Protein AF-A0A954YP43-F1 (afdb_monomer_lite)

pLDDT: mean 81.47, std 12.79, range [23.91, 97.81]

Structure (mmCIF, N/CA/C/O backbone):
data_AF-A0A954YP43-F1
#
_entry.id   AF-A0A954YP43-F1
#
loop_
_atom_site.group_PDB
_atom_site.id
_atom_site.type_symbol
_atom_site.label_atom_id
_atom_site.label_alt_id
_atom_site.label_comp_id
_atom_site.label_asym_id
_atom_site.label_entity_id
_atom_site.label_seq_id
_atom_site.pdbx_PDB_ins_code
_atom_site.Cartn_x
_atom_site.Cartn_y
_atom_site.Cartn_z
_atom_site.occupancy
_atom_site.B_iso_or_equiv
_atom_site.auth_seq_id
_atom_site.auth_comp_id
_atom_site.auth_asym_id
_atom_site.auth_atom_id
_atom_site.pdbx_PDB_model_num
ATOM 1 N N . MET A 1 1 ? 39.092 12.222 15.700 1.00 41.44 1 MET A N 1
ATOM 2 C CA . MET A 1 1 ? 39.432 13.405 16.532 1.00 41.44 1 MET A CA 1
ATOM 3 C C . MET A 1 1 ? 39.189 14.690 15.735 1.00 41.44 1 MET A C 1
ATOM 5 O O . MET A 1 1 ? 40.080 15.123 15.019 1.00 41.44 1 MET A O 1
ATOM 9 N N . ARG A 1 2 ? 37.987 15.275 15.847 1.00 23.91 2 ARG A N 1
ATOM 10 C CA . ARG A 1 2 ? 37.656 16.710 15.700 1.00 23.91 2 ARG A CA 1
ATOM 11 C C . ARG A 1 2 ? 36.208 16.882 16.187 1.00 23.91 2 ARG A C 1
ATOM 13 O O . ARG A 1 2 ? 35.322 16.218 15.678 1.00 23.91 2 ARG A O 1
ATOM 20 N N . ILE A 1 3 ? 36.022 17.705 17.217 1.00 34.53 3 ILE A N 1
ATOM 21 C CA . ILE A 1 3 ? 34.760 17.951 17.932 1.00 34.53 3 ILE A CA 1
ATOM 22 C C . ILE A 1 3 ? 34.169 19.285 17.442 1.00 34.53 3 ILE A C 1
ATOM 24 O O . ILE A 1 3 ? 34.905 20.271 17.354 1.00 34.53 3 ILE A O 1
ATOM 28 N N . LYS A 1 4 ? 32.857 19.320 17.179 1.00 29.44 4 LYS A N 1
ATOM 29 C CA . LYS A 1 4 ? 31.979 20.510 17.112 1.00 29.44 4 LYS A CA 1
ATOM 30 C C . LYS A 1 4 ? 30.626 20.078 17.717 1.00 29.44 4 LYS A C 1
ATOM 32 O O . LYS A 1 4 ? 29.907 19.335 17.078 1.00 29.44 4 LYS A O 1
ATOM 37 N N . SER A 1 5 ? 30.417 20.176 19.033 1.00 40.84 5 SER A N 1
ATOM 38 C CA . SER A 1 5 ? 29.838 21.313 19.775 1.00 40.84 5 SER A CA 1
ATOM 39 C C . SER A 1 5 ? 28.451 21.732 19.259 1.00 40.84 5 SER A C 1
ATOM 41 O O . SER A 1 5 ? 28.378 22.431 18.253 1.00 40.84 5 SER A O 1
ATOM 43 N N . THR A 1 6 ? 27.363 21.334 19.942 1.00 30.03 6 THR A N 1
ATOM 44 C CA . THR A 1 6 ? 26.549 22.168 20.881 1.00 30.03 6 THR A CA 1
ATOM 45 C C . THR A 1 6 ? 25.195 21.494 21.240 1.00 30.03 6 THR A C 1
ATOM 47 O O . THR A 1 6 ? 24.554 21.926 22.185 1.00 30.03 6 THR A O 1
ATOM 50 N N . ALA A 1 7 ? 24.786 20.392 20.591 1.00 29.36 7 ALA A N 1
ATOM 51 C CA . ALA A 1 7 ? 23.516 19.694 20.893 1.00 29.36 7 ALA A CA 1
ATOM 52 C C . ALA A 1 7 ? 23.598 18.613 22.002 1.00 29.36 7 ALA A C 1
ATOM 54 O O . ALA A 1 7 ? 22.593 18.237 22.589 1.00 29.36 7 ALA A O 1
ATOM 55 N N . LEU A 1 8 ? 24.801 18.146 22.356 1.00 30.55 8 LEU A N 1
ATOM 56 C CA . LEU A 1 8 ? 25.003 17.001 23.263 1.00 30.55 8 LEU A CA 1
ATOM 57 C C . LEU A 1 8 ? 24.924 17.335 24.772 1.00 30.55 8 LEU A C 1
ATOM 59 O O . LEU A 1 8 ? 25.409 16.559 25.592 1.00 30.55 8 LEU A O 1
ATOM 63 N N . LEU A 1 9 ? 24.387 18.498 25.162 1.00 27.92 9 LEU A N 1
ATOM 64 C CA . LEU A 1 9 ? 24.267 18.867 26.583 1.00 27.92 9 LEU A CA 1
ATOM 65 C C . LEU A 1 9 ? 22.862 18.627 27.162 1.00 27.92 9 LEU A C 1
ATOM 67 O O . LEU A 1 9 ? 22.727 18.613 28.379 1.00 27.92 9 LEU A O 1
ATOM 71 N N . VAL A 1 10 ? 21.845 18.398 26.323 1.00 30.45 10 VAL A N 1
ATOM 72 C CA . VAL A 1 10 ? 20.467 18.139 26.787 1.00 30.45 10 VAL A CA 1
ATOM 73 C C . VAL A 1 10 ? 20.214 16.637 26.972 1.00 30.45 10 VAL A C 1
ATOM 75 O O . VAL A 1 10 ? 19.628 16.226 27.966 1.00 30.45 10 VAL A O 1
ATOM 78 N N . THR A 1 11 ? 20.777 15.781 26.117 1.00 31.22 11 THR A N 1
ATOM 79 C CA . THR A 1 11 ? 20.537 14.324 26.163 1.00 31.22 11 THR A CA 1
ATOM 80 C C . THR A 1 11 ? 21.335 13.578 27.243 1.00 31.22 11 THR A C 1
ATOM 82 O O . THR A 1 11 ? 21.069 12.411 27.504 1.00 31.22 11 THR A O 1
ATOM 85 N N . LEU A 1 12 ? 22.304 14.220 27.911 1.00 28.02 12 LEU A N 1
ATOM 86 C CA . LEU A 1 12 ? 23.121 13.565 28.949 1.00 28.02 12 LEU A CA 1
ATOM 87 C C . LEU A 1 12 ? 22.561 13.713 30.378 1.00 28.02 12 LEU A C 1
ATOM 89 O O . LEU A 1 12 ? 23.233 13.320 31.330 1.00 28.02 12 LEU A O 1
ATOM 93 N N . ILE A 1 13 ? 21.354 14.269 30.544 1.00 33.94 13 ILE A N 1
ATOM 94 C CA . ILE A 1 13 ? 20.706 14.426 31.861 1.00 33.94 13 ILE A CA 1
ATOM 95 C C . ILE A 1 13 ? 19.631 13.348 32.121 1.00 33.94 13 ILE A C 1
ATOM 97 O O . ILE A 1 13 ? 19.349 13.061 33.277 1.00 33.94 13 ILE A O 1
ATOM 101 N N . CYS A 1 14 ? 19.123 12.643 31.102 1.00 32.62 14 CYS A N 1
ATOM 102 C CA . CYS A 1 14 ? 18.057 11.634 31.276 1.00 32.62 14 CYS A CA 1
ATOM 103 C C . CYS A 1 14 ? 18.526 10.167 31.414 1.00 32.62 14 CYS A C 1
ATOM 105 O O . CYS A 1 14 ? 17.727 9.253 31.260 1.00 32.62 14 CYS A O 1
ATOM 107 N N . ALA A 1 15 ? 19.801 9.902 31.723 1.00 31.97 15 ALA A N 1
ATOM 108 C CA . ALA A 1 15 ? 20.311 8.526 31.884 1.00 31.97 15 ALA A CA 1
ATOM 109 C C . ALA A 1 15 ? 20.996 8.257 33.237 1.00 31.97 15 ALA A C 1
ATOM 111 O O . ALA A 1 15 ? 21.845 7.372 33.359 1.00 31.97 15 ALA A O 1
ATOM 112 N N . LEU A 1 16 ? 20.620 9.006 34.272 1.00 33.38 16 LEU A N 1
ATOM 113 C CA . LEU A 1 16 ? 20.831 8.618 35.663 1.00 33.38 16 LEU A CA 1
ATOM 114 C C . LEU A 1 16 ? 19.478 8.748 36.370 1.00 33.38 16 LEU A C 1
ATOM 116 O O . LEU A 1 16 ? 18.810 9.756 36.148 1.00 33.38 16 LEU A O 1
ATOM 120 N N . PRO A 1 17 ? 19.050 7.772 37.194 1.00 36.19 17 PRO A N 1
ATOM 121 C CA . PRO A 1 17 ? 17.876 7.978 38.032 1.00 36.19 17 PRO A CA 1
ATOM 122 C C . PRO A 1 17 ? 18.121 9.247 38.851 1.00 36.19 17 PRO A C 1
ATOM 124 O O . PRO A 1 17 ? 19.183 9.363 39.474 1.00 36.19 17 PRO A O 1
ATOM 127 N N . ALA A 1 18 ? 17.188 10.204 38.803 1.00 44.53 18 ALA A N 1
ATOM 128 C CA . ALA A 1 18 ? 17.203 11.334 39.721 1.00 44.53 18 ALA A CA 1
ATOM 129 C C . ALA A 1 18 ? 17.401 10.763 41.131 1.00 44.53 18 ALA A C 1
ATOM 131 O O . ALA A 1 18 ? 16.755 9.778 41.504 1.00 44.53 18 ALA A O 1
ATOM 132 N N . ALA A 1 19 ? 18.393 11.269 41.860 1.00 54.62 19 ALA A N 1
ATOM 133 C CA . ALA A 1 19 ? 18.606 10.803 43.216 1.00 54.62 19 ALA A CA 1
ATOM 134 C C . ALA A 1 19 ? 17.340 11.143 44.017 1.00 54.62 19 ALA A C 1
ATOM 136 O O . ALA A 1 19 ? 16.815 12.244 43.899 1.00 54.62 19 ALA A O 1
ATOM 137 N N . ALA A 1 20 ? 16.784 10.165 44.730 1.00 63.84 20 ALA A N 1
ATOM 138 C CA . ALA A 1 20 ? 15.566 10.385 45.498 1.00 63.84 20 ALA A CA 1
ATOM 139 C C . ALA A 1 20 ? 15.855 11.375 46.633 1.00 63.84 20 ALA A C 1
ATOM 141 O O . ALA A 1 20 ? 16.894 11.260 47.292 1.00 63.84 20 ALA A O 1
ATOM 142 N N . PHE A 1 21 ? 14.931 12.301 46.882 1.00 82.25 21 PHE A N 1
ATOM 143 C CA . PHE A 1 21 ? 14.970 13.220 48.010 1.00 82.25 21 PHE A CA 1
ATOM 144 C C . PHE A 1 21 ? 15.146 12.428 49.319 1.00 82.25 21 PHE A C 1
ATOM 146 O O . PHE A 1 21 ? 14.241 11.743 49.800 1.00 82.25 21 PHE A O 1
ATOM 153 N N . ASP A 1 22 ? 16.343 12.502 49.905 1.00 85.81 22 ASP A N 1
ATOM 154 C CA . ASP A 1 22 ? 16.701 11.849 51.166 1.00 85.81 22 ASP A CA 1
ATOM 155 C C . ASP A 1 22 ? 17.498 12.829 52.038 1.00 85.81 22 ASP A C 1
ATOM 157 O O . ASP A 1 22 ? 18.735 12.763 52.155 1.00 85.81 22 ASP A O 1
ATOM 161 N N . PRO A 1 23 ? 16.801 13.759 52.710 1.00 85.25 23 PRO A N 1
ATOM 162 C CA . PRO A 1 23 ? 17.458 14.793 53.493 1.00 85.25 23 PRO A CA 1
ATOM 163 C C . PRO A 1 23 ? 18.200 14.228 54.722 1.00 85.25 23 PRO A C 1
ATOM 165 O O . PRO A 1 23 ? 19.101 14.881 55.257 1.00 85.25 23 PRO A O 1
ATOM 168 N N . ILE A 1 24 ? 17.899 12.993 55.153 1.00 85.62 24 ILE A N 1
ATOM 169 C CA . ILE A 1 24 ? 18.624 12.303 56.236 1.00 85.62 24 ILE A CA 1
ATOM 170 C C . ILE A 1 24 ? 19.997 11.815 55.752 1.00 85.62 24 ILE A C 1
ATOM 172 O O . ILE A 1 24 ? 20.969 11.841 56.524 1.00 85.62 24 ILE A O 1
ATOM 176 N N . ALA A 1 25 ? 20.100 11.397 54.488 1.00 84.25 25 ALA A N 1
ATOM 177 C CA . ALA A 1 25 ? 21.370 11.097 53.825 1.00 84.25 25 ALA A CA 1
ATOM 178 C C . ALA A 1 25 ? 22.145 12.358 53.399 1.00 84.25 25 ALA A C 1
ATOM 180 O O . ALA A 1 25 ? 23.327 12.263 53.062 1.00 84.25 25 ALA A O 1
ATOM 181 N N . GLY A 1 26 ? 21.523 13.538 53.493 1.00 81.94 26 GLY A N 1
ATOM 182 C CA . GLY A 1 26 ? 22.076 14.797 52.996 1.00 81.94 26 GLY A CA 1
ATOM 183 C C . GLY A 1 26 ? 21.914 14.957 51.489 1.00 81.94 26 GLY A C 1
ATOM 184 O O . GLY A 1 26 ? 22.726 15.642 50.871 1.00 81.94 26 GLY A O 1
ATOM 185 N N . ASP A 1 27 ? 20.903 14.313 50.912 1.00 86.81 27 ASP A N 1
ATOM 186 C CA . ASP A 1 27 ? 20.485 14.538 49.540 1.00 86.81 27 ASP A CA 1
ATOM 187 C C . ASP A 1 27 ? 19.228 15.408 49.537 1.00 86.81 27 ASP A C 1
ATOM 189 O O . ASP A 1 27 ? 18.152 14.985 49.954 1.00 86.81 27 ASP A O 1
ATOM 193 N N . TYR A 1 28 ? 19.392 16.656 49.109 1.00 88.31 28 TYR A N 1
ATOM 194 C CA . TYR A 1 28 ? 18.289 17.596 48.940 1.00 88.31 28 TYR A CA 1
ATOM 195 C C . TYR A 1 28 ? 17.901 17.740 47.465 1.00 88.31 28 TYR A C 1
ATOM 197 O O . TYR A 1 28 ? 17.252 18.720 47.119 1.00 88.31 28 TYR A O 1
ATOM 205 N N . SER A 1 29 ? 18.298 16.838 46.564 1.00 85.50 29 SER A N 1
ATOM 206 C CA . SER A 1 29 ? 17.835 16.890 45.171 1.00 85.50 29 SER A CA 1
ATOM 207 C C . SER A 1 29 ? 16.305 16.794 45.079 1.00 85.50 29 SER A C 1
ATOM 209 O O . SER A 1 29 ? 15.629 16.363 46.012 1.00 85.50 29 SER A O 1
ATOM 211 N N . ARG A 1 30 ? 15.739 17.334 43.996 1.00 82.50 30 ARG A N 1
ATOM 212 C CA . ARG A 1 30 ? 14.294 17.270 43.750 1.00 82.50 30 ARG A CA 1
ATOM 213 C C . ARG A 1 30 ? 13.961 15.889 43.193 1.00 82.50 30 ARG A C 1
ATOM 215 O O . ARG A 1 30 ? 14.660 15.436 42.289 1.00 82.50 30 ARG A O 1
ATOM 222 N N . ASP A 1 31 ? 12.869 15.293 43.663 1.00 75.81 31 ASP A N 1
ATOM 223 C CA . ASP A 1 31 ? 12.349 14.039 43.098 1.00 75.81 31 ASP A CA 1
ATOM 224 C C . ASP A 1 31 ? 11.959 14.191 41.620 1.00 75.81 31 ASP A C 1
ATOM 226 O O . ASP A 1 31 ? 12.178 13.284 40.821 1.00 75.81 31 ASP A O 1
ATOM 230 N N . ASN A 1 32 ? 11.437 15.366 41.255 1.00 78.69 32 ASN A N 1
ATOM 231 C CA . ASN A 1 32 ? 11.098 15.743 39.890 1.00 78.69 32 ASN A CA 1
ATOM 232 C C . ASN A 1 32 ? 11.796 17.073 39.539 1.00 78.69 32 ASN A C 1
ATOM 234 O O . ASN A 1 32 ? 11.659 18.049 40.288 1.00 78.69 32 ASN A O 1
ATOM 238 N N . PRO A 1 33 ? 12.550 17.155 38.425 1.00 73.62 33 PRO A N 1
ATOM 239 C CA . PRO A 1 33 ? 13.198 18.395 37.997 1.00 73.62 33 PRO A CA 1
ATOM 240 C C . PRO A 1 33 ? 12.219 19.534 37.662 1.00 73.62 33 PRO A C 1
ATOM 242 O O . PRO A 1 33 ? 12.660 20.682 37.605 1.00 73.62 33 PRO A O 1
ATOM 245 N N . LEU A 1 34 ? 10.929 19.239 37.460 1.00 78.31 34 LEU A N 1
ATOM 246 C CA . LEU A 1 34 ? 9.866 20.222 37.228 1.00 78.31 34 LEU A CA 1
ATOM 247 C C . LEU A 1 34 ? 9.285 20.816 38.520 1.00 78.31 34 LEU A C 1
ATOM 249 O O . LEU A 1 34 ? 8.559 21.802 38.462 1.00 78.31 34 LEU A O 1
ATOM 253 N N . HIS A 1 35 ? 9.599 20.279 39.703 1.00 87.25 35 HIS A N 1
ATOM 254 C CA . HIS A 1 35 ? 9.134 20.909 40.938 1.00 87.25 35 HIS A CA 1
ATOM 255 C C . HIS A 1 35 ? 9.761 22.293 41.120 1.00 87.25 35 HIS A C 1
ATOM 257 O O . HIS A 1 35 ? 10.988 22.453 41.082 1.00 87.25 35 HIS A O 1
ATOM 263 N N . ILE A 1 36 ? 8.927 23.286 41.428 1.00 91.81 36 ILE A N 1
ATOM 264 C CA . ILE A 1 36 ? 9.408 24.619 41.788 1.00 91.81 36 ILE A CA 1
ATOM 265 C C . ILE A 1 36 ? 9.766 24.626 43.272 1.00 91.81 36 ILE A C 1
ATOM 267 O O . ILE A 1 36 ? 8.913 24.418 44.138 1.00 91.81 36 ILE A O 1
ATOM 271 N N . ARG A 1 37 ? 11.038 24.903 43.581 1.00 95.31 37 ARG A N 1
ATOM 272 C CA . ARG A 1 37 ? 11.520 24.961 44.967 1.00 95.31 37 ARG A CA 1
ATOM 273 C C . ARG A 1 37 ? 11.451 26.376 45.523 1.00 95.31 37 ARG A C 1
ATOM 275 O O . ARG A 1 37 ? 12.177 27.271 45.070 1.00 95.31 37 ARG A O 1
ATOM 282 N N . VAL A 1 38 ? 10.641 26.555 46.563 1.00 97.56 38 VAL A N 1
ATOM 283 C CA . VAL A 1 38 ? 10.418 27.834 47.246 1.00 97.56 38 VAL A CA 1
ATOM 284 C C . VAL A 1 38 ? 11.018 27.797 48.653 1.00 97.56 38 VAL A C 1
ATOM 286 O O . VAL A 1 38 ? 10.739 26.903 49.450 1.00 97.56 38 VAL A O 1
ATOM 289 N N . MET A 1 39 ? 11.836 28.797 48.976 1.00 97.06 39 MET A N 1
ATOM 290 C CA . MET A 1 39 ? 12.527 28.934 50.260 1.00 97.06 39 MET A CA 1
ATOM 291 C C . MET A 1 39 ? 12.111 30.230 50.961 1.00 97.06 39 MET A C 1
ATOM 293 O O . MET A 1 39 ? 12.169 31.301 50.357 1.00 97.06 39 MET A O 1
ATOM 297 N N . ALA A 1 40 ? 11.770 30.156 52.249 1.00 95.75 40 ALA A N 1
ATOM 298 C CA . ALA A 1 40 ? 11.740 31.327 53.127 1.00 95.75 40 ALA A CA 1
ATOM 299 C C . ALA A 1 40 ? 12.987 31.315 54.013 1.00 95.75 40 ALA A C 1
ATOM 301 O O . ALA A 1 40 ? 13.347 30.276 54.583 1.00 95.75 40 ALA A O 1
ATOM 302 N N . TYR A 1 41 ? 13.668 32.455 54.110 1.00 92.50 41 TYR A N 1
ATOM 303 C CA . TYR A 1 41 ? 14.903 32.555 54.863 1.00 92.50 41 TYR A CA 1
ATOM 304 C C . TYR A 1 41 ? 15.028 33.875 55.617 1.00 92.50 41 TYR A C 1
ATOM 306 O O . TYR A 1 41 ? 15.499 34.890 55.088 1.00 92.50 41 TYR A O 1
ATOM 314 N N . ASN A 1 42 ? 14.711 33.811 56.909 1.00 88.38 42 ASN A N 1
ATOM 315 C CA . ASN A 1 42 ? 14.929 34.922 57.811 1.00 88.38 42 ASN A CA 1
ATOM 316 C C . ASN A 1 42 ? 16.404 34.997 58.220 1.00 88.38 42 ASN A C 1
ATOM 318 O O . ASN A 1 42 ? 16.923 34.217 59.027 1.00 88.38 42 ASN A O 1
ATOM 322 N N . THR A 1 43 ? 17.106 35.941 57.611 1.00 86.50 43 THR A N 1
ATOM 323 C CA . THR A 1 43 ? 18.561 36.036 57.692 1.00 86.50 43 THR A CA 1
ATOM 324 C C . THR A 1 43 ? 19.021 37.048 58.728 1.00 86.50 43 THR A C 1
ATOM 326 O O . THR A 1 43 ? 18.340 38.011 59.064 1.00 86.50 43 THR A O 1
ATOM 329 N N . GLN A 1 44 ? 20.260 36.913 59.191 1.00 78.81 44 GLN A N 1
ATOM 330 C CA . GLN A 1 44 ? 20.849 37.901 60.084 1.00 78.81 44 GLN A CA 1
ATOM 331 C C . GLN A 1 44 ? 21.183 39.196 59.319 1.00 78.81 44 GLN A C 1
ATOM 333 O O . GLN A 1 44 ? 22.269 39.295 58.755 1.00 78.81 44 GLN A O 1
ATOM 338 N N . ARG A 1 45 ? 20.270 40.181 59.326 1.00 72.19 45 ARG A N 1
ATOM 339 C CA . ARG A 1 45 ? 20.311 41.619 58.918 1.00 72.19 45 ARG A CA 1
ATOM 340 C C . ARG A 1 45 ? 21.348 42.145 57.910 1.00 72.19 45 ARG A C 1
ATOM 342 O O . ARG A 1 45 ? 20.999 42.911 57.016 1.00 72.19 45 ARG A O 1
ATOM 349 N N . ASN A 1 46 ? 22.620 41.785 58.058 1.00 64.69 46 ASN A N 1
ATOM 350 C CA . ASN A 1 46 ? 23.761 42.217 57.247 1.00 64.69 46 ASN A CA 1
ATOM 351 C C . ASN A 1 46 ? 24.555 41.063 56.608 1.00 64.69 46 ASN A C 1
ATOM 353 O O . ASN A 1 46 ? 25.687 41.289 56.164 1.00 64.69 46 ASN A O 1
ATOM 357 N N . PHE A 1 47 ? 24.010 39.847 56.548 1.00 69.62 47 PHE A N 1
ATOM 358 C CA . PHE A 1 47 ? 24.749 38.651 56.125 1.00 69.62 47 PHE A CA 1
ATOM 359 C C . PHE A 1 47 ? 25.392 38.785 54.727 1.00 69.62 47 PHE A C 1
ATOM 361 O O . PHE A 1 47 ? 26.525 38.356 54.538 1.00 69.62 47 PHE A O 1
ATOM 368 N N . ILE A 1 48 ? 24.749 39.492 53.785 1.00 67.38 48 ILE A N 1
ATOM 369 C CA . ILE A 1 48 ? 25.265 39.737 52.415 1.00 67.38 48 ILE A CA 1
ATOM 370 C C . ILE A 1 48 ? 26.436 40.726 52.385 1.00 67.38 48 ILE A C 1
ATOM 372 O O . ILE A 1 48 ? 27.237 40.756 51.449 1.00 67.38 48 ILE A O 1
ATOM 376 N N . SER A 1 49 ? 26.543 41.571 53.408 1.00 63.56 49 SER A N 1
ATOM 377 C CA . SER A 1 49 ? 27.571 42.612 53.502 1.00 63.56 49 SER A CA 1
ATOM 378 C C . SER A 1 49 ? 28.757 42.218 54.391 1.00 63.56 49 SER A C 1
ATOM 380 O O . SER A 1 49 ? 29.739 42.961 54.458 1.00 63.56 49 SER A O 1
ATOM 382 N N . THR A 1 50 ? 28.697 41.049 55.044 1.00 66.62 50 THR A N 1
ATOM 383 C CA . THR A 1 50 ? 29.678 40.614 56.046 1.00 66.62 50 THR A CA 1
ATOM 384 C C . THR A 1 50 ? 30.470 39.396 55.544 1.00 66.62 50 THR A C 1
ATOM 386 O O . THR A 1 50 ? 29.940 38.291 55.498 1.00 66.62 50 THR A O 1
ATOM 389 N N . PRO A 1 51 ? 31.771 39.532 55.212 1.00 66.25 51 PRO A N 1
ATOM 390 C CA . PRO A 1 51 ? 32.552 38.433 54.631 1.00 66.25 51 PRO A CA 1
ATOM 391 C C . PRO A 1 51 ? 32.658 37.167 55.495 1.00 66.25 51 PRO A C 1
ATOM 393 O O . PRO A 1 51 ? 32.899 36.091 54.968 1.00 66.25 51 PRO A O 1
ATOM 396 N N . SER A 1 52 ? 32.506 37.271 56.821 1.00 65.00 52 SER A N 1
ATOM 397 C CA . SER A 1 52 ? 32.605 36.120 57.731 1.00 65.00 52 SER A CA 1
ATOM 398 C C . SER A 1 52 ? 31.386 35.196 57.709 1.00 65.00 52 SER A C 1
ATOM 400 O O . SER A 1 52 ? 31.451 34.111 58.277 1.00 65.00 52 SER A O 1
ATOM 402 N N . THR A 1 53 ? 30.283 35.639 57.108 1.00 72.38 53 THR A N 1
ATOM 403 C CA . THR A 1 53 ? 29.009 34.912 57.032 1.00 72.38 53 THR A CA 1
ATOM 404 C C . THR A 1 53 ? 28.717 34.435 55.603 1.00 72.38 53 THR A C 1
ATOM 406 O O . THR A 1 53 ? 27.946 33.503 55.406 1.00 72.38 53 THR A O 1
ATOM 409 N N . ASP A 1 54 ? 29.398 35.021 54.614 1.00 76.06 54 ASP A N 1
ATOM 410 C CA . ASP A 1 54 ? 29.246 34.773 53.171 1.00 76.06 54 ASP A CA 1
ATOM 411 C C . ASP A 1 54 ? 29.461 33.292 52.799 1.00 76.06 54 ASP A C 1
ATOM 413 O O . ASP A 1 54 ? 28.686 32.712 52.046 1.00 76.06 54 ASP A O 1
ATOM 417 N N . ASP A 1 55 ? 30.459 32.634 53.398 1.00 83.94 55 ASP A N 1
ATOM 418 C CA . ASP A 1 55 ? 30.768 31.233 53.090 1.00 83.94 55 ASP A CA 1
ATOM 419 C C . ASP A 1 55 ? 29.645 30.270 53.511 1.00 83.94 55 ASP A C 1
ATOM 421 O O . ASP A 1 55 ? 29.350 29.320 52.790 1.00 83.94 55 ASP A O 1
ATOM 425 N N . ALA A 1 56 ? 29.026 30.494 54.675 1.00 86.69 56 ALA A N 1
ATOM 426 C CA . ALA A 1 56 ? 27.909 29.672 55.146 1.00 86.69 56 ALA A CA 1
ATOM 427 C C . ALA A 1 56 ? 26.655 29.910 54.297 1.00 86.69 56 ALA A C 1
ATOM 429 O O . ALA A 1 56 ? 25.960 28.963 53.942 1.00 86.69 56 ALA A O 1
ATOM 430 N N . PHE A 1 57 ? 26.419 31.161 53.898 1.00 85.94 57 PHE A N 1
ATOM 431 C CA . PHE A 1 57 ? 25.297 31.524 53.040 1.00 85.94 57 PHE A CA 1
ATOM 432 C C . PHE A 1 57 ? 25.398 30.835 51.677 1.00 85.94 57 PHE A C 1
ATOM 434 O O . PHE A 1 57 ? 24.440 30.212 51.224 1.00 85.94 57 PHE A O 1
ATOM 441 N N . ASN A 1 58 ? 26.584 30.879 51.067 1.00 90.00 58 ASN A N 1
ATOM 442 C CA . ASN A 1 58 ? 26.826 30.248 49.775 1.00 90.00 58 ASN A CA 1
ATOM 443 C C . ASN A 1 58 ? 26.621 28.734 49.843 1.00 90.00 58 ASN A C 1
ATOM 445 O O . ASN A 1 58 ? 25.994 28.167 48.954 1.00 90.00 58 ASN A O 1
ATOM 449 N N . ARG A 1 59 ? 27.104 28.082 50.909 1.00 91.56 59 ARG A N 1
ATOM 450 C CA . ARG A 1 59 ? 26.888 26.642 51.096 1.00 91.56 59 ARG A CA 1
ATOM 451 C C . ARG A 1 59 ? 25.411 26.293 51.256 1.00 91.56 59 ARG A C 1
ATOM 453 O O . ARG A 1 59 ? 24.969 25.348 50.619 1.00 91.56 59 ARG A O 1
ATOM 460 N N . ILE A 1 60 ? 24.657 27.050 52.057 1.00 92.06 60 ILE A N 1
ATOM 461 C CA . ILE A 1 60 ? 23.215 26.821 52.255 1.00 92.06 60 ILE A CA 1
ATOM 462 C C . ILE A 1 60 ? 22.465 26.922 50.928 1.00 92.06 60 ILE A C 1
ATOM 464 O O . ILE A 1 60 ? 21.696 26.026 50.593 1.00 92.06 60 ILE A O 1
ATOM 468 N N . LEU A 1 61 ? 22.716 27.980 50.157 1.00 92.25 61 LEU A N 1
ATOM 469 C CA . LEU A 1 61 ? 22.057 28.164 48.869 1.00 92.25 61 LEU A CA 1
ATOM 470 C C . LEU A 1 61 ? 22.425 27.072 47.865 1.00 92.25 61 LEU A C 1
ATOM 472 O O . LEU A 1 61 ? 21.538 26.558 47.199 1.00 92.25 61 LEU A O 1
ATOM 476 N N . VAL A 1 62 ? 23.698 26.683 47.779 1.00 92.88 62 VAL A N 1
ATOM 477 C CA . VAL A 1 62 ? 24.131 25.592 46.891 1.00 92.88 62 VAL A CA 1
ATOM 478 C C . VAL A 1 62 ? 23.540 24.246 47.314 1.00 92.88 62 VAL A C 1
ATOM 480 O O . VAL A 1 62 ? 23.183 23.454 46.451 1.00 92.88 62 VAL A O 1
ATOM 483 N N . ALA A 1 63 ? 23.411 23.989 48.617 1.00 92.38 63 ALA A N 1
ATOM 484 C CA . ALA A 1 63 ? 22.844 22.741 49.122 1.00 92.38 63 ALA A CA 1
ATOM 485 C C . ALA A 1 63 ? 21.325 22.640 48.904 1.00 92.38 63 ALA A C 1
ATOM 487 O O . ALA A 1 63 ? 20.833 21.553 48.629 1.00 92.38 63 ALA A O 1
ATOM 488 N N . ILE A 1 64 ? 20.586 23.748 49.042 1.00 93.75 64 ILE A N 1
ATOM 489 C CA . ILE A 1 64 ? 19.126 23.774 48.842 1.00 93.75 64 ILE A CA 1
ATOM 490 C C . ILE A 1 64 ? 18.763 23.930 47.360 1.00 93.75 64 ILE A C 1
ATOM 492 O O . ILE A 1 64 ? 17.748 23.396 46.927 1.00 93.75 64 ILE A O 1
ATOM 496 N N . ASP A 1 65 ? 19.564 24.671 46.594 1.00 93.44 65 ASP A N 1
ATOM 497 C CA . ASP A 1 65 ? 19.318 25.016 45.190 1.00 93.44 65 ASP A CA 1
ATOM 498 C C . ASP A 1 65 ? 17.901 25.578 44.911 1.00 93.44 65 ASP A C 1
ATOM 500 O O . ASP A 1 65 ? 17.189 25.053 44.062 1.00 93.44 65 ASP A O 1
ATOM 504 N N . PRO A 1 66 ? 17.430 26.628 45.612 1.00 95.56 66 PRO A N 1
ATOM 505 C CA . PRO A 1 66 ? 16.070 27.140 45.432 1.00 95.56 66 PRO A CA 1
ATOM 506 C C . PRO A 1 66 ? 15.889 27.909 44.112 1.00 95.56 66 PRO A C 1
ATOM 508 O O . PRO A 1 66 ? 16.811 28.589 43.646 1.00 95.56 66 PRO A O 1
ATOM 511 N N . ASP A 1 67 ? 14.669 27.886 43.568 1.00 95.19 67 ASP A N 1
ATOM 512 C CA . ASP A 1 67 ? 14.279 28.696 42.402 1.00 95.19 67 ASP A CA 1
ATOM 513 C C . ASP A 1 67 ? 13.691 30.043 42.811 1.00 95.19 67 ASP A C 1
ATOM 515 O O . ASP A 1 67 ? 13.885 31.059 42.135 1.00 95.19 67 ASP A O 1
ATOM 519 N N . VAL A 1 68 ? 13.008 30.049 43.955 1.00 97.12 68 VAL A N 1
ATOM 520 C CA . VAL A 1 68 ? 12.354 31.216 44.537 1.00 97.12 68 VAL A CA 1
ATOM 521 C C . VAL A 1 68 ? 12.781 31.343 45.990 1.00 97.12 68 VAL A C 1
ATOM 523 O O . VAL A 1 68 ? 12.724 30.380 46.752 1.00 97.12 68 VAL A O 1
ATOM 526 N N . ILE A 1 69 ? 13.203 32.540 46.390 1.00 96.75 69 ILE A N 1
ATOM 527 C CA . ILE A 1 69 ? 13.632 32.822 47.758 1.00 96.75 69 ILE A CA 1
ATOM 528 C C . ILE A 1 69 ? 12.920 34.068 48.263 1.00 96.75 69 ILE A C 1
ATOM 530 O O . ILE A 1 69 ? 13.010 35.132 47.647 1.00 96.75 69 ILE A O 1
ATOM 534 N N . VAL A 1 70 ? 12.277 33.967 49.420 1.00 95.94 70 VAL A N 1
ATOM 535 C CA . VAL A 1 70 ? 11.911 35.134 50.216 1.00 95.94 70 VAL A CA 1
ATOM 536 C C . VAL A 1 70 ? 12.925 35.282 51.334 1.00 95.94 70 VAL A C 1
ATOM 538 O O . VAL A 1 70 ? 13.076 34.399 52.167 1.00 95.94 70 VAL A O 1
ATOM 541 N N . PHE A 1 71 ? 13.648 36.398 51.322 1.00 92.69 71 PHE A N 1
ATOM 542 C CA . PHE A 1 71 ? 14.500 36.786 52.431 1.00 92.69 71 PHE A CA 1
ATOM 543 C C . PHE A 1 71 ? 13.781 37.763 53.336 1.00 92.69 71 PHE A C 1
ATOM 545 O O . PHE A 1 71 ? 13.216 38.764 52.878 1.00 92.69 71 PHE A O 1
ATOM 552 N N . GLU A 1 72 ? 13.930 37.546 54.629 1.00 89.62 72 GLU A N 1
ATOM 553 C CA . GLU A 1 72 ? 13.507 38.474 55.651 1.00 89.62 72 GLU A CA 1
ATOM 554 C C . GLU A 1 72 ? 14.700 39.058 56.410 1.00 89.62 72 GLU A C 1
ATOM 556 O O . GLU A 1 72 ? 15.859 38.656 56.272 1.00 89.62 72 GLU A O 1
ATOM 561 N N . GLU A 1 73 ? 14.388 40.097 57.171 1.00 85.25 73 GLU A N 1
ATOM 562 C CA . GLU A 1 73 ? 15.319 40.887 57.957 1.00 85.25 73 GLU A CA 1
ATOM 563 C C . GLU A 1 73 ? 16.372 41.733 57.196 1.00 85.25 73 GLU A C 1
ATOM 565 O O . GLU A 1 73 ? 17.267 42.319 57.804 1.00 85.25 73 GLU A O 1
ATOM 570 N N . ILE A 1 74 ? 16.215 41.960 55.887 1.00 85.19 74 ILE A N 1
ATOM 571 C CA . ILE A 1 74 ? 17.200 42.699 55.073 1.00 85.19 74 ILE A CA 1
ATOM 572 C C . ILE A 1 74 ? 17.246 44.200 55.404 1.00 85.19 74 ILE A C 1
ATOM 574 O O . ILE A 1 74 ? 16.245 44.917 55.312 1.00 85.19 74 ILE A O 1
ATOM 578 N N . GLU A 1 75 ? 18.430 44.725 55.732 1.00 80.62 75 GLU A N 1
ATOM 579 C CA . GLU A 1 75 ? 18.612 46.157 55.987 1.00 80.62 75 GLU A CA 1
ATOM 580 C C . GLU A 1 75 ? 18.452 47.026 54.723 1.00 80.62 75 GLU A C 1
ATOM 582 O O . GLU A 1 75 ? 18.877 46.693 53.617 1.00 80.62 75 GLU A O 1
ATOM 587 N N . THR A 1 76 ? 17.895 48.230 54.904 1.00 76.81 76 THR A N 1
ATOM 588 C CA . THR A 1 76 ? 17.676 49.215 53.820 1.00 76.81 76 THR A CA 1
ATOM 589 C C . THR A 1 76 ? 18.936 49.711 53.093 1.00 76.81 76 THR A C 1
ATOM 591 O O . THR A 1 76 ? 18.811 50.388 52.070 1.00 76.81 76 THR A O 1
ATOM 594 N N . ASN A 1 77 ? 20.128 49.440 53.626 1.00 79.25 77 ASN A N 1
ATOM 595 C CA . ASN A 1 77 ? 21.422 49.807 53.041 1.00 79.25 77 ASN A CA 1
ATOM 596 C C . ASN A 1 77 ? 21.903 48.808 51.968 1.00 79.25 77 ASN A C 1
ATOM 598 O O . ASN A 1 77 ? 22.809 49.149 51.202 1.00 79.25 77 ASN A O 1
ATOM 602 N N . VAL A 1 78 ? 21.311 47.612 51.885 1.00 82.88 78 VAL A N 1
ATOM 603 C CA . VAL A 1 78 ? 21.619 46.626 50.846 1.00 82.88 78 VAL A CA 1
ATOM 604 C C . VAL A 1 78 ? 20.950 47.066 49.546 1.00 82.88 78 VAL A C 1
ATOM 606 O O . VAL A 1 78 ? 19.748 47.304 49.503 1.00 82.88 78 VAL A O 1
ATOM 609 N N . ALA A 1 79 ? 21.729 47.203 48.471 1.00 86.38 79 ALA A N 1
ATOM 610 C CA . ALA A 1 79 ? 21.197 47.535 47.152 1.00 86.38 79 ALA A CA 1
ATOM 611 C C . ALA A 1 79 ? 20.707 46.275 46.421 1.00 86.38 79 ALA A C 1
ATOM 613 O O . ALA A 1 79 ? 21.352 45.229 46.475 1.00 86.38 79 ALA A O 1
ATOM 614 N N . GLN A 1 80 ? 19.615 46.400 45.662 1.00 88.88 80 GLN A N 1
ATOM 615 C CA . GLN A 1 80 ? 19.043 45.313 44.855 1.00 88.88 80 GLN A CA 1
ATOM 616 C C . GLN A 1 80 ? 20.056 44.730 43.860 1.00 88.88 80 GLN A C 1
ATOM 618 O O . GLN A 1 80 ? 20.164 43.517 43.725 1.00 88.88 80 GLN A O 1
ATOM 623 N N . SER A 1 81 ? 20.878 45.578 43.235 1.00 90.44 81 SER A N 1
ATOM 624 C CA . SER A 1 81 ? 21.951 45.134 42.338 1.00 90.44 81 SER A CA 1
ATOM 625 C C . SER A 1 81 ? 23.021 44.295 43.041 1.00 90.44 81 SER A C 1
ATOM 627 O O . SER A 1 81 ? 23.577 43.389 42.428 1.00 90.44 81 SER A O 1
ATOM 629 N N . THR A 1 82 ? 23.299 44.561 44.322 1.00 87.81 82 THR A N 1
ATOM 630 C CA . THR A 1 82 ? 24.234 43.759 45.122 1.00 87.81 82 THR A CA 1
ATOM 631 C C . THR A 1 82 ? 23.668 42.366 45.381 1.00 87.81 82 THR A C 1
ATOM 633 O O . THR A 1 82 ? 24.399 41.391 45.234 1.00 87.81 82 THR A O 1
ATOM 636 N N . MET A 1 83 ? 22.374 42.270 45.710 1.00 88.56 83 MET A N 1
ATOM 637 C CA . MET A 1 83 ? 21.672 40.992 45.894 1.00 88.56 83 MET A CA 1
ATOM 638 C C . MET A 1 83 ? 21.688 40.167 44.600 1.00 88.56 83 MET A C 1
ATOM 640 O O . MET A 1 83 ? 22.142 39.028 44.610 1.00 88.56 83 MET A O 1
ATOM 644 N N . ILE A 1 84 ? 21.291 40.769 43.473 1.00 92.75 84 ILE A N 1
ATOM 645 C CA . ILE A 1 84 ? 21.285 40.110 42.155 1.00 92.75 84 ILE A CA 1
ATOM 646 C C . ILE A 1 84 ? 22.686 39.602 41.790 1.00 92.75 84 ILE A C 1
ATOM 648 O O . ILE A 1 84 ? 22.855 38.446 41.415 1.00 92.75 84 ILE A O 1
ATOM 652 N N . ALA A 1 85 ? 23.712 40.449 41.930 1.00 90.06 85 ALA A N 1
ATOM 653 C CA . ALA A 1 85 ? 25.086 40.069 41.610 1.00 90.06 85 ALA A CA 1
ATOM 654 C C . ALA A 1 85 ? 25.598 38.914 42.483 1.00 90.06 85 ALA A C 1
ATOM 656 O O . ALA A 1 85 ? 26.383 38.096 42.011 1.00 90.06 85 ALA A O 1
ATOM 657 N N . ARG A 1 86 ? 25.167 38.849 43.747 1.00 87.75 86 ARG A N 1
ATOM 658 C CA . ARG A 1 86 ? 25.519 37.765 44.666 1.00 87.75 86 ARG A CA 1
ATOM 659 C C . ARG A 1 86 ? 24.797 36.471 44.321 1.00 87.75 86 ARG A C 1
ATOM 661 O O . ARG A 1 86 ? 25.471 35.465 44.147 1.00 87.75 86 ARG A O 1
ATOM 668 N N . LEU A 1 87 ? 23.479 36.505 44.140 1.00 91.75 87 LEU A N 1
ATOM 669 C CA . LEU A 1 87 ? 22.705 35.320 43.768 1.00 91.75 87 LEU A CA 1
ATOM 670 C C . LEU A 1 87 ? 23.193 34.724 42.443 1.00 91.75 87 LEU A C 1
ATOM 672 O O . LEU A 1 87 ? 23.480 33.537 42.393 1.00 91.75 87 LEU A O 1
ATOM 676 N N . ASN A 1 88 ? 23.434 35.548 41.416 1.00 92.81 88 ASN A N 1
ATOM 677 C CA . ASN A 1 88 ? 24.011 35.082 40.147 1.00 92.81 88 ASN A CA 1
ATOM 678 C C . ASN A 1 88 ? 25.415 34.469 40.299 1.00 92.81 88 ASN A C 1
ATOM 680 O O . ASN A 1 88 ? 25.800 33.627 39.495 1.00 92.81 88 ASN A O 1
ATOM 684 N N . ALA A 1 89 ? 26.208 34.918 41.278 1.00 89.50 89 ALA A N 1
ATOM 685 C CA . ALA A 1 89 ? 27.550 34.383 41.504 1.00 89.50 89 ALA A CA 1
ATOM 686 C C . ALA A 1 89 ? 27.534 33.030 42.231 1.00 89.50 89 ALA A C 1
ATOM 688 O O . ALA A 1 89 ? 28.454 32.238 42.043 1.00 89.50 89 ALA A O 1
ATOM 689 N N . VAL A 1 90 ? 26.525 32.790 43.070 1.00 89.50 90 VAL A N 1
ATOM 690 C CA . VAL A 1 90 ? 26.410 31.586 43.908 1.00 89.50 90 VAL A CA 1
ATOM 691 C C . VAL A 1 90 ? 25.567 30.513 43.219 1.00 89.50 90 VAL A C 1
ATOM 693 O O . VAL A 1 90 ? 25.938 29.346 43.227 1.00 89.50 90 VAL A O 1
ATOM 696 N N . LEU A 1 91 ? 24.461 30.922 42.600 1.00 90.94 91 LEU A N 1
ATOM 697 C CA . LEU A 1 91 ? 23.471 30.079 41.935 1.00 90.94 91 LEU A CA 1
ATOM 698 C C . LEU A 1 91 ? 23.069 30.719 40.595 1.00 90.94 91 LEU A C 1
ATOM 700 O O . LEU A 1 91 ? 22.018 31.351 40.518 1.00 90.94 91 LEU A O 1
ATOM 704 N N . PRO A 1 92 ? 23.888 30.652 39.537 1.00 88.44 92 PRO A N 1
ATOM 705 C CA . PRO A 1 92 ? 23.528 31.252 38.253 1.00 88.44 92 PRO A CA 1
ATOM 706 C C . PRO A 1 92 ? 22.267 30.585 37.668 1.00 88.44 92 PRO A C 1
ATOM 708 O O . PRO A 1 92 ? 22.227 29.356 37.601 1.00 88.44 92 PRO A O 1
ATOM 711 N N . PRO A 1 93 ? 21.247 31.350 37.229 1.00 85.06 93 PRO A N 1
ATOM 712 C CA . PRO A 1 93 ? 20.080 30.762 36.581 1.00 85.06 93 PRO A CA 1
ATOM 713 C C . PRO A 1 93 ? 20.458 30.185 35.201 1.00 85.06 93 PRO A C 1
ATOM 715 O O . PRO A 1 93 ? 21.395 30.691 34.572 1.00 85.06 93 PRO A O 1
ATOM 718 N N . PRO A 1 94 ? 19.724 29.175 34.690 1.00 74.56 94 PRO A N 1
ATOM 719 C CA . PRO A 1 94 ? 20.000 28.561 33.384 1.00 74.56 94 PRO A CA 1
ATOM 720 C C . PRO A 1 94 ? 20.002 29.565 32.223 1.00 74.56 94 PRO A C 1
ATOM 722 O O . PRO A 1 94 ? 20.772 29.432 31.272 1.00 74.56 94 PRO A O 1
ATOM 725 N N . SER A 1 95 ? 19.166 30.601 32.314 1.00 75.88 95 SER A N 1
ATOM 726 C CA . SER A 1 95 ? 19.165 31.736 31.396 1.00 75.88 95 SER A CA 1
ATOM 727 C C . SER A 1 95 ? 18.874 33.043 32.141 1.00 75.88 95 SER A C 1
ATOM 729 O O . SER A 1 95 ? 18.237 33.059 33.192 1.00 75.88 95 SER A O 1
ATOM 731 N N . GLY A 1 96 ? 19.368 34.164 31.611 1.00 85.12 96 GLY A N 1
ATOM 732 C CA . GLY A 1 96 ? 19.097 35.489 32.170 1.00 85.12 96 GLY A CA 1
ATOM 733 C C . GLY A 1 96 ? 19.848 35.799 33.471 1.00 85.12 96 GLY A C 1
ATOM 734 O O . GLY A 1 96 ? 21.057 35.607 33.579 1.00 85.12 96 GLY A O 1
ATOM 735 N N . SER A 1 97 ? 19.144 36.400 34.426 1.00 91.81 97 SER A N 1
ATOM 736 C CA . SER A 1 97 ? 19.666 36.858 35.718 1.00 91.81 97 SER A CA 1
ATOM 737 C C . SER A 1 97 ? 18.552 36.761 36.748 1.00 91.81 97 SER A C 1
ATOM 739 O O . SER A 1 97 ? 17.402 37.044 36.408 1.00 91.81 97 SER A O 1
ATOM 741 N N . TRP A 1 98 ? 18.905 36.489 38.007 1.00 95.88 98 TRP A N 1
ATOM 742 C CA . TRP A 1 98 ? 17.967 36.588 39.128 1.00 95.88 98 TRP A CA 1
ATOM 743 C C . TRP A 1 98 ? 17.192 37.906 39.090 1.00 95.88 98 TRP A C 1
ATOM 745 O O . TRP A 1 98 ? 17.784 38.985 38.945 1.00 95.88 98 TRP A O 1
ATOM 755 N N . GLN A 1 99 ? 15.877 37.804 39.249 1.00 95.69 99 GLN A N 1
ATOM 756 C CA . GLN A 1 99 ? 14.980 38.926 39.477 1.00 95.69 99 GLN A CA 1
ATOM 757 C C . GLN A 1 99 ? 14.798 39.113 40.974 1.00 95.69 99 GLN A C 1
ATOM 759 O O . GLN A 1 99 ? 14.715 38.146 41.724 1.00 95.69 99 GLN A O 1
ATOM 764 N N . VAL A 1 100 ? 14.766 40.363 41.426 1.00 94.38 100 VAL A N 1
ATOM 765 C CA . VAL A 1 100 ? 14.656 40.684 42.851 1.00 94.38 100 VAL A CA 1
ATOM 766 C C . VAL A 1 100 ? 13.665 41.822 43.034 1.00 94.38 100 VAL A C 1
ATOM 768 O O . VAL A 1 100 ? 13.816 42.855 42.394 1.00 94.38 100 VAL A O 1
ATOM 771 N N . GLN A 1 101 ? 12.708 41.673 43.943 1.00 93.50 101 GLN A N 1
ATOM 772 C CA . GLN A 1 101 ? 11.757 42.699 44.354 1.00 93.50 101 GLN A CA 1
ATOM 773 C C . GLN A 1 101 ? 11.935 42.998 45.845 1.00 93.50 101 GLN A C 1
ATOM 775 O O . GLN A 1 101 ? 11.811 42.120 46.698 1.00 93.50 101 GLN A O 1
ATOM 780 N N . PHE A 1 102 ? 12.216 44.260 46.171 1.00 90.69 102 PHE A N 1
ATOM 781 C CA . PHE A 1 102 ? 12.325 44.720 47.557 1.00 90.69 102 PHE A CA 1
ATOM 782 C C . PHE A 1 102 ? 10.977 45.217 48.084 1.00 90.69 102 PHE A C 1
ATOM 784 O O . PHE A 1 102 ? 10.264 45.934 47.380 1.00 90.69 102 PHE A O 1
ATOM 791 N N . GLY A 1 103 ? 10.682 44.911 49.348 1.00 84.56 103 GLY A N 1
ATOM 792 C CA . GLY A 1 103 ? 9.579 45.510 50.098 1.00 84.56 103 GLY A CA 1
ATOM 793 C C . GLY A 1 103 ? 9.825 46.978 50.494 1.00 84.56 103 GLY A C 1
ATOM 794 O O . GLY A 1 103 ? 10.741 47.649 50.003 1.00 84.56 103 GLY A O 1
ATOM 795 N N . LEU A 1 104 ? 8.989 47.489 51.405 1.00 77.25 104 LEU A N 1
ATOM 796 C CA . LEU A 1 104 ? 8.932 48.899 51.835 1.00 77.25 104 LEU A CA 1
ATOM 797 C C . LEU A 1 104 ? 10.287 49.543 52.188 1.00 77.25 104 LEU A C 1
ATOM 799 O O . LEU A 1 104 ? 11.185 48.936 52.757 1.00 77.25 104 LEU A O 1
ATOM 803 N N . THR A 1 105 ? 10.426 50.845 51.918 1.00 58.75 105 THR A N 1
ATOM 804 C CA . THR A 1 105 ? 11.705 51.577 51.984 1.00 58.75 105 THR A CA 1
ATOM 805 C C . THR A 1 105 ? 12.168 52.038 53.379 1.00 58.75 105 THR A C 1
ATOM 807 O O . THR A 1 105 ? 13.175 52.745 53.471 1.00 58.75 105 THR A O 1
ATOM 810 N N . GLY A 1 106 ? 11.518 51.619 54.473 1.00 59.44 106 GLY A N 1
ATOM 811 C CA . GLY A 1 106 ? 11.839 52.044 55.846 1.00 59.44 106 GLY A CA 1
ATOM 812 C C . GLY A 1 106 ? 12.171 50.889 56.798 1.00 59.44 106 GLY A C 1
ATOM 813 O O . GLY A 1 106 ? 11.324 50.049 57.055 1.00 59.44 106 GLY A O 1
ATOM 814 N N . GLY A 1 107 ? 13.373 50.886 57.385 1.00 67.69 107 GLY A N 1
ATOM 815 C CA . GLY A 1 107 ? 13.784 49.907 58.403 1.00 67.69 107 GLY A CA 1
ATOM 816 C C . GLY A 1 107 ? 14.366 48.596 57.857 1.00 67.69 107 GLY A C 1
ATOM 817 O O . GLY A 1 107 ? 15.417 48.594 57.219 1.00 67.69 107 GLY A O 1
ATOM 818 N N . ILE A 1 108 ? 13.716 47.490 58.197 1.00 72.56 108 ILE A N 1
ATOM 819 C CA . ILE A 1 108 ? 14.073 46.116 57.838 1.00 72.56 108 ILE A CA 1
ATOM 820 C C . ILE A 1 108 ? 13.052 45.638 56.798 1.00 72.56 108 ILE A C 1
ATOM 822 O O . ILE A 1 108 ? 11.872 45.937 56.963 1.00 72.56 108 ILE A O 1
ATOM 826 N N . ARG A 1 109 ? 13.478 44.949 55.735 1.00 83.38 109 ARG A N 1
ATOM 827 C CA . ARG A 1 109 ? 12.637 44.634 54.568 1.00 83.38 109 ARG A CA 1
ATOM 828 C C . ARG A 1 109 ? 12.561 43.140 54.288 1.00 83.38 109 ARG A C 1
ATOM 830 O O . ARG A 1 109 ? 13.507 42.406 54.561 1.00 83.38 109 ARG A O 1
ATOM 837 N N . THR A 1 110 ? 11.467 42.743 53.649 1.00 90.44 110 THR A N 1
ATOM 838 C CA . THR A 1 110 ? 11.370 41.475 52.925 1.00 90.44 110 THR A CA 1
ATOM 839 C C . THR A 1 110 ? 11.850 41.651 51.484 1.00 90.44 110 THR A C 1
ATOM 841 O O . THR A 1 110 ? 11.764 42.744 50.905 1.00 90.44 110 THR A O 1
ATOM 844 N N . VAL A 1 111 ? 12.392 40.587 50.903 1.00 92.50 111 VAL A N 1
ATOM 845 C CA . VAL A 1 111 ? 12.924 40.560 49.540 1.00 92.50 111 VAL A CA 1
ATOM 846 C C . VAL A 1 111 ? 12.468 39.280 48.863 1.00 92.50 111 VAL A C 1
ATOM 848 O O . VAL A 1 111 ? 12.739 38.208 49.375 1.00 92.50 111 VAL A O 1
ATOM 851 N N . LEU A 1 112 ? 11.829 39.398 47.701 1.00 96.31 112 LEU A N 1
ATOM 852 C CA . LEU A 1 112 ? 11.483 38.265 46.843 1.00 96.31 112 LEU A CA 1
ATOM 853 C C . LEU A 1 112 ? 12.534 38.165 45.745 1.00 96.31 112 LEU A C 1
ATOM 855 O O . LEU A 1 112 ? 12.751 39.139 45.027 1.00 96.31 112 LEU A O 1
ATOM 859 N N . ALA A 1 113 ? 13.184 37.019 45.621 1.00 96.06 113 ALA A N 1
ATOM 860 C CA . ALA A 1 113 ? 14.117 36.702 44.556 1.00 96.06 113 ALA A CA 1
ATOM 861 C C . ALA A 1 113 ? 13.602 35.495 43.764 1.00 96.06 113 ALA A C 1
ATOM 863 O O . ALA A 1 113 ? 13.176 34.515 44.364 1.00 96.06 113 ALA A O 1
ATOM 864 N N . SER A 1 114 ? 13.653 35.561 42.436 1.00 96.31 114 SER A N 1
ATOM 865 C CA . SER A 1 114 ? 13.234 34.472 41.547 1.00 96.31 114 SER A CA 1
ATOM 866 C C . SER A 1 114 ? 14.232 34.281 40.409 1.00 96.31 114 SER A C 1
ATOM 868 O O . SER A 1 114 ? 14.789 35.259 39.892 1.00 96.31 114 SER A O 1
ATOM 870 N N . ARG A 1 115 ? 14.460 33.025 40.014 1.00 94.38 115 ARG A N 1
ATOM 871 C CA . ARG A 1 115 ? 15.172 32.680 38.771 1.00 94.38 115 ARG A CA 1
ATOM 872 C C . ARG A 1 115 ? 14.353 33.008 37.524 1.00 94.38 115 ARG A C 1
ATOM 874 O O . ARG A 1 115 ? 14.938 33.235 36.468 1.00 94.38 115 ARG A O 1
ATOM 881 N N . PHE A 1 116 ? 13.033 33.075 37.663 1.00 93.56 116 PHE A N 1
ATOM 882 C CA . PHE A 1 116 ? 12.090 33.390 36.597 1.00 93.56 116 PHE A CA 1
ATOM 883 C C . PHE A 1 116 ? 11.716 34.884 36.596 1.00 93.56 116 PHE A C 1
ATOM 885 O O . PHE A 1 116 ? 11.939 35.586 37.595 1.00 93.56 116 PHE A O 1
ATOM 892 N N . PRO A 1 117 ? 11.164 35.411 35.486 1.00 94.50 117 PRO A N 1
ATOM 893 C CA . PRO A 1 117 ? 10.666 36.779 35.434 1.00 94.50 117 PRO A CA 1
ATOM 894 C C . PRO A 1 117 ? 9.604 37.062 36.513 1.00 94.50 117 PRO A C 1
ATOM 896 O O . PRO A 1 117 ? 8.831 36.193 36.906 1.00 94.50 117 PRO A O 1
ATOM 899 N N . LEU A 1 118 ? 9.590 38.300 37.020 1.00 94.38 118 LEU A N 1
ATOM 900 C CA . LEU A 1 118 ? 8.597 38.764 37.991 1.00 94.38 118 LEU A CA 1
ATOM 901 C C . LEU A 1 118 ? 7.637 39.755 37.327 1.00 94.38 118 LEU A C 1
ATOM 903 O O . LEU A 1 118 ? 8.069 40.775 36.781 1.00 94.38 118 LEU A O 1
ATOM 907 N N . ALA A 1 119 ? 6.343 39.488 37.456 1.00 92.06 119 ALA A N 1
ATOM 908 C CA . ALA A 1 119 ? 5.234 40.340 37.051 1.00 92.06 119 ALA A CA 1
ATOM 909 C C . ALA A 1 119 ? 4.403 40.781 38.272 1.00 92.06 119 ALA A C 1
ATOM 911 O O . ALA A 1 119 ? 4.589 40.299 39.389 1.00 92.06 119 ALA A O 1
ATOM 912 N N . ASP A 1 120 ? 3.510 41.754 38.070 1.00 89.88 120 ASP A N 1
ATOM 913 C CA . ASP A 1 120 ? 2.529 42.221 39.066 1.00 89.88 120 ASP A CA 1
ATOM 914 C C . ASP A 1 120 ? 3.097 42.534 40.464 1.00 89.88 120 ASP A C 1
ATOM 916 O O . ASP A 1 120 ? 2.442 42.352 41.493 1.00 89.88 120 ASP A O 1
ATOM 920 N N . THR A 1 121 ? 4.332 43.045 40.517 1.00 93.06 121 THR A N 1
ATOM 921 C CA . THR A 1 121 ? 5.034 43.224 41.787 1.00 93.06 121 THR A CA 1
ATOM 922 C C . THR A 1 121 ? 4.457 44.354 42.638 1.00 93.06 121 THR A C 1
ATOM 924 O O . THR A 1 121 ? 4.048 45.413 42.146 1.00 93.06 121 THR A O 1
ATOM 927 N N . ARG A 1 122 ? 4.451 44.156 43.962 1.00 90.88 122 ARG A N 1
ATOM 928 C CA . ARG A 1 122 ? 4.053 45.180 44.942 1.00 90.88 122 ARG A CA 1
ATOM 929 C C . ARG A 1 122 ? 4.966 45.162 46.162 1.00 90.88 122 ARG A C 1
ATOM 931 O O . ARG A 1 122 ? 5.580 44.158 46.508 1.00 90.88 122 ARG A O 1
ATOM 938 N N . THR A 1 123 ? 5.031 46.304 46.838 1.00 89.94 123 THR A N 1
ATOM 939 C CA . THR A 1 123 ? 5.783 46.464 48.092 1.00 89.94 123 THR A CA 1
ATOM 940 C C . THR A 1 123 ? 4.903 46.366 49.337 1.00 89.94 123 THR A C 1
ATOM 942 O O . THR A 1 123 ? 5.423 46.503 50.436 1.00 89.94 123 THR A O 1
ATOM 945 N N . ASP A 1 124 ? 3.580 46.267 49.172 1.00 89.50 124 ASP A N 1
ATOM 946 C CA . ASP A 1 124 ? 2.582 46.090 50.236 1.00 89.50 124 ASP A CA 1
ATOM 947 C C . ASP A 1 124 ? 1.209 45.748 49.623 1.00 89.50 124 ASP A C 1
ATOM 949 O O . ASP A 1 124 ? 1.003 45.897 48.413 1.00 89.50 124 ASP A O 1
ATOM 953 N N . THR A 1 125 ? 0.277 45.334 50.475 1.00 90.69 125 THR A N 1
ATOM 954 C CA . THR A 1 125 ? -1.156 45.167 50.191 1.00 90.69 125 THR A CA 1
ATOM 955 C C . THR A 1 125 ? -1.891 46.519 50.130 1.00 90.69 125 THR A C 1
ATOM 957 O O . THR A 1 125 ? -1.353 47.569 50.496 1.00 90.69 125 THR A O 1
ATOM 960 N N . ILE A 1 126 ? -3.139 46.522 49.646 1.00 89.25 126 ILE A N 1
ATOM 961 C CA . ILE A 1 126 ? -4.037 47.689 49.651 1.00 89.25 126 ILE A CA 1
ATOM 962 C C . ILE A 1 126 ? -5.375 47.299 50.312 1.00 89.25 126 ILE A C 1
ATOM 964 O O . ILE A 1 126 ? -6.135 46.527 49.726 1.00 89.25 126 ILE A O 1
ATOM 968 N N . PRO A 1 127 ? -5.715 47.867 51.488 1.00 88.44 127 PRO A N 1
ATOM 969 C CA . PRO A 1 127 ? -4.939 48.834 52.276 1.00 88.44 127 PRO A CA 1
ATOM 970 C C . PRO A 1 127 ? -3.668 48.207 52.870 1.00 88.44 127 PRO A C 1
ATOM 972 O O . PRO A 1 127 ? -3.652 47.011 53.114 1.00 88.44 127 PRO A O 1
ATOM 975 N N . ALA A 1 128 ? -2.638 49.019 53.133 1.00 87.38 128 ALA A N 1
ATOM 976 C CA . ALA A 1 128 ? -1.342 48.556 53.643 1.00 87.38 128 ALA A CA 1
ATOM 977 C C . ALA A 1 128 ? -1.471 47.663 54.890 1.00 87.38 128 ALA A C 1
ATOM 979 O O . ALA A 1 128 ? -2.216 48.001 55.819 1.00 87.38 128 ALA A O 1
ATOM 980 N N . ALA A 1 129 ? -0.697 46.573 54.936 1.00 83.56 129 ALA A N 1
ATOM 981 C CA . ALA A 1 129 ? -0.801 45.567 55.994 1.00 83.56 129 ALA A CA 1
ATOM 982 C C . ALA A 1 129 ? -0.250 46.057 57.339 1.00 83.56 129 ALA A C 1
ATOM 984 O O . ALA A 1 129 ? -0.576 45.506 58.384 1.00 83.56 129 ALA A O 1
ATOM 985 N N . GLY A 1 130 ? 0.579 47.106 57.342 1.00 77.38 130 GLY A N 1
ATOM 986 C CA . GLY A 1 130 ? 1.145 47.652 58.579 1.00 77.38 130 GLY A CA 1
ATOM 987 C C . GLY A 1 130 ? 2.169 46.726 59.251 1.00 77.38 130 GLY A C 1
ATOM 988 O O . GLY A 1 130 ? 2.490 46.922 60.427 1.00 77.38 130 GLY A O 1
ATOM 989 N N . THR A 1 131 ? 2.697 45.744 58.513 1.00 75.44 131 THR A N 1
ATOM 990 C CA . THR A 1 131 ? 3.762 44.824 58.941 1.00 75.44 131 THR A CA 1
ATOM 991 C C . THR A 1 131 ? 5.134 45.517 58.962 1.00 75.44 131 THR A C 1
ATOM 993 O O . THR A 1 131 ? 5.253 46.719 58.707 1.00 75.44 131 THR A O 1
ATOM 996 N N . ARG A 1 132 ? 6.207 44.780 59.290 1.00 74.62 132 ARG A N 1
ATOM 997 C CA . ARG A 1 132 ? 7.581 45.282 59.100 1.00 74.62 132 ARG A CA 1
ATOM 998 C C . ARG A 1 132 ? 7.997 45.228 57.629 1.00 74.62 132 ARG A C 1
ATOM 1000 O O . ARG A 1 132 ? 8.715 46.118 57.189 1.00 74.62 132 ARG A O 1
ATOM 1007 N N . GLY A 1 133 ? 7.507 44.245 56.876 1.00 79.94 133 GLY A N 1
ATOM 1008 C CA . GLY A 1 133 ? 7.666 44.185 55.428 1.00 79.94 133 GLY A CA 1
ATOM 1009 C C . GLY A 1 133 ? 6.659 43.248 54.766 1.00 79.94 133 GLY A C 1
ATOM 1010 O O . GLY A 1 133 ? 6.296 42.217 55.330 1.00 79.94 133 GLY A O 1
ATOM 1011 N N . VAL A 1 134 ? 6.220 43.631 53.569 1.00 88.50 134 VAL A N 1
ATOM 1012 C CA . VAL A 1 134 ? 5.539 42.773 52.597 1.00 88.50 134 VAL A CA 1
ATOM 1013 C C . VAL A 1 134 ? 6.257 42.949 51.260 1.00 88.50 134 VAL A C 1
ATOM 1015 O O . VAL A 1 134 ? 6.695 44.049 50.916 1.00 88.50 134 VAL A O 1
ATOM 1018 N N . THR A 1 135 ? 6.402 41.868 50.511 1.00 92.31 135 THR A N 1
ATOM 1019 C CA . THR A 1 135 ? 6.852 41.892 49.122 1.00 92.31 135 THR A CA 1
ATOM 1020 C C . THR A 1 135 ? 5.994 40.919 48.336 1.00 92.31 135 THR A C 1
ATOM 1022 O O . THR A 1 135 ? 5.620 39.868 48.849 1.00 92.31 135 THR A O 1
ATOM 1025 N N . ILE A 1 136 ? 5.626 41.293 47.123 1.00 94.06 136 ILE A N 1
ATOM 1026 C CA . ILE A 1 136 ? 4.659 40.564 46.311 1.00 94.06 136 ILE A CA 1
ATOM 1027 C C . ILE A 1 136 ? 5.194 40.494 44.887 1.00 94.06 136 ILE A C 1
ATOM 1029 O O . ILE A 1 136 ? 5.702 41.500 44.378 1.00 94.06 136 ILE A O 1
ATOM 1033 N N . GLY A 1 137 ? 5.012 39.350 44.235 1.00 95.00 137 GLY A N 1
ATOM 1034 C CA . GLY A 1 137 ? 5.215 39.201 42.799 1.00 95.00 137 GLY A CA 1
ATOM 1035 C C . GLY A 1 137 ? 4.552 37.941 42.262 1.00 95.00 137 GLY A C 1
ATOM 1036 O O . GLY A 1 137 ? 4.512 36.920 42.947 1.00 95.00 137 GLY A O 1
ATOM 1037 N N . ARG A 1 138 ? 4.061 38.027 41.025 1.00 95.50 138 ARG A N 1
ATOM 1038 C CA . ARG A 1 138 ? 3.714 36.858 40.222 1.00 95.50 138 ARG A CA 1
ATOM 1039 C C . ARG A 1 138 ? 4.965 36.385 39.491 1.00 95.50 138 ARG A C 1
ATOM 1041 O O . ARG A 1 138 ? 5.687 37.198 38.917 1.00 95.50 138 ARG A O 1
ATOM 1048 N N . ILE A 1 139 ? 5.249 35.101 39.578 1.00 95.19 139 ILE A N 1
ATOM 1049 C CA . ILE A 1 139 ? 6.365 34.433 38.931 1.00 95.19 139 ILE A CA 1
ATOM 1050 C C . ILE A 1 139 ? 5.852 33.946 37.587 1.00 95.19 139 ILE A C 1
ATOM 1052 O O . ILE A 1 139 ? 4.985 33.083 37.558 1.00 95.19 139 ILE A O 1
ATOM 1056 N N . ASP A 1 140 ? 6.367 34.559 36.525 1.00 91.31 140 ASP A N 1
ATOM 1057 C CA . ASP A 1 140 ? 6.023 34.272 35.131 1.00 91.31 140 ASP A CA 1
ATOM 1058 C C . ASP A 1 140 ? 6.773 33.007 34.705 1.00 91.31 140 ASP A C 1
ATOM 1060 O O . ASP A 1 140 ? 7.991 33.040 34.473 1.00 91.31 140 ASP A O 1
ATOM 1064 N N . LEU A 1 141 ? 6.079 31.874 34.748 1.00 88.19 141 LEU A N 1
ATOM 1065 C CA . LEU A 1 141 ? 6.652 30.570 34.448 1.00 88.19 141 LEU A CA 1
ATOM 1066 C C . LEU A 1 141 ? 6.584 30.292 32.938 1.00 88.19 141 LEU A C 1
ATOM 1068 O O . LEU A 1 141 ? 5.733 30.825 32.234 1.00 88.19 141 LEU A O 1
ATOM 1072 N N . PRO A 1 142 ? 7.495 29.475 32.380 1.00 80.06 142 PRO A N 1
ATOM 1073 C CA . PRO A 1 142 ? 7.406 29.111 30.972 1.00 80.06 142 PRO A CA 1
ATOM 1074 C C . PRO A 1 142 ? 6.108 28.343 30.680 1.00 80.06 142 PRO A C 1
ATOM 1076 O O . PRO A 1 142 ? 5.991 27.184 31.066 1.00 80.06 142 PRO A O 1
ATOM 1079 N N . ASN A 1 143 ? 5.186 28.956 29.933 1.00 72.00 143 ASN A N 1
ATOM 1080 C CA . ASN A 1 143 ? 3.894 28.355 29.554 1.00 72.00 143 ASN A CA 1
ATOM 1081 C C . ASN A 1 143 ? 4.005 27.028 28.783 1.00 72.00 143 ASN A C 1
ATOM 1083 O O . ASN A 1 143 ? 3.028 26.308 28.663 1.00 72.00 143 ASN A O 1
ATOM 1087 N N . ALA A 1 144 ? 5.179 26.722 28.220 1.00 59.75 144 ALA A N 1
ATOM 1088 C CA . ALA A 1 144 ? 5.449 25.436 27.576 1.00 59.75 144 ALA A CA 1
ATOM 1089 C C . ALA A 1 144 ? 5.687 24.292 28.581 1.00 59.75 144 ALA A C 1
ATOM 1091 O O . ALA A 1 144 ? 5.877 23.158 28.170 1.00 59.75 144 ALA A O 1
ATOM 1092 N N . ILE A 1 145 ? 5.790 24.609 29.875 1.00 60.34 145 ILE A N 1
ATOM 1093 C CA . ILE A 1 145 ? 6.139 23.663 30.941 1.00 60.34 145 ILE A CA 1
ATOM 1094 C C . ILE A 1 145 ? 5.119 23.736 32.082 1.00 60.34 145 ILE A C 1
ATOM 1096 O O . ILE A 1 145 ? 4.777 22.710 32.650 1.00 60.34 145 ILE A O 1
ATOM 1100 N N . TYR A 1 146 ? 4.635 24.933 32.428 1.00 71.81 146 TYR A N 1
ATOM 1101 C CA . TYR A 1 146 ? 3.696 25.135 33.533 1.00 71.81 146 TYR A CA 1
ATOM 1102 C C . TYR A 1 146 ? 2.399 25.761 33.025 1.00 71.81 146 TYR A C 1
ATOM 1104 O O . TYR A 1 146 ? 2.441 26.766 32.313 1.00 71.81 146 TYR A O 1
ATOM 1112 N N . ALA A 1 147 ? 1.261 25.181 33.415 1.00 67.44 147 ALA A N 1
ATOM 1113 C CA . ALA A 1 147 ? -0.069 25.675 33.053 1.00 67.44 147 ALA A CA 1
ATOM 1114 C C . ALA A 1 147 ? -0.404 27.020 33.722 1.00 67.44 147 ALA A C 1
ATOM 1116 O O . ALA A 1 147 ? -1.059 27.871 33.120 1.00 67.44 147 ALA A O 1
ATOM 1117 N N . ASP A 1 148 ? 0.100 27.231 34.941 1.00 78.81 148 ASP A N 1
ATOM 1118 C CA . ASP A 1 148 ? -0.155 28.421 35.743 1.00 78.81 148 ASP A CA 1
ATOM 1119 C C . ASP A 1 148 ? 1.130 29.080 36.253 1.00 78.81 148 ASP A C 1
ATOM 1121 O O . ASP A 1 148 ? 2.098 28.426 36.642 1.00 78.81 148 ASP A O 1
ATOM 1125 N N . ASP A 1 149 ? 1.092 30.410 36.332 1.00 90.44 149 ASP A N 1
ATOM 1126 C CA . ASP A 1 149 ? 2.066 31.218 37.065 1.00 90.44 149 ASP A CA 1
ATOM 1127 C C . ASP A 1 149 ? 1.899 31.043 38.584 1.00 90.44 149 ASP A C 1
ATOM 1129 O O . ASP A 1 149 ? 0.800 30.816 39.080 1.00 90.44 149 ASP A O 1
ATOM 1133 N N . ILE A 1 150 ? 2.953 31.287 39.370 1.00 93.50 150 ILE A N 1
ATOM 1134 C CA . ILE A 1 150 ? 2.847 31.264 40.842 1.00 93.50 150 ILE A CA 1
ATOM 1135 C C . ILE A 1 150 ? 2.768 32.681 41.396 1.00 93.50 150 ILE A C 1
ATOM 1137 O O . ILE A 1 150 ? 3.582 33.545 41.074 1.00 93.50 150 ILE A O 1
ATOM 1141 N N . TYR A 1 151 ? 1.855 32.931 42.325 1.00 96.06 151 TYR A N 1
ATOM 1142 C CA . TYR A 1 151 ? 1.760 34.196 43.036 1.00 96.06 151 TYR A CA 1
ATOM 1143 C C . TYR A 1 151 ? 2.362 34.111 44.447 1.00 96.06 151 TYR A C 1
ATOM 1145 O O . TYR A 1 151 ? 1.847 33.421 45.324 1.00 96.06 151 TYR A O 1
ATOM 1153 N N . ILE A 1 152 ? 3.446 34.855 44.693 1.00 97.19 152 ILE A N 1
ATOM 1154 C CA . ILE A 1 152 ? 4.192 34.816 45.957 1.00 97.19 152 ILE A CA 1
ATOM 1155 C C . ILE A 1 152 ? 4.023 36.111 46.757 1.00 97.19 152 ILE A C 1
ATOM 1157 O O . ILE A 1 152 ? 4.229 37.217 46.243 1.00 97.19 152 ILE A O 1
ATOM 1161 N N . MET A 1 153 ? 3.743 35.970 48.056 1.00 95.69 153 MET A N 1
ATOM 1162 C CA . MET A 1 153 ? 3.736 37.057 49.035 1.00 95.69 153 MET A CA 1
ATOM 1163 C C . MET A 1 153 ? 4.672 36.767 50.215 1.00 95.69 153 MET A C 1
ATOM 1165 O O . MET A 1 153 ? 4.338 36.013 51.124 1.00 95.69 153 MET A O 1
ATOM 1169 N N . GLY A 1 154 ? 5.821 37.439 50.244 1.00 95.00 154 GLY A N 1
ATOM 1170 C CA . GLY A 1 154 ? 6.768 37.393 51.355 1.00 95.00 154 GLY A CA 1
ATOM 1171 C C . GLY A 1 154 ? 6.408 38.370 52.474 1.00 95.00 154 GLY A C 1
ATOM 1172 O O . GLY A 1 154 ? 6.306 39.578 52.222 1.00 95.00 154 GLY A O 1
ATOM 1173 N N . VAL A 1 155 ? 6.261 37.890 53.709 1.00 92.88 155 VAL A N 1
ATOM 1174 C CA . VAL A 1 155 ? 5.799 38.680 54.859 1.00 92.88 155 VAL A CA 1
ATOM 1175 C C . VAL A 1 155 ? 6.783 38.649 56.026 1.00 92.88 155 VAL A C 1
ATOM 1177 O O . VAL A 1 155 ? 7.422 37.648 56.316 1.00 92.88 155 VAL A O 1
ATOM 1180 N N . HIS A 1 156 ? 6.877 39.774 56.732 1.00 90.56 156 HIS A N 1
ATOM 1181 C CA . HIS A 1 156 ? 7.534 39.855 58.031 1.00 90.56 156 HIS A CA 1
ATOM 1182 C C . HIS A 1 156 ? 6.660 40.687 58.971 1.00 90.56 156 HIS A C 1
ATOM 1184 O O . HIS A 1 156 ? 6.671 41.926 58.944 1.00 90.56 156 HIS A O 1
ATOM 1190 N N . LEU A 1 157 ? 5.884 40.022 59.823 1.00 89.25 157 LEU A N 1
ATOM 1191 C CA . LEU A 1 157 ? 5.000 40.688 60.784 1.00 89.25 157 LEU A CA 1
ATOM 1192 C C . LEU A 1 157 ? 5.803 41.323 61.938 1.00 89.25 157 LEU A C 1
ATOM 1194 O O . LEU A 1 157 ? 7.016 41.147 62.067 1.00 89.25 157 LEU A O 1
ATOM 1198 N N . LYS A 1 158 ? 5.168 42.161 62.767 1.00 82.56 158 LYS A N 1
ATOM 1199 C CA . LYS A 1 158 ? 5.870 42.822 63.884 1.00 82.56 158 LYS A CA 1
ATOM 1200 C C . LYS A 1 158 ? 6.260 41.795 64.956 1.00 82.56 158 LYS A C 1
ATOM 1202 O O . LYS A 1 158 ? 5.408 41.062 65.436 1.00 82.56 158 LYS A O 1
ATOM 1207 N N . ALA A 1 159 ? 7.529 41.776 65.375 1.00 73.94 159 ALA A N 1
ATOM 1208 C CA . ALA A 1 159 ? 8.013 40.972 66.509 1.00 73.94 159 ALA A CA 1
ATOM 1209 C C . ALA A 1 159 ? 7.661 41.617 67.873 1.00 73.94 159 ALA A C 1
ATOM 1211 O O . ALA A 1 159 ? 7.501 42.835 67.909 1.00 73.94 159 ALA A O 1
ATOM 1212 N N . PHE A 1 160 ? 7.611 40.817 68.959 1.00 67.62 160 PHE A N 1
ATOM 1213 C CA . PHE A 1 160 ? 7.344 41.127 70.396 1.00 67.62 160 PHE A CA 1
ATOM 1214 C C . PHE A 1 160 ? 5.925 40.832 70.938 1.00 67.62 160 PHE A C 1
ATOM 1216 O O . PHE A 1 160 ? 4.923 41.021 70.256 1.00 67.62 160 PHE A O 1
ATOM 1223 N N . SER A 1 161 ? 5.835 40.359 72.188 1.00 59.16 161 SER A N 1
ATOM 1224 C CA . SER A 1 161 ? 4.578 39.980 72.852 1.00 59.16 161 SER A CA 1
ATOM 1225 C C . SER A 1 161 ? 3.986 41.149 73.659 1.00 59.16 161 SER A C 1
ATOM 1227 O O . SER A 1 161 ? 4.442 41.434 74.771 1.00 59.16 161 SER A O 1
ATOM 1229 N N . GLY A 1 162 ? 2.961 41.805 73.119 1.00 64.81 162 GLY A N 1
ATOM 1230 C CA . GLY A 1 162 ? 2.195 42.870 73.768 1.00 64.81 162 GLY A CA 1
ATOM 1231 C C . GLY A 1 162 ? 0.838 43.045 73.079 1.00 64.81 162 GLY A C 1
ATOM 1232 O O . GLY A 1 162 ? 0.650 42.606 71.948 1.00 64.81 162 GLY A O 1
ATOM 1233 N N . SER A 1 163 ? -0.150 43.613 73.778 1.00 67.50 163 SER A N 1
ATOM 1234 C CA . SER A 1 163 ? -1.526 43.695 73.262 1.00 67.50 163 SER A CA 1
ATOM 1235 C C . SER A 1 163 ? -1.686 44.659 72.084 1.00 67.50 163 SER A C 1
ATOM 1237 O O . SER A 1 163 ? -2.622 44.505 71.307 1.00 67.50 163 SER A O 1
ATOM 1239 N N . GLU A 1 164 ? -0.812 45.665 71.972 1.00 72.81 164 GLU A N 1
ATOM 1240 C CA . GLU A 1 164 ? -0.791 46.577 70.819 1.00 72.81 164 GLU A CA 1
ATOM 1241 C C . GLU A 1 164 ? -0.184 45.869 69.597 1.00 72.81 164 GLU A C 1
ATOM 1243 O O . GLU A 1 164 ? -0.704 45.973 68.492 1.00 72.81 164 GLU A O 1
ATOM 1248 N N . GLU A 1 165 ? 0.847 45.052 69.807 1.00 79.69 165 GLU A N 1
ATOM 1249 C CA . GLU A 1 165 ? 1.527 44.294 68.760 1.00 79.69 165 GLU A CA 1
ATOM 1250 C C . GLU A 1 165 ? 0.704 43.099 68.255 1.00 79.69 165 GLU A C 1
ATOM 1252 O O . GLU A 1 165 ? 0.731 42.801 67.063 1.00 79.69 165 GLU A O 1
ATOM 1257 N N . ASP A 1 166 ? -0.069 42.435 69.120 1.00 83.44 166 ASP A N 1
ATOM 1258 C CA . ASP A 1 166 ? -1.034 41.412 68.690 1.00 83.44 166 ASP A CA 1
ATOM 1259 C C . ASP A 1 166 ? -2.154 42.024 67.834 1.00 83.44 166 ASP A C 1
ATOM 1261 O O . ASP A 1 166 ? -2.584 41.410 66.858 1.00 83.44 166 ASP A O 1
ATOM 1265 N N . ALA A 1 167 ? -2.584 43.252 68.147 1.00 85.94 167 ALA A N 1
ATOM 1266 C CA . ALA A 1 167 ? -3.534 43.990 67.315 1.00 85.94 167 ALA A CA 1
ATOM 1267 C C . ALA A 1 167 ? -2.922 44.390 65.961 1.00 85.94 167 ALA A C 1
ATOM 1269 O O . ALA A 1 167 ? -3.601 44.304 64.941 1.00 85.94 167 ALA A O 1
ATOM 1270 N N . ASP A 1 168 ? -1.637 44.759 65.926 1.00 87.50 168 ASP A N 1
ATOM 1271 C CA . ASP A 1 168 ? -0.919 45.036 64.676 1.00 87.50 168 ASP A CA 1
ATOM 1272 C C . ASP A 1 168 ? -0.778 43.778 63.796 1.00 87.50 168 ASP A C 1
ATOM 1274 O O . ASP A 1 168 ? -0.942 43.847 62.575 1.00 87.50 168 ASP A O 1
ATOM 1278 N N . ARG A 1 169 ? -0.495 42.612 64.397 1.00 90.00 169 ARG A N 1
ATOM 1279 C CA . ARG A 1 169 ? -0.472 41.328 63.672 1.00 90.00 169 ARG A CA 1
ATOM 1280 C C . ARG A 1 169 ? -1.844 40.968 63.129 1.00 90.00 169 ARG A C 1
ATOM 1282 O O . ARG A 1 169 ? -1.942 40.528 61.990 1.00 90.00 169 ARG A O 1
ATOM 1289 N N . GLN A 1 170 ? -2.891 41.186 63.922 1.00 92.12 170 GLN A N 1
ATOM 1290 C CA . GLN A 1 170 ? -4.258 40.962 63.473 1.00 92.12 170 GLN A CA 1
ATOM 1291 C C . GLN A 1 170 ? -4.614 41.871 62.296 1.00 92.12 170 GLN A C 1
ATOM 1293 O O . GLN A 1 170 ? -5.137 41.399 61.296 1.00 92.12 170 GLN A O 1
ATOM 1298 N N . GLN A 1 171 ? -4.270 43.158 62.375 1.00 91.50 171 GLN A N 1
ATOM 1299 C CA . GLN A 1 171 ? -4.462 44.089 61.264 1.00 91.50 171 GLN A CA 1
ATOM 1300 C C . GLN A 1 171 ? -3.740 43.615 59.994 1.00 91.50 171 GLN A C 1
ATOM 1302 O O . GLN A 1 171 ? -4.280 43.723 58.895 1.00 91.50 171 GLN A O 1
ATOM 1307 N N . SER A 1 172 ? -2.527 43.083 60.152 1.00 92.06 172 SER A N 1
ATOM 1308 C CA . SER A 1 172 ? -1.746 42.535 59.043 1.00 92.06 172 SER A CA 1
ATOM 1309 C C . SER A 1 172 ? -2.427 41.317 58.417 1.00 92.06 172 SER A C 1
ATOM 1311 O O . SER A 1 172 ? -2.524 41.237 57.196 1.00 92.06 172 SER A O 1
ATOM 1313 N N . ALA A 1 173 ? -2.932 40.396 59.244 1.00 94.06 173 ALA A N 1
ATOM 1314 C CA . ALA A 1 173 ? -3.673 39.221 58.798 1.00 94.06 173 ALA A CA 1
ATOM 1315 C C . ALA A 1 173 ? -4.966 39.600 58.055 1.00 94.06 173 ALA A C 1
ATOM 1317 O O . ALA A 1 173 ? -5.223 39.069 56.976 1.00 94.06 173 ALA A O 1
ATOM 1318 N N . ASP A 1 174 ? -5.730 40.568 58.574 1.00 94.69 174 ASP A N 1
ATOM 1319 C CA . ASP A 1 174 ? -6.937 41.089 57.919 1.00 94.69 174 ASP A CA 1
ATOM 1320 C C . ASP A 1 174 ? -6.608 41.683 56.534 1.00 94.69 174 ASP A C 1
ATOM 1322 O O . ASP A 1 174 ? -7.302 41.419 55.552 1.00 94.69 174 ASP A O 1
ATOM 1326 N N . ALA A 1 175 ? -5.525 42.464 56.437 1.00 93.44 175 ALA A N 1
ATOM 1327 C CA . ALA A 1 175 ? -5.098 43.096 55.190 1.00 93.44 175 ALA A CA 1
ATOM 1328 C C . ALA A 1 175 ? -4.632 42.084 54.134 1.00 93.44 175 ALA A C 1
ATOM 1330 O O . ALA A 1 175 ? -5.007 42.207 52.966 1.00 93.44 175 ALA A O 1
ATOM 1331 N N . ILE A 1 176 ? -3.849 41.079 54.544 1.00 94.31 176 ILE A N 1
ATOM 1332 C CA . ILE A 1 176 ? -3.382 39.992 53.671 1.00 94.31 176 ILE A CA 1
ATOM 1333 C C . ILE A 1 176 ? -4.573 39.169 53.173 1.00 94.31 176 ILE A C 1
ATOM 1335 O O . ILE A 1 176 ? -4.697 38.947 51.974 1.00 94.31 176 ILE A O 1
ATOM 1339 N N . THR A 1 177 ? -5.496 38.796 54.058 1.00 94.81 177 THR A N 1
ATOM 1340 C CA . THR A 1 177 ? -6.692 38.013 53.698 1.00 94.81 177 THR A CA 1
ATOM 1341 C C . THR A 1 177 ? -7.593 38.779 52.725 1.00 94.81 177 THR A C 1
ATOM 1343 O O . THR A 1 177 ? -8.015 38.244 51.700 1.00 94.81 177 THR A O 1
ATOM 1346 N N . ASN A 1 178 ? -7.821 40.074 52.978 1.00 93.19 178 ASN A N 1
ATOM 1347 C CA . ASN A 1 178 ? -8.509 40.961 52.036 1.00 93.19 178 ASN A CA 1
ATOM 1348 C C . ASN A 1 178 ? -7.798 41.019 50.679 1.00 93.19 178 ASN A C 1
ATOM 1350 O O . ASN A 1 178 ? -8.465 41.024 49.648 1.00 93.19 178 ASN A O 1
ATOM 1354 N N . TRP A 1 179 ? -6.464 41.067 50.673 1.00 93.62 179 TRP A N 1
ATOM 1355 C CA . TRP A 1 179 ? -5.673 41.119 49.448 1.00 93.62 179 TRP A CA 1
ATOM 1356 C C . TRP A 1 179 ? -5.758 39.829 48.628 1.00 93.62 179 TRP A C 1
ATOM 1358 O O . TRP A 1 179 ? -5.923 39.899 47.415 1.00 93.62 179 TRP A O 1
ATOM 1368 N N . LEU A 1 180 ? -5.678 38.661 49.269 1.00 93.81 180 LEU A N 1
ATOM 1369 C CA . LEU A 1 180 ? -5.849 37.372 48.589 1.00 93.81 180 LEU A CA 1
ATOM 1370 C C . LEU A 1 180 ? -7.236 37.271 47.952 1.00 93.81 180 LEU A C 1
ATOM 1372 O O . LEU A 1 180 ? -7.383 36.831 46.817 1.00 93.81 180 LEU A O 1
ATOM 1376 N N . ALA A 1 181 ? -8.263 37.759 48.641 1.00 92.06 181 ALA A N 1
ATOM 1377 C CA . ALA A 1 181 ? -9.598 37.772 48.075 1.00 92.06 181 ALA A CA 1
ATOM 1378 C C . ALA A 1 181 ? -9.780 38.803 46.947 1.00 92.06 181 ALA A C 1
ATOM 1380 O O . ALA A 1 181 ? -10.531 38.533 46.013 1.00 92.06 181 ALA A O 1
ATOM 1381 N N . ASP A 1 182 ? -9.096 39.951 47.009 1.00 91.06 182 ASP A N 1
ATOM 1382 C CA . ASP A 1 182 ? -9.006 40.905 45.892 1.00 91.06 182 ASP A CA 1
ATOM 1383 C C . ASP A 1 182 ? -8.379 40.223 44.662 1.00 91.06 182 ASP A C 1
ATOM 1385 O O . ASP A 1 182 ? -8.984 40.219 43.593 1.00 91.06 182 ASP A O 1
ATOM 1389 N N . ALA A 1 183 ? -7.255 39.516 44.849 1.00 91.81 183 ALA A N 1
ATOM 1390 C CA . ALA A 1 183 ? -6.572 38.752 43.801 1.00 91.81 183 ALA A CA 1
ATOM 1391 C C . ALA A 1 183 ? -7.468 37.698 43.135 1.00 91.81 183 ALA A C 1
ATOM 1393 O O . ALA A 1 183 ? -7.360 37.473 41.934 1.00 91.81 183 ALA A O 1
ATOM 1394 N N . ARG A 1 184 ? -8.423 37.130 43.872 1.00 91.81 184 ARG A N 1
ATOM 1395 C CA . ARG A 1 184 ? -9.442 36.209 43.346 1.00 91.81 184 ARG A CA 1
ATOM 1396 C C . ARG A 1 184 ? -10.639 36.896 42.677 1.00 91.81 184 ARG A C 1
ATOM 1398 O O . ARG A 1 184 ? -11.634 36.254 42.348 1.00 91.81 184 ARG A O 1
ATOM 1405 N N . GLY A 1 185 ? -10.603 38.218 42.530 1.00 88.88 185 GLY A N 1
ATOM 1406 C CA . GLY A 1 185 ? -11.691 39.017 41.971 1.00 88.88 185 GLY A CA 1
ATOM 1407 C C . GLY A 1 185 ? -12.898 39.184 42.899 1.00 88.88 185 GLY A C 1
ATOM 1408 O O . GLY A 1 185 ? -13.950 39.650 42.448 1.00 88.88 185 GLY A O 1
ATOM 1409 N N . VAL A 1 186 ? -12.787 38.835 44.188 1.00 89.06 186 VAL A N 1
ATOM 1410 C CA . VAL A 1 186 ? -13.875 39.026 45.155 1.00 89.06 186 VAL A CA 1
ATOM 1411 C C . VAL A 1 186 ? -13.962 40.514 45.509 1.00 89.06 186 VAL A C 1
ATOM 1413 O O . VAL A 1 186 ? -12.988 41.063 46.018 1.00 89.06 186 VAL A O 1
ATOM 1416 N N . PRO A 1 187 ? -15.111 41.191 45.314 1.00 87.31 187 PRO A N 1
ATOM 1417 C CA . PRO A 1 187 ? -15.209 42.633 45.530 1.00 87.31 187 PRO A CA 1
ATOM 1418 C C . PRO A 1 187 ? -14.817 43.064 46.953 1.00 87.31 187 PRO A C 1
ATOM 1420 O O . PRO A 1 187 ? -15.421 42.610 47.929 1.00 87.31 187 PRO A O 1
ATOM 1423 N N . ARG A 1 188 ? -13.858 43.997 47.073 1.00 87.94 188 ARG A N 1
ATOM 1424 C CA . ARG A 1 188 ? -13.379 44.535 48.362 1.00 87.94 188 ARG A CA 1
ATOM 1425 C C . ARG A 1 188 ? -13.665 46.027 48.557 1.00 87.94 188 ARG A C 1
ATOM 1427 O O . ARG A 1 188 ? -13.750 46.773 47.578 1.00 87.94 188 ARG A O 1
ATOM 1434 N N . PRO A 1 189 ? -13.763 46.515 49.813 1.00 84.88 189 PRO A N 1
ATOM 1435 C CA . PRO A 1 189 ? -13.923 47.946 50.101 1.00 84.88 189 PRO A CA 1
ATOM 1436 C C . PRO A 1 189 ? -12.789 48.825 49.557 1.00 84.88 189 PRO A C 1
ATOM 1438 O O . PRO A 1 189 ? -13.014 49.997 49.253 1.00 84.88 189 PRO A O 1
ATOM 1441 N N . SER A 1 190 ? -11.581 48.271 49.423 1.00 73.50 190 SER A N 1
ATOM 1442 C CA . SER A 1 190 ? -10.409 48.943 48.853 1.00 73.50 190 SER A CA 1
ATOM 1443 C C . SER A 1 190 ? -10.357 48.937 47.317 1.00 73.50 190 SER A C 1
ATOM 1445 O O . SER A 1 190 ? -9.437 49.534 46.755 1.00 73.50 190 SER A O 1
ATOM 1447 N N . GLY A 1 191 ? -11.345 48.342 46.635 1.00 72.69 191 GLY A N 1
ATOM 1448 C CA . GLY A 1 191 ? -11.406 48.203 45.173 1.00 72.69 191 GLY A CA 1
ATOM 1449 C C . GLY A 1 191 ? -10.711 46.943 44.643 1.00 72.69 191 GLY A C 1
ATOM 1450 O O . GLY A 1 191 ? -10.144 46.198 45.430 1.00 72.69 191 GLY A O 1
ATOM 1451 N N . ASN A 1 192 ? -10.765 46.738 43.317 1.00 78.00 192 ASN A N 1
ATOM 1452 C CA . ASN A 1 192 ? -10.143 45.601 42.625 1.00 78.00 192 ASN A CA 1
ATOM 1453 C C . ASN A 1 192 ? -8.693 45.938 42.232 1.00 78.00 192 ASN A C 1
ATOM 1455 O O . ASN A 1 192 ? -8.457 46.446 41.130 1.00 78.00 192 ASN A O 1
ATOM 1459 N N . ASN A 1 193 ? -7.734 45.782 43.144 1.00 82.81 193 ASN A N 1
ATOM 1460 C CA . ASN A 1 193 ? -6.363 46.276 42.951 1.00 82.81 193 ASN A CA 1
ATOM 1461 C C . ASN A 1 193 ? -5.452 45.286 42.225 1.00 82.81 193 ASN A C 1
ATOM 1463 O O . ASN A 1 193 ? -4.389 45.695 41.740 1.00 82.81 193 ASN A O 1
ATOM 1467 N N . ILE A 1 194 ? -5.848 44.019 42.178 1.00 86.25 194 ILE A N 1
ATOM 1468 C CA . ILE A 1 194 ? -5.188 42.927 41.471 1.00 86.25 194 ILE A CA 1
ATOM 1469 C C . ILE A 1 194 ? -6.244 41.860 41.180 1.00 86.25 194 ILE A C 1
ATOM 1471 O O . ILE A 1 194 ? -7.118 41.648 42.005 1.00 86.25 194 ILE A O 1
ATOM 1475 N N . VAL A 1 195 ? -6.196 41.224 40.013 1.00 84.19 195 VAL A N 1
ATOM 1476 C CA . VAL A 1 195 ? -7.040 40.066 39.689 1.00 84.19 195 VAL A CA 1
ATOM 1477 C C . VAL A 1 195 ? -6.153 39.070 38.961 1.00 84.19 195 VAL A C 1
ATOM 1479 O O . VAL A 1 195 ? -5.531 39.431 37.961 1.00 84.19 195 VAL A O 1
ATOM 1482 N N . LEU A 1 196 ? -6.062 37.861 39.495 1.00 90.06 196 LEU A N 1
ATOM 1483 C CA . LEU A 1 196 ? -5.307 36.747 38.940 1.00 90.06 196 LEU A CA 1
ATOM 1484 C C . LEU A 1 196 ? -6.248 35.816 38.159 1.00 90.06 196 LEU A C 1
ATOM 1486 O O . LEU A 1 196 ? -7.460 35.835 38.410 1.00 90.06 196 LEU A O 1
ATOM 1490 N N . PRO A 1 197 ? -5.718 35.025 37.211 1.00 88.88 197 PRO A N 1
ATOM 1491 C CA . PRO A 1 197 ? -6.443 33.889 36.649 1.00 88.88 197 PRO A CA 1
ATOM 1492 C C . PRO A 1 197 ? -7.015 32.983 37.749 1.00 88.88 197 PRO A C 1
ATOM 1494 O O . PRO A 1 197 ? -6.483 32.909 38.857 1.00 88.88 197 PRO A O 1
ATOM 1497 N N . ASN A 1 198 ? -8.147 32.337 37.466 1.00 85.62 198 ASN A N 1
ATOM 1498 C CA . ASN A 1 198 ? -8.763 31.433 38.432 1.00 85.62 198 ASN A CA 1
ATOM 1499 C C . ASN A 1 198 ? -7.855 30.221 38.654 1.00 85.62 198 ASN A C 1
ATOM 1501 O O . ASN A 1 198 ? -7.346 29.684 37.684 1.00 85.62 198 ASN A O 1
ATOM 1505 N N . GLY A 1 199 ? -7.674 29.800 39.905 1.00 85.19 199 GLY A N 1
ATOM 1506 C CA . GLY A 1 199 ? -6.818 28.656 40.229 1.00 85.19 199 GLY A CA 1
ATOM 1507 C C . GLY A 1 199 ? -5.324 28.976 40.328 1.00 85.19 199 GLY A C 1
ATOM 1508 O O . GLY A 1 199 ? -4.574 28.117 40.761 1.00 85.19 199 GLY A O 1
ATOM 1509 N N . THR A 1 200 ? -4.873 30.209 40.049 1.00 90.44 200 THR A N 1
ATOM 1510 C CA . THR A 1 200 ? -3.448 30.572 40.178 1.00 90.44 200 THR A CA 1
ATOM 1511 C C . THR A 1 200 ? -2.901 30.209 41.572 1.00 90.44 200 THR A C 1
ATOM 1513 O O . THR A 1 200 ? -3.393 30.766 42.562 1.00 90.44 200 THR A O 1
ATOM 1516 N N . PRO A 1 201 ? -1.877 29.339 41.692 1.00 92.75 201 PRO A N 1
ATOM 1517 C CA . PRO A 1 201 ? -1.241 29.002 42.967 1.00 92.75 201 PRO A CA 1
ATOM 1518 C C . PRO A 1 201 ? -0.795 30.251 43.736 1.00 92.75 201 PRO A C 1
ATOM 1520 O O . PRO A 1 201 ? -0.007 31.052 43.230 1.00 92.75 201 PRO A O 1
ATOM 1523 N N . MET A 1 202 ? -1.285 30.442 44.966 1.00 94.81 202 MET A N 1
ATOM 1524 C CA . MET A 1 202 ? -0.898 31.566 45.826 1.00 94.81 202 MET A CA 1
ATOM 1525 C C . MET A 1 202 ? -0.220 31.071 47.104 1.00 94.81 202 MET A C 1
ATOM 1527 O O . MET A 1 202 ? -0.796 30.286 47.854 1.00 94.81 202 MET A O 1
ATOM 1531 N N . ILE A 1 203 ? 0.974 31.594 47.400 1.00 97.12 203 ILE A N 1
ATOM 1532 C CA . ILE A 1 203 ? 1.754 31.237 48.594 1.00 97.12 203 ILE A CA 1
ATOM 1533 C C . ILE A 1 203 ? 2.127 32.502 49.371 1.00 97.12 203 ILE A C 1
ATOM 1535 O O . ILE A 1 203 ? 2.792 33.407 48.859 1.00 97.12 203 ILE A O 1
ATOM 1539 N N . VAL A 1 204 ? 1.740 32.544 50.643 1.00 96.81 204 VAL A N 1
ATOM 1540 C CA . VAL A 1 204 ? 2.154 33.545 51.628 1.00 96.81 204 VAL A CA 1
ATOM 1541 C C . VAL A 1 204 ? 3.177 32.916 52.567 1.00 96.81 204 VAL A C 1
ATOM 1543 O O . VAL A 1 204 ? 2.875 31.949 53.264 1.00 96.81 204 VAL A O 1
ATOM 1546 N N . LEU A 1 205 ? 4.386 33.466 52.613 1.00 96.62 205 LEU A N 1
ATOM 1547 C CA . LEU A 1 205 ? 5.504 32.878 53.353 1.00 96.62 205 LEU A CA 1
ATOM 1548 C C . LEU A 1 205 ? 6.379 33.912 54.056 1.00 96.62 205 LEU A C 1
ATOM 1550 O O . LEU A 1 205 ? 6.370 35.088 53.698 1.00 96.62 205 LEU A O 1
ATOM 1554 N N . GLY A 1 206 ? 7.147 33.456 55.040 1.00 93.12 206 GLY A N 1
ATOM 1555 C CA . GLY A 1 206 ? 8.137 34.260 55.761 1.00 93.12 206 GLY A CA 1
ATOM 1556 C C . GLY A 1 206 ? 7.925 34.259 57.267 1.00 93.12 206 GLY A C 1
ATOM 1557 O O . GLY A 1 206 ? 7.282 33.351 57.788 1.00 93.12 206 GLY A O 1
ATOM 1558 N N . ASP A 1 207 ? 8.445 35.271 57.969 1.00 90.94 207 ASP A N 1
ATOM 1559 C CA . ASP A 1 207 ? 8.383 35.377 59.433 1.00 90.94 207 ASP A CA 1
ATOM 1560 C C . ASP A 1 207 ? 7.069 36.023 59.908 1.00 90.94 207 ASP A C 1
ATOM 1562 O O . ASP A 1 207 ? 6.892 37.253 59.947 1.00 90.94 207 ASP A O 1
ATOM 1566 N N . PHE A 1 208 ? 6.137 35.182 60.352 1.00 90.81 208 PHE A N 1
ATOM 1567 C CA . PHE A 1 208 ? 4.845 35.637 60.848 1.00 90.81 208 PHE A CA 1
ATOM 1568 C C . PHE A 1 208 ? 4.884 36.167 62.283 1.00 90.81 208 PHE A C 1
ATOM 1570 O O . PHE A 1 208 ? 3.918 36.795 62.732 1.00 90.81 208 PHE A O 1
ATOM 1577 N N . ASN A 1 209 ? 5.979 35.952 63.019 1.00 86.50 209 ASN A N 1
ATOM 1578 C CA . ASN A 1 209 ? 6.157 36.445 64.382 1.00 86.50 209 ASN A CA 1
ATOM 1579 C C . ASN A 1 209 ? 4.955 36.152 65.311 1.00 86.50 209 ASN A C 1
ATOM 1581 O O . ASN A 1 209 ? 4.622 36.970 66.169 1.00 86.50 209 ASN A O 1
ATOM 1585 N N . LEU A 1 210 ? 4.270 35.013 65.156 1.00 86.62 210 LEU A N 1
ATOM 1586 C CA . LEU A 1 210 ? 3.054 34.654 65.908 1.00 86.62 210 LEU A CA 1
ATOM 1587 C C . LEU A 1 210 ? 3.378 34.189 67.344 1.00 86.62 210 LEU A C 1
ATOM 1589 O O . LEU A 1 210 ? 3.115 33.055 67.729 1.00 86.62 210 LEU A O 1
ATOM 1593 N N . VAL A 1 211 ? 3.970 35.086 68.141 1.00 77.56 211 VAL A N 1
ATOM 1594 C CA . VAL A 1 211 ? 4.491 34.840 69.505 1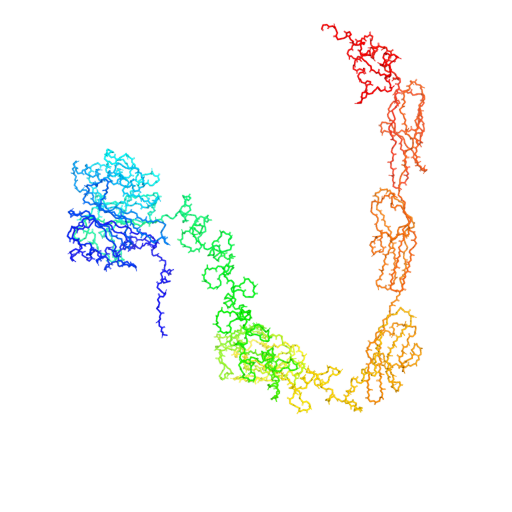.00 77.56 211 VAL A CA 1
ATOM 1595 C C . VAL A 1 211 ? 3.528 35.246 70.636 1.00 77.56 211 VAL A C 1
ATOM 1597 O O . VAL A 1 211 ? 3.891 35.195 71.814 1.00 77.56 211 VAL A O 1
ATOM 1600 N N . GLY A 1 212 ? 2.323 35.716 70.302 1.00 72.50 212 GLY A N 1
ATOM 1601 C CA . GLY A 1 212 ? 1.299 36.158 71.256 1.00 72.50 212 GLY A CA 1
ATOM 1602 C C . GLY A 1 212 ? 0.376 35.024 71.729 1.00 72.50 212 GLY A C 1
ATOM 1603 O O . GLY A 1 212 ? 0.298 33.979 71.090 1.00 72.50 212 GLY A O 1
ATOM 1604 N N . PRO A 1 213 ? -0.369 35.201 72.839 1.00 70.94 213 PRO A N 1
ATOM 1605 C CA . PRO A 1 213 ? -1.341 34.207 73.306 1.00 70.94 213 PRO A CA 1
ATOM 1606 C C . PRO A 1 213 ? -2.580 34.093 72.403 1.00 70.94 213 PRO A C 1
ATOM 1608 O O . PRO A 1 213 ? -3.376 33.173 72.587 1.00 70.94 213 PRO A O 1
ATOM 1611 N N . SER A 1 214 ? -2.790 35.046 71.488 1.00 81.56 214 SER A N 1
ATOM 1612 C CA . SER A 1 214 ? -3.924 35.040 70.567 1.00 81.56 214 SER A CA 1
ATOM 1613 C C . SER A 1 214 ? -3.612 34.196 69.326 1.00 81.56 214 SER A C 1
ATOM 1615 O O . SER A 1 214 ? -2.691 34.550 68.589 1.00 81.56 214 SER A O 1
ATOM 1617 N N . PRO A 1 215 ? -4.391 33.139 69.031 1.00 86.44 215 PRO A N 1
ATOM 1618 C CA . PRO A 1 215 ? -4.270 32.409 67.771 1.00 86.44 215 PRO A CA 1
ATOM 1619 C C . PRO A 1 215 ? -4.926 33.156 66.600 1.00 86.44 215 PRO A C 1
ATOM 1621 O O . PRO A 1 215 ? -4.778 32.736 65.457 1.00 86.44 215 PRO A O 1
ATOM 1624 N N . GLN A 1 216 ? -5.665 34.239 66.875 1.00 91.06 216 GLN A N 1
ATOM 1625 C CA . GLN A 1 216 ? -6.558 34.867 65.903 1.00 91.06 216 GLN A CA 1
ATOM 1626 C C . GLN A 1 216 ? -5.860 35.316 64.610 1.00 91.06 216 GLN A C 1
ATOM 1628 O O . GLN A 1 216 ? -6.393 34.992 63.555 1.00 91.06 216 GLN A O 1
ATOM 1633 N N . PRO A 1 217 ? -4.661 35.940 64.620 1.00 91.62 217 PRO A N 1
ATOM 1634 C CA . PRO A 1 217 ? -4.031 36.356 63.366 1.00 91.62 217 PRO A CA 1
ATOM 1635 C C . PRO A 1 217 ? -3.691 35.172 62.449 1.00 91.62 217 PRO A C 1
ATOM 1637 O O . PRO A 1 217 ? -3.791 35.287 61.233 1.00 91.62 217 PRO A O 1
ATOM 1640 N N . ALA A 1 218 ? -3.321 34.024 63.028 1.00 90.12 218 ALA A N 1
ATOM 1641 C CA . ALA A 1 218 ? -3.070 32.799 62.273 1.00 90.12 218 ALA A CA 1
ATOM 1642 C C . ALA A 1 218 ? -4.371 32.219 61.706 1.00 90.12 218 ALA A C 1
ATOM 1644 O O . ALA A 1 218 ? -4.412 31.817 60.549 1.00 90.12 218 ALA A O 1
ATOM 1645 N N . LEU A 1 219 ? -5.436 32.212 62.518 1.00 92.69 219 LEU A N 1
ATOM 1646 C CA . LEU A 1 219 ? -6.753 31.757 62.085 1.00 92.69 219 LEU A CA 1
ATOM 1647 C C . LEU A 1 219 ? -7.262 32.606 60.925 1.00 92.69 219 LEU A C 1
ATOM 1649 O O . LEU A 1 219 ? -7.620 32.028 59.915 1.00 92.69 219 LEU A O 1
ATOM 1653 N N . THR A 1 220 ? -7.198 33.936 61.009 1.00 95.69 220 THR A N 1
ATOM 1654 C CA . THR A 1 220 ? -7.623 34.835 59.925 1.00 95.69 220 THR A CA 1
ATOM 1655 C C . THR A 1 220 ? -6.945 34.510 58.592 1.00 95.69 220 THR A C 1
ATOM 1657 O O . THR A 1 220 ? -7.627 34.455 57.576 1.00 95.69 220 THR A O 1
ATOM 1660 N N . LEU A 1 221 ? -5.635 34.238 58.592 1.00 94.50 221 LEU A N 1
ATOM 1661 C CA . LEU A 1 221 ? -4.892 33.879 57.376 1.00 94.50 221 LEU A CA 1
ATOM 1662 C C . LEU A 1 221 ? -5.311 32.526 56.784 1.00 94.50 221 LEU A C 1
ATOM 1664 O O . LEU A 1 221 ? -5.284 32.364 55.572 1.00 94.50 221 LEU A O 1
ATOM 1668 N N . ILE A 1 222 ? -5.685 31.567 57.631 1.00 95.44 222 ILE A N 1
ATOM 1669 C CA . ILE A 1 222 ? -6.052 30.202 57.228 1.00 95.44 222 ILE A CA 1
ATOM 1670 C C . ILE A 1 222 ? -7.528 30.137 56.826 1.00 95.44 222 ILE A C 1
ATOM 1672 O O . ILE A 1 222 ? -7.888 29.704 55.738 1.00 95.44 222 ILE A O 1
ATOM 1676 N N . ASN A 1 223 ? -8.406 30.586 57.716 1.00 95.31 223 ASN A N 1
ATOM 1677 C CA . ASN A 1 223 ? -9.844 30.392 57.623 1.00 95.31 223 ASN A CA 1
ATOM 1678 C C . ASN A 1 223 ? -10.609 31.648 57.193 1.00 95.31 223 ASN A C 1
ATOM 1680 O O . ASN A 1 223 ? -11.840 31.607 57.132 1.00 95.31 223 ASN A O 1
ATOM 1684 N N . GLY A 1 224 ? -9.929 32.759 56.925 1.00 94.19 224 GLY A N 1
ATOM 1685 C CA . GLY A 1 224 ? -10.572 33.924 56.341 1.00 94.19 224 GLY A CA 1
ATOM 1686 C C . GLY A 1 224 ? -11.400 34.814 57.271 1.00 94.19 224 GLY A C 1
ATOM 1687 O O . GLY A 1 224 ? -12.130 35.668 56.772 1.00 94.19 224 GLY A O 1
ATOM 1688 N N . ASP A 1 225 ? -11.341 34.598 58.589 1.00 94.75 225 ASP A N 1
ATOM 1689 C CA . ASP A 1 225 ? -12.101 35.336 59.617 1.00 94.75 225 ASP A CA 1
ATOM 1690 C C . ASP A 1 225 ? -11.504 36.741 59.860 1.00 94.75 225 ASP A C 1
ATOM 1692 O O . ASP A 1 225 ? -10.604 36.924 60.694 1.00 94.75 225 ASP A O 1
ATOM 1696 N N . ILE A 1 226 ? -11.969 37.735 59.097 1.00 94.31 226 ILE A N 1
ATOM 1697 C CA . ILE A 1 226 ? -11.463 39.115 59.094 1.00 94.31 226 ILE A CA 1
ATOM 1698 C C . ILE A 1 226 ? -12.036 39.869 60.297 1.00 94.31 226 ILE A C 1
ATOM 1700 O O . ILE A 1 226 ? -13.234 40.113 60.409 1.00 94.31 226 ILE A O 1
ATOM 1704 N N . GLN A 1 227 ? -11.166 40.353 61.187 1.00 95.06 227 GLN A N 1
ATOM 1705 C CA . GLN A 1 227 ? -11.625 40.987 62.431 1.00 95.06 227 GLN A CA 1
ATOM 1706 C C . GLN A 1 227 ? -12.107 42.431 62.237 1.00 95.06 227 GLN A C 1
ATOM 1708 O O . GLN A 1 227 ? -13.034 42.887 62.913 1.00 95.06 227 GLN A O 1
ATOM 1713 N N . ASN A 1 228 ? -11.488 43.187 61.328 1.00 93.69 228 ASN A N 1
ATOM 1714 C CA . ASN A 1 228 ? -11.884 44.553 60.989 1.00 93.69 228 ASN A CA 1
ATOM 1715 C C . ASN A 1 228 ? -12.572 44.621 59.616 1.00 93.69 228 ASN A C 1
ATOM 1717 O O . ASN A 1 228 ? -12.059 45.217 58.661 1.00 93.69 228 ASN A O 1
ATOM 1721 N N . GLU A 1 229 ? -13.790 44.080 59.544 1.00 93.94 229 GLU A N 1
ATOM 1722 C CA . GLU A 1 229 ? -14.568 44.038 58.298 1.00 93.94 229 GLU A CA 1
ATOM 1723 C C . GLU A 1 229 ? -14.944 45.421 57.743 1.00 93.94 229 GLU A C 1
ATOM 1725 O O . GLU A 1 229 ? -15.189 45.591 56.548 1.00 93.94 229 GLU A O 1
ATOM 1730 N N . VAL A 1 230 ? -14.969 46.454 58.594 1.00 91.44 230 VAL A N 1
ATOM 1731 C CA . VAL A 1 230 ? -15.240 47.836 58.160 1.00 91.44 230 VAL A CA 1
ATOM 1732 C C . VAL A 1 230 ? -14.152 48.336 57.210 1.00 91.44 230 VAL A C 1
ATOM 1734 O O . VAL A 1 230 ? -14.439 49.105 56.294 1.00 91.44 230 VAL A O 1
ATOM 1737 N N . THR A 1 231 ? -12.906 47.924 57.446 1.00 90.62 231 THR A N 1
ATOM 1738 C CA . THR A 1 231 ? -11.745 48.376 56.670 1.00 90.62 231 THR A CA 1
ATOM 1739 C C . THR A 1 231 ? -11.383 47.384 55.566 1.00 90.62 231 THR A C 1
ATOM 1741 O O . THR A 1 231 ? -11.063 47.812 54.459 1.00 90.62 231 THR A O 1
ATOM 1744 N N . TYR A 1 232 ? -11.461 46.084 55.861 1.00 91.50 232 TYR A N 1
ATOM 1745 C CA . TYR A 1 232 ? -10.946 44.999 55.014 1.00 91.50 232 TYR A CA 1
ATOM 1746 C C . TYR A 1 232 ? -12.054 44.129 54.387 1.00 91.50 232 TYR A C 1
ATOM 1748 O O . TYR A 1 232 ? -11.788 43.179 53.657 1.00 91.50 232 TYR A O 1
ATOM 1756 N N . GLY A 1 233 ? -13.321 44.486 54.601 1.00 90.50 233 GLY A N 1
ATOM 1757 C CA . GLY A 1 233 ? -14.462 43.768 54.036 1.00 90.50 233 GLY A CA 1
ATOM 1758 C C . GLY A 1 233 ? -14.834 42.511 54.823 1.00 90.50 233 GLY A C 1
ATOM 1759 O O . GLY A 1 233 ? -14.164 42.177 55.792 1.00 90.50 233 GLY A O 1
ATOM 1760 N N . PRO A 1 234 ? -15.929 41.843 54.435 1.00 93.19 234 PRO A N 1
ATOM 1761 C CA . PRO A 1 234 ? -16.442 40.693 55.169 1.00 93.19 234 PRO A CA 1
ATOM 1762 C C . PRO A 1 234 ? -15.501 39.490 55.090 1.00 93.19 234 PRO A C 1
ATOM 1764 O O . PRO A 1 234 ? -14.706 39.393 54.141 1.00 93.19 234 PRO A O 1
ATOM 1767 N N . ASP A 1 235 ? -15.685 38.562 56.030 1.00 94.25 235 ASP A N 1
ATOM 1768 C CA . ASP A 1 235 ? -15.038 37.247 56.049 1.00 94.25 235 ASP A CA 1
ATOM 1769 C C . ASP A 1 235 ? -14.977 36.596 54.665 1.00 94.25 235 ASP A C 1
ATOM 1771 O O . ASP A 1 235 ? -15.948 36.580 53.895 1.00 94.25 235 ASP A O 1
ATOM 1775 N N . VAL A 1 236 ? -13.811 36.044 54.347 1.00 93.00 236 VAL A N 1
ATOM 1776 C CA . VAL A 1 236 ? -13.556 35.385 53.069 1.00 93.00 236 VAL A CA 1
ATOM 1777 C C . VAL A 1 236 ? -12.400 34.416 53.182 1.00 93.00 236 VAL A C 1
ATOM 1779 O O . VAL A 1 236 ? -11.335 34.760 53.680 1.00 93.00 236 VAL A O 1
ATOM 1782 N N . LYS A 1 237 ? -12.584 33.211 52.656 1.00 92.62 237 LYS A N 1
ATOM 1783 C CA . LYS A 1 237 ? -11.488 32.257 52.534 1.00 92.62 237 LYS A CA 1
ATOM 1784 C C . LYS A 1 237 ? -10.409 32.781 51.598 1.00 92.62 237 LYS A C 1
ATOM 1786 O O . LYS A 1 237 ? -10.721 33.416 50.597 1.00 92.62 237 LYS A O 1
ATOM 1791 N N . GLY A 1 238 ? -9.149 32.499 51.899 1.00 88.38 238 GLY A N 1
ATOM 1792 C CA . GLY A 1 238 ? -8.059 32.818 50.980 1.00 88.38 238 GLY A CA 1
ATOM 1793 C C . GLY A 1 238 ? -8.035 31.903 49.753 1.00 88.38 238 GLY A C 1
ATOM 1794 O O . GLY A 1 238 ? -7.586 32.348 48.702 1.00 88.38 238 GLY A O 1
ATOM 1795 N N . ASP A 1 239 ? -8.598 30.693 49.856 1.00 92.12 239 ASP A N 1
ATOM 1796 C CA . ASP A 1 239 ? -8.464 29.641 48.843 1.00 92.12 239 ASP A CA 1
ATOM 1797 C C . ASP A 1 239 ? -9.550 29.631 47.752 1.00 92.12 239 ASP A C 1
ATOM 1799 O O . ASP A 1 239 ? -10.704 29.992 48.014 1.00 92.12 239 ASP A O 1
ATOM 1803 N N . TRP A 1 240 ? -9.183 29.232 46.528 1.00 90.56 240 TRP A N 1
ATOM 1804 C CA . TRP A 1 240 ? -9.989 29.317 45.303 1.00 90.56 240 TRP A CA 1
ATOM 1805 C C . TRP A 1 240 ? -11.317 28.574 45.397 1.00 90.56 240 TRP A C 1
ATOM 1807 O O . TRP A 1 240 ? -12.354 29.157 45.059 1.00 90.56 240 TRP A O 1
ATOM 1817 N N . ASP A 1 241 ? -11.301 27.362 45.943 1.00 89.06 241 ASP A N 1
ATOM 1818 C CA . ASP A 1 241 ? -12.470 26.498 46.144 1.00 89.06 241 ASP A CA 1
ATOM 1819 C C . ASP A 1 241 ? -13.337 26.890 47.362 1.00 89.06 241 ASP A C 1
ATOM 1821 O O . ASP A 1 241 ? -14.362 26.265 47.651 1.00 89.06 241 ASP A O 1
ATOM 1825 N N . ASN A 1 242 ? -12.961 27.975 48.051 1.00 88.12 242 ASN A N 1
ATOM 1826 C CA . ASN A 1 242 ? -13.620 28.495 49.244 1.00 88.12 242 ASN A CA 1
ATOM 1827 C C . ASN A 1 242 ? -13.536 27.559 50.472 1.00 88.12 242 ASN A C 1
ATOM 1829 O O . ASN A 1 242 ? -14.435 27.572 51.326 1.00 88.12 242 ASN A O 1
ATOM 1833 N N . THR A 1 243 ? -12.446 26.799 50.591 1.00 93.38 243 THR A N 1
ATOM 1834 C CA . THR A 1 243 ? -12.031 26.085 51.810 1.00 93.38 243 THR A CA 1
ATOM 1835 C C . THR A 1 243 ? -10.964 26.860 52.606 1.00 93.38 243 THR A C 1
ATOM 1837 O O . THR A 1 243 ? -10.700 28.031 52.332 1.00 93.38 243 THR A O 1
ATOM 1840 N N . ASP A 1 244 ? -10.459 26.283 53.701 1.00 95.56 244 ASP A N 1
ATOM 1841 C CA . ASP A 1 244 ? -9.383 26.903 54.492 1.00 95.56 244 ASP A CA 1
ATOM 1842 C C . ASP A 1 244 ? -8.058 26.757 53.741 1.00 95.56 244 ASP A C 1
ATOM 1844 O O . ASP A 1 244 ? -7.802 25.690 53.214 1.00 95.56 244 ASP A O 1
ATOM 1848 N N . MET A 1 245 ? -7.197 27.777 53.761 1.00 95.44 245 MET A N 1
ATOM 1849 C CA . MET A 1 245 ? -5.857 27.669 53.178 1.00 95.44 245 MET A CA 1
ATOM 1850 C C . MET A 1 245 ? -4.999 26.644 53.930 1.00 95.44 245 MET A C 1
ATOM 1852 O O . MET A 1 245 ? -4.992 26.614 55.168 1.00 95.44 245 MET A O 1
ATOM 1856 N N . GLY A 1 246 ? -4.180 25.894 53.201 1.00 95.38 246 GLY A N 1
ATOM 1857 C CA . GLY A 1 246 ? -3.156 25.028 53.771 1.00 95.38 246 GLY A CA 1
ATOM 1858 C C . GLY A 1 246 ? -2.141 25.782 54.647 1.00 95.38 246 GLY A C 1
ATOM 1859 O O . GLY A 1 246 ? -1.587 26.804 54.248 1.00 95.38 246 GLY A O 1
ATOM 1860 N N . ASP A 1 247 ? -1.850 25.249 55.841 1.00 95.44 247 ASP A N 1
ATOM 1861 C CA . ASP A 1 247 ? -0.783 25.712 56.751 1.00 95.44 247 ASP A CA 1
ATOM 1862 C C . ASP A 1 247 ? 0.341 24.666 56.778 1.00 95.44 247 ASP A C 1
ATOM 1864 O O . ASP A 1 247 ? 0.312 23.730 57.583 1.00 95.44 247 ASP A O 1
ATOM 1868 N N . LEU A 1 248 ? 1.324 24.791 55.881 1.00 95.75 248 LEU A N 1
ATOM 1869 C CA . LEU A 1 248 ? 2.382 23.788 55.745 1.00 95.75 248 LEU A CA 1
ATOM 1870 C C . LEU A 1 248 ? 3.261 23.747 57.000 1.00 95.75 248 LEU A C 1
ATOM 1872 O O . LEU A 1 248 ? 3.665 24.783 57.545 1.00 95.75 248 LEU A O 1
ATOM 1876 N N . MET A 1 249 ? 3.621 22.534 57.418 1.00 93.88 249 MET A N 1
ATOM 1877 C CA . MET A 1 249 ? 4.450 22.261 58.595 1.00 93.88 249 MET A CA 1
ATOM 1878 C C . MET A 1 249 ? 5.767 21.587 58.180 1.00 93.88 249 MET A C 1
ATOM 1880 O O . MET A 1 249 ? 5.926 20.391 58.442 1.00 93.88 249 MET A O 1
ATOM 1884 N N . PRO A 1 250 ? 6.714 22.299 57.532 1.00 94.94 250 PRO A N 1
ATOM 1885 C CA . PRO A 1 250 ? 8.024 21.723 57.252 1.00 94.94 250 PRO A CA 1
ATOM 1886 C C . PRO A 1 250 ? 8.671 21.270 58.562 1.00 94.94 250 PRO A C 1
ATOM 1888 O O . PRO A 1 250 ? 8.565 21.967 59.575 1.00 94.94 250 PRO A O 1
ATOM 1891 N N . ALA A 1 251 ? 9.341 20.120 58.544 1.00 93.00 251 ALA A N 1
ATOM 1892 C CA . ALA A 1 251 ? 9.988 19.555 59.724 1.00 93.00 251 ALA A CA 1
ATOM 1893 C C . ALA A 1 251 ? 11.492 19.356 59.504 1.00 93.00 251 ALA A C 1
ATOM 1895 O O . ALA A 1 251 ? 11.943 19.093 58.389 1.00 93.00 251 ALA A O 1
ATOM 1896 N N . ASP A 1 252 ? 12.270 19.459 60.578 1.00 92.19 252 ASP A N 1
ATOM 1897 C CA . ASP A 1 252 ? 13.668 19.040 60.616 1.00 92.19 252 ASP A CA 1
ATOM 1898 C C . ASP A 1 252 ? 13.730 17.514 60.394 1.00 92.19 252 ASP A C 1
ATOM 1900 O O . ASP A 1 252 ? 13.193 16.758 61.211 1.00 92.19 252 ASP A O 1
ATOM 1904 N N . PRO A 1 253 ? 14.400 17.029 59.334 1.00 92.00 253 PRO A N 1
ATOM 1905 C CA . PRO A 1 253 ? 14.474 15.604 59.003 1.00 92.00 253 PRO A CA 1
ATOM 1906 C C . PRO A 1 253 ? 15.038 14.712 60.120 1.00 92.00 253 PRO A C 1
ATOM 1908 O O . PRO A 1 253 ? 14.763 13.513 60.162 1.00 92.00 253 PRO A O 1
ATOM 1911 N N . PHE A 1 254 ? 15.834 15.272 61.036 1.00 90.50 254 PHE A N 1
ATOM 1912 C CA . PHE A 1 254 ? 16.527 14.523 62.087 1.00 90.50 254 PHE A CA 1
ATOM 1913 C C . PHE A 1 254 ? 15.776 14.508 63.419 1.00 90.50 254 PHE A C 1
ATOM 1915 O O . PHE A 1 254 ? 15.980 13.598 64.227 1.00 90.50 254 PHE A O 1
ATOM 1922 N N . THR A 1 255 ? 14.936 15.512 63.674 1.00 89.38 255 THR A N 1
ATOM 1923 C CA . THR A 1 255 ? 14.224 15.670 64.956 1.00 89.38 255 THR A CA 1
ATOM 1924 C C . THR A 1 255 ? 12.703 15.648 64.815 1.00 89.38 255 THR A C 1
ATOM 1926 O O . THR A 1 255 ? 12.009 15.477 65.818 1.00 89.38 255 THR A O 1
ATOM 1929 N N . SER A 1 256 ? 12.197 15.779 63.585 1.00 90.12 256 SER A N 1
ATOM 1930 C CA . SER A 1 256 ? 10.789 16.010 63.243 1.00 90.12 256 SER A CA 1
ATOM 1931 C C . SER A 1 256 ? 10.202 17.289 63.856 1.00 90.12 256 SER A C 1
ATOM 1933 O O . SER A 1 256 ? 8.983 17.429 63.933 1.00 90.12 256 SER A O 1
ATOM 1935 N N . ASP A 1 257 ? 11.056 18.207 64.315 1.00 88.62 257 ASP A N 1
ATOM 1936 C CA . ASP A 1 257 ? 10.648 19.487 64.887 1.00 88.62 257 ASP A CA 1
ATOM 1937 C C . ASP A 1 257 ? 10.253 20.466 63.773 1.00 88.62 257 ASP A C 1
ATOM 1939 O O . ASP A 1 257 ? 10.948 20.576 62.766 1.00 88.62 257 ASP A O 1
ATOM 1943 N N . THR A 1 258 ? 9.135 21.167 63.943 1.00 90.50 258 THR A N 1
ATOM 1944 C CA . THR A 1 258 ? 8.603 22.147 62.977 1.00 90.50 258 THR A CA 1
ATOM 1945 C C . THR A 1 258 ? 8.862 23.589 63.408 1.00 90.50 258 THR A C 1
ATOM 1947 O O . THR A 1 258 ? 8.440 24.534 62.739 1.00 90.50 258 THR A O 1
ATOM 1950 N N . ASP A 1 259 ? 9.464 23.781 64.582 1.00 89.69 259 ASP A N 1
ATOM 1951 C CA . ASP A 1 259 ? 9.789 25.100 65.095 1.00 89.69 259 ASP A CA 1
ATOM 1952 C C . ASP A 1 259 ? 10.981 25.698 64.329 1.00 89.69 259 ASP A C 1
ATOM 1954 O O . ASP A 1 259 ? 11.926 25.008 63.948 1.00 89.69 259 ASP A O 1
ATOM 1958 N N . THR A 1 260 ? 10.962 27.015 64.123 1.00 89.62 260 THR A N 1
ATOM 1959 C CA . THR A 1 260 ? 11.890 27.695 63.208 1.00 89.62 260 THR A CA 1
ATOM 1960 C C . THR A 1 260 ? 12.748 28.756 63.878 1.00 89.62 260 THR A C 1
ATOM 1962 O O . THR A 1 260 ? 13.601 29.309 63.209 1.00 89.62 260 THR A O 1
ATOM 1965 N N . TRP A 1 261 ? 12.596 29.027 65.183 1.00 83.62 261 TRP A N 1
ATOM 1966 C CA . TRP A 1 261 ? 13.468 29.943 65.942 1.00 83.62 261 TRP A CA 1
ATOM 1967 C C . TRP A 1 261 ? 14.662 29.204 66.584 1.00 83.62 261 TRP A C 1
ATOM 1969 O O . TRP A 1 261 ? 14.503 28.607 67.661 1.00 83.62 261 TRP A O 1
ATOM 1979 N N . PRO A 1 262 ? 15.882 29.242 66.012 1.00 68.06 262 PRO A N 1
ATOM 1980 C CA . PRO A 1 262 ? 17.092 28.746 66.633 1.00 68.06 262 PRO A CA 1
ATOM 1981 C C . PRO A 1 262 ? 17.938 29.923 67.136 1.00 68.06 262 PRO A C 1
ATOM 1983 O O . PRO A 1 262 ? 18.014 30.986 66.538 1.00 68.06 262 PRO A O 1
ATOM 1986 N N . SER A 1 263 ? 18.714 29.730 68.194 1.00 61.12 263 SER A N 1
ATOM 1987 C CA . SER A 1 263 ? 19.860 30.628 68.400 1.00 61.12 263 SER A CA 1
ATOM 1988 C C . SER A 1 263 ? 21.046 29.962 69.084 1.00 61.12 263 SER A C 1
ATOM 1990 O O . SER A 1 263 ? 21.821 30.657 69.733 1.00 61.12 263 SER A O 1
ATOM 1992 N N . THR A 1 264 ? 21.134 28.623 68.996 1.00 63.03 264 THR A N 1
ATOM 1993 C CA . THR A 1 264 ? 22.177 27.675 69.498 1.00 63.03 264 THR A CA 1
ATOM 1994 C C . THR A 1 264 ? 21.578 26.338 69.965 1.00 63.03 264 THR A C 1
ATOM 1996 O O . THR A 1 264 ? 22.320 25.442 70.363 1.00 63.03 264 THR A O 1
ATOM 1999 N N . SER A 1 265 ? 20.251 26.193 69.950 1.00 66.50 265 SER A N 1
ATOM 2000 C CA . SER A 1 265 ? 19.567 24.959 70.344 1.00 66.50 265 SER A CA 1
ATOM 2001 C C . SER A 1 265 ? 19.459 23.986 69.173 1.00 66.50 265 SER A C 1
ATOM 2003 O O . SER A 1 265 ? 19.211 24.413 68.051 1.00 66.50 265 SER A O 1
ATOM 2005 N N . THR A 1 266 ? 19.606 22.688 69.448 1.00 69.12 266 THR A N 1
ATOM 2006 C CA . THR A 1 266 ? 19.306 21.615 68.487 1.00 69.12 266 THR A CA 1
ATOM 2007 C C . THR A 1 266 ? 17.802 21.399 68.308 1.00 69.12 266 THR A C 1
ATOM 2009 O O . THR A 1 266 ? 17.407 20.925 67.257 1.00 69.12 266 THR A O 1
ATOM 2012 N N . ASN A 1 267 ? 16.982 21.776 69.300 1.00 74.69 267 ASN A N 1
ATOM 2013 C CA . ASN A 1 267 ? 15.518 21.837 69.190 1.00 74.69 267 ASN A CA 1
ATOM 2014 C C . ASN A 1 267 ? 15.068 23.301 69.286 1.00 74.69 267 ASN A C 1
ATOM 2016 O O . ASN A 1 267 ? 15.261 23.913 70.351 1.00 74.69 267 ASN A O 1
ATOM 2020 N N . PRO A 1 268 ? 14.525 23.882 68.212 1.00 74.25 268 PRO A N 1
ATOM 2021 C CA . PRO A 1 268 ? 13.881 25.190 68.236 1.00 74.25 268 PRO A CA 1
ATOM 2022 C C . PRO A 1 268 ? 12.656 25.184 69.176 1.00 74.25 268 PRO A C 1
ATOM 2024 O O . PRO A 1 268 ? 12.303 24.159 69.750 1.00 74.25 268 PRO A O 1
ATOM 2027 N N . SER A 1 269 ? 12.090 26.357 69.473 1.00 76.38 269 SER A N 1
ATOM 2028 C CA . SER A 1 269 ? 11.058 26.471 70.534 1.00 76.38 269 SER A CA 1
ATOM 2029 C C . SER A 1 269 ? 9.782 27.204 70.130 1.00 76.38 269 SER A C 1
ATOM 2031 O O . SER A 1 269 ? 8.891 27.396 70.962 1.00 76.38 269 SER A O 1
ATOM 2033 N N . SER A 1 270 ? 9.724 27.695 68.890 1.00 83.44 270 SER A N 1
ATOM 2034 C CA . SER A 1 270 ? 8.534 28.307 68.301 1.00 83.44 270 SER A CA 1
ATOM 2035 C C . SER A 1 270 ? 8.596 28.269 66.773 1.00 83.44 270 SER A C 1
ATOM 2037 O O . SER A 1 270 ? 9.627 28.607 66.187 1.00 83.44 270 SER A O 1
ATOM 2039 N N . ARG A 1 271 ? 7.475 27.916 66.141 1.00 88.75 271 ARG A N 1
ATOM 2040 C CA . ARG A 1 271 ? 7.231 28.015 64.697 1.00 88.75 271 ARG A CA 1
ATOM 2041 C C . ARG A 1 271 ? 6.774 29.419 64.316 1.00 88.75 271 ARG A C 1
ATOM 2043 O O . ARG A 1 271 ? 5.606 29.782 64.505 1.00 88.75 271 ARG A O 1
ATOM 2050 N N . LEU A 1 272 ? 7.708 30.202 63.794 1.00 89.31 272 LEU A N 1
ATOM 2051 C CA . LEU A 1 272 ? 7.478 31.598 63.422 1.00 89.31 272 LEU A CA 1
ATOM 2052 C C . LEU A 1 272 ? 7.450 31.800 61.918 1.00 89.31 272 LEU A C 1
ATOM 2054 O O . LEU A 1 272 ? 6.690 32.644 61.450 1.00 89.31 272 LEU A O 1
ATOM 2058 N N . ASP A 1 273 ? 8.191 30.979 61.188 1.00 92.12 273 ASP A N 1
ATOM 2059 C CA . ASP A 1 273 ? 8.208 30.978 59.737 1.00 92.12 273 ASP A CA 1
ATOM 2060 C C . ASP A 1 273 ? 7.196 29.957 59.230 1.00 92.12 273 ASP A C 1
ATOM 2062 O O . ASP A 1 273 ? 7.068 28.854 59.776 1.00 92.12 273 ASP A O 1
ATOM 2066 N N . ARG A 1 274 ? 6.404 30.353 58.236 1.00 94.12 274 ARG A N 1
ATOM 2067 C CA . ARG A 1 274 ? 5.291 29.539 57.732 1.00 94.12 274 ARG A CA 1
ATOM 2068 C C . ARG A 1 274 ? 5.186 29.642 56.223 1.00 94.12 274 ARG A C 1
ATOM 2070 O O . ARG A 1 274 ? 5.609 30.642 55.653 1.00 94.12 274 ARG A O 1
ATOM 2077 N N . PHE A 1 275 ? 4.547 28.641 55.628 1.00 97.00 275 PHE A N 1
ATOM 2078 C CA . PHE A 1 275 ? 3.906 28.754 54.325 1.00 97.00 275 PHE A CA 1
ATOM 2079 C C . PHE A 1 275 ? 2.399 28.588 54.532 1.00 97.00 275 PHE A C 1
ATOM 2081 O O . PHE A 1 275 ? 1.960 27.572 55.074 1.00 97.00 275 PHE A O 1
ATOM 2088 N N . ILE A 1 276 ? 1.632 29.593 54.122 1.00 96.81 276 ILE A N 1
ATOM 2089 C CA . ILE A 1 276 ? 0.175 29.554 54.006 1.00 96.81 276 ILE A CA 1
ATOM 2090 C C . ILE A 1 276 ? -0.141 29.593 52.515 1.00 96.81 276 ILE A C 1
ATOM 2092 O O . ILE A 1 276 ? 0.304 30.522 51.842 1.00 96.81 276 ILE A O 1
ATOM 2096 N N . TYR A 1 277 ? -0.851 28.608 51.980 1.00 96.38 277 TYR A N 1
ATOM 2097 C CA . TYR A 1 277 ? -0.975 28.443 50.529 1.00 96.38 277 TYR A CA 1
ATOM 2098 C C . TYR A 1 277 ? -2.361 27.960 50.095 1.00 96.38 277 TYR A C 1
ATOM 2100 O O . TYR A 1 277 ? -3.145 27.502 50.922 1.00 96.38 277 TYR A O 1
ATOM 2108 N N . THR A 1 278 ? -2.677 28.121 48.810 1.00 94.12 278 THR A N 1
ATOM 2109 C CA . THR A 1 278 ? -3.911 27.609 48.194 1.00 94.12 278 THR A CA 1
ATOM 2110 C C . THR A 1 278 ? -3.750 26.130 47.868 1.00 94.12 278 THR A C 1
ATOM 2112 O O . THR A 1 278 ? -3.219 25.776 46.816 1.00 94.12 278 THR A O 1
ATOM 2115 N N . ASP A 1 279 ? -4.151 25.254 48.786 1.00 90.25 279 ASP A N 1
ATOM 2116 C CA . ASP A 1 279 ? -4.055 23.800 48.627 1.00 90.25 279 ASP A CA 1
ATOM 2117 C C . ASP A 1 279 ? -5.069 23.240 47.625 1.00 90.25 279 ASP A C 1
ATOM 2119 O O . ASP A 1 279 ? -4.845 22.156 47.096 1.00 90.25 279 ASP A O 1
ATOM 2123 N N . SER A 1 280 ? -6.105 24.004 47.258 1.00 86.94 280 SER A N 1
ATOM 2124 C CA . SER A 1 280 ? -6.944 23.678 46.096 1.00 86.94 280 SER A CA 1
ATOM 2125 C C . SER A 1 280 ? -6.222 23.772 44.746 1.00 86.94 280 SER A C 1
ATOM 2127 O O . SER A 1 280 ? -6.730 23.256 43.755 1.00 86.94 280 SER A O 1
ATOM 2129 N N . SER A 1 281 ? -5.055 24.423 44.689 1.00 86.31 281 SER A N 1
ATOM 2130 C CA . SER A 1 281 ? -4.313 24.636 43.442 1.00 86.31 281 SER A CA 1
ATOM 2131 C C . SER A 1 281 ? -2.805 24.400 43.554 1.00 86.31 281 SER A C 1
ATOM 2133 O O . SER A 1 281 ? -2.052 24.712 42.638 1.00 86.31 281 SER A O 1
ATOM 2135 N N . THR A 1 282 ? -2.336 23.881 44.688 1.00 87.69 282 THR A N 1
ATOM 2136 C CA . THR A 1 282 ? -0.914 23.626 44.934 1.00 87.69 282 THR A CA 1
ATOM 2137 C C . THR A 1 282 ? -0.761 22.271 45.602 1.00 87.69 282 THR A C 1
ATOM 2139 O O . THR A 1 282 ? -1.279 22.064 46.702 1.00 87.69 282 THR A O 1
ATOM 2142 N N . VAL A 1 283 ? 0.023 21.381 44.998 1.00 88.75 283 VAL A N 1
ATOM 2143 C CA . VAL A 1 283 ? 0.441 20.131 45.637 1.00 88.75 283 VAL A CA 1
ATOM 2144 C C . VAL A 1 283 ? 1.845 20.313 46.197 1.00 88.75 283 VAL A C 1
ATOM 2146 O O . VAL A 1 283 ? 2.741 20.845 45.547 1.00 88.75 283 VAL A O 1
ATOM 2149 N N . VAL A 1 284 ? 2.041 19.916 47.454 1.00 90.50 284 VAL A N 1
ATOM 2150 C CA . VAL A 1 284 ? 3.354 19.970 48.105 1.00 90.50 284 VAL A CA 1
ATOM 2151 C C . VAL A 1 284 ? 3.996 18.597 48.006 1.00 90.50 284 VAL A C 1
ATOM 2153 O O . VAL A 1 284 ? 3.615 17.686 48.741 1.00 90.50 284 VAL A O 1
ATOM 2156 N N . ALA A 1 285 ? 4.991 18.469 47.132 1.00 89.88 285 ALA A N 1
ATOM 2157 C CA . ALA A 1 285 ? 5.717 17.223 46.930 1.00 89.88 285 ALA A CA 1
ATOM 2158 C C . ALA A 1 285 ? 6.649 16.923 48.112 1.00 89.88 285 ALA A C 1
ATOM 2160 O O . ALA A 1 285 ? 6.611 15.840 48.692 1.00 89.88 285 ALA A O 1
ATOM 2161 N N . ASN A 1 286 ? 7.449 17.913 48.523 1.00 92.06 286 ASN A N 1
ATOM 2162 C CA . ASN A 1 286 ? 8.386 17.788 49.639 1.00 92.06 286 ASN A CA 1
ATOM 2163 C C . ASN A 1 286 ? 8.445 19.070 50.470 1.00 92.06 286 ASN A C 1
ATOM 2165 O O . ASN A 1 286 ? 8.198 20.171 49.983 1.00 92.06 286 ASN A O 1
ATOM 2169 N N . SER A 1 287 ? 8.806 18.951 51.749 1.00 94.69 287 SER A N 1
ATOM 2170 C CA . SER A 1 287 ? 9.100 20.114 52.591 1.00 94.69 287 SER A CA 1
ATOM 2171 C C . SER A 1 287 ? 10.037 19.763 53.739 1.00 94.69 287 SER A C 1
ATOM 2173 O O . SER A 1 287 ? 10.006 18.648 54.263 1.00 94.69 287 SER A O 1
ATOM 2175 N N . PHE A 1 288 ? 10.883 20.710 54.141 1.00 94.88 288 PHE A N 1
ATOM 2176 C CA . PHE A 1 288 ? 11.837 20.498 55.229 1.00 94.88 288 PHE A CA 1
ATOM 2177 C C . PHE A 1 288 ? 12.288 21.804 55.890 1.00 94.88 288 PHE A C 1
ATOM 2179 O O . PHE A 1 288 ? 12.249 22.884 55.296 1.00 94.88 288 PHE A O 1
ATOM 2186 N N . VAL A 1 289 ? 12.754 21.682 57.135 1.00 93.69 289 VAL A N 1
ATOM 2187 C CA . VAL A 1 289 ? 13.516 22.722 57.840 1.00 93.69 289 VAL A CA 1
ATOM 2188 C C . VAL A 1 289 ? 14.994 22.360 57.768 1.00 93.69 289 VAL A C 1
ATOM 2190 O O . VAL A 1 289 ? 15.388 21.270 58.191 1.00 93.69 289 VAL A O 1
ATOM 2193 N N . LEU A 1 290 ? 15.840 23.269 57.281 1.00 93.25 290 LEU A N 1
ATOM 2194 C CA . LEU A 1 290 ? 17.283 23.037 57.290 1.00 93.25 290 LEU A CA 1
ATOM 2195 C C . LEU A 1 290 ? 17.877 23.428 58.650 1.00 93.25 290 LEU A C 1
ATOM 2197 O O . LEU A 1 290 ? 18.020 24.609 58.961 1.00 93.25 290 LEU A O 1
ATOM 2201 N N . ASN A 1 291 ? 18.296 22.434 59.437 1.00 91.62 291 ASN A N 1
ATOM 2202 C CA . ASN A 1 291 ? 18.959 22.630 60.727 1.00 91.62 291 ASN A CA 1
ATOM 2203 C C . ASN A 1 291 ? 20.323 21.930 60.772 1.00 91.62 291 ASN A C 1
ATOM 2205 O O . ASN A 1 291 ? 20.439 20.751 61.099 1.00 91.62 291 ASN A O 1
ATOM 2209 N N . THR A 1 292 ? 21.408 22.653 60.492 1.00 91.81 292 THR A N 1
ATOM 2210 C CA . THR A 1 292 ? 22.739 22.027 60.416 1.00 91.81 292 THR A CA 1
ATOM 2211 C C . THR A 1 292 ? 23.268 21.545 61.767 1.00 91.81 292 THR A C 1
ATOM 2213 O O . THR A 1 292 ? 24.196 20.737 61.803 1.00 91.81 292 THR A O 1
ATOM 2216 N N . LEU A 1 293 ? 22.687 21.998 62.886 1.00 89.19 293 LEU A N 1
ATOM 2217 C CA . LEU A 1 293 ? 23.076 21.542 64.224 1.00 89.19 293 LEU A CA 1
ATOM 2218 C C . LEU A 1 293 ? 22.634 20.101 64.516 1.00 89.19 293 LEU A C 1
ATOM 2220 O O . LEU A 1 293 ? 23.234 19.460 65.383 1.00 89.19 293 LEU A O 1
ATOM 2224 N N . THR A 1 294 ? 21.598 19.603 63.837 1.00 90.50 294 THR A N 1
ATOM 2225 C CA . THR A 1 294 ? 21.042 18.252 64.039 1.00 90.50 294 THR A CA 1
ATOM 2226 C C . THR A 1 294 ? 21.550 17.246 63.009 1.00 90.50 294 THR A C 1
ATOM 2228 O O . THR A 1 294 ? 21.548 16.043 63.281 1.00 90.50 294 THR A O 1
ATOM 2231 N N . MET A 1 295 ? 22.068 17.725 61.874 1.00 92.25 295 MET A N 1
ATOM 2232 C CA . MET A 1 295 ? 22.628 16.890 60.813 1.00 92.25 295 MET A CA 1
ATOM 2233 C C . MET A 1 295 ? 23.784 16.005 61.302 1.00 92.25 295 MET A C 1
ATOM 2235 O O . MET A 1 295 ? 24.694 16.432 62.021 1.00 92.25 295 MET A O 1
ATOM 2239 N N . ASN A 1 296 ? 23.782 14.747 60.856 1.00 91.06 296 ASN A N 1
ATOM 2240 C CA . ASN A 1 296 ? 24.881 13.819 61.108 1.00 91.06 296 ASN A CA 1
ATOM 2241 C C . ASN A 1 296 ? 26.089 14.104 60.183 1.00 91.06 296 ASN A C 1
ATOM 2243 O O . ASN A 1 296 ? 26.000 14.838 59.200 1.00 91.06 296 ASN A O 1
ATOM 2247 N N . GLY A 1 297 ? 27.244 13.497 60.479 1.00 88.25 297 GLY A N 1
ATOM 2248 C CA . GLY A 1 297 ? 28.472 13.737 59.710 1.00 88.25 297 GLY A CA 1
ATOM 2249 C C . GLY A 1 297 ? 28.417 13.300 58.238 1.00 88.25 297 GLY A C 1
ATOM 2250 O O . GLY A 1 297 ? 29.158 13.858 57.434 1.00 88.25 297 GLY A O 1
ATOM 2251 N N . ALA A 1 298 ? 27.563 12.335 57.881 1.00 85.69 298 ALA A N 1
ATOM 2252 C CA . ALA A 1 298 ? 27.376 11.915 56.492 1.00 85.69 298 ALA A CA 1
ATOM 2253 C C . ALA A 1 298 ? 26.543 12.946 55.719 1.00 85.69 298 ALA A C 1
ATOM 2255 O O . ALA A 1 298 ? 26.974 13.381 54.658 1.00 85.69 298 ALA A O 1
ATOM 2256 N N . ALA A 1 299 ? 25.441 13.420 56.304 1.00 89.56 299 ALA A N 1
ATOM 2257 C CA . ALA A 1 299 ? 24.587 14.439 55.704 1.00 89.56 299 ALA A CA 1
ATOM 2258 C C . ALA A 1 299 ? 25.324 15.778 55.515 1.00 89.56 299 ALA A C 1
ATOM 2260 O O . ALA A 1 299 ? 25.210 16.424 54.474 1.00 89.56 299 ALA A O 1
ATOM 2261 N N . LEU A 1 300 ? 26.155 16.176 56.488 1.00 93.50 300 LEU A N 1
ATOM 2262 C CA . LEU A 1 300 ? 27.019 17.358 56.360 1.00 93.50 300 LEU A CA 1
ATOM 2263 C C . LEU A 1 300 ? 28.047 17.191 55.228 1.00 93.50 300 LEU A C 1
ATOM 2265 O O . LEU A 1 300 ? 28.29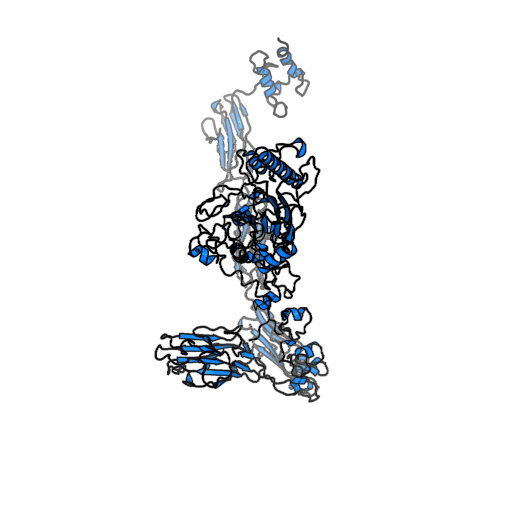4 18.121 54.468 1.00 93.50 300 LEU A O 1
ATOM 2269 N N . ALA A 1 301 ? 28.632 15.998 55.082 1.00 87.31 301 ALA A N 1
ATOM 2270 C CA . ALA A 1 301 ? 29.589 15.729 54.012 1.00 87.31 301 ALA A CA 1
ATOM 2271 C C . ALA A 1 301 ? 28.928 15.675 52.623 1.00 87.31 301 ALA A C 1
ATOM 2273 O O . ALA A 1 301 ? 29.521 16.181 51.673 1.00 87.31 301 ALA A O 1
ATOM 2274 N N . GLY A 1 302 ? 27.728 15.094 52.513 1.00 85.06 302 GLY A N 1
ATOM 2275 C CA . GLY A 1 302 ? 26.970 14.975 51.260 1.00 85.06 302 GLY A CA 1
ATOM 2276 C C . GLY A 1 302 ? 26.528 16.325 50.698 1.00 85.06 302 GLY A C 1
ATOM 2277 O O . GLY A 1 302 ? 26.687 16.587 49.513 1.00 85.06 302 GLY A O 1
ATOM 2278 N N . THR A 1 303 ? 26.087 17.221 51.578 1.00 88.94 303 THR A N 1
ATOM 2279 C CA . THR A 1 303 ? 25.644 18.582 51.221 1.00 88.94 303 THR A CA 1
ATOM 2280 C C . THR A 1 303 ? 26.779 19.597 51.124 1.00 88.94 303 THR A C 1
ATOM 2282 O O . THR A 1 303 ? 26.602 20.700 50.611 1.00 88.94 303 THR A O 1
ATOM 2285 N N . GLY A 1 304 ? 27.944 19.270 51.687 1.00 90.44 304 GLY A N 1
ATOM 2286 C CA . GLY A 1 304 ? 29.044 20.211 51.874 1.00 90.44 304 GLY A CA 1
ATOM 2287 C C . GLY A 1 304 ? 28.812 21.248 52.980 1.00 90.44 304 GLY A C 1
ATOM 2288 O O . GLY A 1 304 ? 29.662 22.123 53.139 1.00 90.44 304 GLY A O 1
ATOM 2289 N N . LEU A 1 305 ? 27.718 21.159 53.747 1.00 93.06 305 LEU A N 1
ATOM 2290 C CA . LEU A 1 305 ? 27.387 22.064 54.854 1.00 93.06 305 LEU A CA 1
ATOM 2291 C C . LEU A 1 305 ? 28.240 21.802 56.100 1.00 93.06 305 LEU A C 1
ATOM 2293 O O . LEU A 1 305 ? 28.703 20.689 56.359 1.00 93.06 305 LEU A O 1
ATOM 2297 N N . PHE A 1 306 ? 28.411 22.834 56.926 1.00 92.50 306 PHE A N 1
ATOM 2298 C CA . PHE A 1 306 ? 29.017 22.727 58.253 1.00 92.50 306 PHE A CA 1
ATOM 2299 C C . PHE A 1 306 ? 27.956 22.823 59.345 1.00 92.50 306 PHE A C 1
ATOM 2301 O O . PHE A 1 306 ? 26.938 23.492 59.197 1.00 92.50 306 PHE A O 1
ATOM 2308 N N . SER A 1 307 ? 28.215 22.177 60.485 1.00 89.06 307 SER A N 1
ATOM 2309 C CA . SER A 1 307 ? 27.220 22.034 61.556 1.00 89.06 307 SER A CA 1
ATOM 2310 C C . SER A 1 307 ? 26.716 23.359 62.133 1.00 89.06 307 SER A C 1
ATOM 2312 O O . SER A 1 307 ? 25.643 23.406 62.728 1.00 89.06 307 SER A O 1
ATOM 2314 N N . ASN A 1 308 ? 27.461 24.451 61.959 1.00 87.50 308 ASN A N 1
ATOM 2315 C CA . ASN A 1 308 ? 27.110 25.769 62.467 1.00 87.50 308 ASN A CA 1
ATOM 2316 C C . ASN A 1 308 ? 26.566 26.742 61.405 1.00 87.50 308 ASN A C 1
ATOM 2318 O O . ASN A 1 308 ? 26.440 27.920 61.739 1.00 87.50 308 ASN A O 1
ATOM 2322 N N . ASP A 1 309 ? 26.260 26.295 60.183 1.00 88.75 309 ASP A N 1
ATOM 2323 C CA . ASP A 1 309 ? 25.864 27.176 59.071 1.00 88.75 309 ASP A CA 1
ATOM 2324 C C . ASP A 1 309 ? 24.487 27.832 59.248 1.00 88.75 309 ASP A C 1
ATOM 2326 O O . ASP A 1 309 ? 24.317 28.983 58.846 1.00 88.75 309 ASP A O 1
ATOM 2330 N N . THR A 1 310 ? 23.531 27.167 59.907 1.00 87.88 310 THR A N 1
ATOM 2331 C CA . THR A 1 310 ? 22.184 27.716 60.181 1.00 87.88 310 THR A CA 1
ATOM 2332 C C . THR A 1 310 ? 22.055 28.335 61.578 1.00 87.88 310 THR A C 1
ATOM 2334 O O . THR A 1 310 ? 20.977 28.368 62.167 1.00 87.88 310 THR A O 1
ATOM 2337 N N . THR A 1 311 ? 23.158 28.818 62.163 1.00 80.81 311 THR A N 1
ATOM 2338 C CA . THR A 1 311 ? 23.152 29.443 63.503 1.00 80.81 311 THR A CA 1
ATOM 2339 C C . THR A 1 311 ? 23.090 30.972 63.443 1.00 80.81 311 THR A C 1
ATOM 2341 O O . THR A 1 311 ? 23.621 31.586 62.518 1.00 80.81 311 THR A O 1
ATOM 2344 N N . THR A 1 312 ? 22.601 31.613 64.509 1.00 67.75 312 THR A N 1
ATOM 2345 C CA . THR A 1 312 ? 22.586 33.088 64.668 1.00 67.75 312 THR A CA 1
ATOM 2346 C C . THR A 1 312 ? 23.955 33.752 64.762 1.00 67.75 312 THR A C 1
ATOM 2348 O O . THR A 1 312 ? 24.066 34.976 64.724 1.00 67.75 312 THR A O 1
ATOM 2351 N N . SER A 1 313 ? 25.025 32.965 64.890 1.00 65.38 313 SER A N 1
ATOM 2352 C CA . SER A 1 313 ? 26.406 33.447 64.775 1.00 65.38 313 SER A CA 1
ATOM 2353 C C . SER A 1 313 ? 26.963 33.402 63.350 1.00 65.38 313 SER A C 1
ATOM 2355 O O . SER A 1 313 ? 28.097 33.829 63.133 1.00 65.38 313 SER A O 1
ATOM 2357 N N . SER A 1 314 ? 26.199 32.840 62.412 1.00 62.09 314 SER A N 1
ATOM 2358 C CA . SER A 1 314 ? 26.607 32.585 61.033 1.00 62.09 314 SER A CA 1
ATOM 2359 C C . SER A 1 314 ? 25.730 33.362 60.058 1.00 62.09 314 SER A C 1
ATOM 2361 O O . SER A 1 314 ? 26.154 34.422 59.635 1.00 62.09 314 SER A O 1
ATOM 2363 N N . THR A 1 315 ? 24.538 32.893 59.687 1.00 68.00 315 THR A N 1
ATOM 2364 C CA . THR A 1 315 ? 23.753 33.537 58.612 1.00 68.00 315 THR A CA 1
ATOM 2365 C C . THR A 1 315 ? 22.259 33.675 58.879 1.00 68.00 315 THR A C 1
ATOM 2367 O O . THR A 1 315 ? 21.618 34.528 58.267 1.00 68.00 315 THR A O 1
ATOM 2370 N N . ALA A 1 316 ? 21.726 32.904 59.821 1.00 71.81 316 ALA A N 1
ATOM 2371 C CA . ALA A 1 316 ? 20.300 32.735 60.058 1.00 71.81 316 ALA A CA 1
ATOM 2372 C C . ALA A 1 316 ? 19.850 33.494 61.312 1.00 71.81 316 ALA A C 1
ATOM 2374 O O . ALA A 1 316 ? 20.459 33.299 62.362 1.00 71.81 316 ALA A O 1
ATOM 2375 N N . ASP A 1 317 ? 18.798 34.313 61.239 1.00 78.06 317 ASP A N 1
ATOM 2376 C CA . ASP A 1 317 ? 18.043 34.672 62.451 1.00 78.06 317 ASP A CA 1
ATOM 2377 C C . ASP A 1 317 ? 17.081 33.523 62.787 1.00 78.06 317 ASP A C 1
ATOM 2379 O O . ASP A 1 317 ? 17.075 33.038 63.919 1.00 78.06 317 ASP A O 1
ATOM 2383 N N . HIS A 1 318 ? 16.368 33.002 61.775 1.00 88.06 318 HIS A N 1
ATOM 2384 C CA . HIS A 1 318 ? 15.549 31.786 61.850 1.00 88.06 318 HIS A CA 1
ATOM 2385 C C . HIS A 1 318 ? 16.067 30.675 60.922 1.00 88.06 318 HIS A C 1
ATOM 2387 O O . HIS A 1 318 ? 16.795 30.942 59.963 1.00 88.06 318 HIS A O 1
ATOM 2393 N N . LEU A 1 319 ? 15.709 29.416 61.204 1.00 91.00 319 LEU A N 1
ATOM 2394 C CA . LEU A 1 319 ? 16.068 28.291 60.333 1.00 91.00 319 LEU A CA 1
ATOM 2395 C C . LEU A 1 319 ? 15.393 28.452 58.959 1.00 91.00 319 LEU A C 1
ATOM 2397 O O . LEU A 1 319 ? 14.205 28.770 58.920 1.00 91.00 319 LEU A O 1
ATOM 2401 N N . PRO A 1 320 ? 16.101 28.192 57.842 1.00 93.00 320 PRO A N 1
ATOM 2402 C CA . PRO A 1 320 ? 15.469 28.166 56.533 1.00 93.00 320 PRO A CA 1
ATOM 2403 C C . PRO A 1 320 ? 14.406 27.076 56.436 1.00 93.00 320 PRO A C 1
ATOM 2405 O O . PRO A 1 320 ? 14.648 25.932 56.838 1.00 93.00 320 PRO A O 1
ATOM 2408 N N . ILE A 1 321 ? 13.274 27.420 55.831 1.00 95.69 321 ILE A N 1
ATOM 2409 C CA . ILE A 1 321 ? 12.210 26.472 55.503 1.00 95.69 321 ILE A CA 1
ATOM 2410 C C . ILE A 1 321 ? 12.027 26.399 53.991 1.00 95.69 321 ILE A C 1
ATOM 2412 O O . ILE A 1 321 ? 12.135 27.410 53.292 1.00 95.69 321 ILE A O 1
ATOM 2416 N N . VAL A 1 322 ? 11.782 25.192 53.490 1.00 97.00 322 VAL A N 1
ATOM 2417 C CA . VAL A 1 322 ? 11.711 24.898 52.056 1.00 97.00 322 VAL A CA 1
ATOM 2418 C C . VAL A 1 322 ? 10.466 24.074 51.765 1.00 97.00 322 VAL A C 1
ATOM 2420 O O . VAL A 1 322 ? 10.119 23.179 52.542 1.00 97.00 322 VAL A O 1
ATOM 2423 N N . MET A 1 323 ? 9.825 24.373 50.639 1.00 95.81 323 MET A N 1
ATOM 2424 C CA . MET A 1 323 ? 8.800 23.536 50.028 1.00 95.81 323 MET A CA 1
ATOM 2425 C C . MET A 1 323 ? 9.103 23.333 48.543 1.00 95.81 323 MET A C 1
ATOM 2427 O O . MET A 1 323 ? 9.522 24.268 47.858 1.00 95.81 323 MET A O 1
ATOM 2431 N N . ASP A 1 324 ? 8.862 22.119 48.071 1.00 94.00 324 ASP A N 1
ATOM 2432 C CA . ASP A 1 324 ? 8.796 21.778 46.657 1.00 94.00 324 ASP A CA 1
ATOM 2433 C C . ASP A 1 324 ? 7.328 21.688 46.290 1.00 94.00 324 ASP A C 1
ATOM 2435 O O . ASP A 1 324 ? 6.578 20.940 46.928 1.00 94.00 324 ASP A O 1
ATOM 2439 N N . ILE A 1 325 ? 6.926 22.479 45.303 1.00 89.69 325 ILE A N 1
ATOM 2440 C CA . ILE A 1 325 ? 5.563 22.446 44.799 1.00 89.69 325 ILE A CA 1
ATOM 2441 C C . ILE A 1 325 ? 5.509 21.804 43.430 1.00 89.69 325 ILE A C 1
ATOM 2443 O O . ILE A 1 325 ? 6.357 22.031 42.563 1.00 89.69 325 ILE A O 1
ATOM 2447 N N . GLU A 1 326 ? 4.452 21.037 43.279 1.00 82.56 326 GLU A N 1
ATOM 2448 C CA . GLU A 1 326 ? 3.916 20.577 42.025 1.00 82.56 326 GLU A CA 1
ATOM 2449 C C . GLU A 1 326 ? 2.725 21.474 41.696 1.00 82.56 326 GLU A C 1
ATOM 2451 O O . GLU A 1 326 ? 1.813 21.676 42.510 1.00 82.56 326 GLU A O 1
ATOM 2456 N N . ILE A 1 327 ? 2.792 22.096 40.525 1.00 68.75 327 ILE A N 1
ATOM 2457 C CA . ILE A 1 327 ? 1.664 22.843 39.989 1.00 68.75 327 ILE A CA 1
ATOM 2458 C C . ILE A 1 327 ? 0.803 21.797 39.300 1.00 68.75 327 ILE A C 1
ATOM 2460 O O . ILE A 1 327 ? 1.223 21.244 38.289 1.00 68.75 327 ILE A O 1
ATOM 2464 N N . VAL A 1 328 ? -0.343 21.487 39.910 1.00 59.78 328 VAL A N 1
ATOM 2465 C CA . VAL A 1 328 ? -1.265 20.465 39.411 1.00 59.78 328 VAL A CA 1
ATOM 2466 C C . VAL A 1 328 ? -1.719 20.866 38.023 1.00 59.78 328 VAL A C 1
ATOM 2468 O O . VAL A 1 328 ? -2.281 21.944 37.834 1.00 59.78 328 VAL A O 1
ATOM 2471 N N . GLN A 1 329 ? -1.457 19.990 37.072 1.00 64.06 329 GLN A N 1
ATOM 2472 C CA . GLN A 1 329 ? -1.951 20.101 35.717 1.00 64.06 329 GLN A CA 1
ATOM 2473 C C . GLN A 1 329 ? -3.344 19.444 35.710 1.00 64.06 329 GLN A C 1
ATOM 2475 O O . GLN A 1 329 ? -3.500 18.318 36.173 1.00 64.06 329 GLN A O 1
ATOM 2480 N N . ASP A 1 330 ? -4.378 20.213 35.371 1.00 60.56 330 ASP A N 1
ATOM 2481 C CA . ASP A 1 330 ? -5.760 19.756 35.112 1.00 60.56 330 ASP A CA 1
ATOM 2482 C C . ASP A 1 330 ? -6.224 20.529 33.882 1.00 60.56 330 ASP A C 1
ATOM 2484 O O . ASP A 1 330 ? -6.968 21.515 33.935 1.00 60.56 330 ASP A O 1
ATOM 2488 N N . CYS A 1 331 ? -5.618 20.170 32.765 1.00 69.25 331 CYS A N 1
ATOM 2489 C CA . CYS A 1 331 ? -5.708 20.929 31.534 1.00 69.25 331 CYS A CA 1
ATOM 2490 C C . CYS A 1 331 ? -7.104 20.863 30.894 1.00 69.25 331 CYS A C 1
ATOM 2492 O O . CYS A 1 331 ? -7.492 21.769 30.152 1.00 69.25 331 CYS A O 1
ATOM 2494 N N . ASN A 1 332 ? -7.879 19.820 31.205 1.00 66.00 332 ASN A N 1
ATOM 2495 C CA . ASN A 1 332 ? -9.240 19.616 30.706 1.00 66.00 332 ASN A CA 1
ATOM 2496 C C . ASN A 1 332 ? -10.330 20.125 31.678 1.00 66.00 332 ASN A C 1
ATOM 2498 O O . ASN A 1 332 ? -11.524 19.991 31.386 1.00 66.00 332 ASN A O 1
ATOM 2502 N N . GLU A 1 333 ? -9.929 20.746 32.795 1.00 70.31 333 GLU A N 1
ATOM 2503 C CA . GLU A 1 333 ? -10.777 21.321 33.847 1.00 70.31 333 GLU A CA 1
ATOM 2504 C C . GLU A 1 333 ? -11.800 20.331 34.444 1.00 70.31 333 GLU A C 1
ATOM 2506 O O . GLU A 1 333 ? -12.881 20.728 34.912 1.00 70.31 333 GLU A O 1
ATOM 2511 N N . ASN A 1 334 ? -11.512 19.028 34.424 1.00 67.56 334 ASN A N 1
ATOM 2512 C CA . ASN A 1 334 ? -12.458 18.007 34.873 1.00 67.56 334 ASN A CA 1
ATOM 2513 C C . ASN A 1 334 ? -12.380 17.724 36.388 1.00 67.56 334 ASN A C 1
ATOM 2515 O O . ASN A 1 334 ? -13.188 16.947 36.915 1.00 67.56 334 ASN A O 1
ATOM 2519 N N . SER A 1 335 ? -11.497 18.436 37.102 1.00 61.00 335 SER A N 1
ATOM 2520 C CA . SER A 1 335 ? -11.227 18.302 38.539 1.00 61.00 335 SER A CA 1
ATOM 2521 C C . SER A 1 335 ? -10.536 16.989 38.932 1.00 61.00 335 SER A C 1
ATOM 2523 O O . SER A 1 335 ? -10.608 16.582 40.100 1.00 61.00 335 SER A O 1
ATOM 2525 N N . ILE A 1 336 ? -9.884 16.323 37.980 1.00 62.97 336 ILE A N 1
ATOM 2526 C CA . ILE A 1 336 ? -8.972 15.196 38.176 1.00 62.97 336 ILE A CA 1
ATOM 2527 C C . ILE A 1 336 ? -7.611 15.646 37.629 1.00 62.97 336 ILE A C 1
ATOM 2529 O O . ILE A 1 336 ? -7.552 16.079 36.489 1.00 62.97 336 ILE A O 1
ATOM 2533 N N . PRO A 1 337 ? -6.522 15.562 38.412 1.00 64.38 337 PRO A N 1
ATOM 2534 C CA . PRO A 1 337 ? -5.195 15.882 37.903 1.00 64.38 337 PRO A CA 1
ATOM 2535 C C . PRO A 1 337 ? -4.813 15.024 36.695 1.00 64.38 337 PRO A C 1
ATOM 2537 O O . PRO A 1 337 ? -4.972 13.803 36.735 1.00 64.38 337 PRO A O 1
ATOM 2540 N N . ASP A 1 338 ? -4.215 15.659 35.700 1.00 64.19 338 ASP A N 1
ATOM 2541 C CA . ASP A 1 338 ? -3.660 15.097 34.469 1.00 64.19 338 ASP A CA 1
ATOM 2542 C C . ASP A 1 338 ? -2.835 13.824 34.736 1.00 64.19 338 ASP A C 1
ATOM 2544 O O . ASP A 1 338 ? -3.098 12.754 34.183 1.00 64.19 338 ASP A O 1
ATOM 2548 N N . GLU A 1 339 ? -1.917 13.883 35.706 1.00 61.91 339 GLU A N 1
ATOM 2549 C CA . GLU A 1 339 ? -1.099 12.742 36.140 1.00 61.91 339 GLU A CA 1
ATOM 2550 C C . GLU A 1 339 ? -1.921 11.548 36.665 1.00 61.91 339 GLU A C 1
ATOM 2552 O O . GLU A 1 339 ? -1.548 10.385 36.480 1.00 61.91 339 GLU A O 1
ATOM 2557 N N . VAL A 1 340 ? -3.060 11.808 37.312 1.00 66.44 340 VAL A N 1
ATOM 2558 C CA . VAL A 1 340 ? -3.966 10.774 37.825 1.00 66.44 340 VAL A CA 1
ATOM 2559 C C . VAL A 1 340 ? -4.744 10.152 36.674 1.00 66.44 340 VAL A C 1
ATOM 2561 O O . VAL A 1 340 ? -4.988 8.943 36.698 1.00 66.44 340 VAL A O 1
ATOM 2564 N N . GLU A 1 341 ? -5.109 10.939 35.665 1.00 69.62 341 GLU A N 1
ATOM 2565 C CA . GLU A 1 341 ? -5.788 10.442 34.472 1.00 69.62 341 GLU A CA 1
ATOM 2566 C C . GLU A 1 341 ? -4.874 9.553 33.628 1.00 69.62 341 GLU A C 1
ATOM 2568 O O . GLU A 1 341 ? -5.277 8.452 33.234 1.00 69.62 341 GLU A O 1
ATOM 2573 N N . ILE A 1 342 ? -3.624 9.974 33.440 1.00 72.00 342 ILE A N 1
ATOM 2574 C CA . ILE A 1 342 ? -2.589 9.211 32.735 1.00 72.00 342 ILE A CA 1
ATOM 2575 C C . ILE A 1 342 ? -2.269 7.921 33.502 1.00 72.00 342 ILE A C 1
ATOM 2577 O O . ILE A 1 342 ? -2.304 6.823 32.942 1.00 72.00 342 ILE A O 1
ATOM 2581 N N . ALA A 1 343 ? -2.049 8.002 34.820 1.00 71.00 343 ALA A N 1
ATOM 2582 C CA . ALA A 1 343 ? -1.756 6.827 35.645 1.00 71.00 343 ALA A CA 1
ATOM 2583 C C . ALA A 1 343 ? -2.935 5.837 35.740 1.00 71.00 343 ALA A C 1
ATOM 2585 O O . ALA A 1 343 ? -2.725 4.629 35.903 1.00 71.00 343 ALA A O 1
ATOM 2586 N N . ALA A 1 344 ? -4.177 6.325 35.655 1.00 72.12 344 ALA A N 1
ATOM 2587 C CA . ALA A 1 344 ? -5.377 5.494 35.598 1.00 72.12 344 ALA A CA 1
ATOM 2588 C C . ALA A 1 344 ? -5.645 4.910 34.198 1.00 72.12 344 ALA A C 1
ATOM 2590 O O . ALA A 1 344 ? -6.507 4.032 34.071 1.00 72.12 344 ALA A O 1
ATOM 2591 N N . GLY A 1 345 ? -4.923 5.374 33.171 1.00 71.81 345 GLY A N 1
ATOM 2592 C CA . GLY A 1 345 ? -5.151 5.044 31.765 1.00 71.81 345 GLY A CA 1
ATOM 2593 C C . GLY A 1 345 ? -6.470 5.599 31.222 1.00 71.81 345 GLY A C 1
ATOM 2594 O O . GLY A 1 345 ? -7.029 5.029 30.286 1.00 71.81 345 GLY A O 1
ATOM 2595 N N . SER A 1 346 ? -7.019 6.641 31.857 1.00 74.19 346 SER A N 1
ATOM 2596 C CA . SER A 1 346 ? -8.212 7.355 31.387 1.00 74.19 346 SER A CA 1
ATOM 2597 C C . SER A 1 346 ? -7.886 8.537 30.476 1.00 74.19 346 SER A C 1
ATOM 2599 O O . SER A 1 346 ? -8.795 9.005 29.799 1.00 74.19 346 SER A O 1
ATOM 2601 N N . ALA A 1 347 ? -6.624 8.968 30.439 1.00 74.19 347 ALA A N 1
ATOM 2602 C CA . ALA A 1 347 ? -6.068 9.901 29.467 1.00 74.19 347 ALA A CA 1
ATOM 2603 C C . ALA A 1 347 ? -4.765 9.332 28.883 1.00 74.19 347 ALA A C 1
ATOM 2605 O O . ALA A 1 347 ? -4.073 8.555 29.548 1.00 74.19 347 ALA A O 1
ATOM 2606 N N . THR A 1 348 ? -4.461 9.698 27.641 1.00 79.88 348 THR A N 1
ATOM 2607 C CA . THR A 1 348 ? -3.226 9.320 26.943 1.00 79.88 348 THR A CA 1
ATOM 2608 C C . THR A 1 348 ? -2.195 10.440 27.117 1.00 79.88 348 THR A C 1
ATOM 2610 O O . THR A 1 348 ? -2.590 11.601 27.118 1.00 79.88 348 THR A O 1
ATOM 2613 N N . ASP A 1 349 ? -0.922 10.090 27.320 1.00 76.88 349 ASP A N 1
ATOM 2614 C CA . ASP A 1 349 ? 0.227 11.016 27.328 1.00 76.88 349 ASP A CA 1
ATOM 2615 C C . ASP A 1 349 ? 1.399 10.328 26.620 1.00 76.88 349 ASP A C 1
ATOM 2617 O O . ASP A 1 349 ? 2.128 9.517 27.205 1.00 76.88 349 ASP A O 1
ATOM 2621 N N . CYS A 1 350 ? 1.526 10.571 25.321 1.00 76.00 350 CYS A N 1
ATOM 2622 C CA . CYS A 1 350 ? 2.476 9.847 24.476 1.00 76.00 350 CYS A CA 1
ATOM 2623 C C . CYS A 1 350 ? 3.854 10.493 24.416 1.00 76.00 350 CYS A C 1
ATOM 2625 O O . CYS A 1 350 ? 4.844 9.809 24.145 1.00 76.00 350 CYS A O 1
ATOM 2627 N N . ASN A 1 351 ? 3.940 11.794 24.685 1.00 69.94 351 ASN A N 1
ATOM 2628 C CA . ASN A 1 351 ? 5.209 12.513 24.760 1.00 69.94 351 ASN A CA 1
ATOM 2629 C C . ASN A 1 351 ? 5.842 12.441 26.175 1.00 69.94 351 ASN A C 1
ATOM 2631 O O . ASN A 1 351 ? 6.984 12.876 26.364 1.00 69.94 351 ASN A O 1
ATOM 2635 N N . ALA A 1 352 ? 5.133 11.821 27.129 1.00 72.69 352 ALA A N 1
ATOM 2636 C CA . ALA A 1 352 ? 5.521 11.584 28.516 1.00 72.69 352 ALA A CA 1
ATOM 2637 C C . ALA A 1 352 ? 5.837 12.872 29.294 1.00 72.69 352 ALA A C 1
ATOM 2639 O O . ALA A 1 352 ? 6.714 12.880 30.170 1.00 72.69 352 ALA A O 1
ATOM 2640 N N . ASN A 1 353 ? 5.160 13.972 28.959 1.00 66.94 353 ASN A N 1
ATOM 2641 C CA . ASN A 1 353 ? 5.310 15.259 29.638 1.00 66.94 353 ASN A CA 1
ATOM 2642 C C . ASN A 1 353 ? 4.386 15.403 30.864 1.00 66.94 353 ASN A C 1
ATOM 2644 O O . ASN A 1 353 ? 4.494 16.413 31.561 1.00 66.94 353 ASN A O 1
ATOM 2648 N N . MET A 1 354 ? 3.569 14.382 31.160 1.00 64.44 354 MET A N 1
ATOM 2649 C CA . MET A 1 354 ? 2.557 14.322 32.223 1.00 64.44 354 MET A CA 1
ATOM 2650 C C . MET A 1 354 ? 1.324 15.212 31.988 1.00 64.44 354 MET A C 1
ATOM 2652 O O . MET A 1 354 ? 0.593 15.500 32.936 1.00 64.44 354 MET A O 1
ATOM 2656 N N . ILE A 1 355 ? 1.061 15.579 30.730 1.00 71.38 355 ILE A N 1
ATOM 2657 C CA . ILE A 1 355 ? -0.131 16.285 30.246 1.00 71.38 355 ILE A CA 1
ATOM 2658 C C . ILE A 1 355 ? -0.915 15.343 29.322 1.00 71.38 355 ILE A C 1
ATOM 2660 O O . ILE A 1 355 ? -0.329 14.760 28.416 1.00 71.38 355 ILE A O 1
ATOM 2664 N N . PRO A 1 356 ? -2.235 15.181 29.505 1.00 77.50 356 PRO A N 1
ATOM 2665 C CA . PRO A 1 356 ? -3.095 14.528 28.542 1.00 77.50 356 PRO A CA 1
ATOM 2666 C C . PRO A 1 356 ? -2.946 15.125 27.145 1.00 77.50 356 PRO A C 1
ATOM 2668 O O . PRO A 1 356 ? -3.134 16.327 26.958 1.00 77.50 356 PRO A O 1
ATOM 2671 N N . ASP A 1 357 ? -2.729 14.273 26.149 1.00 75.06 357 ASP A N 1
ATOM 2672 C CA . ASP A 1 357 ? -2.591 14.682 24.750 1.00 75.06 357 ASP A CA 1
ATOM 2673 C C . ASP A 1 357 ? -3.828 15.469 24.258 1.00 75.06 357 ASP A C 1
ATOM 2675 O O . ASP A 1 357 ? -3.693 16.441 23.521 1.00 75.06 357 ASP A O 1
ATOM 2679 N N . ASP A 1 358 ? -5.034 15.134 24.746 1.00 72.94 358 ASP A N 1
ATOM 2680 C CA . ASP A 1 358 ? -6.306 15.832 24.450 1.00 72.94 358 ASP A CA 1
ATOM 2681 C C . ASP A 1 358 ? -6.344 17.303 24.907 1.00 72.94 358 ASP A C 1
ATOM 2683 O O . ASP A 1 358 ? -7.202 18.090 24.488 1.00 72.94 358 ASP A O 1
ATOM 2687 N N . CYS A 1 359 ? -5.455 17.677 25.819 1.00 70.75 359 CYS A N 1
ATOM 2688 C CA . CYS A 1 359 ? -5.314 19.044 26.295 1.00 70.75 359 CYS A CA 1
ATOM 2689 C C . CYS A 1 359 ? -4.244 19.839 25.572 1.00 70.75 359 CYS A C 1
ATOM 2691 O O . CYS A 1 359 ? -4.150 21.064 25.719 1.00 70.75 359 CYS A O 1
ATOM 2693 N N . GLU A 1 360 ? -3.403 19.138 24.837 1.00 70.31 360 GLU A N 1
ATOM 2694 C CA . GLU A 1 360 ? -2.363 19.730 24.050 1.00 70.31 360 GLU A CA 1
ATOM 2695 C C . GLU A 1 360 ? -2.919 19.979 22.647 1.00 70.31 360 GLU A C 1
ATOM 2697 O O . GLU A 1 360 ? -3.702 19.213 22.090 1.00 70.31 360 GLU A O 1
ATOM 2702 N N . ALA A 1 361 ? -2.539 21.106 22.050 1.00 68.62 361 ALA A N 1
ATOM 2703 C CA . ALA A 1 361 ? -2.782 21.318 20.629 1.00 68.62 361 ALA A CA 1
ATOM 2704 C C . ALA A 1 361 ? -1.720 20.534 19.852 1.00 68.62 361 ALA A C 1
ATOM 2706 O O . ALA A 1 361 ? -0.815 21.134 19.269 1.00 68.62 361 ALA A O 1
ATOM 2707 N N . LEU A 1 362 ? -1.791 19.209 19.945 1.00 71.56 362 LEU A N 1
ATOM 2708 C CA . LEU A 1 362 ? -0.957 18.311 19.169 1.00 71.56 362 LEU A CA 1
ATOM 2709 C C . LEU A 1 362 ? -1.534 18.215 17.768 1.00 71.56 362 LEU A C 1
ATOM 2711 O O . LEU A 1 362 ? -2.745 18.343 17.556 1.00 71.56 362 LEU A O 1
ATOM 2715 N N . ASP A 1 363 ? -0.636 18.053 16.810 1.00 77.56 363 ASP A N 1
ATOM 2716 C CA . ASP A 1 363 ? -1.043 17.750 15.456 1.00 77.56 363 ASP A CA 1
ATOM 2717 C C . ASP A 1 363 ? -1.742 16.371 15.494 1.00 77.56 363 ASP A C 1
ATOM 2719 O O . ASP A 1 363 ? -1.244 15.425 16.102 1.00 77.56 363 ASP A O 1
ATOM 2723 N N . ASP A 1 364 ? -2.979 16.338 14.994 1.00 78.06 364 ASP A N 1
ATOM 2724 C CA . ASP A 1 364 ? -3.780 15.143 14.683 1.00 78.06 364 ASP A CA 1
ATOM 2725 C C . ASP A 1 364 ? -4.153 15.300 13.213 1.00 78.06 364 ASP A C 1
ATOM 2727 O O . ASP A 1 364 ? -5.179 15.869 12.811 1.00 78.06 364 ASP A O 1
ATOM 2731 N N . CYS A 1 365 ? -3.201 14.932 12.385 1.00 79.44 365 CYS A N 1
ATOM 2732 C CA . CYS A 1 365 ? -3.253 15.166 10.959 1.00 79.44 365 CYS A CA 1
ATOM 2733 C C . CYS A 1 365 ? -4.197 14.186 10.239 1.00 79.44 365 CYS A C 1
ATOM 2735 O O . CYS A 1 365 ? -4.852 14.569 9.258 1.00 79.44 365 CYS A O 1
ATOM 2737 N N . ASN A 1 366 ? -4.333 12.954 10.742 1.00 76.12 366 ASN A N 1
ATOM 2738 C CA . ASN A 1 366 ? -5.217 11.923 10.192 1.00 76.12 366 ASN A CA 1
ATOM 2739 C C . ASN A 1 366 ? -6.678 12.085 10.685 1.00 76.12 366 ASN A C 1
ATOM 2741 O O . ASN A 1 366 ? -7.601 11.485 10.121 1.00 76.12 366 ASN A O 1
ATOM 2745 N N . ASN A 1 367 ? -6.916 13.005 11.630 1.00 79.19 367 ASN A N 1
ATOM 2746 C CA . ASN A 1 367 ? -8.201 13.350 12.243 1.00 79.19 367 ASN A CA 1
ATOM 2747 C C . ASN A 1 367 ? -8.895 12.148 12.905 1.00 79.19 367 ASN A C 1
ATOM 2749 O O . ASN A 1 367 ? -10.135 12.052 12.880 1.00 79.19 367 ASN A O 1
ATOM 2753 N N . ASN A 1 368 ? -8.124 11.204 13.444 1.00 79.25 368 ASN A N 1
ATOM 2754 C CA . ASN A 1 368 ? -8.657 10.022 14.118 1.00 79.25 368 ASN A CA 1
ATOM 2755 C C . ASN A 1 368 ? -9.018 10.307 15.597 1.00 79.25 368 ASN A C 1
ATOM 2757 O O . ASN A 1 368 ? -9.698 9.485 16.225 1.00 79.25 368 ASN A O 1
ATOM 2761 N N . GLY A 1 369 ? -8.667 11.493 16.112 1.00 73.81 369 GLY A N 1
ATOM 2762 C CA . GLY A 1 369 ? -8.873 11.908 17.498 1.00 73.81 369 GLY A CA 1
ATOM 2763 C C . GLY A 1 369 ? -7.779 11.440 18.460 1.00 73.81 369 GLY A C 1
ATOM 2764 O O . GLY A 1 369 ? -8.026 11.424 19.663 1.00 73.81 369 GLY A O 1
ATOM 2765 N N . ILE A 1 370 ? -6.626 11.020 17.944 1.00 76.31 370 ILE A N 1
ATOM 2766 C CA . ILE A 1 370 ? -5.404 10.628 18.648 1.00 76.31 370 ILE A CA 1
ATOM 2767 C C . ILE A 1 370 ? -4.281 11.503 18.076 1.00 76.31 370 ILE A C 1
ATOM 2769 O O . ILE A 1 370 ? -4.240 11.771 16.883 1.00 76.31 370 ILE A O 1
ATOM 2773 N N . ALA A 1 371 ? -3.392 12.004 18.931 1.00 79.50 371 ALA A N 1
ATOM 2774 C CA . ALA A 1 371 ? -2.279 12.825 18.470 1.00 79.50 371 ALA A CA 1
ATOM 2775 C C . ALA A 1 371 ? -1.279 12.010 17.633 1.00 79.50 371 ALA A C 1
ATOM 2777 O O . ALA A 1 371 ? -1.001 10.851 17.928 1.00 79.50 371 ALA A O 1
ATOM 2778 N N . ASP A 1 372 ? -0.631 12.662 16.682 1.00 79.62 372 ASP A N 1
ATOM 2779 C CA . ASP A 1 372 ? 0.397 12.119 15.792 1.00 79.62 372 ASP A CA 1
ATOM 2780 C C . ASP A 1 372 ? 1.481 11.301 16.525 1.00 79.62 372 ASP A C 1
ATOM 2782 O O . ASP A 1 372 ? 1.763 10.140 16.220 1.00 79.62 372 ASP A O 1
ATOM 2786 N N . LEU A 1 373 ? 2.023 11.883 17.595 1.00 80.25 373 LEU A N 1
ATOM 2787 C CA . LEU A 1 373 ? 2.970 11.251 18.520 1.00 80.25 373 LEU A CA 1
ATOM 2788 C C . LEU A 1 373 ? 2.433 9.965 19.160 1.00 80.25 373 LEU A C 1
ATOM 2790 O O . LEU A 1 373 ? 3.186 9.017 19.393 1.00 80.25 373 LEU A O 1
ATOM 2794 N N . CYS A 1 374 ? 1.141 9.940 19.476 1.00 77.69 374 CYS A N 1
ATOM 2795 C CA . CYS A 1 374 ? 0.475 8.782 20.053 1.00 77.69 374 CYS A CA 1
ATOM 2796 C C . CYS A 1 374 ? 0.221 7.682 19.060 1.00 77.69 374 CYS A C 1
ATOM 2798 O O . CYS A 1 374 ? 0.315 6.507 19.426 1.00 77.69 374 CYS A O 1
ATOM 2800 N N . ASP A 1 375 ? -0.115 8.055 17.837 1.00 79.00 375 ASP A N 1
ATOM 2801 C CA . ASP A 1 375 ? -0.278 7.090 16.778 1.00 79.00 375 ASP A CA 1
ATOM 2802 C C . ASP A 1 375 ? 1.050 6.364 16.527 1.00 79.00 375 ASP A C 1
ATOM 2804 O O . ASP A 1 375 ? 1.072 5.133 16.480 1.00 79.00 375 ASP A O 1
ATOM 2808 N N . ILE A 1 376 ? 2.174 7.089 16.522 1.00 76.56 376 ILE A N 1
ATOM 2809 C CA . ILE A 1 376 ? 3.524 6.514 16.400 1.00 76.56 376 ILE A CA 1
ATOM 2810 C C . ILE A 1 376 ? 3.882 5.638 17.610 1.00 76.56 376 ILE A C 1
ATOM 2812 O O . ILE A 1 376 ? 4.302 4.488 17.461 1.00 76.56 376 ILE A O 1
ATOM 2816 N N . ALA A 1 377 ? 3.696 6.147 18.832 1.00 76.44 377 ALA A N 1
ATOM 2817 C CA . ALA A 1 377 ? 4.070 5.434 20.057 1.00 76.44 377 ALA A CA 1
ATOM 2818 C C . ALA A 1 377 ? 3.256 4.147 20.294 1.00 76.44 377 ALA A C 1
ATOM 2820 O O . ALA A 1 377 ? 3.767 3.197 20.892 1.00 76.44 377 ALA A O 1
ATOM 2821 N N . ASN A 1 378 ? 2.001 4.106 19.832 1.00 75.81 378 ASN A N 1
ATOM 2822 C CA . ASN A 1 378 ? 1.112 2.948 19.956 1.00 75.81 378 ASN A CA 1
ATOM 2823 C C . ASN A 1 378 ? 1.124 2.024 18.723 1.00 75.81 378 ASN A C 1
ATOM 2825 O O . ASN A 1 378 ? 0.260 1.147 18.633 1.00 75.81 378 ASN A O 1
ATOM 2829 N N . GLU A 1 379 ? 2.072 2.206 17.795 1.00 74.88 379 GLU A N 1
ATOM 2830 C CA . GLU A 1 379 ? 2.168 1.460 16.527 1.00 74.88 379 GLU A CA 1
ATOM 2831 C C . GLU A 1 379 ? 0.884 1.555 15.666 1.00 74.88 379 GLU A C 1
ATOM 2833 O O . GLU A 1 379 ? 0.575 0.644 14.893 1.00 74.88 379 GLU A O 1
ATOM 2838 N N . GLN A 1 380 ? 0.097 2.627 15.826 1.00 77.94 380 GLN A N 1
ATOM 2839 C CA . GLN A 1 380 ? -1.090 2.906 15.005 1.00 77.94 380 GLN A CA 1
ATOM 2840 C C . GLN A 1 380 ? -0.732 3.643 13.710 1.00 77.94 380 GLN A C 1
ATOM 2842 O O . GLN A 1 380 ? -1.368 3.368 12.692 1.00 77.94 380 GLN A O 1
ATOM 2847 N N . SER A 1 381 ? 0.326 4.458 13.730 1.00 75.06 381 SER A N 1
ATOM 2848 C CA . SER A 1 381 ? 0.929 5.078 12.544 1.00 75.06 381 SER A CA 1
ATOM 2849 C C . SER A 1 381 ? 2.453 4.931 12.562 1.00 75.06 381 SER A C 1
ATOM 2851 O O . SER A 1 381 ? 3.057 4.683 13.604 1.00 75.06 381 SER A O 1
ATOM 2853 N N . PHE A 1 382 ? 3.080 5.013 11.391 1.00 78.81 382 PHE A N 1
ATOM 2854 C CA . PHE A 1 382 ? 4.530 4.897 11.224 1.00 78.81 382 PHE A CA 1
ATOM 2855 C C . PHE A 1 382 ? 5.157 6.295 11.116 1.00 78.81 382 PHE A C 1
ATOM 2857 O O . PHE A 1 382 ? 4.529 7.197 10.576 1.00 78.81 382 PHE A O 1
ATOM 2864 N N . ASP A 1 383 ? 6.354 6.467 11.678 1.00 75.12 383 ASP A N 1
ATOM 2865 C CA . ASP A 1 383 ? 7.224 7.641 11.501 1.00 75.12 383 ASP A CA 1
ATOM 2866 C C . ASP A 1 383 ? 8.646 7.123 11.328 1.00 75.12 383 ASP A C 1
ATOM 2868 O O . ASP A 1 383 ? 9.347 6.752 12.275 1.00 75.12 383 ASP A O 1
ATOM 2872 N N . CYS A 1 384 ? 9.045 6.997 10.080 1.00 74.25 384 CYS A N 1
ATOM 2873 C CA . CYS A 1 384 ? 10.289 6.337 9.725 1.00 74.25 384 CYS A CA 1
ATOM 2874 C C . CYS A 1 384 ? 11.499 7.276 9.693 1.00 74.25 384 CYS A C 1
ATOM 2876 O O . CYS A 1 384 ? 12.637 6.843 9.904 1.00 74.25 384 CYS A O 1
ATOM 2878 N N . ASN A 1 385 ? 11.264 8.563 9.435 1.00 69.88 385 ASN A N 1
ATOM 2879 C CA . ASN A 1 385 ? 12.291 9.594 9.392 1.00 69.88 385 ASN A CA 1
ATOM 2880 C C . ASN A 1 385 ? 12.545 10.182 10.793 1.00 69.88 385 ASN A C 1
ATOM 2882 O O . ASN A 1 385 ? 13.482 10.966 10.980 1.00 69.88 385 ASN A O 1
ATOM 2886 N N . ASN A 1 386 ? 11.785 9.703 11.787 1.00 73.44 386 ASN A N 1
ATOM 2887 C CA . ASN A 1 386 ? 11.826 10.069 13.197 1.00 73.44 386 ASN A CA 1
ATOM 2888 C C . ASN A 1 386 ? 11.640 11.576 13.400 1.00 73.44 386 ASN A C 1
ATOM 2890 O O . ASN A 1 386 ? 12.275 12.174 14.283 1.00 73.44 386 ASN A O 1
ATOM 2894 N N . ASN A 1 387 ? 10.839 12.209 12.542 1.00 75.69 387 ASN A N 1
ATOM 2895 C CA . ASN A 1 387 ? 10.571 13.639 12.607 1.00 75.69 387 ASN A CA 1
ATOM 2896 C C . ASN A 1 387 ? 9.343 13.981 13.457 1.00 75.69 387 ASN A C 1
ATOM 2898 O O . ASN A 1 387 ? 9.097 15.171 13.674 1.00 75.69 387 ASN A O 1
ATOM 2902 N N . ILE A 1 388 ? 8.680 12.957 14.010 1.00 74.94 388 ILE A N 1
ATOM 2903 C CA . ILE A 1 388 ? 7.578 13.030 14.971 1.00 74.94 388 ILE A CA 1
ATOM 2904 C C . ILE A 1 388 ? 6.217 13.337 14.307 1.00 74.94 388 ILE A C 1
ATOM 2906 O O . ILE A 1 388 ? 5.213 13.523 14.992 1.00 74.94 388 ILE A O 1
ATOM 2910 N N . VAL A 1 389 ? 6.153 13.325 12.974 1.00 79.00 389 VAL A N 1
ATOM 2911 C CA . VAL A 1 389 ? 4.915 13.420 12.194 1.00 79.00 389 VAL A CA 1
ATOM 2912 C C . VAL A 1 389 ? 4.645 12.060 11.540 1.00 79.00 389 VAL A C 1
ATOM 2914 O O . VAL A 1 389 ? 5.530 11.543 10.865 1.00 79.00 389 VAL A O 1
ATOM 2917 N N . PRO A 1 390 ? 3.452 11.461 11.712 1.00 80.25 390 PRO A N 1
ATOM 2918 C CA . PRO A 1 390 ? 3.063 10.246 11.024 1.00 80.25 390 PRO A CA 1
ATOM 2919 C C . PRO A 1 390 ? 3.257 10.368 9.518 1.00 80.25 390 PRO A C 1
ATOM 2921 O O . PRO A 1 390 ? 2.832 11.351 8.907 1.00 80.25 390 PRO A O 1
ATOM 2924 N N . ASP A 1 391 ? 3.812 9.328 8.906 1.00 74.94 391 ASP A N 1
ATOM 2925 C CA . ASP A 1 391 ? 4.107 9.280 7.474 1.00 74.94 391 ASP A CA 1
ATOM 2926 C C . ASP A 1 391 ? 2.855 9.605 6.624 1.00 74.94 391 ASP A C 1
ATOM 2928 O O . ASP A 1 391 ? 2.936 10.296 5.609 1.00 74.94 391 ASP A O 1
ATOM 2932 N N . GLU A 1 392 ? 1.663 9.182 7.072 1.00 72.75 392 GLU A N 1
ATOM 2933 C CA . GLU A 1 392 ? 0.367 9.428 6.407 1.00 72.75 392 GLU A CA 1
ATOM 2934 C C . GLU A 1 392 ? -0.076 10.905 6.384 1.00 72.75 392 GLU A C 1
ATOM 2936 O O . GLU A 1 392 ? -1.046 11.275 5.712 1.00 72.75 392 GLU A O 1
ATOM 2941 N N . CYS A 1 393 ? 0.632 11.753 7.118 1.00 75.88 393 CYS A N 1
ATOM 2942 C CA . CYS A 1 393 ? 0.298 13.146 7.359 1.00 75.88 393 CYS A CA 1
ATOM 2943 C C . CYS A 1 393 ? 1.308 14.139 6.835 1.00 75.88 393 CYS A C 1
ATOM 2945 O O . CYS A 1 393 ? 1.058 15.351 6.787 1.00 75.88 393 CYS A O 1
ATOM 2947 N N . GLU A 1 394 ? 2.441 13.620 6.405 1.00 73.50 394 GLU A N 1
ATOM 2948 C CA . GLU A 1 394 ? 3.424 14.399 5.709 1.00 73.50 394 GLU A CA 1
ATOM 2949 C C . GLU A 1 394 ? 2.971 14.615 4.260 1.00 73.50 394 GLU A C 1
ATOM 2951 O O . GLU A 1 394 ? 2.327 13.754 3.651 1.00 73.50 394 GLU A O 1
ATOM 2956 N N . PRO A 1 395 ? 3.249 15.793 3.673 1.00 64.88 395 PRO A N 1
ATOM 2957 C CA . PRO A 1 395 ? 2.965 16.040 2.271 1.00 64.88 395 PRO A CA 1
ATOM 2958 C C . PRO A 1 395 ? 3.852 15.124 1.422 1.00 64.88 395 PRO A C 1
ATOM 2960 O O . PRO A 1 395 ? 4.995 15.458 1.130 1.00 64.88 395 PRO A O 1
ATOM 2963 N N . LEU A 1 396 ? 3.275 13.975 1.073 1.00 56.62 396 LEU A N 1
ATOM 2964 C CA . LEU A 1 396 ? 3.806 12.840 0.321 1.00 56.62 396 LEU A CA 1
ATOM 2965 C C . LEU A 1 396 ? 4.993 13.192 -0.592 1.00 56.62 396 LEU A C 1
ATOM 2967 O O . LEU A 1 396 ? 4.813 13.639 -1.728 1.00 56.62 396 LEU A O 1
ATOM 2971 N N . ALA A 1 397 ? 6.197 12.910 -0.101 1.00 66.00 397 ALA A N 1
ATOM 2972 C CA . ALA A 1 397 ? 7.167 12.155 -0.878 1.00 66.00 397 ALA A CA 1
ATOM 2973 C C . ALA A 1 397 ? 6.886 10.678 -0.541 1.00 66.00 397 ALA A C 1
ATOM 2975 O O . ALA A 1 397 ? 7.504 10.095 0.336 1.00 66.00 397 ALA A O 1
ATOM 2976 N N . ASP A 1 398 ? 5.782 10.161 -1.075 1.00 70.88 398 ASP A N 1
ATOM 2977 C CA . ASP A 1 398 ? 5.530 8.725 -1.248 1.00 70.88 398 ASP A CA 1
ATOM 2978 C C . ASP A 1 398 ? 5.278 8.607 -2.742 1.00 70.88 398 ASP A C 1
ATOM 2980 O O . ASP A 1 398 ? 4.148 8.686 -3.243 1.00 70.88 398 ASP A O 1
ATOM 2984 N N . CYS A 1 399 ? 6.372 8.639 -3.484 1.00 73.75 399 CYS A N 1
ATOM 2985 C CA . CYS A 1 399 ? 6.301 8.667 -4.927 1.00 73.75 399 CYS A CA 1
ATOM 2986 C C . CYS A 1 399 ? 5.770 7.327 -5.460 1.00 73.75 399 CYS A C 1
ATOM 2988 O O . CYS A 1 399 ? 5.044 7.286 -6.456 1.00 73.75 399 CYS A O 1
ATOM 2990 N N . ASN A 1 400 ? 6.106 6.228 -4.782 1.00 70.88 400 ASN A N 1
ATOM 2991 C CA . ASN A 1 400 ? 5.836 4.872 -5.233 1.00 70.88 400 ASN A CA 1
ATOM 2992 C C . ASN A 1 400 ? 4.417 4.406 -4.851 1.00 70.88 400 ASN A C 1
ATOM 2994 O O . ASN A 1 400 ? 3.963 3.354 -5.314 1.00 70.88 400 ASN A O 1
ATOM 2998 N N . ALA A 1 401 ? 3.698 5.235 -4.086 1.00 72.81 401 ALA A N 1
ATOM 2999 C CA . ALA A 1 401 ? 2.331 5.047 -3.627 1.00 72.81 401 ALA A CA 1
ATOM 3000 C C . ALA A 1 401 ? 2.130 3.716 -2.889 1.00 72.81 401 ALA A C 1
ATOM 3002 O O . ALA A 1 401 ? 1.034 3.135 -2.932 1.00 72.81 401 ALA A O 1
ATOM 3003 N N . ASN A 1 402 ? 3.184 3.206 -2.246 1.00 72.69 402 ASN A N 1
ATOM 3004 C CA . ASN A 1 402 ? 3.130 1.978 -1.461 1.00 72.69 402 ASN A CA 1
ATOM 3005 C C . ASN A 1 402 ? 2.523 2.224 -0.063 1.00 72.69 402 ASN A C 1
ATOM 3007 O O . ASN A 1 402 ? 2.245 1.259 0.656 1.00 72.69 402 ASN A O 1
ATOM 3011 N N . GLY A 1 403 ? 2.239 3.488 0.281 1.00 70.50 403 GLY A N 1
ATOM 3012 C CA . GLY A 1 403 ? 1.694 3.900 1.570 1.00 70.50 403 GLY A CA 1
ATOM 3013 C C . GLY A 1 403 ? 2.757 4.048 2.659 1.00 70.50 403 GLY A C 1
ATOM 3014 O O . GLY A 1 403 ? 2.396 4.104 3.833 1.00 70.50 403 GLY A O 1
ATOM 3015 N N . VAL A 1 404 ? 4.032 4.074 2.274 1.00 72.62 404 VAL A N 1
ATOM 3016 C CA . VAL A 1 404 ? 5.222 4.261 3.101 1.00 72.62 404 VAL A CA 1
ATOM 3017 C C . VAL A 1 404 ? 5.992 5.448 2.512 1.00 72.62 404 VAL A C 1
ATOM 3019 O O . VAL A 1 404 ? 6.100 5.589 1.300 1.00 72.62 404 VAL A O 1
ATOM 3022 N N . GLN A 1 405 ? 6.497 6.349 3.352 1.00 75.94 405 GLN A N 1
ATOM 3023 C CA . GLN A 1 405 ? 7.232 7.510 2.857 1.00 75.94 405 GLN A CA 1
ATOM 3024 C C . GLN A 1 405 ? 8.571 7.096 2.230 1.00 75.94 405 GLN A C 1
ATOM 3026 O O . GLN A 1 405 ? 9.268 6.204 2.707 1.00 75.94 405 GLN A O 1
ATOM 3031 N N . ASP A 1 406 ? 8.984 7.837 1.219 1.00 76.44 406 ASP A N 1
ATOM 3032 C CA . ASP A 1 406 ? 10.210 7.657 0.451 1.00 76.44 406 ASP A CA 1
ATOM 3033 C C . ASP A 1 406 ? 11.473 7.505 1.331 1.00 76.44 406 ASP A C 1
ATOM 3035 O O . ASP A 1 406 ? 12.261 6.567 1.199 1.00 76.44 406 ASP A O 1
ATOM 3039 N N . ILE A 1 407 ? 11.628 8.386 2.318 1.00 75.06 407 ILE A N 1
ATOM 3040 C CA . ILE A 1 407 ? 12.725 8.344 3.297 1.00 75.06 407 ILE A CA 1
ATOM 3041 C C . ILE A 1 407 ? 12.649 7.123 4.230 1.00 75.06 407 ILE A C 1
ATOM 3043 O O . ILE A 1 407 ? 13.686 6.617 4.670 1.00 75.06 407 ILE A O 1
ATOM 3047 N N . CYS A 1 408 ? 11.445 6.612 4.507 1.00 74.31 408 CYS A N 1
ATOM 3048 C CA . CYS A 1 408 ? 11.279 5.354 5.232 1.00 74.31 408 CYS A CA 1
ATOM 3049 C C . CYS A 1 408 ? 11.815 4.205 4.425 1.00 74.31 408 CYS A C 1
ATOM 3051 O O . CYS A 1 408 ? 12.441 3.302 4.979 1.00 74.31 408 CYS A O 1
ATOM 3053 N N . ASP A 1 409 ? 11.519 4.231 3.129 1.00 76.00 409 ASP A N 1
ATOM 3054 C CA . ASP A 1 409 ? 11.875 3.137 2.273 1.00 76.00 409 ASP A CA 1
ATOM 3055 C C . ASP A 1 409 ? 13.399 3.049 2.139 1.00 76.00 409 ASP A C 1
ATOM 3057 O O . ASP A 1 409 ? 13.962 1.959 2.222 1.00 76.00 409 ASP A O 1
ATOM 3061 N N . ILE A 1 410 ? 14.091 4.189 2.055 1.00 74.81 410 ILE A N 1
ATOM 3062 C CA . ILE A 1 410 ? 15.562 4.240 2.068 1.00 74.81 410 ILE A CA 1
ATOM 3063 C C . ILE A 1 410 ? 16.122 3.733 3.402 1.00 74.81 410 ILE A C 1
ATOM 3065 O O . ILE A 1 410 ? 17.016 2.885 3.432 1.00 74.81 410 ILE A O 1
ATOM 3069 N N . ALA A 1 411 ? 15.585 4.208 4.531 1.00 73.88 411 ALA A N 1
ATOM 3070 C CA . ALA A 1 411 ? 16.067 3.825 5.860 1.00 73.88 411 ALA A CA 1
ATOM 3071 C C . ALA A 1 411 ? 15.822 2.339 6.188 1.00 73.88 411 ALA A C 1
ATOM 3073 O O . ALA A 1 411 ? 16.636 1.710 6.871 1.00 73.88 411 ALA A O 1
ATOM 3074 N N . ALA A 1 412 ? 14.715 1.772 5.700 1.00 72.19 412 ALA A N 1
ATOM 3075 C CA . ALA A 1 412 ? 14.380 0.356 5.822 1.00 72.19 412 ALA A CA 1
ATOM 3076 C C . ALA A 1 412 ? 15.113 -0.525 4.792 1.00 72.19 412 ALA A C 1
ATOM 3078 O O . ALA A 1 412 ? 15.066 -1.754 4.902 1.00 72.19 412 ALA A O 1
ATOM 3079 N N . GLY A 1 413 ? 15.790 0.083 3.810 1.00 71.31 413 GLY A N 1
ATOM 3080 C CA . GLY A 1 413 ? 16.397 -0.608 2.673 1.00 71.31 413 GLY A CA 1
ATOM 3081 C C . GLY A 1 413 ? 15.367 -1.221 1.718 1.00 71.31 413 GLY A C 1
ATOM 3082 O O . GLY A 1 413 ? 15.697 -2.161 0.995 1.00 71.31 413 GLY A O 1
ATOM 3083 N N . THR A 1 414 ? 14.115 -0.750 1.756 1.00 76.12 414 THR A N 1
ATOM 3084 C CA . THR A 1 414 ? 13.029 -1.141 0.845 1.00 76.12 414 THR A CA 1
ATOM 3085 C C . THR A 1 414 ? 12.985 -0.296 -0.431 1.00 76.12 414 THR A C 1
ATOM 3087 O O . THR A 1 414 ? 12.422 -0.775 -1.413 1.00 76.12 414 THR A O 1
ATOM 3090 N N . SER A 1 415 ? 13.640 0.872 -0.459 1.00 79.25 415 SER A N 1
ATOM 3091 C CA . SER A 1 415 ? 13.954 1.639 -1.674 1.00 79.25 415 SER A CA 1
ATOM 3092 C C . SER A 1 415 ? 15.429 2.047 -1.703 1.00 79.25 415 SER A C 1
ATOM 3094 O O . SER A 1 415 ? 16.050 2.258 -0.663 1.00 79.25 415 SER A O 1
ATOM 3096 N N . SER A 1 416 ? 15.991 2.137 -2.905 1.00 83.56 416 SER A N 1
ATOM 3097 C CA . SER A 1 416 ? 17.383 2.531 -3.145 1.00 83.56 416 SER A CA 1
ATOM 3098 C C . SER A 1 416 ? 17.520 4.058 -3.224 1.00 83.56 416 SER A C 1
ATOM 3100 O O . SER A 1 416 ? 16.592 4.722 -3.676 1.00 83.56 416 SER A O 1
ATOM 3102 N N . ASP A 1 417 ? 18.653 4.589 -2.755 1.00 82.94 417 ASP A N 1
ATOM 3103 C CA . ASP A 1 417 ? 19.101 5.985 -2.923 1.00 82.94 417 ASP A CA 1
ATOM 3104 C C . ASP A 1 417 ? 20.609 5.965 -3.205 1.00 82.94 417 ASP A C 1
ATOM 3106 O O . ASP A 1 417 ? 21.464 5.971 -2.311 1.00 82.94 417 ASP A O 1
ATOM 3110 N N . CYS A 1 418 ? 20.940 5.819 -4.475 1.00 82.62 418 CYS A N 1
ATOM 3111 C CA . CYS A 1 418 ? 22.308 5.642 -4.957 1.00 82.62 418 CYS A CA 1
ATOM 3112 C C . CYS A 1 418 ? 23.116 6.950 -4.977 1.00 82.62 418 CYS A C 1
ATOM 3114 O O . CYS A 1 418 ? 24.332 6.942 -4.729 1.00 82.62 418 CYS A O 1
ATOM 3116 N N . ASN A 1 419 ? 22.466 8.090 -5.221 1.00 76.62 419 ASN A N 1
ATOM 3117 C CA . ASN A 1 419 ? 23.107 9.408 -5.240 1.00 76.62 419 ASN A CA 1
ATOM 3118 C C . ASN A 1 419 ? 23.194 10.052 -3.833 1.00 76.62 419 ASN A C 1
ATOM 3120 O O . ASN A 1 419 ? 23.926 11.034 -3.646 1.00 76.62 419 ASN A O 1
ATOM 3124 N N . HIS A 1 420 ? 22.551 9.430 -2.838 1.00 80.75 420 HIS A N 1
ATOM 3125 C CA . HIS A 1 420 ? 22.492 9.810 -1.426 1.00 80.75 420 HIS A CA 1
ATOM 3126 C C . HIS A 1 420 ? 21.886 11.201 -1.198 1.00 80.75 420 HIS A C 1
ATOM 3128 O O . HIS A 1 420 ? 22.434 12.000 -0.420 1.00 80.75 420 HIS A O 1
ATOM 3134 N N . ASN A 1 421 ? 20.820 11.535 -1.923 1.00 79.88 421 ASN A N 1
ATOM 3135 C CA . ASN A 1 421 ? 20.157 12.835 -1.825 1.00 79.88 421 ASN A CA 1
ATOM 3136 C C . ASN A 1 421 ? 18.858 12.818 -0.991 1.00 79.88 421 ASN A C 1
ATOM 3138 O O . ASN A 1 421 ? 18.196 13.859 -0.903 1.00 79.88 421 ASN A O 1
ATOM 3142 N N . ASP A 1 422 ? 18.558 11.691 -0.336 1.00 78.00 422 ASP A N 1
ATOM 3143 C CA . ASP A 1 422 ? 17.371 11.427 0.483 1.00 78.00 422 ASP A CA 1
ATOM 3144 C C . ASP A 1 422 ? 16.046 11.379 -0.321 1.00 78.00 422 ASP A C 1
ATOM 3146 O O . ASP A 1 422 ? 14.960 11.495 0.256 1.00 78.00 422 ASP A O 1
ATOM 3150 N N . VAL A 1 423 ? 16.119 11.202 -1.645 1.00 81.31 423 VAL A N 1
ATOM 3151 C CA . VAL A 1 423 ? 14.996 10.907 -2.547 1.00 81.31 423 VAL A CA 1
ATOM 3152 C C . VAL A 1 423 ? 15.239 9.520 -3.142 1.00 81.31 423 VAL A C 1
ATOM 3154 O O . VAL A 1 423 ? 16.298 9.289 -3.710 1.00 81.31 423 VAL A O 1
ATOM 3157 N N . PRO A 1 424 ? 14.296 8.574 -3.020 1.00 84.62 424 PRO A N 1
ATOM 3158 C CA . PRO A 1 424 ? 14.487 7.260 -3.585 1.00 84.62 424 PRO A CA 1
ATOM 3159 C C . PRO A 1 424 ? 14.629 7.356 -5.085 1.00 84.62 424 PRO A C 1
ATOM 3161 O O . PRO A 1 424 ? 13.900 8.108 -5.729 1.00 84.62 424 PRO A O 1
ATOM 3164 N N . ASP A 1 425 ? 15.475 6.498 -5.619 1.00 83.12 425 ASP A N 1
ATOM 3165 C CA . ASP A 1 425 ? 15.729 6.290 -7.034 1.00 83.12 425 ASP A CA 1
ATOM 3166 C C . ASP A 1 425 ? 14.424 6.354 -7.848 1.00 83.12 425 ASP A C 1
ATOM 3168 O O . ASP A 1 425 ? 14.238 7.224 -8.695 1.00 83.12 425 ASP A O 1
ATOM 3172 N N . LEU A 1 426 ? 13.431 5.546 -7.466 1.00 81.75 426 LEU A N 1
ATOM 3173 C CA . LEU A 1 426 ? 12.095 5.497 -8.074 1.00 81.75 426 LEU A CA 1
ATOM 3174 C C . LEU A 1 426 ? 11.348 6.849 -8.101 1.00 81.75 426 LEU A C 1
ATOM 3176 O O . LEU A 1 426 ? 10.542 7.116 -8.995 1.00 81.75 426 LEU A O 1
ATOM 3180 N N . CYS A 1 427 ? 11.590 7.706 -7.119 1.00 79.81 427 CYS A N 1
ATOM 3181 C CA . CYS A 1 427 ? 10.949 9.009 -6.966 1.00 79.81 427 CYS A CA 1
ATOM 3182 C C . CYS A 1 427 ? 11.595 10.078 -7.811 1.00 79.81 427 CYS A C 1
ATOM 3184 O O . CYS A 1 427 ? 10.906 10.961 -8.329 1.00 79.81 427 CYS A O 1
ATOM 3186 N N . GLU A 1 428 ? 12.900 9.974 -8.004 1.00 81.31 428 GLU A N 1
ATOM 3187 C CA . GLU A 1 428 ? 13.611 10.801 -8.959 1.00 81.31 428 GLU A CA 1
ATOM 3188 C C . GLU A 1 428 ? 13.059 10.570 -10.360 1.00 81.31 428 GLU A C 1
ATOM 3190 O O . GLU A 1 428 ? 12.751 11.539 -11.053 1.00 81.31 428 GLU A O 1
ATOM 3195 N N . LEU A 1 429 ? 12.777 9.316 -10.723 1.00 76.38 429 LEU A N 1
ATOM 3196 C CA . LEU A 1 429 ? 12.161 8.970 -12.011 1.00 76.38 429 LEU A CA 1
ATOM 3197 C C . LEU A 1 429 ? 10.783 9.605 -12.186 1.00 76.38 429 LEU A C 1
ATOM 3199 O O . LEU A 1 429 ? 10.447 10.136 -13.246 1.00 76.38 429 LEU A O 1
ATOM 3203 N N . ILE A 1 430 ? 9.981 9.628 -11.120 1.00 77.25 430 ILE A N 1
ATOM 3204 C CA . ILE A 1 430 ? 8.663 10.282 -11.119 1.00 77.25 430 ILE A CA 1
ATOM 3205 C C . ILE A 1 430 ? 8.792 11.806 -11.259 1.00 77.25 430 ILE A C 1
ATOM 3207 O O . ILE A 1 430 ? 7.933 12.452 -11.871 1.00 77.25 430 ILE A O 1
ATOM 3211 N N . LEU A 1 431 ? 9.863 12.388 -10.716 1.00 75.75 431 LEU A N 1
ATOM 3212 C CA . LEU A 1 431 ? 10.191 13.811 -10.827 1.00 75.75 431 LEU A CA 1
ATOM 3213 C C . LEU A 1 431 ? 10.924 14.169 -12.132 1.00 75.75 431 LEU A C 1
ATOM 3215 O O . LEU A 1 431 ? 11.143 15.358 -12.393 1.00 75.75 431 LEU A O 1
ATOM 3219 N N . GLY A 1 432 ? 11.203 13.177 -12.980 1.00 72.38 432 GLY A N 1
ATOM 3220 C CA . GLY A 1 432 ? 11.802 13.342 -14.299 1.00 72.38 432 GLY A CA 1
ATOM 3221 C C . GLY A 1 432 ? 13.325 13.306 -14.299 1.00 72.38 432 GLY A C 1
ATOM 3222 O O . GLY A 1 432 ? 13.920 13.970 -15.146 1.00 72.38 432 GLY A O 1
ATOM 3223 N N . ALA A 1 433 ? 13.941 12.598 -13.349 1.00 74.19 433 ALA A N 1
ATOM 3224 C CA . ALA A 1 433 ? 15.252 12.015 -13.587 1.00 74.19 433 ALA A CA 1
ATOM 3225 C C . ALA A 1 433 ? 15.140 11.004 -14.728 1.00 74.19 433 ALA A C 1
ATOM 3227 O O . ALA A 1 433 ? 14.095 10.372 -14.918 1.00 74.19 433 ALA A O 1
ATOM 3228 N N . ASP A 1 434 ? 16.200 10.935 -15.516 1.00 75.38 434 ASP A N 1
ATOM 3229 C CA . ASP A 1 434 ? 16.267 10.023 -16.637 1.00 75.38 434 ASP A CA 1
ATOM 3230 C C . ASP A 1 434 ? 16.447 8.588 -16.058 1.00 75.38 434 ASP A C 1
ATOM 3232 O O . ASP A 1 434 ? 17.249 8.374 -15.146 1.00 75.38 434 ASP A O 1
ATOM 3236 N N . ASP A 1 435 ? 15.591 7.656 -16.495 1.00 73.44 435 ASP A N 1
ATOM 3237 C CA . ASP A 1 435 ? 15.735 6.189 -16.375 1.00 73.44 435 ASP A CA 1
ATOM 3238 C C . ASP A 1 435 ? 15.338 5.641 -17.724 1.00 73.44 435 ASP A C 1
ATOM 3240 O O . ASP A 1 435 ? 14.158 5.454 -18.056 1.00 73.44 435 ASP A O 1
ATOM 3244 N N . CYS A 1 436 ? 16.336 5.498 -18.566 1.00 72.75 436 CYS A N 1
ATOM 3245 C CA . CYS A 1 436 ? 16.069 5.186 -19.944 1.00 72.75 436 CYS A CA 1
ATOM 3246 C C . CYS A 1 436 ? 15.863 3.684 -20.141 1.00 72.75 436 CYS A C 1
ATOM 3248 O O . CYS A 1 436 ? 15.096 3.294 -21.031 1.00 72.75 436 CYS A O 1
ATOM 3250 N N . ASN A 1 437 ? 16.475 2.837 -19.304 1.00 67.88 437 ASN A N 1
ATOM 3251 C CA . ASN A 1 437 ? 16.365 1.378 -19.392 1.00 67.88 437 ASN A CA 1
ATOM 3252 C C . ASN A 1 437 ? 15.121 0.823 -18.673 1.00 67.88 437 ASN A C 1
ATOM 3254 O O . ASN A 1 437 ? 14.798 -0.360 -18.815 1.00 67.88 437 ASN A O 1
ATOM 3258 N N . ASN A 1 438 ? 14.349 1.699 -18.023 1.00 71.62 438 ASN A N 1
ATOM 3259 C CA . ASN A 1 438 ? 13.149 1.413 -17.238 1.00 71.62 438 ASN A CA 1
ATOM 3260 C C . ASN A 1 438 ? 13.385 0.332 -16.180 1.00 71.62 438 ASN A C 1
ATOM 3262 O O . ASN A 1 438 ? 12.462 -0.428 -15.857 1.00 71.62 438 ASN A O 1
ATOM 3266 N N . ASN A 1 439 ? 14.615 0.208 -15.682 1.00 73.75 439 ASN A N 1
ATOM 3267 C CA . ASN A 1 439 ? 14.941 -0.758 -14.643 1.00 73.75 439 ASN A CA 1
ATOM 3268 C C . ASN A 1 439 ? 14.613 -0.225 -13.237 1.00 73.75 439 ASN A C 1
ATOM 3270 O O . ASN A 1 439 ? 14.838 -0.929 -12.248 1.00 73.75 439 ASN A O 1
ATOM 3274 N N . ASN A 1 440 ? 14.009 0.970 -13.171 1.00 74.19 440 ASN A N 1
ATOM 3275 C CA . ASN A 1 440 ? 13.601 1.672 -11.964 1.00 74.19 440 ASN A CA 1
ATOM 3276 C C . ASN A 1 440 ? 14.775 2.198 -11.121 1.00 74.19 440 ASN A C 1
ATOM 3278 O O . ASN A 1 440 ? 14.585 2.476 -9.933 1.00 74.19 440 ASN A O 1
ATOM 3282 N N . ILE A 1 441 ? 15.946 2.369 -11.740 1.00 77.62 441 ILE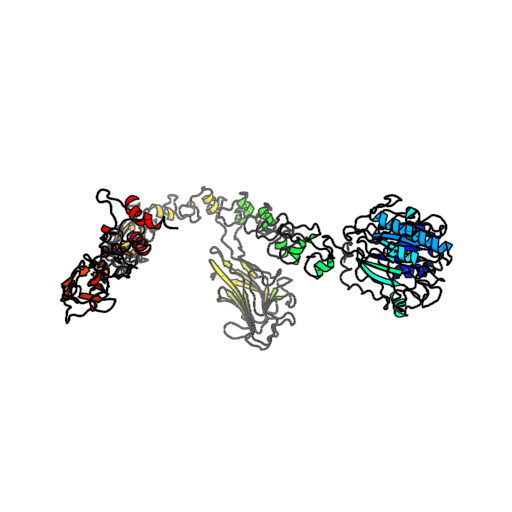 A N 1
ATOM 3283 C CA . ILE A 1 441 ? 17.144 3.004 -11.189 1.00 77.62 441 ILE A CA 1
ATOM 3284 C C . ILE A 1 441 ? 17.458 4.238 -12.063 1.00 77.62 441 ILE A C 1
ATOM 3286 O O . ILE A 1 441 ? 17.490 4.115 -13.281 1.00 77.62 441 ILE A O 1
ATOM 3290 N N . PRO A 1 442 ? 17.657 5.439 -11.488 1.00 79.69 442 PRO A N 1
ATOM 3291 C CA . PRO A 1 442 ? 18.102 6.614 -12.231 1.00 79.69 442 PRO A CA 1
ATOM 3292 C C . PRO A 1 442 ? 19.428 6.384 -12.937 1.00 79.69 442 PRO A C 1
ATOM 3294 O O . PRO A 1 442 ? 20.372 5.873 -12.336 1.00 79.69 442 PRO A O 1
ATOM 3297 N N . ASP A 1 443 ? 19.539 6.879 -14.166 1.00 73.00 443 ASP A N 1
ATOM 3298 C CA . ASP A 1 443 ? 20.721 6.671 -15.008 1.00 73.00 443 ASP A CA 1
ATOM 3299 C C . ASP A 1 443 ? 22.008 7.232 -14.366 1.00 73.00 443 ASP A C 1
ATOM 3301 O O . ASP A 1 443 ? 23.115 6.724 -14.542 1.00 73.00 443 ASP A O 1
ATOM 3305 N N . GLU A 1 444 ? 21.898 8.285 -13.545 1.00 73.75 444 GLU A N 1
ATOM 3306 C CA . GLU A 1 444 ? 23.047 8.843 -12.812 1.00 73.75 444 GLU A CA 1
ATOM 3307 C C . GLU A 1 444 ? 23.642 7.894 -11.760 1.00 73.75 444 GLU A C 1
ATOM 3309 O O . GLU A 1 444 ? 24.753 8.115 -11.262 1.00 73.75 444 GLU A O 1
ATOM 3314 N N . CYS A 1 445 ? 22.919 6.825 -11.457 1.00 74.00 445 CYS A N 1
ATOM 3315 C CA . CYS A 1 445 ? 23.326 5.749 -10.578 1.00 74.00 445 CYS A CA 1
ATOM 3316 C C . CYS A 1 445 ? 23.808 4.504 -11.310 1.00 74.00 445 CYS A C 1
ATOM 3318 O O . CYS A 1 445 ? 24.206 3.531 -10.666 1.00 74.00 445 CYS A O 1
ATOM 3320 N N . GLU A 1 446 ? 23.875 4.590 -12.636 1.00 72.75 446 GLU A N 1
ATOM 3321 C CA . GLU A 1 446 ? 24.343 3.550 -13.541 1.00 72.75 446 GLU A CA 1
ATOM 3322 C C . GLU A 1 446 ? 25.519 4.061 -14.399 1.00 72.75 446 GLU A C 1
ATOM 3324 O O . GLU A 1 446 ? 25.464 4.092 -15.628 1.00 72.75 446 GLU A O 1
ATOM 3329 N N . PRO A 1 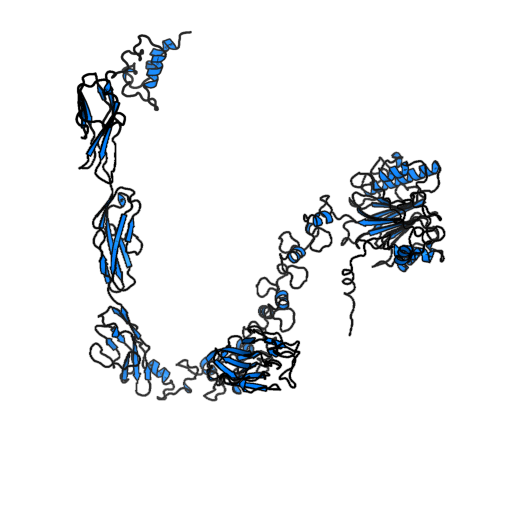447 ? 26.645 4.474 -13.779 1.00 59.19 447 PRO A N 1
ATOM 3330 C CA . PRO A 1 447 ? 27.749 5.138 -14.480 1.00 59.19 447 PRO A CA 1
ATOM 3331 C C . PRO A 1 447 ? 28.531 4.239 -15.457 1.00 59.19 447 PRO A C 1
ATOM 3333 O O . PRO A 1 447 ? 29.485 4.719 -16.074 1.00 59.19 447 PRO A O 1
ATOM 3336 N N . ASP A 1 448 ? 28.173 2.959 -15.574 1.00 59.75 448 ASP A N 1
ATOM 3337 C CA . ASP A 1 448 ? 28.902 1.949 -16.344 1.00 59.75 448 ASP A CA 1
ATOM 3338 C C . ASP A 1 448 ? 28.323 1.709 -17.760 1.00 59.75 448 ASP A C 1
ATOM 3340 O O . ASP A 1 448 ? 28.926 0.963 -18.532 1.00 59.75 448 ASP A O 1
ATOM 3344 N N . GLU A 1 449 ? 27.233 2.389 -18.148 1.00 67.38 449 GLU A N 1
ATOM 3345 C CA . GLU A 1 449 ? 26.521 2.193 -19.430 1.00 67.38 449 GLU A CA 1
ATOM 3346 C C . GLU A 1 449 ? 26.514 3.445 -20.350 1.00 67.38 449 GLU A C 1
ATOM 3348 O O . GLU A 1 449 ? 25.497 3.816 -20.927 1.00 67.38 449 GLU A O 1
ATOM 3353 N N . ASP A 1 450 ? 27.646 4.145 -20.480 1.00 71.50 450 ASP A N 1
ATOM 3354 C CA . ASP A 1 450 ? 27.844 5.237 -21.462 1.00 71.50 450 ASP A CA 1
ATOM 3355 C C . ASP A 1 450 ? 29.077 4.938 -22.332 1.00 71.50 450 ASP A C 1
ATOM 3357 O O . ASP A 1 450 ? 30.178 5.483 -22.152 1.00 71.50 450 ASP A O 1
ATOM 3361 N N . CYS A 1 451 ? 28.922 4.013 -23.278 1.00 74.00 451 CYS A N 1
ATOM 3362 C CA . CYS A 1 451 ? 30.004 3.550 -24.142 1.00 74.00 451 CYS A CA 1
ATOM 3363 C C . CYS A 1 451 ? 30.551 4.671 -25.037 1.00 74.00 451 CYS A C 1
ATOM 3365 O O . CYS A 1 451 ? 31.757 4.723 -25.328 1.00 74.00 451 CYS A O 1
ATOM 3367 N N . ASN A 1 452 ? 29.705 5.624 -25.434 1.00 71.06 452 ASN A N 1
ATOM 3368 C CA . ASN A 1 452 ? 30.108 6.743 -26.282 1.00 71.06 452 ASN A CA 1
ATOM 3369 C C . ASN A 1 452 ? 30.706 7.932 -25.485 1.00 71.06 452 ASN A C 1
ATOM 3371 O O . ASN A 1 452 ? 31.289 8.848 -26.083 1.00 71.06 452 ASN A O 1
ATOM 3375 N N . ASN A 1 453 ? 30.693 7.849 -24.148 1.00 69.31 453 ASN A N 1
ATOM 3376 C CA . ASN A 1 453 ? 31.241 8.798 -23.174 1.00 69.31 453 ASN A CA 1
ATOM 3377 C C . ASN A 1 453 ? 30.701 10.230 -23.335 1.00 69.31 453 ASN A C 1
ATOM 3379 O O . ASN A 1 453 ? 31.454 11.208 -23.162 1.00 69.31 453 ASN A O 1
ATOM 3383 N N . ASN A 1 454 ? 29.440 10.388 -23.733 1.00 74.88 454 ASN A N 1
ATOM 3384 C CA . ASN A 1 454 ? 28.851 11.710 -23.940 1.00 74.88 454 ASN A CA 1
ATOM 3385 C C . ASN A 1 454 ? 28.192 12.300 -22.678 1.00 74.88 454 ASN A C 1
ATOM 3387 O O . ASN A 1 454 ? 27.838 13.486 -22.686 1.00 74.88 454 ASN A O 1
ATOM 3391 N N . GLY A 1 455 ? 28.133 11.530 -21.589 1.00 67.94 455 GLY A N 1
ATOM 3392 C CA . GLY A 1 455 ? 27.515 11.895 -20.318 1.00 67.94 455 GLY A CA 1
ATOM 3393 C C . GLY A 1 455 ? 26.012 11.620 -20.249 1.00 67.94 455 GLY A C 1
ATOM 3394 O O . GLY A 1 455 ? 25.362 12.191 -19.377 1.00 67.94 455 GLY A O 1
ATOM 3395 N N . THR A 1 456 ? 25.486 10.810 -21.166 1.00 72.75 456 THR A N 1
ATOM 3396 C CA . THR A 1 456 ? 24.100 10.329 -21.258 1.00 72.75 456 THR A CA 1
ATOM 3397 C C . THR A 1 456 ? 24.188 8.816 -21.403 1.00 72.75 456 THR A C 1
ATOM 3399 O O . THR A 1 456 ? 25.018 8.348 -22.177 1.00 72.75 456 THR A O 1
ATOM 3402 N N . GLN A 1 457 ? 23.383 8.056 -20.660 1.00 75.19 457 GLN A N 1
ATOM 3403 C CA . GLN A 1 457 ? 23.423 6.598 -20.760 1.00 75.19 457 GLN A CA 1
ATOM 3404 C C . GLN A 1 457 ? 23.021 6.163 -22.170 1.00 75.19 457 GLN A C 1
ATOM 3406 O O . GLN A 1 457 ? 22.199 6.793 -22.838 1.00 75.19 457 GLN A O 1
ATOM 3411 N N . ASP A 1 458 ? 23.600 5.072 -22.623 1.00 74.12 458 ASP A N 1
ATOM 3412 C CA . ASP A 1 458 ? 23.433 4.514 -23.956 1.00 74.12 458 ASP A CA 1
ATOM 3413 C C . ASP A 1 458 ? 21.961 4.314 -24.331 1.00 74.12 458 ASP A C 1
ATOM 3415 O O . ASP A 1 458 ? 21.487 4.744 -25.386 1.00 74.12 458 ASP A O 1
ATOM 3419 N N . ILE A 1 459 ? 21.192 3.788 -23.389 1.00 72.75 459 ILE A N 1
ATOM 3420 C CA . ILE A 1 459 ? 19.754 3.611 -23.529 1.00 72.75 459 ILE A CA 1
ATOM 3421 C C . ILE A 1 459 ? 18.966 4.933 -23.586 1.00 72.75 459 ILE A C 1
ATOM 3423 O O . ILE A 1 459 ? 17.940 5.024 -24.269 1.00 72.75 459 ILE A O 1
ATOM 3427 N N . CYS A 1 460 ? 19.462 6.003 -22.960 1.00 73.38 460 CYS A N 1
ATOM 3428 C CA . CYS A 1 460 ? 18.883 7.344 -23.083 1.00 73.38 460 CYS A CA 1
ATOM 3429 C C . CYS A 1 460 ? 19.151 7.974 -24.416 1.00 73.38 460 CYS A C 1
ATOM 3431 O O . CYS A 1 460 ? 18.311 8.699 -24.953 1.00 73.38 460 CYS A O 1
ATOM 3433 N N . ASP A 1 461 ? 20.342 7.730 -24.923 1.00 73.62 461 ASP A N 1
ATOM 3434 C CA . ASP A 1 461 ? 20.733 8.206 -26.218 1.00 73.62 461 ASP A CA 1
ATOM 3435 C C . ASP A 1 461 ? 19.834 7.614 -27.308 1.00 73.62 461 ASP A C 1
ATOM 3437 O O . ASP A 1 461 ? 19.382 8.327 -28.208 1.00 73.62 461 ASP A O 1
ATOM 3441 N N . ILE A 1 462 ? 19.495 6.334 -27.169 1.00 73.50 462 ILE A N 1
ATOM 3442 C CA . ILE A 1 462 ? 18.546 5.627 -28.030 1.00 73.50 462 ILE A CA 1
ATOM 3443 C C . ILE A 1 462 ? 17.126 6.183 -27.858 1.00 73.50 462 ILE A C 1
ATOM 3445 O O . ILE A 1 462 ? 16.479 6.563 -28.838 1.00 73.50 462 ILE A O 1
ATOM 3449 N N . ALA A 1 463 ? 16.639 6.285 -26.616 1.00 74.50 463 ALA A N 1
ATOM 3450 C CA . ALA A 1 463 ? 15.279 6.739 -26.315 1.00 74.50 463 ALA A CA 1
ATOM 3451 C C . ALA A 1 463 ? 15.014 8.191 -26.756 1.00 74.50 463 ALA A C 1
ATOM 3453 O O . ALA A 1 463 ? 13.906 8.523 -27.188 1.00 74.50 463 ALA A O 1
ATOM 3454 N N . ASN A 1 464 ? 16.030 9.056 -26.679 1.00 77.56 464 ASN A N 1
ATOM 3455 C CA . ASN A 1 464 ? 15.951 10.460 -27.085 1.00 77.56 464 ASN A CA 1
ATOM 3456 C C . ASN A 1 464 ? 16.275 10.698 -28.570 1.00 77.56 464 ASN A C 1
ATOM 3458 O O . ASN A 1 464 ? 16.329 11.856 -29.001 1.00 77.56 464 ASN A O 1
ATOM 3462 N N . GLU A 1 465 ? 16.472 9.633 -29.355 1.00 73.75 465 GLU A N 1
ATOM 3463 C CA . GLU A 1 465 ? 16.883 9.684 -30.766 1.00 73.75 465 GLU A CA 1
ATOM 3464 C C . GLU A 1 465 ? 18.206 10.460 -30.987 1.00 73.75 465 GLU A C 1
ATOM 3466 O O . GLU A 1 465 ? 18.457 10.989 -32.079 1.00 73.75 465 GLU A O 1
ATOM 3471 N N . THR A 1 466 ? 19.049 10.594 -29.954 1.00 76.50 466 THR A N 1
ATOM 3472 C CA . THR A 1 466 ? 20.371 11.239 -30.043 1.00 76.50 466 THR A CA 1
ATOM 3473 C C . THR A 1 466 ? 21.452 10.271 -30.504 1.00 76.50 466 THR A C 1
ATOM 3475 O O . THR A 1 466 ? 22.378 10.707 -31.198 1.00 76.50 466 THR A O 1
ATOM 3478 N N . SER A 1 467 ? 21.261 8.979 -30.242 1.00 75.69 467 SER A N 1
ATOM 3479 C CA . SER A 1 467 ? 21.948 7.871 -30.898 1.00 75.69 467 SER A CA 1
ATOM 3480 C C . SER A 1 467 ? 20.941 6.906 -31.516 1.00 75.69 467 SER A C 1
ATOM 3482 O O . SER A 1 467 ? 19.750 6.923 -31.216 1.00 75.69 467 SER A O 1
ATOM 3484 N N . ILE A 1 468 ? 21.427 6.112 -32.458 1.00 74.31 468 ILE A N 1
ATOM 3485 C CA . ILE A 1 468 ? 20.643 5.117 -33.178 1.00 74.31 468 ILE A CA 1
ATOM 3486 C C . ILE A 1 468 ? 20.986 3.753 -32.565 1.00 74.31 468 ILE A C 1
ATOM 3488 O O . ILE A 1 468 ? 22.167 3.500 -32.363 1.00 74.31 468 ILE A O 1
ATOM 3492 N N . ASP A 1 469 ? 19.964 2.957 -32.250 1.00 72.38 469 ASP A N 1
ATOM 3493 C CA . ASP A 1 469 ? 20.029 1.522 -31.927 1.00 72.38 469 ASP A CA 1
ATOM 3494 C C . ASP A 1 469 ? 19.025 0.836 -32.838 1.00 72.38 469 ASP A C 1
ATOM 3496 O O . ASP A 1 469 ? 17.804 0.986 -32.694 1.00 72.38 469 ASP A O 1
ATOM 3500 N N . CYS A 1 470 ? 19.542 0.206 -33.873 1.00 73.50 470 CYS A N 1
ATOM 3501 C CA . CYS A 1 470 ? 18.697 -0.317 -34.921 1.00 73.50 470 CYS A CA 1
ATOM 3502 C C . CYS A 1 470 ? 18.275 -1.767 -34.733 1.00 73.50 470 CYS A C 1
ATOM 3504 O O . CYS A 1 470 ? 17.244 -2.154 -35.300 1.00 73.50 470 CYS A O 1
ATOM 3506 N N . ASP A 1 471 ? 19.020 -2.559 -33.968 1.00 64.06 471 ASP A N 1
ATOM 3507 C CA . ASP A 1 471 ? 18.657 -3.941 -33.645 1.00 64.06 471 ASP A CA 1
ATOM 3508 C C . ASP A 1 471 ? 17.870 -4.081 -32.346 1.00 64.06 471 ASP A C 1
ATOM 3510 O O . ASP A 1 471 ? 17.304 -5.146 -32.073 1.00 64.06 471 ASP A O 1
ATOM 3514 N N . GLY A 1 472 ? 17.740 -2.982 -31.607 1.00 70.31 472 GLY A N 1
ATOM 3515 C CA . GLY A 1 472 ? 16.997 -2.900 -30.364 1.00 70.31 472 GLY A CA 1
ATOM 3516 C C . GLY A 1 472 ? 17.691 -3.648 -29.235 1.00 70.31 472 GLY A C 1
ATOM 3517 O O . GLY A 1 472 ? 16.995 -4.145 -28.341 1.00 70.31 472 GLY A O 1
ATOM 3518 N N . ASN A 1 473 ? 19.015 -3.812 -29.297 1.00 64.75 473 ASN A N 1
ATOM 3519 C CA . ASN A 1 473 ? 19.764 -4.516 -28.265 1.00 64.75 473 ASN A CA 1
ATOM 3520 C C . ASN A 1 473 ? 20.090 -3.640 -27.042 1.00 64.75 473 ASN A C 1
ATOM 3522 O O . ASN A 1 473 ? 20.557 -4.173 -26.034 1.00 64.75 473 ASN A O 1
ATOM 3526 N N . GLY A 1 474 ? 19.761 -2.343 -27.092 1.00 72.06 474 GLY A N 1
ATOM 3527 C CA . GLY A 1 474 ? 19.935 -1.397 -25.992 1.00 72.06 474 GLY A CA 1
ATOM 3528 C C . GLY A 1 474 ? 21.302 -0.713 -25.954 1.00 72.06 474 GLY A C 1
ATOM 3529 O O . GLY A 1 474 ? 21.527 0.104 -25.062 1.00 72.06 474 GLY A O 1
ATOM 3530 N N . VAL A 1 475 ? 22.188 -0.995 -26.912 1.00 74.94 475 VAL A N 1
ATOM 3531 C CA . VAL A 1 475 ? 23.500 -0.360 -27.074 1.00 74.94 475 VAL A CA 1
ATOM 3532 C C . VAL A 1 475 ? 23.474 0.520 -28.330 1.00 74.94 475 VAL A C 1
ATOM 3534 O O . VAL A 1 475 ? 23.114 0.049 -29.401 1.00 74.94 475 VAL A O 1
ATOM 3537 N N . PRO A 1 476 ? 23.862 1.808 -28.261 1.00 77.06 476 PRO A N 1
ATOM 3538 C CA . PRO A 1 476 ? 23.963 2.660 -29.429 1.00 77.06 476 PRO A CA 1
ATOM 3539 C C . PRO A 1 476 ? 24.868 2.046 -30.488 1.00 77.06 476 PRO A C 1
ATOM 3541 O O . PRO A 1 476 ? 26.047 1.822 -30.212 1.00 77.06 476 PRO A O 1
ATOM 3544 N N . ASP A 1 477 ? 24.395 1.958 -31.731 1.00 71.50 477 ASP A N 1
ATOM 3545 C CA . ASP A 1 477 ? 25.140 1.474 -32.900 1.00 71.50 477 ASP A CA 1
ATOM 3546 C C . ASP A 1 477 ? 26.558 2.051 -32.973 1.00 71.50 477 ASP A C 1
ATOM 3548 O O . ASP A 1 477 ? 27.520 1.395 -33.367 1.00 71.50 477 ASP A O 1
ATOM 3552 N N . SER A 1 478 ? 26.716 3.320 -32.577 1.00 70.00 478 SER A N 1
ATOM 3553 C CA . SER A 1 478 ? 28.002 4.025 -32.559 1.00 70.00 478 SER A CA 1
ATOM 3554 C C . SER A 1 478 ? 29.079 3.362 -31.690 1.00 70.00 478 SER A C 1
ATOM 3556 O O . SER A 1 478 ? 30.269 3.579 -31.931 1.00 70.00 478 SER A O 1
ATOM 3558 N N . CYS A 1 479 ? 28.667 2.559 -30.716 1.00 69.06 479 CYS A N 1
ATOM 3559 C CA . CYS A 1 479 ? 29.514 1.780 -29.826 1.00 69.06 479 CYS A CA 1
ATOM 3560 C C . CYS A 1 479 ? 29.704 0.338 -30.274 1.00 69.06 479 CYS A C 1
ATOM 3562 O O . CYS A 1 479 ? 30.676 -0.309 -29.890 1.00 69.06 479 CYS A O 1
ATOM 3564 N N . GLU A 1 480 ? 28.829 -0.143 -31.142 1.00 68.12 480 GLU A N 1
ATOM 3565 C CA . GLU A 1 480 ? 28.867 -1.496 -31.686 1.00 68.12 480 GLU A CA 1
ATOM 3566 C C . GLU A 1 480 ? 29.819 -1.617 -32.877 1.00 68.12 480 GLU A C 1
ATOM 3568 O O . GLU A 1 480 ? 30.277 -2.707 -33.236 1.00 68.12 480 GLU A O 1
ATOM 3573 N N . LEU A 1 481 ? 30.206 -0.470 -33.445 1.00 61.72 481 LEU A N 1
ATOM 3574 C CA . LEU A 1 481 ? 31.161 -0.367 -34.547 1.00 61.72 481 LEU A CA 1
ATOM 3575 C C . LEU A 1 481 ? 32.550 -0.961 -34.231 1.00 61.72 481 LEU A C 1
ATOM 3577 O O . LEU A 1 481 ? 33.313 -1.194 -35.171 1.00 61.72 481 LEU A O 1
ATOM 3581 N N . ASP A 1 482 ? 32.878 -1.242 -32.961 1.00 51.78 482 ASP A N 1
ATOM 3582 C CA . ASP A 1 482 ? 34.189 -1.754 -32.528 1.00 51.78 482 ASP A CA 1
ATOM 3583 C C . ASP A 1 482 ? 34.145 -3.095 -31.742 1.00 51.78 482 ASP A C 1
ATOM 3585 O O . ASP A 1 482 ? 35.045 -3.388 -30.963 1.00 51.78 482 ASP A O 1
ATOM 3589 N N . GLY A 1 483 ? 33.201 -3.992 -32.051 1.00 57.06 483 GLY A N 1
ATOM 3590 C CA . GLY A 1 483 ? 33.432 -5.450 -32.037 1.00 57.06 483 GLY A CA 1
ATOM 3591 C C . GLY A 1 483 ? 33.420 -6.221 -30.699 1.00 57.06 483 GLY A C 1
ATOM 3592 O O . GLY A 1 483 ? 34.358 -6.153 -29.914 1.00 57.06 483 GLY A O 1
ATOM 3593 N N . ILE A 1 484 ? 32.460 -7.156 -30.622 1.00 52.06 484 ILE A N 1
ATOM 3594 C CA . ILE A 1 484 ? 32.167 -8.141 -29.555 1.00 52.06 484 ILE A CA 1
ATOM 3595 C C . ILE A 1 484 ? 31.714 -7.483 -28.250 1.00 52.06 484 ILE A C 1
ATOM 3597 O O . ILE A 1 484 ? 32.523 -6.914 -27.528 1.00 52.06 484 ILE A O 1
ATOM 3601 N N . ASP A 1 485 ? 30.430 -7.653 -27.941 1.00 57.16 485 ASP A N 1
ATOM 3602 C CA . ASP A 1 485 ? 29.853 -7.274 -26.657 1.00 57.16 485 ASP A CA 1
ATOM 3603 C C . ASP A 1 485 ? 30.044 -8.418 -25.644 1.00 57.16 485 ASP A C 1
ATOM 3605 O O . ASP A 1 485 ? 29.610 -9.551 -25.883 1.00 57.16 485 ASP A O 1
ATOM 3609 N N . ASP A 1 486 ? 30.761 -8.150 -24.550 1.00 62.81 486 ASP A N 1
ATOM 3610 C CA . ASP A 1 486 ? 31.004 -9.088 -23.450 1.00 62.81 486 ASP A CA 1
ATOM 3611 C C . ASP A 1 486 ? 29.870 -8.946 -22.414 1.00 62.81 486 ASP A C 1
ATOM 3613 O O . ASP A 1 486 ? 30.029 -8.309 -21.377 1.00 62.81 486 ASP A O 1
ATOM 3617 N N . VAL A 1 487 ? 28.715 -9.569 -22.671 1.00 73.62 487 VAL A N 1
ATOM 3618 C CA . VAL A 1 487 ? 27.550 -9.495 -21.766 1.00 73.62 487 VAL A CA 1
ATOM 3619 C C . VAL A 1 487 ? 27.858 -10.137 -20.403 1.00 73.62 487 VAL A C 1
ATOM 3621 O O . VAL A 1 487 ? 28.064 -11.353 -20.322 1.00 73.62 487 VAL A O 1
ATOM 3624 N N . VAL A 1 488 ? 27.832 -9.363 -19.313 1.00 82.06 488 VAL A N 1
ATOM 3625 C CA . VAL A 1 488 ? 27.942 -9.879 -17.933 1.00 82.06 488 VAL A CA 1
ATOM 3626 C C . VAL A 1 488 ? 26.563 -10.348 -17.448 1.00 82.06 488 VAL A C 1
ATOM 3628 O O . VAL A 1 488 ? 25.645 -9.566 -17.246 1.00 82.06 488 VAL A O 1
ATOM 3631 N N . VAL A 1 489 ? 26.400 -11.657 -17.262 1.00 85.62 489 VAL A N 1
ATOM 3632 C CA . VAL A 1 489 ? 25.126 -12.327 -16.928 1.00 85.62 489 VAL A CA 1
ATOM 3633 C C . VAL A 1 489 ? 24.895 -12.451 -15.416 1.00 85.62 489 VAL A C 1
ATOM 3635 O O . VAL A 1 489 ? 23.757 -12.564 -14.965 1.00 85.62 489 VAL A O 1
ATOM 3638 N N . LEU A 1 490 ? 25.963 -12.514 -14.621 1.00 89.94 490 LEU A N 1
ATOM 3639 C CA . LEU A 1 490 ? 25.908 -12.616 -13.158 1.00 89.94 490 LEU A CA 1
ATOM 3640 C C . LEU A 1 490 ? 27.227 -12.109 -12.579 1.00 89.94 490 LEU A C 1
ATOM 3642 O O . LEU A 1 490 ? 28.273 -12.577 -13.018 1.00 89.94 490 LEU A O 1
ATOM 3646 N N . ALA A 1 491 ? 27.181 -11.254 -11.556 1.00 91.06 491 ALA A N 1
ATOM 3647 C CA . ALA A 1 491 ? 28.359 -10.838 -10.801 1.00 91.06 491 ALA A CA 1
ATOM 3648 C C . ALA A 1 491 ? 28.078 -10.785 -9.287 1.00 91.06 491 ALA A C 1
ATOM 3650 O O . ALA A 1 491 ? 26.957 -10.489 -8.872 1.00 91.06 491 ALA A O 1
ATOM 3651 N N . SER A 1 492 ? 29.074 -11.114 -8.459 1.00 89.50 492 SER A N 1
ATOM 3652 C CA . SER A 1 492 ? 29.022 -10.949 -6.998 1.00 89.50 492 SER A CA 1
ATOM 3653 C C . SER A 1 492 ? 30.423 -10.945 -6.381 1.00 89.50 492 SER A C 1
ATOM 3655 O O . SER A 1 492 ? 31.165 -11.918 -6.530 1.00 89.50 492 SER A O 1
ATOM 3657 N N . ASP A 1 493 ? 30.731 -9.903 -5.609 1.00 87.31 493 ASP A N 1
ATOM 3658 C CA . ASP A 1 493 ? 31.972 -9.721 -4.836 1.00 87.31 493 ASP A CA 1
ATOM 3659 C C . ASP A 1 493 ? 31.772 -9.862 -3.309 1.00 87.31 493 ASP A C 1
ATOM 3661 O O . ASP A 1 493 ? 32.731 -9.921 -2.557 1.00 87.31 493 ASP A O 1
ATOM 3665 N N . PHE A 1 494 ? 30.523 -9.978 -2.839 1.00 88.12 494 PHE A N 1
ATOM 3666 C CA . PHE A 1 494 ? 30.150 -10.156 -1.425 1.00 88.12 494 PHE A CA 1
ATOM 3667 C C . PHE A 1 494 ? 30.495 -8.991 -0.477 1.00 88.12 494 PHE A C 1
ATOM 3669 O O . PHE A 1 494 ? 30.425 -9.172 0.742 1.00 88.12 494 PHE A O 1
ATOM 3676 N N . GLU A 1 495 ? 30.778 -7.791 -0.997 1.00 85.81 495 GLU A N 1
ATOM 3677 C CA . GLU A 1 495 ? 31.303 -6.684 -0.180 1.00 85.81 495 GLU A CA 1
ATOM 3678 C C . GLU A 1 495 ? 30.245 -5.843 0.554 1.00 85.81 495 GLU A C 1
ATOM 3680 O O . GLU A 1 495 ? 30.551 -5.099 1.489 1.00 85.81 495 GLU A O 1
ATOM 3685 N N . THR A 1 496 ? 28.977 -5.962 0.161 1.00 81.00 496 THR A N 1
ATOM 3686 C CA . THR A 1 496 ? 27.869 -5.180 0.735 1.00 81.00 496 THR A CA 1
ATOM 3687 C C . THR A 1 496 ? 27.119 -5.937 1.827 1.00 81.00 496 THR A C 1
ATOM 3689 O O . THR A 1 496 ? 26.839 -5.390 2.894 1.00 81.00 496 THR A O 1
ATOM 3692 N N . GLN A 1 497 ? 26.793 -7.206 1.575 1.00 81.50 497 GLN A N 1
ATOM 3693 C CA . GLN A 1 497 ? 26.073 -8.077 2.500 1.00 81.50 497 GLN A CA 1
ATOM 3694 C C . GLN A 1 497 ? 26.245 -9.552 2.128 1.00 81.50 497 GLN A C 1
ATOM 3696 O O . GLN A 1 497 ? 26.486 -9.896 0.969 1.00 81.50 497 GLN A O 1
ATOM 3701 N N . PHE A 1 498 ? 26.040 -10.439 3.107 1.00 85.94 498 PHE A N 1
ATOM 3702 C CA . PHE A 1 498 ? 26.011 -11.878 2.869 1.00 85.94 498 PHE A CA 1
ATOM 3703 C C . PHE A 1 498 ? 24.790 -12.557 3.518 1.00 85.94 498 PHE A C 1
ATOM 3705 O O . PHE A 1 498 ? 24.591 -12.407 4.727 1.00 85.94 498 PHE A O 1
ATOM 3712 N N . PRO A 1 499 ? 24.048 -13.400 2.772 1.00 87.81 499 PRO A N 1
ATOM 3713 C CA . PRO A 1 499 ? 24.130 -13.565 1.316 1.00 87.81 499 PRO A CA 1
ATOM 3714 C C . PRO A 1 499 ? 23.619 -12.301 0.579 1.00 87.81 499 PRO A C 1
ATOM 3716 O O . PRO A 1 499 ? 22.779 -11.594 1.137 1.00 87.81 499 PRO A O 1
ATOM 3719 N N . PRO A 1 500 ? 24.090 -12.002 -0.649 1.00 88.38 500 PRO A N 1
ATOM 3720 C CA . PRO A 1 500 ? 23.539 -10.920 -1.473 1.00 88.38 500 PRO A CA 1
ATOM 3721 C C . PRO A 1 500 ? 22.043 -11.110 -1.772 1.00 88.38 500 PRO A C 1
ATOM 3723 O O . PRO A 1 500 ? 21.521 -12.226 -1.683 1.00 88.38 500 PRO A O 1
ATOM 3726 N N . VAL A 1 501 ? 21.339 -10.042 -2.168 1.00 83.25 501 VAL A N 1
ATOM 3727 C CA . VAL A 1 501 ? 19.918 -10.139 -2.555 1.00 83.25 501 VAL A CA 1
ATOM 3728 C C . VAL A 1 501 ? 19.746 -11.194 -3.654 1.00 83.25 501 VAL A C 1
ATOM 3730 O O . VAL A 1 501 ? 20.498 -11.235 -4.623 1.00 83.25 501 VAL A O 1
ATOM 3733 N N . GLY A 1 502 ? 18.770 -12.088 -3.486 1.00 84.88 502 GLY A N 1
ATOM 3734 C CA . GLY A 1 502 ? 18.496 -13.177 -4.433 1.00 84.88 502 GLY A CA 1
ATOM 3735 C C . GLY A 1 502 ? 19.395 -14.410 -4.283 1.00 84.88 502 GLY A C 1
ATOM 3736 O O . GLY A 1 502 ? 19.086 -15.449 -4.868 1.00 84.88 502 GLY A O 1
ATOM 3737 N N . TRP A 1 503 ? 20.451 -14.345 -3.467 1.00 92.81 503 TRP A N 1
ATOM 3738 C CA . TRP A 1 503 ? 21.272 -15.502 -3.119 1.00 92.81 503 TRP A CA 1
ATOM 3739 C C . TRP A 1 503 ? 20.717 -16.227 -1.893 1.00 92.81 503 TRP A C 1
ATOM 3741 O O . TRP A 1 503 ? 20.051 -15.655 -1.030 1.00 92.81 503 TRP A O 1
ATOM 3751 N N . SER A 1 504 ? 21.025 -17.516 -1.783 1.00 93.69 504 SER A N 1
ATOM 3752 C CA . SER A 1 504 ? 20.715 -18.306 -0.590 1.00 93.69 504 SER A CA 1
ATOM 3753 C C . SER A 1 504 ? 21.929 -19.104 -0.144 1.00 93.69 504 SER A C 1
ATOM 3755 O O . SER A 1 504 ? 22.683 -19.611 -0.968 1.00 93.69 504 SER A O 1
ATOM 3757 N N . ALA A 1 505 ? 22.131 -19.224 1.164 1.00 93.19 505 ALA A N 1
ATOM 3758 C CA . ALA A 1 505 ? 23.252 -19.954 1.737 1.00 93.19 505 ALA A CA 1
ATOM 3759 C C . ALA A 1 505 ? 22.796 -20.754 2.963 1.00 93.19 505 ALA A C 1
ATOM 3761 O O . ALA A 1 505 ? 21.930 -20.311 3.718 1.00 93.19 505 ALA A O 1
ATOM 3762 N N . ASN A 1 506 ? 23.351 -21.951 3.157 1.00 90.38 506 ASN A N 1
ATOM 3763 C CA . ASN A 1 506 ? 23.072 -22.790 4.325 1.00 90.38 506 ASN A CA 1
ATOM 3764 C C . ASN A 1 506 ? 24.332 -23.517 4.834 1.00 90.38 506 ASN A C 1
ATOM 3766 O O . ASN A 1 506 ? 25.401 -23.450 4.231 1.00 90.38 506 ASN A O 1
ATOM 3770 N N . GLY A 1 507 ? 24.222 -24.212 5.967 1.00 86.38 507 GLY A N 1
ATOM 3771 C CA . GLY A 1 507 ? 25.382 -24.820 6.623 1.00 86.38 507 GLY A CA 1
ATOM 3772 C C . GLY A 1 507 ? 26.272 -23.755 7.269 1.00 86.38 507 GLY A C 1
ATOM 3773 O O . GLY A 1 507 ? 25.762 -22.874 7.955 1.00 86.38 507 GLY A O 1
ATOM 3774 N N . LEU A 1 508 ? 27.589 -23.841 7.061 1.00 87.12 508 LEU A N 1
ATOM 3775 C CA . LEU A 1 508 ? 28.578 -22.894 7.599 1.00 87.12 508 LEU A CA 1
ATOM 3776 C C . LEU A 1 508 ? 28.913 -21.740 6.639 1.00 87.12 508 LEU A C 1
ATOM 3778 O O . LEU A 1 508 ? 29.902 -21.048 6.856 1.00 87.12 508 LEU A O 1
ATOM 3782 N N . TRP A 1 509 ? 28.143 -21.555 5.562 1.00 92.50 509 TRP A N 1
ATOM 3783 C CA . TRP A 1 509 ? 28.330 -20.424 4.653 1.00 92.50 509 TRP A CA 1
ATOM 3784 C C . TRP A 1 509 ? 27.935 -19.104 5.333 1.00 92.50 509 TRP A C 1
ATOM 3786 O O . TRP A 1 509 ? 26.807 -18.954 5.802 1.00 92.50 509 TRP A O 1
ATOM 3796 N N . HIS A 1 510 ? 28.852 -18.143 5.340 1.00 91.56 510 HIS A N 1
ATOM 3797 C CA . HIS A 1 510 ? 28.666 -16.762 5.801 1.00 91.56 510 HIS A CA 1
ATOM 3798 C C . HIS A 1 510 ? 29.685 -15.838 5.117 1.00 91.56 510 HIS A C 1
ATOM 3800 O O . HIS A 1 510 ? 30.663 -16.323 4.546 1.00 91.56 510 HIS A O 1
ATOM 3806 N N . GLY A 1 511 ? 29.477 -14.524 5.179 1.00 90.19 511 GLY A N 1
ATOM 3807 C CA . GLY A 1 511 ? 30.485 -13.544 4.778 1.00 90.19 511 GLY A CA 1
ATOM 3808 C C . GLY A 1 511 ? 31.532 -13.404 5.880 1.00 90.19 511 GLY A C 1
ATOM 3809 O O . GLY A 1 511 ? 31.162 -13.248 7.043 1.00 90.19 511 GLY A O 1
ATOM 3810 N N . SER A 1 512 ? 32.818 -13.469 5.537 1.00 85.94 512 SER A N 1
ATOM 3811 C CA . SER A 1 512 ? 33.922 -13.410 6.506 1.00 85.94 512 SER A CA 1
ATOM 3812 C C . SER A 1 512 ? 34.956 -12.358 6.129 1.00 85.94 512 SER A C 1
ATOM 3814 O O . SER A 1 512 ? 35.240 -12.154 4.952 1.00 85.94 512 SER A O 1
ATOM 3816 N N . THR A 1 513 ? 35.546 -11.734 7.154 1.00 85.69 513 THR A N 1
ATOM 3817 C CA . THR A 1 513 ? 36.697 -10.810 7.048 1.00 85.69 513 THR A CA 1
ATOM 3818 C C . THR A 1 513 ? 37.919 -11.292 7.846 1.00 85.69 513 THR A C 1
ATOM 3820 O O . THR A 1 513 ? 39.014 -10.729 7.752 1.00 85.69 513 THR A O 1
ATOM 3823 N N . ASP A 1 514 ? 37.751 -12.351 8.647 1.00 77.62 514 ASP A N 1
ATOM 3824 C CA . ASP A 1 514 ? 38.626 -12.660 9.785 1.00 77.62 514 ASP A CA 1
ATOM 3825 C C . ASP A 1 514 ? 39.641 -13.774 9.503 1.00 77.62 514 ASP A C 1
ATOM 3827 O O . ASP A 1 514 ? 40.750 -13.769 10.053 1.00 77.62 514 ASP A O 1
ATOM 3831 N N . CYS A 1 515 ? 39.308 -14.709 8.608 1.00 77.31 515 CYS A N 1
ATOM 3832 C CA . CYS A 1 515 ? 40.135 -15.881 8.308 1.00 77.31 515 CYS A CA 1
ATOM 3833 C C . CYS A 1 515 ? 40.773 -15.894 6.893 1.00 77.31 515 CYS A C 1
ATOM 3835 O O . CYS A 1 515 ? 40.752 -16.941 6.233 1.00 77.31 515 CYS A O 1
ATOM 3837 N N . PRO A 1 516 ? 41.382 -14.794 6.391 1.00 68.81 516 PRO A N 1
ATOM 3838 C CA . PRO A 1 516 ? 41.916 -14.741 5.031 1.00 68.81 516 PRO A CA 1
ATOM 3839 C C . PRO A 1 516 ? 43.201 -15.557 4.853 1.00 68.81 516 PRO A C 1
ATOM 3841 O O . PRO A 1 516 ? 44.065 -15.637 5.736 1.00 68.81 516 PRO A O 1
ATOM 3844 N N . ARG A 1 517 ? 43.400 -16.084 3.641 1.00 68.06 517 ARG A N 1
ATOM 3845 C CA . ARG A 1 517 ? 44.709 -16.564 3.161 1.00 68.06 517 ARG A CA 1
ATOM 3846 C C . ARG A 1 517 ? 45.559 -15.422 2.600 1.00 68.06 517 ARG A C 1
ATOM 3848 O O . ARG A 1 517 ? 45.051 -14.401 2.157 1.00 68.06 517 ARG A O 1
ATOM 3855 N N . THR A 1 518 ? 46.885 -15.586 2.608 1.00 60.59 518 THR A N 1
ATOM 3856 C CA . THR A 1 518 ? 47.817 -14.574 2.077 1.00 60.59 518 THR A CA 1
ATOM 3857 C C . THR A 1 518 ? 47.657 -14.404 0.561 1.00 60.59 518 THR A C 1
ATOM 3859 O O . THR A 1 518 ? 47.754 -15.405 -0.150 1.00 60.59 518 THR A O 1
ATOM 3862 N N . ASN A 1 519 ? 47.533 -13.149 0.099 1.00 60.78 519 ASN A N 1
ATOM 3863 C CA . ASN A 1 519 ? 47.243 -12.716 -1.281 1.00 60.78 519 ASN A CA 1
ATOM 3864 C C . ASN A 1 519 ? 45.808 -13.069 -1.736 1.00 60.78 519 ASN A C 1
ATOM 3866 O O . ASN A 1 519 ? 45.645 -14.009 -2.512 1.00 60.78 519 ASN A O 1
ATOM 3870 N N . SER A 1 520 ? 44.798 -12.349 -1.225 1.00 58.53 520 SER A N 1
ATOM 3871 C CA . SER A 1 520 ? 43.402 -12.441 -1.691 1.00 58.53 520 SER A CA 1
ATOM 3872 C C . SER A 1 520 ? 43.202 -11.823 -3.075 1.00 58.53 520 SER A C 1
ATOM 3874 O O . SER A 1 520 ? 44.064 -11.078 -3.550 1.00 58.53 520 SER A O 1
ATOM 3876 N N . CYS A 1 521 ? 42.092 -12.192 -3.720 1.00 65.31 521 CYS A N 1
ATOM 3877 C CA . CYS A 1 521 ? 41.649 -11.602 -4.978 1.00 65.31 521 CYS A CA 1
ATOM 3878 C C . CYS A 1 521 ? 41.079 -10.184 -4.809 1.00 65.31 521 CYS A C 1
ATOM 3880 O O . CYS A 1 521 ? 41.341 -9.379 -5.695 1.00 65.31 521 CYS A O 1
ATOM 3882 N N . ASP A 1 522 ? 40.408 -9.859 -3.693 1.00 62.97 522 ASP A N 1
ATOM 3883 C CA . ASP A 1 522 ? 40.118 -8.478 -3.242 1.00 62.97 522 ASP A CA 1
ATOM 3884 C C . ASP A 1 522 ? 39.785 -8.417 -1.714 1.00 62.97 522 ASP A C 1
ATOM 3886 O O . ASP A 1 522 ? 40.109 -9.420 -1.054 1.00 62.97 522 ASP A O 1
ATOM 3890 N N . PRO A 1 523 ? 39.381 -7.287 -1.049 1.00 64.38 523 PRO A N 1
ATOM 3891 C CA . PRO A 1 523 ? 39.984 -6.932 0.228 1.00 64.38 523 PRO A CA 1
ATOM 3892 C C . PRO A 1 523 ? 39.003 -6.472 1.331 1.00 64.38 523 PRO A C 1
ATOM 3894 O O . PRO A 1 523 ? 39.419 -5.623 2.117 1.00 64.38 523 PRO A O 1
ATOM 3897 N N . VAL A 1 524 ? 37.762 -6.956 1.461 1.00 73.31 524 VAL A N 1
ATOM 3898 C CA . VAL A 1 524 ? 37.019 -6.754 2.727 1.00 73.31 524 VAL A CA 1
ATOM 3899 C C . VAL A 1 524 ? 36.308 -8.027 3.194 1.00 73.31 524 VAL A C 1
ATOM 3901 O O . VAL A 1 524 ? 36.652 -8.511 4.275 1.00 73.31 524 VAL A O 1
ATOM 3904 N N . THR A 1 525 ? 35.408 -8.598 2.398 1.00 84.56 525 THR A N 1
ATOM 3905 C CA . THR A 1 525 ? 34.470 -9.671 2.772 1.00 84.56 525 THR A CA 1
ATOM 3906 C C . THR A 1 525 ? 34.377 -10.724 1.664 1.00 84.56 525 THR A C 1
ATOM 3908 O O . THR A 1 525 ? 34.174 -10.385 0.514 1.00 84.56 525 THR A O 1
ATOM 3911 N N . TRP A 1 526 ? 34.471 -12.016 1.993 1.00 89.56 526 TRP A N 1
ATOM 3912 C CA . TRP A 1 526 ? 34.293 -13.118 1.026 1.00 89.56 526 TRP A CA 1
ATOM 3913 C C . TRP A 1 526 ? 33.298 -14.160 1.538 1.00 89.56 526 TRP A C 1
ATOM 3915 O O . TRP A 1 526 ? 33.088 -14.299 2.749 1.00 89.56 526 TRP A O 1
ATOM 3925 N N . ALA A 1 527 ? 32.736 -14.964 0.633 1.00 91.75 527 ALA A N 1
ATOM 3926 C CA . ALA A 1 527 ? 31.928 -16.115 1.014 1.00 91.75 527 ALA A CA 1
ATOM 3927 C C . ALA A 1 527 ? 32.819 -17.194 1.641 1.00 91.75 527 ALA A C 1
ATOM 3929 O O . ALA A 1 527 ? 33.770 -17.687 1.028 1.00 91.75 527 ALA A O 1
ATOM 3930 N N . TYR A 1 528 ? 32.513 -17.580 2.875 1.00 91.31 528 TYR A N 1
ATOM 3931 C CA . TYR A 1 528 ? 33.321 -18.495 3.664 1.00 91.31 528 TYR A CA 1
ATOM 3932 C C . TYR A 1 528 ? 32.484 -19.632 4.239 1.00 91.31 528 TYR A C 1
ATOM 3934 O O . TYR A 1 528 ? 31.514 -19.391 4.955 1.00 91.31 528 TYR A O 1
ATOM 3942 N N . PHE A 1 529 ? 32.896 -20.870 3.960 1.00 90.56 529 PHE A N 1
ATOM 3943 C CA . PHE A 1 529 ? 32.385 -22.073 4.607 1.00 90.56 529 PHE A CA 1
ATOM 3944 C C . PHE A 1 529 ? 33.334 -22.522 5.727 1.00 90.56 529 PHE A C 1
ATOM 3946 O O . PHE A 1 529 ? 34.308 -23.244 5.479 1.00 90.56 529 PHE A O 1
ATOM 3953 N N . GLY A 1 530 ? 33.054 -22.101 6.962 1.00 86.06 530 GLY A N 1
ATOM 3954 C CA . GLY A 1 530 ? 33.859 -22.420 8.146 1.00 86.06 530 GLY A CA 1
ATOM 3955 C C . GLY A 1 530 ? 33.433 -21.622 9.382 1.00 86.06 530 GLY A C 1
ATOM 3956 O O . GLY A 1 530 ? 32.412 -20.952 9.361 1.00 86.06 530 GLY A O 1
ATOM 3957 N N . ASP A 1 531 ? 34.195 -21.712 10.474 1.00 84.44 531 ASP A N 1
ATOM 3958 C CA . ASP A 1 531 ? 33.969 -20.946 11.710 1.00 84.44 531 ASP A CA 1
ATOM 3959 C C . ASP A 1 531 ? 35.072 -19.889 11.880 1.00 84.44 531 ASP A C 1
ATOM 3961 O O . ASP A 1 531 ? 36.261 -20.224 11.989 1.00 84.44 531 ASP A O 1
ATOM 3965 N N . ASP A 1 532 ? 34.677 -18.615 11.910 1.00 84.75 532 ASP A N 1
ATOM 3966 C CA . ASP A 1 532 ? 35.579 -17.466 12.058 1.00 84.75 532 ASP A CA 1
ATOM 3967 C C . ASP A 1 532 ? 36.318 -17.431 13.404 1.00 84.75 532 ASP A C 1
ATOM 3969 O O . ASP A 1 532 ? 37.453 -16.962 13.497 1.00 84.75 532 ASP A O 1
ATOM 3973 N N . SER A 1 533 ? 35.736 -17.990 14.468 1.00 83.31 533 SER A N 1
ATOM 3974 C CA . SER A 1 533 ? 36.337 -17.948 15.808 1.00 83.31 533 SER A CA 1
ATOM 3975 C C . SER A 1 533 ? 37.608 -18.795 15.924 1.00 83.31 533 SER A C 1
ATOM 3977 O O . SER A 1 533 ? 38.472 -18.537 16.770 1.00 83.31 533 SER A O 1
ATOM 3979 N N . VAL A 1 534 ? 37.724 -19.820 15.078 1.00 82.38 534 VAL A N 1
ATOM 3980 C CA . VAL A 1 534 ? 38.816 -20.802 15.096 1.00 82.38 534 VAL A CA 1
ATOM 3981 C C . VAL A 1 534 ? 39.526 -20.942 13.750 1.00 82.38 534 VAL A C 1
ATOM 3983 O O . VAL A 1 534 ? 40.518 -21.676 13.672 1.00 82.38 534 VAL A O 1
ATOM 3986 N N . CYS A 1 535 ? 39.054 -20.237 12.719 1.00 84.12 535 CYS A N 1
ATOM 3987 C CA . CYS A 1 535 ? 39.532 -20.304 11.341 1.00 84.12 535 CYS A CA 1
ATOM 3988 C C . CYS A 1 535 ? 39.710 -21.744 10.852 1.00 84.12 535 CYS A C 1
ATOM 3990 O O . CYS A 1 535 ? 40.785 -22.147 10.397 1.00 84.12 535 CYS A O 1
ATOM 3992 N N . ASN A 1 536 ? 38.662 -22.546 11.024 1.00 82.81 536 ASN A N 1
ATOM 3993 C CA . ASN A 1 536 ? 38.562 -23.878 10.448 1.00 82.81 536 ASN A CA 1
ATOM 3994 C C . ASN A 1 536 ? 37.099 -24.312 10.321 1.00 82.81 536 ASN A C 1
ATOM 3996 O O . ASN A 1 536 ? 36.214 -23.694 10.901 1.00 82.81 536 ASN A O 1
ATOM 4000 N N . PHE A 1 537 ? 36.851 -25.410 9.612 1.00 79.25 537 PHE A N 1
ATOM 4001 C CA . PHE A 1 537 ? 35.535 -26.060 9.560 1.00 79.25 537 PHE A CA 1
ATOM 4002 C C . PHE A 1 537 ? 35.398 -27.189 10.609 1.00 79.25 537 PHE A C 1
ATOM 4004 O O . PHE A 1 537 ? 34.608 -28.118 10.437 1.00 79.25 537 PHE A O 1
ATOM 4011 N N . ALA A 1 538 ? 36.177 -27.152 11.706 1.00 65.88 538 ALA A N 1
ATOM 4012 C CA . ALA A 1 538 ? 36.335 -28.258 12.659 1.00 65.88 538 ALA A CA 1
ATOM 4013 C C . ALA A 1 538 ? 35.172 -28.389 13.654 1.00 65.88 538 ALA A C 1
ATOM 4015 O O . ALA A 1 538 ? 35.361 -28.335 14.871 1.00 65.88 538 ALA A O 1
ATOM 4016 N N . THR A 1 539 ? 33.970 -28.654 13.154 1.00 62.53 539 THR A N 1
ATOM 4017 C CA . THR A 1 539 ? 32.781 -28.923 13.981 1.00 62.53 539 THR A CA 1
ATOM 4018 C C . THR A 1 539 ? 32.832 -30.289 14.680 1.00 62.53 539 THR A C 1
ATOM 4020 O O . THR A 1 539 ? 32.094 -30.538 15.634 1.00 62.53 539 THR A O 1
ATOM 4023 N N . GLY A 1 540 ? 33.711 -31.195 14.229 1.00 59.94 540 GLY A N 1
ATOM 4024 C CA . GLY A 1 540 ? 33.772 -32.586 14.694 1.00 59.94 540 GLY A CA 1
ATOM 4025 C C . GLY A 1 540 ? 32.596 -33.449 14.212 1.00 59.94 540 GLY A C 1
ATOM 4026 O O . GLY A 1 540 ? 32.424 -34.569 14.703 1.00 59.94 540 GLY A O 1
ATOM 4027 N N . LEU A 1 541 ? 31.796 -32.931 13.276 1.00 62.88 541 LEU A N 1
ATOM 4028 C CA . LEU A 1 541 ? 30.624 -33.553 12.665 1.00 62.88 541 LEU A CA 1
ATOM 4029 C C . LEU A 1 541 ? 30.729 -33.477 11.135 1.00 62.88 541 LEU A C 1
ATOM 4031 O O . LEU A 1 541 ? 31.548 -32.740 10.599 1.00 62.88 541 LEU A O 1
ATOM 4035 N N . THR A 1 542 ? 29.895 -34.256 10.446 1.00 70.94 542 THR A N 1
ATOM 4036 C CA . THR A 1 542 ? 29.699 -34.139 8.997 1.00 70.94 542 THR A CA 1
ATOM 4037 C C . THR A 1 542 ? 28.764 -32.963 8.712 1.00 70.94 542 THR A C 1
ATOM 4039 O O . THR A 1 542 ? 27.576 -33.057 9.031 1.00 70.94 542 THR A O 1
ATOM 4042 N N . GLU A 1 543 ? 29.285 -31.887 8.134 1.00 73.12 543 GLU A N 1
ATOM 4043 C CA . GLU A 1 543 ? 28.546 -30.696 7.712 1.00 73.12 543 GLU A CA 1
ATOM 4044 C C . GLU A 1 543 ? 28.425 -30.645 6.185 1.00 73.12 543 GLU A C 1
ATOM 4046 O O . GLU A 1 543 ? 29.380 -30.927 5.460 1.00 73.12 543 GLU A O 1
ATOM 4051 N N . VAL A 1 544 ? 27.242 -30.263 5.702 1.00 82.44 544 VAL A N 1
ATOM 4052 C CA . VAL A 1 544 ? 26.963 -30.030 4.281 1.00 82.44 544 VAL A CA 1
ATOM 4053 C C . VAL A 1 544 ? 26.342 -28.652 4.154 1.00 82.44 544 VAL A C 1
ATOM 4055 O O . VAL A 1 544 ? 25.413 -28.335 4.902 1.00 82.44 544 VAL A O 1
ATOM 4058 N N . GLY A 1 545 ? 26.810 -27.852 3.202 1.00 88.88 545 GLY A N 1
ATOM 4059 C CA . GLY A 1 545 ? 26.118 -26.623 2.857 1.00 88.88 545 GLY A CA 1
ATOM 4060 C C . GLY A 1 545 ? 26.281 -26.193 1.414 1.00 88.88 545 GLY A C 1
ATOM 4061 O O . GLY A 1 545 ? 27.226 -26.562 0.716 1.00 88.88 545 GLY A O 1
ATOM 4062 N N . VAL A 1 546 ? 25.304 -25.408 0.985 1.00 93.31 546 VAL A N 1
ATOM 4063 C CA . VAL A 1 546 ? 25.118 -24.945 -0.382 1.00 93.31 546 VAL A CA 1
ATOM 4064 C C . VAL A 1 546 ? 24.929 -23.439 -0.357 1.00 93.31 546 VAL A C 1
ATOM 4066 O O . VAL A 1 546 ? 24.109 -22.933 0.412 1.00 93.31 546 VAL A O 1
ATOM 4069 N N . MET A 1 547 ? 25.677 -22.748 -1.207 1.00 95.62 547 MET A N 1
ATOM 4070 C CA . MET A 1 547 ? 25.445 -21.358 -1.579 1.00 95.62 547 MET A CA 1
ATOM 4071 C C . MET A 1 547 ? 24.899 -21.343 -3.008 1.00 95.62 547 MET A C 1
ATOM 4073 O O . MET A 1 547 ? 25.493 -21.961 -3.883 1.00 95.62 547 MET A O 1
ATOM 4077 N N . SER A 1 548 ? 23.771 -20.681 -3.248 1.00 95.62 548 SER A N 1
ATOM 4078 C CA . SER A 1 548 ? 23.067 -20.676 -4.536 1.00 95.62 548 SER A CA 1
ATOM 4079 C C . SER A 1 548 ? 22.851 -19.247 -5.012 1.00 95.62 548 SER A C 1
ATOM 4081 O O . SER A 1 548 ? 22.352 -18.419 -4.245 1.00 95.62 548 SER A O 1
ATOM 4083 N N . ALA A 1 549 ? 23.194 -18.990 -6.272 1.00 94.50 549 ALA A N 1
ATOM 4084 C CA . ALA A 1 549 ? 22.879 -17.747 -6.968 1.00 94.50 549 ALA A CA 1
ATOM 4085 C C . ALA A 1 549 ? 21.392 -17.703 -7.381 1.00 94.50 549 ALA A C 1
ATOM 4087 O O . ALA A 1 549 ? 20.748 -18.760 -7.455 1.00 94.50 549 ALA A O 1
ATOM 4088 N N . PRO A 1 550 ? 20.838 -16.515 -7.695 1.00 92.62 550 PRO A N 1
ATOM 4089 C CA . PRO A 1 550 ? 19.544 -16.419 -8.365 1.00 92.62 550 PRO A CA 1
ATOM 4090 C C . PRO A 1 550 ? 19.554 -17.168 -9.708 1.00 92.62 550 PRO A C 1
ATOM 4092 O O . PRO A 1 550 ? 20.607 -17.402 -10.306 1.00 92.62 550 PRO A O 1
ATOM 4095 N N . GLN A 1 551 ? 18.371 -17.560 -10.196 1.00 90.75 551 GLN A N 1
ATOM 4096 C CA . GLN A 1 551 ? 18.270 -18.173 -11.523 1.00 90.75 551 GLN A CA 1
ATOM 4097 C C . GLN A 1 551 ? 18.650 -17.141 -12.590 1.00 90.75 551 GLN A C 1
ATOM 4099 O O . GLN A 1 551 ? 18.066 -16.060 -12.622 1.00 90.75 551 GLN A O 1
ATOM 4104 N N . VAL A 1 552 ? 19.572 -17.489 -13.489 1.00 88.62 552 VAL A N 1
ATOM 4105 C CA . VAL A 1 552 ? 20.015 -16.602 -14.579 1.00 88.62 552 VAL A CA 1
ATOM 4106 C C . VAL A 1 552 ? 19.853 -17.284 -15.932 1.00 88.62 552 VAL A C 1
ATOM 4108 O O . VAL A 1 552 ? 19.961 -18.505 -16.031 1.00 88.62 552 VAL A O 1
ATOM 4111 N N . THR A 1 553 ? 19.561 -16.523 -16.987 1.00 90.81 553 THR A N 1
ATOM 4112 C CA . THR A 1 553 ? 19.404 -17.064 -18.349 1.00 90.81 553 THR A CA 1
ATOM 4113 C C . THR A 1 553 ? 20.584 -16.645 -19.208 1.00 90.81 553 THR A C 1
ATOM 4115 O O . THR A 1 553 ? 20.834 -15.457 -19.366 1.00 90.81 553 THR A O 1
ATOM 4118 N N . ILE A 1 554 ? 21.295 -17.615 -19.789 1.00 86.12 554 ILE A N 1
ATOM 4119 C CA . ILE A 1 554 ? 22.380 -17.317 -20.731 1.00 86.12 554 ILE A CA 1
ATOM 4120 C C . ILE A 1 554 ? 21.757 -16.966 -22.094 1.00 86.12 554 ILE A C 1
ATOM 4122 O O . ILE A 1 554 ? 20.985 -17.787 -22.607 1.00 86.12 554 ILE A O 1
ATOM 4126 N N . PRO A 1 555 ? 22.090 -15.815 -22.714 1.00 81.69 555 PRO A N 1
ATOM 4127 C CA . PRO A 1 555 ? 21.512 -15.395 -23.991 1.00 81.69 555 PRO A CA 1
ATOM 4128 C C . PRO A 1 555 ? 21.648 -16.466 -25.075 1.00 81.69 555 PRO A C 1
ATOM 4130 O O . PRO A 1 555 ? 22.708 -17.065 -25.242 1.00 81.69 555 PRO A O 1
ATOM 4133 N N . SER A 1 556 ? 20.581 -16.715 -25.842 1.00 75.00 556 SER A N 1
ATOM 4134 C CA . SER A 1 556 ? 20.603 -17.732 -26.910 1.00 75.00 556 SER A CA 1
ATOM 4135 C C . SER A 1 556 ? 21.529 -17.374 -28.081 1.00 75.00 556 SER A C 1
ATOM 4137 O O . SER A 1 556 ? 21.988 -18.271 -28.788 1.00 75.00 556 SER A O 1
ATOM 4139 N N . GLY A 1 557 ? 21.831 -16.081 -28.245 1.00 67.44 557 GLY A N 1
ATOM 4140 C CA . GLY A 1 557 ? 22.764 -15.547 -29.234 1.00 67.44 557 GLY A CA 1
ATOM 4141 C C . GLY A 1 557 ? 24.231 -15.549 -28.796 1.00 67.44 557 GLY A C 1
ATOM 4142 O O . GLY A 1 557 ? 25.078 -15.177 -29.598 1.00 67.44 557 GLY A O 1
ATOM 4143 N N . ALA A 1 558 ? 24.563 -15.965 -27.568 1.00 74.69 558 ALA A N 1
ATOM 4144 C CA . ALA A 1 558 ? 25.936 -15.892 -27.075 1.00 74.69 558 ALA A CA 1
ATOM 4145 C C . ALA A 1 558 ? 26.896 -16.819 -27.857 1.00 74.69 558 ALA A C 1
ATOM 4147 O O . ALA A 1 558 ? 26.605 -17.993 -28.099 1.00 74.69 558 ALA A O 1
ATOM 4148 N N . ILE A 1 559 ? 28.076 -16.315 -28.234 1.00 79.19 559 ILE A N 1
ATOM 4149 C CA . ILE A 1 559 ? 29.159 -17.078 -28.877 1.00 79.19 559 ILE A CA 1
ATOM 4150 C C . ILE A 1 559 ? 29.943 -17.941 -27.882 1.00 79.19 559 ILE A C 1
ATOM 4152 O O . ILE A 1 559 ? 30.546 -18.951 -28.265 1.00 79.19 559 ILE A O 1
ATOM 4156 N N . SER A 1 560 ? 29.944 -17.564 -26.603 1.00 84.38 560 SER A N 1
ATOM 4157 C CA . SER A 1 560 ? 30.491 -18.362 -25.505 1.00 84.38 560 SER A CA 1
ATOM 4158 C C . SER A 1 560 ? 29.816 -17.991 -24.186 1.00 84.38 560 SER A C 1
ATOM 4160 O O . SER A 1 560 ? 29.113 -16.996 -24.125 1.00 84.38 560 SER A O 1
ATOM 4162 N N . ALA A 1 561 ? 30.004 -18.799 -23.148 1.00 89.44 561 ALA A N 1
ATOM 4163 C CA . ALA A 1 561 ? 29.597 -18.496 -21.785 1.00 89.44 561 ALA A CA 1
ATOM 4164 C C . ALA A 1 561 ? 30.672 -19.011 -20.824 1.00 89.44 561 ALA A C 1
ATOM 4166 O O . ALA A 1 561 ? 31.019 -20.200 -20.842 1.00 89.44 561 ALA A O 1
ATOM 4167 N N . THR A 1 562 ? 31.217 -18.118 -20.006 1.00 93.31 562 THR A N 1
ATOM 4168 C CA . THR A 1 562 ? 32.367 -18.376 -19.138 1.00 93.31 562 THR A CA 1
ATOM 4169 C C . THR A 1 562 ? 32.090 -17.848 -17.740 1.00 93.31 562 THR A C 1
ATOM 4171 O O . THR A 1 562 ? 31.911 -16.652 -17.565 1.00 93.31 562 THR A O 1
ATOM 4174 N N . LEU A 1 563 ? 32.083 -18.737 -16.749 1.00 95.31 563 LEU A N 1
ATOM 4175 C CA . LEU A 1 563 ? 32.028 -18.378 -15.333 1.00 95.31 563 LEU A CA 1
ATOM 4176 C C . LEU A 1 563 ? 33.456 -18.276 -14.786 1.00 95.31 563 LEU A C 1
ATOM 4178 O O . LEU A 1 563 ? 34.214 -19.244 -14.859 1.00 95.31 563 LEU A O 1
ATOM 4182 N N . THR A 1 564 ? 33.816 -17.140 -14.213 1.00 93.69 564 THR A N 1
ATOM 4183 C CA . THR A 1 564 ? 35.037 -16.904 -13.449 1.00 93.69 564 THR A CA 1
ATOM 4184 C C . THR A 1 564 ? 34.713 -16.655 -11.988 1.00 93.69 564 THR A C 1
ATOM 4186 O O . THR A 1 564 ? 33.730 -16.004 -11.668 1.00 93.69 564 THR A O 1
ATOM 4189 N N . TYR A 1 565 ? 35.511 -17.212 -11.082 1.00 93.44 565 TYR A N 1
ATOM 4190 C CA . TYR A 1 565 ? 35.409 -16.887 -9.661 1.00 93.44 565 TYR A CA 1
ATOM 4191 C C . TYR A 1 565 ? 36.720 -17.154 -8.937 1.00 93.44 565 TYR A C 1
ATOM 4193 O O . TYR A 1 565 ? 37.491 -18.039 -9.316 1.00 93.44 565 TYR A O 1
ATOM 4201 N N . CYS A 1 566 ? 36.980 -16.406 -7.876 1.00 89.81 566 CYS A N 1
ATOM 4202 C CA . CYS A 1 566 ? 38.093 -16.658 -6.983 1.00 89.81 566 CYS A CA 1
ATOM 4203 C C . CYS A 1 566 ? 37.755 -17.735 -5.959 1.00 89.81 566 CYS A C 1
ATOM 4205 O O . CYS A 1 566 ? 36.673 -17.765 -5.381 1.00 89.81 566 CYS A O 1
ATOM 4207 N N . SER A 1 567 ? 38.702 -18.639 -5.730 1.00 89.88 567 SER A N 1
ATOM 4208 C CA . SER A 1 567 ? 38.537 -19.787 -4.845 1.00 89.88 567 SER A CA 1
ATOM 4209 C C . SER A 1 567 ? 39.798 -20.033 -4.030 1.00 89.88 567 SER A C 1
ATOM 4211 O O . SER A 1 567 ? 40.912 -19.975 -4.553 1.00 89.88 567 SER A O 1
ATOM 4213 N N . ALA A 1 568 ? 39.629 -20.375 -2.756 1.00 86.56 568 ALA A N 1
ATOM 4214 C CA . ALA A 1 568 ? 40.684 -20.967 -1.945 1.00 86.56 568 ALA A CA 1
ATOM 4215 C C . ALA A 1 568 ? 40.126 -22.127 -1.111 1.00 86.56 568 ALA A C 1
ATOM 4217 O O . ALA A 1 568 ? 39.345 -21.934 -0.178 1.00 86.56 568 ALA A O 1
ATOM 4218 N N . TYR A 1 569 ? 40.554 -23.350 -1.431 1.00 85.88 569 TYR A N 1
ATOM 4219 C CA . TYR A 1 569 ? 40.083 -24.564 -0.760 1.00 85.88 569 TYR A CA 1
ATOM 4220 C C . TYR A 1 569 ? 41.121 -25.171 0.202 1.00 85.88 569 TYR A C 1
ATOM 4222 O O . TYR A 1 569 ? 42.323 -25.281 -0.077 1.00 85.88 569 TYR A O 1
ATOM 4230 N N . ASN A 1 570 ? 40.656 -25.613 1.371 1.00 80.25 570 ASN A N 1
ATOM 4231 C CA . ASN A 1 570 ? 41.454 -26.285 2.389 1.00 80.25 570 ASN A CA 1
ATOM 4232 C C . ASN A 1 570 ? 40.664 -27.308 3.204 1.00 80.25 570 ASN A C 1
ATOM 4234 O O . ASN A 1 570 ? 40.501 -27.141 4.411 1.00 80.25 570 ASN A O 1
ATOM 4238 N N . GLY A 1 571 ? 40.250 -28.386 2.556 1.00 74.12 571 GLY A N 1
ATOM 4239 C CA . GLY A 1 571 ? 39.859 -29.628 3.224 1.00 74.12 571 GLY A CA 1
ATOM 4240 C C . GLY A 1 571 ? 40.889 -30.735 3.008 1.00 74.12 571 GLY A C 1
ATOM 4241 O O . GLY A 1 571 ? 41.986 -30.499 2.497 1.00 74.12 571 GLY A O 1
ATOM 4242 N N . GLU A 1 572 ? 40.544 -31.964 3.369 1.00 69.12 572 GLU A N 1
ATOM 4243 C CA . GLU A 1 572 ? 41.401 -33.134 3.153 1.00 69.12 572 GLU A CA 1
ATOM 4244 C C . GLU A 1 572 ? 41.506 -33.567 1.676 1.00 69.12 572 GLU A C 1
ATOM 4246 O O . GLU A 1 572 ? 42.338 -34.417 1.347 1.00 69.12 572 GLU A O 1
ATOM 4251 N N . GLY A 1 573 ? 40.728 -32.937 0.784 1.00 59.53 573 GLY A N 1
ATOM 4252 C CA . GLY A 1 573 ? 40.736 -33.130 -0.666 1.00 59.53 573 GLY A CA 1
ATOM 4253 C C . GLY A 1 573 ? 40.092 -34.449 -1.088 1.00 59.53 573 GLY A C 1
ATOM 4254 O O . GLY A 1 573 ? 40.506 -35.525 -0.652 1.00 59.53 573 GLY A O 1
ATOM 4255 N N . GLY A 1 574 ? 39.092 -34.381 -1.968 1.00 58.66 574 GLY A N 1
ATOM 4256 C CA . GLY A 1 574 ? 38.419 -35.545 -2.535 1.00 58.66 574 GLY A CA 1
ATOM 4257 C C . GLY A 1 574 ? 37.658 -35.248 -3.814 1.00 58.66 574 GLY A C 1
ATOM 4258 O O . GLY A 1 574 ? 37.294 -34.111 -4.060 1.00 58.66 574 GLY A O 1
ATOM 4259 N N . ASN A 1 575 ? 37.449 -36.291 -4.622 1.00 55.34 575 ASN A N 1
ATOM 4260 C CA . ASN A 1 575 ? 36.716 -36.228 -5.888 1.00 55.34 575 ASN A CA 1
ATOM 4261 C C . ASN A 1 575 ? 35.396 -37.005 -5.817 1.00 55.34 575 ASN A C 1
ATOM 4263 O O . ASN A 1 575 ? 35.275 -37.946 -5.024 1.00 55.34 575 ASN A O 1
ATOM 4267 N N . ALA A 1 576 ? 34.484 -36.737 -6.757 1.00 49.72 576 ALA A N 1
ATOM 4268 C CA . ALA A 1 576 ? 33.195 -37.426 -6.925 1.00 49.72 576 ALA A CA 1
ATOM 4269 C C . ALA A 1 576 ? 33.262 -38.977 -6.980 1.00 49.72 576 ALA A C 1
ATOM 4271 O O . ALA A 1 576 ? 32.265 -39.670 -6.764 1.00 49.72 576 ALA A O 1
ATOM 4272 N N . ASN A 1 577 ? 34.443 -39.556 -7.237 1.00 52.50 577 ASN A N 1
ATOM 4273 C CA . ASN A 1 577 ? 34.677 -40.999 -7.379 1.00 52.50 577 ASN A CA 1
ATOM 4274 C C . ASN A 1 577 ? 35.126 -41.708 -6.083 1.00 52.50 577 ASN A C 1
ATOM 4276 O O . ASN A 1 577 ? 35.460 -42.898 -6.115 1.00 52.50 577 ASN A O 1
ATOM 4280 N N . GLY A 1 578 ? 35.101 -41.023 -4.936 1.00 50.28 578 GLY A N 1
ATOM 4281 C CA . GLY A 1 578 ? 35.242 -41.658 -3.621 1.00 50.28 578 GLY A CA 1
ATOM 4282 C C . GLY A 1 578 ? 36.680 -41.864 -3.139 1.00 50.28 578 GLY A C 1
ATOM 4283 O O . GLY A 1 578 ? 36.914 -42.720 -2.284 1.00 50.28 578 GLY A O 1
ATOM 4284 N N . SER A 1 579 ? 37.647 -41.096 -3.644 1.00 52.84 579 SER A N 1
ATOM 4285 C CA . SER A 1 579 ? 38.978 -41.008 -3.032 1.00 52.84 579 SER A CA 1
ATOM 4286 C C . SER A 1 579 ? 39.211 -39.615 -2.450 1.00 52.84 579 SER A C 1
ATOM 4288 O O . SER A 1 579 ? 39.899 -38.805 -3.064 1.00 52.84 579 SER A O 1
ATOM 4290 N N . GLY A 1 580 ? 38.612 -39.353 -1.286 1.00 55.06 580 GLY A N 1
ATOM 4291 C CA . GLY A 1 580 ? 38.908 -38.204 -0.428 1.00 55.06 580 GLY A CA 1
ATOM 4292 C C . GLY A 1 580 ? 37.756 -37.816 0.501 1.00 55.06 580 GLY A C 1
ATOM 4293 O O . GLY A 1 580 ? 36.630 -38.276 0.289 1.00 55.06 580 GLY A O 1
ATOM 4294 N N . PHE A 1 581 ? 38.073 -37.052 1.548 1.00 66.19 581 PHE A N 1
ATOM 4295 C CA . PHE A 1 581 ? 37.270 -36.953 2.775 1.00 66.19 581 PHE A CA 1
ATOM 4296 C C . PHE A 1 581 ? 36.406 -35.675 2.881 1.00 66.19 581 PHE A C 1
ATOM 4298 O O . PHE A 1 581 ? 35.362 -35.742 3.517 1.00 66.19 581 PHE A O 1
ATOM 4305 N N . ASP A 1 582 ? 36.725 -34.587 2.159 1.00 73.62 582 ASP A N 1
ATOM 4306 C CA . ASP A 1 582 ? 35.907 -33.354 2.078 1.00 73.62 582 ASP A CA 1
ATOM 4307 C C . ASP A 1 582 ? 35.762 -32.887 0.621 1.00 73.62 582 ASP A C 1
ATOM 4309 O O . ASP A 1 582 ? 36.763 -32.851 -0.100 1.00 73.62 582 ASP A O 1
ATOM 4313 N N . TRP A 1 583 ? 34.559 -32.535 0.161 1.00 79.19 583 TRP A N 1
ATOM 4314 C CA . TRP A 1 583 ? 34.276 -32.175 -1.240 1.00 79.19 583 TRP A CA 1
ATOM 4315 C C . TRP A 1 583 ? 33.812 -30.723 -1.366 1.00 79.19 583 TRP A C 1
ATOM 4317 O O . TRP A 1 583 ? 32.994 -30.273 -0.572 1.00 79.19 583 TRP A O 1
ATOM 4327 N N . ALA A 1 584 ? 34.315 -30.022 -2.383 1.00 87.31 584 ALA A N 1
ATOM 4328 C CA . ALA A 1 584 ? 33.931 -28.659 -2.739 1.00 87.31 584 ALA A CA 1
ATOM 4329 C C . ALA A 1 584 ? 33.744 -28.578 -4.258 1.00 87.31 584 ALA A C 1
ATOM 4331 O O . ALA A 1 584 ? 34.686 -28.872 -4.990 1.00 87.31 584 ALA A O 1
ATOM 4332 N N . TYR A 1 585 ? 32.553 -28.244 -4.746 1.00 90.12 585 TYR A N 1
ATOM 4333 C CA . TYR A 1 585 ? 32.245 -28.281 -6.180 1.00 90.12 585 TYR A CA 1
ATOM 4334 C C . TYR A 1 585 ? 31.138 -27.296 -6.556 1.00 90.12 585 TYR A C 1
ATOM 4336 O O . TYR A 1 585 ? 30.371 -26.854 -5.703 1.00 90.12 585 TYR A O 1
ATOM 4344 N N . VAL A 1 586 ? 31.064 -26.947 -7.839 1.00 94.00 586 VAL A N 1
ATOM 4345 C CA . VAL A 1 586 ? 30.040 -26.067 -8.414 1.00 94.00 586 VAL A CA 1
ATOM 4346 C C . VAL A 1 586 ? 29.142 -26.878 -9.334 1.00 94.00 586 VAL A C 1
ATOM 4348 O O . VAL A 1 586 ? 29.624 -27.692 -10.128 1.00 94.00 586 VAL A O 1
ATOM 4351 N N . THR A 1 587 ? 27.833 -26.649 -9.257 1.00 94.88 587 THR A N 1
ATOM 4352 C CA . THR A 1 587 ? 26.856 -27.266 -10.158 1.00 94.88 587 THR A CA 1
ATOM 4353 C C . THR A 1 587 ? 26.074 -26.234 -10.957 1.00 94.88 587 THR A C 1
ATOM 4355 O O . THR A 1 587 ? 25.836 -25.123 -10.493 1.00 94.88 587 THR A O 1
ATOM 4358 N N . VAL A 1 588 ? 25.661 -26.640 -12.158 1.00 95.69 588 VAL A N 1
ATOM 4359 C CA . VAL A 1 588 ? 24.660 -25.966 -12.985 1.00 95.69 588 VAL A CA 1
ATOM 4360 C C . VAL A 1 588 ? 23.487 -26.914 -13.179 1.00 95.69 588 VAL A C 1
ATOM 4362 O O . VAL A 1 588 ? 23.662 -28.013 -13.708 1.00 95.69 588 VAL A O 1
ATOM 4365 N N . ASN A 1 589 ? 22.287 -26.515 -12.750 1.00 93.38 589 ASN A N 1
ATOM 4366 C CA . ASN A 1 589 ? 21.072 -27.343 -12.838 1.00 93.38 589 ASN A CA 1
ATOM 4367 C C . ASN A 1 589 ? 21.265 -28.756 -12.238 1.00 93.38 589 ASN A C 1
ATOM 4369 O O . ASN A 1 589 ? 20.744 -29.750 -12.750 1.00 93.38 589 ASN A O 1
ATOM 4373 N N . GLY A 1 590 ? 22.054 -28.848 -11.160 1.00 86.38 590 GLY A N 1
ATOM 4374 C CA . GLY A 1 590 ? 22.391 -30.097 -10.471 1.00 86.38 590 GLY A CA 1
ATOM 4375 C C . GLY A 1 590 ? 23.463 -30.960 -11.152 1.00 86.38 590 GLY A C 1
ATOM 4376 O O . GLY A 1 590 ? 23.772 -32.041 -10.649 1.00 86.38 590 GLY A O 1
ATOM 4377 N N . ALA A 1 591 ? 24.039 -30.522 -12.277 1.00 91.38 591 ALA A N 1
ATOM 4378 C CA . ALA A 1 591 ? 25.194 -31.162 -12.904 1.00 91.38 591 ALA A CA 1
ATOM 4379 C C . ALA A 1 591 ? 26.492 -30.472 -12.464 1.00 91.38 591 ALA A C 1
ATOM 4381 O O . ALA A 1 591 ? 26.620 -29.261 -12.602 1.00 91.38 591 ALA A O 1
ATOM 4382 N N . GLU A 1 592 ? 27.463 -31.233 -11.958 1.00 91.38 592 GLU A N 1
ATOM 4383 C CA . GLU A 1 592 ? 28.789 -30.720 -11.587 1.00 91.38 592 GLU A CA 1
ATOM 4384 C C . GLU A 1 592 ? 29.507 -30.135 -12.813 1.00 91.38 592 GLU A C 1
ATOM 4386 O O . GLU A 1 592 ? 29.684 -30.820 -13.826 1.00 91.38 592 GLU A O 1
ATOM 4391 N N . VAL A 1 593 ? 29.887 -28.860 -12.724 1.00 91.88 593 VAL A N 1
ATOM 4392 C CA . VAL A 1 593 ? 30.613 -28.124 -13.773 1.00 91.88 593 VAL A CA 1
ATOM 4393 C C . VAL A 1 593 ? 32.038 -27.778 -13.360 1.00 91.88 593 VAL A C 1
ATOM 4395 O O . VAL A 1 593 ? 32.874 -27.544 -14.231 1.00 91.88 593 VAL A O 1
ATOM 4398 N N . ASP A 1 594 ? 32.327 -27.787 -12.058 1.00 91.69 594 ASP A N 1
ATOM 4399 C CA . ASP A 1 594 ? 33.656 -27.531 -11.522 1.00 91.69 594 ASP A CA 1
ATOM 4400 C C . ASP A 1 594 ? 33.872 -28.264 -10.188 1.00 91.69 594 ASP A C 1
ATOM 4402 O O . ASP A 1 594 ? 32.967 -28.311 -9.361 1.00 91.69 594 ASP A O 1
ATOM 4406 N N . ASP A 1 595 ? 35.064 -28.819 -9.964 1.00 87.88 595 ASP A N 1
ATOM 4407 C CA . ASP A 1 595 ? 35.434 -29.568 -8.750 1.00 87.88 595 ASP A CA 1
ATOM 4408 C C . ASP A 1 595 ? 36.653 -28.890 -8.103 1.00 87.88 595 ASP A C 1
ATOM 4410 O O . ASP A 1 595 ? 37.790 -29.034 -8.561 1.00 87.88 595 ASP A O 1
ATOM 4414 N N . ALA A 1 596 ? 36.409 -28.089 -7.064 1.00 82.44 596 ALA A N 1
ATOM 4415 C CA . ALA A 1 596 ? 37.440 -27.379 -6.301 1.00 82.44 596 ALA A CA 1
ATOM 4416 C C . ALA A 1 596 ? 38.165 -28.295 -5.305 1.00 82.44 596 ALA A C 1
ATOM 4418 O O . ALA A 1 596 ? 39.327 -28.064 -4.967 1.00 82.44 596 ALA A O 1
ATOM 4419 N N . GLY A 1 597 ? 37.504 -29.362 -4.851 1.00 73.56 597 GLY A N 1
ATOM 4420 C CA . GLY A 1 597 ? 38.048 -30.331 -3.903 1.00 73.56 597 GLY A CA 1
ATOM 4421 C C . GLY A 1 597 ? 39.051 -31.307 -4.526 1.00 73.56 597 GLY A C 1
ATOM 4422 O O . GLY A 1 597 ? 39.985 -31.747 -3.842 1.00 73.56 597 GLY A O 1
ATOM 4423 N N . ALA A 1 598 ? 38.904 -31.629 -5.816 1.00 70.88 598 ALA A N 1
ATOM 4424 C CA . ALA A 1 598 ? 39.793 -32.547 -6.535 1.00 70.88 598 ALA A CA 1
ATOM 4425 C C . ALA A 1 598 ? 41.219 -32.017 -6.741 1.00 70.88 598 ALA A C 1
ATOM 4427 O O . ALA A 1 598 ? 42.152 -32.822 -6.857 1.00 70.88 598 ALA A O 1
ATOM 4428 N N . ASP A 1 599 ? 41.412 -30.697 -6.734 1.00 69.25 599 ASP A N 1
ATOM 4429 C CA . ASP A 1 599 ? 42.730 -30.068 -6.886 1.00 69.25 599 ASP A CA 1
ATOM 4430 C C . ASP A 1 599 ? 43.604 -30.197 -5.623 1.00 69.25 599 ASP A C 1
ATOM 4432 O O . ASP A 1 599 ? 44.815 -29.943 -5.650 1.00 69.25 599 ASP A O 1
ATOM 4436 N N . GLY A 1 600 ? 43.020 -30.683 -4.521 1.00 66.56 600 GLY A N 1
ATOM 4437 C CA . GLY A 1 600 ? 43.675 -30.853 -3.229 1.00 66.56 600 GLY A CA 1
ATOM 4438 C C . GLY A 1 600 ? 43.809 -29.537 -2.460 1.00 66.56 600 GLY A C 1
ATOM 4439 O O . GLY A 1 600 ? 43.251 -28.514 -2.822 1.00 66.56 600 GLY A O 1
ATOM 4440 N N . VAL A 1 601 ? 44.546 -29.550 -1.347 1.00 70.00 601 VAL A N 1
ATOM 4441 C CA . VAL A 1 601 ? 44.740 -28.360 -0.499 1.00 70.00 601 VAL A CA 1
ATOM 4442 C C . VAL A 1 601 ? 45.404 -27.203 -1.271 1.00 70.00 601 VAL A C 1
ATOM 4444 O O . VAL A 1 601 ? 46.593 -27.274 -1.593 1.00 70.00 601 VAL A O 1
ATOM 4447 N N . GLN A 1 602 ? 44.681 -26.093 -1.456 1.00 69.69 602 GLN A N 1
ATOM 4448 C CA . GLN A 1 602 ? 45.123 -24.898 -2.188 1.00 69.69 602 GLN A CA 1
ATOM 4449 C C . GLN A 1 602 ? 45.486 -23.736 -1.255 1.00 69.69 602 GLN A C 1
ATOM 4451 O O . GLN A 1 602 ? 44.653 -22.895 -0.950 1.00 69.69 602 GLN A O 1
ATOM 4456 N N . ASN A 1 603 ? 46.739 -23.648 -0.792 1.00 68.31 603 ASN A N 1
ATOM 4457 C CA . ASN A 1 603 ? 47.190 -22.676 0.231 1.00 68.31 603 ASN A CA 1
ATOM 4458 C C . ASN A 1 603 ? 47.132 -21.175 -0.147 1.00 68.31 603 ASN A C 1
ATOM 4460 O O . ASN A 1 603 ? 47.546 -20.341 0.658 1.00 68.31 603 ASN A O 1
ATOM 4464 N N . THR A 1 604 ? 46.640 -20.829 -1.333 1.00 77.38 604 THR A N 1
ATOM 4465 C CA . THR A 1 604 ? 46.514 -19.466 -1.869 1.00 77.38 604 THR A CA 1
ATOM 4466 C C . THR A 1 604 ? 45.247 -19.369 -2.709 1.00 77.38 604 THR A C 1
ATOM 4468 O O . THR A 1 604 ? 44.811 -20.390 -3.233 1.00 77.38 604 THR A O 1
ATOM 4471 N N . TRP A 1 605 ? 44.710 -18.161 -2.869 1.00 84.25 605 TRP A N 1
ATOM 4472 C CA . TRP A 1 605 ? 43.616 -17.894 -3.799 1.00 84.25 605 TRP A CA 1
ATOM 4473 C C . TRP A 1 605 ? 44.022 -18.177 -5.246 1.00 84.25 605 TRP A C 1
ATOM 4475 O O . TRP A 1 605 ? 45.161 -17.910 -5.649 1.00 84.25 605 TRP A O 1
ATOM 4485 N N . GLU A 1 606 ? 43.081 -18.701 -6.020 1.00 85.88 606 GLU A N 1
ATOM 4486 C CA . GLU A 1 606 ? 43.182 -18.862 -7.464 1.00 85.88 606 GLU A CA 1
ATOM 4487 C C . GLU A 1 606 ? 41.916 -18.361 -8.154 1.00 85.88 606 GLU A C 1
ATOM 4489 O O . GLU A 1 606 ? 40.828 -18.428 -7.590 1.00 85.88 606 GLU A O 1
ATOM 4494 N N . VAL A 1 607 ? 42.067 -17.889 -9.390 1.00 88.69 607 VAL A N 1
ATOM 4495 C CA . VAL A 1 607 ? 40.935 -17.628 -10.280 1.00 88.69 607 VAL A CA 1
ATOM 4496 C C . VAL A 1 607 ? 40.604 -18.933 -10.990 1.00 88.69 607 VAL A C 1
ATOM 4498 O O . VAL A 1 607 ? 41.460 -19.504 -11.673 1.00 88.69 607 VAL A O 1
ATOM 4501 N N . ARG A 1 608 ? 39.371 -19.398 -10.831 1.00 89.81 608 ARG A N 1
ATOM 4502 C CA . ARG A 1 608 ? 38.818 -20.547 -11.544 1.00 89.81 608 ARG A CA 1
ATOM 4503 C C . ARG A 1 608 ? 38.009 -20.059 -12.734 1.00 89.81 608 ARG A C 1
ATOM 4505 O O . ARG A 1 608 ? 37.426 -18.981 -12.695 1.00 89.81 608 ARG A O 1
ATOM 4512 N N . THR A 1 609 ? 38.007 -20.845 -13.806 1.00 92.75 609 THR A N 1
ATOM 4513 C CA . THR A 1 609 ? 37.307 -20.532 -15.056 1.00 92.75 609 THR A CA 1
ATOM 4514 C C . THR A 1 609 ? 36.561 -21.772 -15.527 1.00 92.75 609 THR A C 1
ATOM 4516 O O . THR A 1 609 ? 37.175 -22.807 -15.791 1.00 92.75 609 THR A O 1
ATOM 4519 N N . VAL A 1 610 ? 35.245 -21.661 -15.667 1.00 93.69 610 VAL A N 1
ATOM 4520 C CA . VAL A 1 610 ? 34.324 -22.752 -15.981 1.00 93.69 610 VAL A CA 1
ATOM 4521 C C . VAL A 1 610 ? 33.619 -22.445 -17.298 1.00 93.69 610 VAL A C 1
ATOM 4523 O O . VAL A 1 610 ? 33.036 -21.379 -17.480 1.00 93.69 610 VAL A O 1
ATOM 4526 N N . ASN A 1 611 ? 33.673 -23.385 -18.244 1.00 93.00 611 ASN A N 1
ATOM 4527 C CA . ASN A 1 611 ? 32.994 -23.242 -19.530 1.00 93.00 611 ASN A CA 1
ATOM 4528 C C . ASN A 1 611 ? 31.527 -23.664 -19.406 1.00 93.00 611 ASN A C 1
ATOM 4530 O O . ASN A 1 611 ? 31.240 -24.832 -19.135 1.00 93.00 611 ASN A O 1
ATOM 4534 N N . LEU A 1 612 ? 30.612 -22.735 -19.669 1.00 94.94 612 LEU A N 1
ATOM 4535 C CA . LEU A 1 612 ? 29.169 -22.954 -19.602 1.00 94.94 612 LEU A CA 1
ATOM 4536 C C . LEU A 1 612 ? 28.497 -22.945 -20.983 1.00 94.94 612 LEU A C 1
ATOM 4538 O O . LEU A 1 612 ? 27.275 -22.873 -21.065 1.00 94.94 612 LEU A O 1
ATOM 4542 N N . ASN A 1 613 ? 29.253 -23.102 -22.079 1.00 90.31 613 ASN A N 1
ATOM 4543 C CA . ASN A 1 613 ? 28.713 -23.045 -23.448 1.00 90.31 613 ASN A CA 1
ATOM 4544 C C . ASN A 1 613 ? 27.555 -24.031 -23.693 1.00 90.31 613 ASN A C 1
ATOM 4546 O O . ASN A 1 613 ? 26.684 -23.780 -24.519 1.00 90.31 613 ASN A O 1
ATOM 4550 N N . ALA A 1 614 ? 27.537 -25.168 -22.991 1.00 90.69 614 ALA A N 1
ATOM 4551 C CA . ALA A 1 614 ? 26.469 -26.163 -23.103 1.00 90.69 614 ALA A CA 1
ATOM 4552 C C . ALA A 1 614 ? 25.100 -25.664 -22.600 1.00 90.69 614 ALA A C 1
ATOM 4554 O O . ALA A 1 614 ? 24.084 -26.304 -22.875 1.00 90.69 614 ALA A O 1
ATOM 4555 N N . TYR A 1 615 ? 25.083 -24.547 -21.872 1.00 91.25 615 TYR A N 1
ATOM 4556 C CA . TYR A 1 615 ? 23.903 -23.945 -21.264 1.00 91.25 615 TYR A CA 1
ATOM 4557 C C . TYR A 1 615 ? 23.474 -22.633 -21.945 1.00 91.25 615 TYR A C 1
ATOM 4559 O O . TYR A 1 615 ? 22.537 -21.993 -21.482 1.00 91.25 615 TYR A O 1
ATOM 4567 N N . ILE A 1 616 ? 24.111 -22.249 -23.060 1.00 87.62 616 ILE A N 1
ATOM 4568 C CA . ILE A 1 616 ? 23.690 -21.109 -23.894 1.00 87.62 616 ILE A CA 1
ATOM 4569 C C . ILE A 1 616 ? 22.223 -21.286 -24.317 1.00 87.62 616 ILE A C 1
ATOM 4571 O O . ILE A 1 616 ? 21.824 -22.366 -24.766 1.00 87.62 616 ILE A O 1
ATOM 4575 N N . GLY A 1 617 ? 21.416 -20.237 -24.138 1.00 79.88 617 GLY A N 1
ATOM 4576 C CA . GLY A 1 617 ? 19.972 -20.246 -24.389 1.00 79.88 617 GLY A CA 1
ATOM 4577 C C . GLY A 1 617 ? 19.127 -20.949 -23.322 1.00 79.88 617 GLY A C 1
ATOM 4578 O O . GLY A 1 617 ? 17.946 -21.197 -23.563 1.00 79.88 617 GLY A O 1
ATOM 4579 N N . GLN A 1 618 ? 19.702 -21.313 -22.171 1.00 90.81 618 GLN A N 1
ATOM 4580 C CA . GLN A 1 618 ? 18.991 -21.963 -21.067 1.00 90.81 618 GLN A CA 1
ATOM 4581 C C . GLN A 1 618 ? 19.003 -21.095 -19.805 1.00 90.81 618 GLN A C 1
ATOM 4583 O O . GLN A 1 618 ? 19.958 -20.366 -19.537 1.00 90.81 618 GLN A O 1
ATOM 4588 N N . THR A 1 619 ? 17.956 -21.240 -18.992 1.00 92.50 619 THR A N 1
ATOM 4589 C CA . THR A 1 619 ? 17.942 -20.771 -17.603 1.00 92.50 619 THR A CA 1
ATOM 4590 C C . THR A 1 619 ? 18.699 -21.763 -16.721 1.00 92.50 619 THR A C 1
ATOM 4592 O O . THR A 1 619 ? 18.457 -22.977 -16.772 1.00 92.50 619 THR A O 1
ATOM 4595 N N . ILE A 1 620 ? 19.633 -21.251 -15.927 1.00 92.94 620 ILE A N 1
ATOM 4596 C CA . ILE A 1 620 ? 20.544 -22.023 -15.090 1.00 92.94 620 ILE A CA 1
ATOM 4597 C C . ILE A 1 620 ? 20.423 -21.660 -13.610 1.00 92.94 620 ILE A C 1
ATOM 4599 O O . ILE A 1 620 ? 20.206 -20.506 -13.248 1.00 92.94 620 ILE A O 1
ATOM 4603 N N . ASN A 1 621 ? 20.634 -22.668 -12.766 1.00 93.19 621 ASN A N 1
ATOM 4604 C CA . ASN A 1 621 ? 20.814 -22.539 -11.323 1.00 93.19 621 ASN A CA 1
ATOM 4605 C C . ASN A 1 621 ? 22.269 -22.857 -10.992 1.00 93.19 621 ASN A C 1
ATOM 4607 O O . ASN A 1 621 ? 22.690 -24.000 -11.197 1.00 93.19 621 ASN A O 1
ATOM 4611 N N . LEU A 1 622 ? 23.011 -21.861 -10.508 1.00 96.38 622 LEU A N 1
ATOM 4612 C CA . LEU A 1 622 ? 24.407 -21.989 -10.088 1.00 96.38 622 LEU A CA 1
ATOM 4613 C C . LEU A 1 622 ? 24.493 -22.204 -8.577 1.00 96.38 622 LEU A C 1
ATOM 4615 O O . LEU A 1 622 ? 23.959 -21.408 -7.804 1.00 96.38 622 LEU A O 1
ATOM 4619 N N . GLU A 1 623 ? 25.181 -23.266 -8.159 1.00 95.50 623 GLU A N 1
ATOM 4620 C CA . GLU A 1 623 ? 25.304 -23.636 -6.746 1.00 95.50 623 GLU A CA 1
ATOM 4621 C C . GLU A 1 623 ? 26.731 -24.077 -6.389 1.00 95.50 623 GLU A C 1
ATOM 4623 O O . GLU A 1 623 ? 27.304 -24.925 -7.075 1.00 95.50 623 GLU A O 1
ATOM 4628 N N . TRP A 1 624 ? 27.266 -23.572 -5.275 1.00 95.44 624 TRP A N 1
ATOM 4629 C CA . TRP A 1 624 ? 28.539 -23.953 -4.659 1.00 95.44 624 TRP A CA 1
ATOM 4630 C C . TRP A 1 624 ? 28.271 -24.867 -3.466 1.00 95.44 624 TRP A C 1
ATOM 4632 O O . TRP A 1 624 ? 27.656 -24.467 -2.476 1.00 95.44 624 TRP A O 1
ATOM 4642 N N . HIS A 1 625 ? 28.748 -26.102 -3.551 1.00 91.56 625 HIS A N 1
ATOM 4643 C CA . HIS A 1 625 ? 28.506 -27.166 -2.583 1.00 91.56 625 HIS A CA 1
ATOM 4644 C C . HIS A 1 625 ? 29.771 -27.478 -1.791 1.00 91.56 625 HIS A C 1
ATOM 4646 O O . HIS A 1 625 ? 30.823 -27.708 -2.386 1.00 91.56 625 HIS A O 1
ATOM 4652 N N . PHE A 1 626 ? 29.654 -27.566 -0.465 1.00 88.56 626 PHE A N 1
ATOM 4653 C CA . PHE A 1 626 ? 30.688 -28.109 0.417 1.00 88.56 626 PHE A CA 1
ATOM 4654 C C . PHE A 1 626 ? 30.126 -29.258 1.266 1.00 88.56 626 PHE A C 1
ATOM 4656 O O . PHE A 1 626 ? 29.056 -29.129 1.858 1.00 88.56 626 PHE A O 1
ATOM 4663 N N . ASP A 1 627 ? 30.847 -30.378 1.340 1.00 82.38 627 ASP A N 1
ATOM 4664 C CA . ASP A 1 627 ? 30.449 -31.603 2.053 1.00 82.38 627 ASP A CA 1
ATOM 4665 C C . ASP A 1 627 ? 31.656 -32.206 2.796 1.00 82.38 627 ASP A C 1
ATOM 4667 O O . ASP A 1 627 ? 32.560 -32.761 2.163 1.00 82.38 627 ASP A O 1
ATOM 4671 N N . SER A 1 628 ? 31.684 -32.108 4.133 1.00 74.88 628 SER A N 1
ATOM 4672 C CA . SER A 1 628 ? 32.690 -32.782 4.970 1.00 74.88 628 SER A CA 1
ATOM 4673 C C . SER A 1 628 ? 32.214 -34.206 5.288 1.00 74.88 628 SER A C 1
ATOM 4675 O O . SER A 1 628 ? 31.347 -34.419 6.144 1.00 74.88 628 SER A O 1
ATOM 4677 N N . ARG A 1 629 ? 32.733 -35.204 4.571 1.00 71.62 629 ARG A N 1
ATOM 4678 C CA . ARG A 1 629 ? 32.166 -36.568 4.535 1.00 71.62 629 ARG A CA 1
ATOM 4679 C C . ARG A 1 629 ? 32.592 -37.446 5.692 1.00 71.62 629 ARG A C 1
ATOM 4681 O O . ARG A 1 629 ? 32.030 -38.531 5.881 1.00 71.62 629 ARG A O 1
ATOM 4688 N N . ASP A 1 630 ? 33.574 -37.006 6.463 1.00 67.19 630 ASP A N 1
ATOM 4689 C CA . ASP A 1 630 ? 33.914 -37.617 7.730 1.00 67.19 630 ASP A CA 1
ATOM 4690 C C . ASP A 1 630 ? 34.150 -36.569 8.833 1.00 67.19 630 ASP A C 1
ATOM 4692 O O . ASP A 1 630 ? 34.047 -35.364 8.625 1.00 67.19 630 ASP A O 1
ATOM 4696 N N . GLY A 1 631 ? 34.333 -37.051 10.065 1.00 62.78 631 GLY A N 1
ATOM 4697 C CA . GLY A 1 631 ? 34.637 -36.202 11.223 1.00 62.78 631 GLY A CA 1
ATOM 4698 C C . GLY A 1 631 ? 36.120 -36.209 11.601 1.00 62.78 631 GLY A C 1
ATOM 4699 O O . GLY A 1 631 ? 36.448 -35.947 12.762 1.00 62.78 631 GLY A O 1
ATOM 4700 N N . SER A 1 632 ? 37.011 -36.627 10.697 1.00 61.53 632 SER A N 1
ATOM 4701 C CA . SER A 1 632 ? 38.441 -36.784 10.963 1.00 61.53 632 SER A CA 1
ATOM 4702 C C . SER A 1 632 ? 39.216 -35.601 10.387 1.00 61.53 632 SER A C 1
ATOM 4704 O O . SER A 1 632 ? 39.215 -35.372 9.197 1.00 61.53 632 SER A O 1
ATOM 4706 N N . ALA A 1 633 ? 39.957 -34.886 11.240 1.00 60.28 633 ALA A N 1
ATOM 4707 C CA . ALA A 1 633 ? 40.926 -33.864 10.819 1.00 60.28 633 ALA A CA 1
ATOM 4708 C C . ALA A 1 633 ? 40.372 -32.678 9.983 1.00 60.28 633 ALA A C 1
ATOM 4710 O O . ALA A 1 633 ? 41.128 -31.999 9.288 1.00 60.28 633 ALA A O 1
ATOM 4711 N N . ASN A 1 634 ? 39.125 -32.278 10.270 1.00 70.69 634 ASN A N 1
ATOM 4712 C CA . ASN A 1 634 ? 38.433 -31.048 9.827 1.00 70.69 634 ASN A CA 1
ATOM 4713 C C . ASN A 1 634 ? 39.100 -29.716 10.271 1.00 70.69 634 ASN A C 1
ATOM 4715 O O . ASN A 1 634 ? 38.456 -28.684 10.386 1.00 70.69 634 ASN A O 1
ATOM 4719 N N . THR A 1 635 ? 40.399 -29.707 10.579 1.00 73.00 635 THR A N 1
ATOM 4720 C CA . THR A 1 635 ? 41.165 -28.538 11.056 1.00 73.00 635 THR A CA 1
ATOM 4721 C C . THR A 1 635 ? 41.644 -27.602 9.943 1.00 73.00 635 THR A C 1
ATOM 4723 O O . THR A 1 635 ? 42.413 -26.680 10.215 1.00 73.00 635 THR A O 1
ATOM 4726 N N . GLY A 1 636 ? 41.265 -27.868 8.692 1.00 78.75 636 GLY A N 1
ATOM 4727 C CA . GLY A 1 636 ? 41.572 -26.988 7.569 1.00 78.75 636 GLY A CA 1
ATOM 4728 C C . GLY A 1 636 ? 40.682 -25.746 7.559 1.00 78.75 636 GLY A C 1
ATOM 4729 O O . GLY A 1 636 ? 39.693 -25.684 8.279 1.00 78.75 636 GLY A O 1
ATOM 4730 N N . LEU A 1 637 ? 41.038 -24.757 6.743 1.00 82.94 637 LEU A N 1
ATOM 4731 C CA . LEU A 1 637 ? 40.294 -23.509 6.590 1.00 82.94 637 LEU A CA 1
ATOM 4732 C C . LEU A 1 637 ? 38.935 -23.699 5.904 1.00 82.94 637 LEU A C 1
ATOM 4734 O O . LEU A 1 637 ? 38.138 -22.799 5.998 1.00 82.94 637 LEU A O 1
ATOM 4738 N N . GLY A 1 638 ? 38.615 -24.822 5.261 1.00 86.00 638 GLY A N 1
ATOM 4739 C CA . GLY A 1 638 ? 37.321 -24.968 4.571 1.00 86.00 638 GLY A CA 1
ATOM 4740 C C . GLY A 1 638 ? 37.376 -24.364 3.170 1.00 86.00 638 GLY A C 1
ATOM 4741 O O . GLY A 1 638 ? 38.399 -24.525 2.500 1.00 86.00 638 GLY A O 1
ATOM 4742 N N . TRP A 1 639 ? 36.312 -23.709 2.701 1.00 89.25 639 TRP A N 1
ATOM 4743 C CA . TRP A 1 639 ? 36.265 -23.139 1.346 1.00 89.25 639 TRP A CA 1
ATOM 4744 C C . TRP A 1 639 ? 35.912 -21.655 1.354 1.00 89.25 639 TRP A C 1
ATOM 4746 O O . TRP A 1 639 ? 34.986 -21.233 2.040 1.00 89.25 639 TRP A O 1
ATOM 4756 N N . GLN A 1 640 ? 36.692 -20.879 0.607 1.00 89.38 640 GLN A N 1
ATOM 4757 C CA . GLN A 1 640 ? 36.529 -19.442 0.417 1.00 89.38 640 GLN A CA 1
ATOM 4758 C C . GLN A 1 640 ? 36.247 -19.178 -1.063 1.00 89.38 640 GLN A C 1
ATOM 4760 O O . GLN A 1 640 ? 36.940 -19.745 -1.914 1.00 89.38 640 GLN A O 1
ATOM 4765 N N . VAL A 1 641 ? 35.236 -18.359 -1.350 1.00 91.69 641 VAL A N 1
ATOM 4766 C CA . VAL A 1 641 ? 34.774 -18.007 -2.699 1.00 91.69 641 VAL A CA 1
ATOM 4767 C C . VAL A 1 641 ? 34.557 -16.497 -2.779 1.00 91.69 641 VAL A C 1
ATOM 4769 O O . VAL A 1 641 ? 34.028 -15.908 -1.841 1.00 91.69 641 VAL A O 1
ATOM 4772 N N . ASP A 1 642 ? 34.985 -15.883 -3.878 1.00 90.06 642 ASP A N 1
ATOM 4773 C CA . ASP A 1 642 ? 34.966 -14.430 -4.072 1.00 90.06 642 ASP A CA 1
ATOM 4774 C C . ASP A 1 642 ? 34.934 -14.068 -5.573 1.00 90.06 642 ASP A C 1
ATOM 4776 O O . ASP A 1 642 ? 35.201 -14.946 -6.399 1.00 90.06 642 ASP A O 1
ATOM 4780 N N . ASN A 1 643 ? 34.640 -12.817 -5.938 1.00 90.62 643 ASN A N 1
ATOM 4781 C CA . ASN A 1 643 ? 34.661 -12.276 -7.311 1.00 90.62 643 ASN A CA 1
ATOM 4782 C C . ASN A 1 643 ? 34.031 -13.201 -8.369 1.00 90.62 643 ASN A C 1
ATOM 4784 O O . ASN A 1 643 ? 34.688 -13.596 -9.336 1.00 90.62 643 ASN A O 1
ATOM 4788 N N . ILE A 1 644 ? 32.778 -13.602 -8.157 1.00 93.19 644 ILE A N 1
ATOM 4789 C CA . ILE A 1 644 ? 32.019 -14.429 -9.099 1.00 93.19 644 ILE A CA 1
ATOM 4790 C C . ILE A 1 644 ? 31.573 -13.556 -10.272 1.00 93.19 644 ILE A C 1
ATOM 4792 O O . ILE A 1 644 ? 30.987 -12.505 -10.052 1.00 93.19 644 ILE A O 1
ATOM 4796 N N . GLU A 1 645 ? 31.795 -14.016 -11.499 1.00 93.31 645 GLU A N 1
ATOM 4797 C CA . GLU A 1 645 ? 31.434 -13.325 -12.737 1.00 93.31 645 GLU A CA 1
ATOM 4798 C C . GLU A 1 645 ? 31.089 -14.346 -13.836 1.00 93.31 645 GLU A C 1
ATOM 4800 O O . GLU A 1 645 ? 31.844 -15.282 -14.078 1.00 93.31 645 GLU A O 1
ATOM 4805 N N . LEU A 1 646 ? 29.951 -14.207 -14.515 1.00 93.25 646 LEU A N 1
ATOM 4806 C CA . LEU A 1 646 ? 29.568 -15.011 -15.680 1.00 93.25 646 LEU A CA 1
ATOM 4807 C C . LEU A 1 646 ? 29.468 -14.104 -16.902 1.00 93.25 646 LEU A C 1
ATOM 4809 O O . LEU A 1 646 ? 28.554 -13.296 -16.972 1.00 93.25 646 LEU A O 1
ATOM 4813 N N . ILE A 1 647 ? 30.346 -14.292 -17.884 1.00 87.38 647 ILE A N 1
ATOM 4814 C CA . ILE A 1 647 ? 30.376 -13.511 -19.128 1.00 87.38 647 ILE A CA 1
ATOM 4815 C C . ILE A 1 647 ? 29.875 -14.375 -20.287 1.00 87.38 647 ILE A C 1
ATOM 4817 O O . ILE A 1 647 ? 30.334 -15.511 -20.457 1.00 87.38 647 ILE A O 1
ATOM 4821 N N . ALA A 1 648 ? 28.958 -13.858 -21.101 1.00 83.44 648 ALA A N 1
ATOM 4822 C CA . ALA A 1 648 ? 28.382 -14.539 -22.255 1.00 83.44 648 ALA A CA 1
ATOM 4823 C C . ALA A 1 648 ? 28.376 -13.648 -23.514 1.00 83.44 648 ALA A C 1
ATOM 4825 O O . ALA A 1 648 ? 27.336 -13.090 -23.855 1.00 83.44 648 ALA A O 1
ATOM 4826 N N . PRO A 1 649 ? 29.502 -13.543 -24.243 1.00 74.94 649 PRO A N 1
ATOM 4827 C CA . PRO A 1 649 ? 29.629 -12.585 -25.334 1.00 74.94 649 PRO A CA 1
ATOM 4828 C C . PRO A 1 649 ? 28.674 -12.895 -26.488 1.00 74.94 649 PRO A C 1
ATOM 4830 O O . PRO A 1 649 ? 28.465 -14.076 -26.778 1.00 74.94 649 PRO A O 1
ATOM 4833 N N . THR A 1 650 ? 28.163 -11.893 -27.199 1.00 64.06 650 THR A N 1
ATOM 4834 C CA . THR A 1 650 ? 27.302 -12.035 -28.395 1.00 64.06 650 THR A CA 1
ATOM 4835 C C . THR A 1 650 ? 28.037 -11.549 -29.663 1.00 64.06 650 THR A C 1
ATOM 4837 O O . THR A 1 650 ? 29.013 -10.798 -29.578 1.00 64.06 650 THR A O 1
ATOM 4840 N N . PRO A 1 651 ? 27.693 -12.039 -30.876 1.00 54.88 651 PRO A N 1
ATOM 4841 C CA . PRO A 1 651 ? 28.257 -11.495 -32.104 1.00 54.88 651 PRO A CA 1
ATOM 4842 C C . PRO A 1 651 ? 27.716 -10.082 -32.314 1.00 54.88 651 PRO A C 1
ATOM 4844 O O . PRO A 1 651 ? 26.504 -9.920 -32.356 1.00 54.88 651 PRO A O 1
ATOM 4847 N N . ALA A 1 652 ? 28.612 -9.112 -32.506 1.00 54.97 652 ALA A N 1
ATOM 4848 C CA . ALA A 1 652 ? 28.228 -7.767 -32.919 1.00 54.97 652 ALA A CA 1
ATOM 4849 C C . ALA A 1 652 ? 27.421 -7.796 -34.229 1.00 54.97 652 ALA A C 1
ATOM 4851 O O . ALA A 1 652 ? 27.677 -8.627 -35.118 1.00 54.97 652 ALA A O 1
ATOM 4852 N N . GLU A 1 653 ? 26.480 -6.866 -34.317 1.00 58.69 653 GLU A N 1
ATOM 4853 C CA . GLU A 1 653 ? 25.727 -6.479 -35.504 1.00 58.69 653 GLU A CA 1
ATOM 4854 C C . GLU A 1 653 ? 26.598 -6.381 -36.765 1.00 58.69 653 GLU A C 1
ATOM 4856 O O . GLU A 1 653 ? 27.784 -6.030 -36.727 1.00 58.69 653 GLU A O 1
ATOM 4861 N N . ARG A 1 654 ? 26.022 -6.738 -37.918 1.00 67.25 654 ARG A N 1
ATOM 4862 C CA . ARG A 1 654 ? 26.731 -6.765 -39.205 1.00 67.25 654 ARG A CA 1
ATOM 4863 C C . ARG A 1 654 ? 26.319 -5.556 -40.051 1.00 67.25 654 ARG A C 1
ATOM 4865 O O . ARG A 1 654 ? 25.152 -5.214 -40.104 1.00 67.25 654 ARG A O 1
ATOM 4872 N N . ASP A 1 655 ? 27.287 -4.948 -40.732 1.00 70.75 655 ASP A N 1
ATOM 4873 C CA . ASP A 1 655 ? 27.087 -4.064 -41.892 1.00 70.75 655 ASP A CA 1
ATOM 4874 C C . ASP A 1 655 ? 27.558 -4.861 -43.121 1.00 70.75 655 ASP A C 1
ATOM 4876 O O . ASP A 1 655 ? 28.747 -4.896 -43.463 1.00 70.75 655 ASP A O 1
ATOM 4880 N N . CYS A 1 656 ? 26.657 -5.649 -43.709 1.00 75.00 656 CYS A N 1
ATOM 4881 C CA . CYS A 1 656 ? 26.973 -6.616 -44.759 1.00 75.00 656 CYS A CA 1
ATOM 4882 C C . CYS A 1 656 ? 27.343 -5.957 -46.092 1.00 75.00 656 CYS A C 1
ATOM 4884 O O . CYS A 1 656 ? 28.056 -6.570 -46.900 1.00 75.00 656 CYS A O 1
ATOM 4886 N N . ASN A 1 657 ? 26.867 -4.734 -46.330 1.00 72.88 657 ASN A N 1
ATOM 4887 C CA . ASN A 1 657 ? 27.113 -3.978 -47.554 1.00 72.88 657 ASN A CA 1
ATOM 4888 C C . ASN A 1 657 ? 28.232 -2.918 -47.399 1.00 72.88 657 ASN A C 1
ATOM 4890 O O . ASN A 1 657 ? 28.600 -2.271 -48.389 1.00 72.88 657 ASN A O 1
ATOM 4894 N N . GLU A 1 658 ? 28.837 -2.829 -46.207 1.00 74.19 658 GLU A N 1
ATOM 4895 C CA . GLU A 1 658 ? 29.937 -1.938 -45.811 1.00 74.19 658 GLU A CA 1
ATOM 4896 C C . GLU A 1 658 ? 29.634 -0.451 -46.066 1.00 74.19 658 GLU A C 1
ATOM 4898 O O . GLU A 1 658 ? 30.529 0.333 -46.424 1.00 74.19 658 GLU A O 1
ATOM 4903 N N . ASN A 1 659 ? 28.368 -0.046 -45.968 1.00 75.25 659 ASN A N 1
ATOM 4904 C CA . ASN A 1 659 ? 27.969 1.320 -46.291 1.00 75.25 659 ASN A CA 1
ATOM 4905 C C . ASN A 1 659 ? 28.054 2.288 -45.098 1.00 75.25 659 ASN A C 1
ATOM 4907 O O . ASN A 1 659 ? 27.879 3.500 -45.286 1.00 75.25 659 ASN A O 1
ATOM 4911 N N . GLY A 1 660 ? 28.412 1.776 -43.918 1.00 70.00 660 GLY A N 1
ATOM 4912 C CA . GLY A 1 660 ? 28.554 2.525 -42.675 1.00 70.00 660 GLY A CA 1
ATOM 4913 C C . GLY A 1 660 ? 27.244 2.721 -41.912 1.00 70.00 660 GLY A C 1
ATOM 4914 O O . GLY A 1 660 ? 27.192 3.609 -41.064 1.00 70.00 660 GLY A O 1
ATOM 4915 N N . THR A 1 661 ? 26.210 1.948 -42.243 1.00 72.12 661 THR A N 1
ATOM 4916 C CA . THR A 1 661 ? 24.910 1.860 -41.563 1.00 72.12 661 THR A CA 1
ATOM 4917 C C . THR A 1 661 ? 24.699 0.386 -41.223 1.00 72.12 661 THR A C 1
ATOM 4919 O O . THR A 1 661 ? 24.918 -0.450 -42.095 1.00 72.12 661 THR A O 1
ATOM 4922 N N . LEU A 1 662 ? 24.334 0.051 -39.982 1.00 75.00 662 LEU A N 1
ATOM 4923 C CA . LEU A 1 662 ? 24.111 -1.349 -39.601 1.00 75.00 662 LEU A CA 1
ATOM 4924 C C . LEU A 1 662 ? 22.938 -1.944 -40.389 1.00 75.00 662 LEU A C 1
ATOM 4926 O O . LEU A 1 662 ? 21.989 -1.234 -40.721 1.00 75.00 662 LEU A O 1
ATOM 4930 N N . ASP A 1 663 ? 22.995 -3.241 -40.688 1.00 75.69 663 ASP A N 1
ATOM 4931 C CA . ASP A 1 663 ? 21.987 -3.958 -41.483 1.00 75.69 663 ASP A CA 1
ATOM 4932 C C . ASP A 1 663 ? 20.567 -3.778 -40.912 1.00 75.69 663 ASP A C 1
ATOM 4934 O O . ASP A 1 663 ? 19.599 -3.525 -41.641 1.00 75.69 663 ASP A O 1
ATOM 4938 N N . SER A 1 664 ? 20.465 -3.829 -39.585 1.00 74.12 664 SER A N 1
ATOM 4939 C CA . SER A 1 664 ? 19.260 -3.561 -38.801 1.00 74.12 664 SER A CA 1
ATOM 4940 C C . SER A 1 664 ? 18.677 -2.166 -39.094 1.00 74.12 664 SER A C 1
ATOM 4942 O O . SER A 1 664 ? 17.467 -2.018 -39.308 1.00 74.12 664 SER A O 1
ATOM 4944 N N . CYS A 1 665 ? 19.524 -1.139 -39.232 1.00 75.62 665 CYS A N 1
ATOM 4945 C CA . CYS A 1 665 ? 19.100 0.233 -39.526 1.00 75.62 665 CYS A CA 1
ATOM 4946 C C . CYS A 1 665 ? 18.541 0.391 -40.912 1.00 75.62 665 CYS A C 1
ATOM 4948 O O . CYS A 1 665 ? 17.653 1.219 -41.162 1.00 75.62 665 CYS A O 1
ATOM 4950 N N . GLU A 1 666 ? 19.097 -0.350 -41.854 1.00 80.06 666 GLU A N 1
ATOM 4951 C CA . GLU A 1 666 ? 18.654 -0.244 -43.222 1.00 80.06 666 GLU A CA 1
ATOM 4952 C C . GLU A 1 666 ? 17.240 -0.788 -43.378 1.00 80.06 666 GLU A C 1
ATOM 4954 O O . GLU A 1 666 ? 16.412 -0.192 -44.074 1.00 80.06 666 GLU A O 1
ATOM 4959 N N . ILE A 1 667 ? 16.953 -1.888 -42.683 1.00 78.31 667 ILE A N 1
ATOM 4960 C CA . ILE A 1 667 ? 15.622 -2.486 -42.612 1.00 78.31 667 ILE A CA 1
ATOM 4961 C C . ILE A 1 667 ? 14.669 -1.538 -41.874 1.00 78.31 667 ILE A C 1
ATOM 4963 O O . ILE A 1 667 ? 13.602 -1.208 -42.401 1.00 78.31 667 ILE A O 1
ATOM 4967 N N . ALA A 1 668 ? 15.063 -1.034 -40.698 1.00 77.62 668 ALA A N 1
ATOM 4968 C CA . ALA A 1 668 ? 14.232 -0.153 -39.872 1.00 77.62 668 ALA A CA 1
ATOM 4969 C C . ALA A 1 668 ? 13.885 1.174 -40.573 1.00 77.62 668 ALA A C 1
ATOM 4971 O O . ALA A 1 668 ? 12.740 1.636 -40.536 1.00 77.62 668 ALA A O 1
ATOM 4972 N N . SER A 1 669 ? 14.850 1.777 -41.271 1.00 77.44 669 SER A N 1
ATOM 4973 C CA . SER A 1 669 ? 14.646 3.008 -42.047 1.00 77.44 669 SER A CA 1
ATOM 4974 C C . SER A 1 669 ? 13.933 2.779 -43.388 1.00 77.44 669 SER A C 1
ATOM 4976 O O . SER A 1 669 ? 13.516 3.741 -44.048 1.00 77.44 669 SER A O 1
ATOM 4978 N N . GLY A 1 670 ? 13.774 1.516 -43.800 1.00 76.69 670 GLY A N 1
ATOM 4979 C CA . GLY A 1 670 ? 13.227 1.117 -45.093 1.00 76.69 670 GLY A CA 1
ATOM 4980 C C . GLY A 1 670 ? 14.142 1.448 -46.275 1.00 76.69 670 GLY A C 1
ATOM 4981 O O . GLY A 1 670 ? 13.661 1.542 -47.411 1.00 76.69 670 GLY A O 1
ATOM 4982 N N . SER A 1 671 ? 15.437 1.683 -46.032 1.00 79.12 671 SER A N 1
ATOM 4983 C CA . SER A 1 671 ? 16.434 1.799 -47.099 1.00 79.12 671 SER A CA 1
ATOM 4984 C C . SER A 1 671 ? 16.785 0.444 -47.714 1.00 79.12 671 SER A C 1
ATOM 4986 O O . SER A 1 671 ? 17.109 0.410 -48.902 1.00 79.12 671 SER A O 1
ATOM 4988 N N . SER A 1 672 ? 16.620 -0.639 -46.950 1.00 82.38 672 SER A N 1
ATOM 4989 C CA . SER A 1 672 ? 16.708 -2.032 -47.393 1.00 82.38 672 SER A CA 1
ATOM 4990 C C . SER A 1 672 ? 15.389 -2.766 -47.112 1.00 82.38 672 SER A C 1
ATOM 4992 O O . SER A 1 672 ? 14.643 -2.409 -46.202 1.00 82.38 672 SER A O 1
ATOM 4994 N N . ASN A 1 673 ? 15.058 -3.764 -47.936 1.00 83.69 673 ASN A N 1
ATOM 4995 C CA . ASN A 1 673 ? 13.904 -4.639 -47.698 1.00 83.69 673 ASN A CA 1
ATOM 4996 C C . ASN A 1 673 ? 14.355 -5.862 -46.891 1.00 83.69 673 ASN A C 1
ATOM 4998 O O . ASN A 1 673 ? 15.482 -6.308 -47.073 1.00 83.69 673 ASN A O 1
ATOM 5002 N N . ASP A 1 674 ? 13.466 -6.402 -46.063 1.00 82.62 674 ASP A N 1
ATOM 5003 C CA . ASP A 1 674 ? 13.598 -7.718 -45.428 1.00 82.62 674 ASP A CA 1
ATOM 5004 C C . ASP A 1 674 ? 12.252 -8.432 -45.576 1.00 82.62 674 ASP A C 1
ATOM 5006 O O . ASP A 1 674 ? 11.287 -8.185 -44.845 1.00 82.62 674 ASP A O 1
ATOM 5010 N N . CYS A 1 675 ? 12.126 -9.235 -46.623 1.00 82.06 675 CYS A N 1
ATOM 5011 C CA . CYS A 1 675 ? 10.848 -9.842 -46.979 1.00 82.06 675 CYS A CA 1
ATOM 5012 C C . CYS A 1 675 ? 10.556 -11.153 -46.232 1.00 82.06 675 CYS A C 1
ATOM 5014 O O . CYS A 1 675 ? 9.408 -11.614 -46.265 1.00 82.06 675 CYS A O 1
ATOM 5016 N N . ASN A 1 676 ? 11.547 -11.746 -45.557 1.00 77.12 676 ASN A N 1
ATOM 5017 C CA . ASN A 1 676 ? 11.389 -12.931 -44.709 1.00 77.12 676 ASN A CA 1
ATOM 5018 C C . ASN A 1 676 ? 11.497 -12.646 -43.208 1.00 77.12 676 ASN A C 1
ATOM 5020 O O . ASN A 1 676 ? 11.283 -13.573 -42.423 1.00 77.12 676 ASN A O 1
ATOM 5024 N N . LEU A 1 677 ? 11.714 -11.384 -42.835 1.00 82.00 677 LEU A N 1
ATOM 5025 C CA . LEU A 1 677 ? 11.756 -10.880 -41.465 1.00 82.00 677 LEU A CA 1
ATOM 5026 C C . LEU A 1 677 ? 12.828 -11.580 -40.618 1.00 82.00 677 LEU A C 1
ATOM 5028 O O . LEU A 1 677 ? 12.577 -11.890 -39.451 1.00 82.00 677 LEU A O 1
ATOM 5032 N N . ASP A 1 678 ? 13.978 -11.907 -41.215 1.00 76.00 678 ASP A N 1
ATOM 5033 C CA . ASP A 1 678 ? 15.093 -12.553 -40.509 1.00 76.00 678 ASP A CA 1
ATOM 5034 C C . ASP A 1 678 ? 16.155 -11.570 -39.997 1.00 76.00 678 ASP A C 1
ATOM 5036 O O . ASP A 1 678 ? 17.146 -12.012 -39.409 1.00 76.00 678 ASP A O 1
ATOM 5040 N N . GLY A 1 679 ? 15.931 -10.263 -40.173 1.00 76.50 679 GLY A N 1
ATOM 5041 C CA . GLY A 1 679 ? 16.838 -9.204 -39.736 1.00 76.50 679 GLY A CA 1
ATOM 5042 C C . GLY A 1 679 ? 18.051 -9.028 -40.648 1.00 76.50 679 GLY A C 1
ATOM 5043 O O . GLY A 1 679 ? 18.942 -8.249 -40.325 1.00 76.50 679 GLY A O 1
ATOM 5044 N N . ILE A 1 680 ? 18.107 -9.737 -41.780 1.00 79.25 680 ILE A N 1
ATOM 5045 C CA . ILE A 1 680 ? 19.169 -9.608 -42.774 1.00 79.25 680 ILE A CA 1
ATOM 5046 C C . ILE A 1 680 ? 18.585 -8.910 -44.008 1.00 79.25 680 ILE A C 1
ATOM 5048 O O . ILE A 1 680 ? 17.623 -9.409 -44.593 1.00 79.25 680 ILE A O 1
ATOM 5052 N N . PRO A 1 681 ? 19.175 -7.792 -44.471 1.00 82.69 681 PRO A N 1
ATOM 5053 C CA . PRO A 1 681 ? 18.753 -7.133 -45.693 1.00 82.69 681 PRO A CA 1
ATOM 5054 C C . PRO A 1 681 ? 18.668 -8.110 -46.869 1.00 82.69 681 PRO A C 1
ATOM 5056 O O . PRO A 1 681 ? 19.565 -8.927 -47.088 1.00 82.69 681 PRO A O 1
ATOM 5059 N N . ASP A 1 682 ? 17.622 -7.980 -47.682 1.00 80.94 682 ASP A N 1
ATOM 5060 C CA . ASP A 1 682 ? 17.352 -8.812 -48.858 1.00 80.94 682 ASP A CA 1
ATOM 5061 C C . ASP A 1 682 ? 18.569 -8.912 -49.796 1.00 80.94 682 ASP A C 1
ATOM 5063 O O . ASP A 1 682 ? 18.863 -9.960 -50.371 1.00 80.94 682 ASP A O 1
ATOM 5067 N N . GLU A 1 683 ? 19.322 -7.822 -49.940 1.00 79.38 683 GLU A N 1
ATOM 5068 C CA . GLU A 1 683 ? 20.533 -7.772 -50.765 1.00 79.38 683 GLU A CA 1
ATOM 5069 C C . GLU A 1 683 ? 21.719 -8.575 -50.207 1.00 79.38 683 GLU A C 1
ATOM 5071 O O . GLU A 1 683 ? 22.663 -8.885 -50.943 1.00 79.38 683 GLU A O 1
ATOM 5076 N N . CYS A 1 684 ? 21.645 -8.959 -48.937 1.00 78.88 684 CYS A N 1
ATOM 5077 C CA . CYS A 1 684 ? 22.614 -9.789 -48.231 1.00 78.88 684 CYS A CA 1
ATOM 5078 C C . CYS A 1 684 ? 22.168 -11.249 -48.093 1.00 78.88 684 CYS A C 1
ATOM 5080 O O . CYS A 1 684 ? 22.948 -12.103 -47.653 1.00 78.88 684 CYS A O 1
ATOM 5082 N N . SER A 1 685 ? 20.961 -11.558 -48.569 1.00 81.81 685 SER A N 1
ATOM 5083 C CA . SER A 1 685 ? 20.406 -12.902 -48.616 1.00 81.81 685 SER A CA 1
ATOM 5084 C C . SER A 1 685 ? 20.694 -13.616 -49.949 1.00 81.81 685 SER A C 1
ATOM 5086 O O . SER A 1 685 ? 20.880 -12.985 -50.994 1.00 81.81 685 SER A O 1
ATOM 5088 N N . PRO A 1 686 ? 20.768 -14.962 -49.960 1.00 80.38 686 PRO A N 1
ATOM 5089 C CA . PRO A 1 686 ? 20.921 -15.723 -51.195 1.00 80.38 686 PRO A CA 1
ATOM 5090 C C . PRO A 1 686 ? 19.747 -15.495 -52.159 1.00 80.38 686 PRO A C 1
ATOM 5092 O O . PRO A 1 686 ? 18.594 -15.768 -51.830 1.00 80.38 686 PRO A O 1
ATOM 5095 N N . ASP A 1 687 ? 20.075 -15.048 -53.369 1.00 82.19 687 ASP A N 1
ATOM 5096 C CA . ASP A 1 687 ? 19.155 -14.907 -54.499 1.00 82.19 687 ASP A CA 1
ATOM 5097 C C . ASP A 1 687 ? 19.723 -15.707 -55.684 1.00 82.19 687 ASP A C 1
ATOM 5099 O O . ASP A 1 687 ? 20.647 -15.288 -56.396 1.00 82.19 687 ASP A O 1
ATOM 5103 N N . CYS A 1 688 ? 19.217 -16.925 -55.868 1.00 81.75 688 CYS A N 1
ATOM 5104 C CA . CYS A 1 688 ? 19.689 -17.854 -56.886 1.00 81.75 688 CYS A CA 1
ATOM 5105 C C . CYS A 1 688 ? 19.222 -17.472 -58.299 1.00 81.75 688 CYS A C 1
ATOM 5107 O O . CYS A 1 688 ? 19.803 -17.948 -59.287 1.00 81.75 688 CYS A O 1
ATOM 5109 N N . ASN A 1 689 ? 18.200 -16.619 -58.416 1.00 81.25 689 ASN A N 1
ATOM 5110 C CA . ASN A 1 689 ? 17.600 -16.223 -59.688 1.00 81.25 689 ASN A CA 1
ATOM 5111 C C . ASN A 1 689 ? 17.964 -14.778 -60.118 1.00 81.25 689 ASN A C 1
ATOM 5113 O O . ASN A 1 689 ? 17.746 -14.416 -61.282 1.00 81.25 689 ASN A O 1
ATOM 5117 N N . ALA A 1 690 ? 18.637 -14.029 -59.239 1.00 78.75 690 ALA A N 1
ATOM 5118 C CA . ALA A 1 690 ? 19.149 -12.672 -59.407 1.00 78.75 690 ALA A CA 1
ATOM 5119 C C . ALA A 1 690 ? 18.065 -11.617 -59.714 1.00 78.75 690 ALA A C 1
ATOM 5121 O O . ALA A 1 690 ? 18.324 -10.668 -60.469 1.00 78.75 690 ALA A O 1
ATOM 5122 N N . ASN A 1 691 ? 16.845 -11.794 -59.200 1.00 79.50 691 ASN A N 1
ATOM 5123 C CA . ASN A 1 691 ? 15.736 -10.845 -59.347 1.00 79.50 691 ASN A CA 1
ATOM 5124 C C . ASN A 1 691 ? 15.714 -9.754 -58.260 1.00 79.50 691 ASN A C 1
ATOM 5126 O O . ASN A 1 691 ? 14.790 -8.940 -58.289 1.00 79.50 691 ASN A O 1
ATOM 5130 N N . THR A 1 692 ? 16.722 -9.725 -57.379 1.00 72.38 692 THR A N 1
ATOM 5131 C CA . THR A 1 692 ? 16.857 -8.837 -56.212 1.00 72.38 692 THR A CA 1
ATOM 5132 C C . THR A 1 692 ? 15.820 -9.078 -55.118 1.00 72.38 692 THR A C 1
ATOM 5134 O O . THR A 1 692 ? 15.562 -8.180 -54.322 1.00 72.38 692 THR A O 1
ATOM 5137 N N . ILE A 1 693 ? 15.197 -10.254 -55.115 1.00 79.25 693 ILE A N 1
ATOM 5138 C CA . ILE A 1 693 ? 14.311 -10.759 -54.073 1.00 79.25 693 ILE A CA 1
ATOM 5139 C C . ILE A 1 693 ? 14.954 -12.064 -53.571 1.00 79.25 693 ILE A C 1
ATOM 5141 O O . ILE A 1 693 ? 15.259 -12.942 -54.373 1.00 79.25 693 ILE A O 1
ATOM 5145 N N . PRO A 1 694 ? 15.192 -12.218 -52.264 1.00 82.06 694 PRO A N 1
ATOM 5146 C CA . PRO A 1 694 ? 15.732 -13.446 -51.697 1.00 82.06 694 PRO A CA 1
ATOM 5147 C C . PRO A 1 694 ? 14.913 -14.690 -52.036 1.00 82.06 694 PRO A C 1
ATOM 5149 O O . PRO A 1 694 ? 13.678 -14.657 -52.066 1.00 82.06 694 PRO A O 1
ATOM 5152 N N . ASP A 1 695 ? 15.595 -15.834 -52.154 1.00 81.69 695 ASP A N 1
ATOM 5153 C CA . ASP A 1 695 ? 14.977 -17.129 -52.481 1.00 81.69 695 ASP A CA 1
ATOM 5154 C C . ASP A 1 695 ? 13.831 -17.501 -51.522 1.00 81.69 695 ASP A C 1
ATOM 5156 O O . ASP A 1 695 ? 12.840 -18.128 -51.904 1.00 81.69 695 ASP A O 1
ATOM 5160 N N . VAL A 1 696 ? 13.963 -17.112 -50.255 1.00 80.00 696 VAL A N 1
ATOM 5161 C CA . VAL A 1 696 ? 12.974 -17.324 -49.190 1.00 80.00 696 VAL A CA 1
ATOM 5162 C C . VAL A 1 696 ? 11.688 -16.521 -49.411 1.00 80.00 696 VAL A C 1
ATOM 5164 O O . VAL A 1 696 ? 10.593 -17.003 -49.119 1.00 80.00 696 VAL A O 1
ATOM 5167 N N . CYS A 1 697 ? 11.782 -15.342 -50.009 1.00 81.31 697 CYS A N 1
ATOM 5168 C CA . CYS A 1 697 ? 10.631 -14.495 -50.301 1.00 81.31 697 CYS A CA 1
ATOM 5169 C C . CYS A 1 697 ? 9.971 -14.870 -51.619 1.00 81.31 697 CYS A C 1
ATOM 5171 O O . CYS A 1 697 ? 8.741 -14.884 -51.738 1.00 81.31 697 CYS A O 1
ATOM 5173 N N . ASP A 1 698 ? 10.780 -15.294 -52.583 1.00 82.25 698 ASP A N 1
ATOM 5174 C CA . ASP A 1 698 ? 10.269 -15.941 -53.778 1.00 82.25 698 ASP A CA 1
ATOM 5175 C C . ASP A 1 698 ? 9.547 -17.260 -53.448 1.00 82.25 698 ASP A C 1
ATOM 5177 O O . ASP A 1 698 ? 8.574 -17.616 -54.118 1.00 82.25 698 ASP A O 1
ATOM 5181 N N . ALA A 1 699 ? 9.930 -17.963 -52.374 1.00 81.00 699 ALA A N 1
ATOM 5182 C CA . ALA A 1 699 ? 9.208 -19.147 -51.902 1.00 81.00 699 ALA A CA 1
ATOM 5183 C C . ALA A 1 699 ? 7.776 -18.819 -51.443 1.00 81.00 699 ALA A C 1
ATOM 5185 O O . ALA A 1 699 ? 6.842 -19.563 -51.758 1.00 81.00 699 ALA A O 1
ATOM 5186 N N . ALA A 1 700 ? 7.575 -17.685 -50.767 1.00 75.94 700 ALA A N 1
ATOM 5187 C CA . ALA A 1 700 ? 6.244 -17.209 -50.387 1.00 75.94 700 ALA A CA 1
ATOM 5188 C C . ALA A 1 700 ? 5.405 -16.803 -51.614 1.00 75.94 700 ALA A C 1
ATOM 5190 O O . ALA A 1 700 ? 4.203 -17.072 -51.674 1.00 75.94 700 ALA A O 1
ATOM 5191 N N . ALA A 1 701 ? 6.036 -16.216 -52.637 1.00 79.75 701 ALA A N 1
ATOM 5192 C CA . ALA A 1 701 ? 5.376 -15.907 -53.904 1.00 79.75 701 ALA A CA 1
ATOM 5193 C C . ALA A 1 701 ? 5.029 -17.169 -54.716 1.00 79.75 701 ALA A C 1
ATOM 5195 O O . ALA A 1 701 ? 4.026 -17.182 -55.437 1.00 79.75 701 ALA A O 1
ATOM 5196 N N . LEU A 1 702 ? 5.820 -18.238 -54.586 1.00 87.69 702 LEU A N 1
ATOM 5197 C CA . LEU A 1 702 ? 5.604 -19.523 -55.251 1.00 87.69 702 LEU A CA 1
ATOM 5198 C C . LEU A 1 702 ? 4.388 -20.279 -54.683 1.00 87.69 702 LEU A C 1
ATOM 5200 O O . LEU A 1 702 ? 3.649 -20.913 -55.442 1.00 87.69 702 LEU A O 1
ATOM 5204 N N . LEU A 1 703 ? 4.152 -20.195 -53.370 1.00 90.19 703 LEU A N 1
ATOM 5205 C CA . LEU A 1 703 ? 3.096 -20.910 -52.647 1.00 90.19 703 LEU A CA 1
ATOM 5206 C C . LEU A 1 703 ? 2.188 -19.933 -51.880 1.00 90.19 703 LEU A C 1
ATOM 5208 O O . LEU A 1 703 ? 2.430 -19.599 -50.726 1.00 90.19 703 LEU A O 1
ATOM 5212 N N . THR A 1 704 ? 1.102 -19.503 -52.520 1.00 89.50 704 THR A N 1
ATOM 5213 C CA . THR A 1 704 ? 0.224 -18.421 -52.025 1.00 89.50 704 THR A CA 1
ATOM 5214 C C . THR A 1 704 ? -1.025 -18.903 -51.292 1.00 89.50 704 THR A C 1
ATOM 5216 O O . THR A 1 704 ? -1.686 -18.121 -50.613 1.00 89.50 704 THR A O 1
ATOM 5219 N N . GLY A 1 705 ? -1.380 -20.180 -51.433 1.00 90.50 705 GLY A N 1
ATOM 5220 C CA . GLY A 1 705 ? -2.512 -20.786 -50.735 1.00 90.50 705 GLY A CA 1
ATOM 5221 C C . GLY A 1 705 ? -2.027 -21.911 -49.840 1.00 90.50 705 GLY A C 1
ATOM 5222 O O . GLY A 1 705 ? -1.403 -22.845 -50.344 1.00 90.50 705 GLY A O 1
ATOM 5223 N N . GLN A 1 706 ? -2.329 -21.816 -48.549 1.00 93.81 706 GLN A N 1
ATOM 5224 C CA . GLN A 1 706 ? -2.002 -22.823 -47.542 1.00 93.81 706 GLN A CA 1
ATOM 5225 C C . GLN A 1 706 ? -3.150 -23.835 -47.388 1.00 93.81 706 GLN A C 1
ATOM 5227 O O . GLN A 1 706 ? -4.306 -23.479 -47.641 1.00 93.81 706 GLN A O 1
ATOM 5232 N N . PRO A 1 707 ? -2.867 -25.085 -46.983 1.00 95.62 707 PRO A N 1
ATOM 5233 C CA . PRO A 1 707 ? -3.916 -26.044 -46.678 1.00 95.62 707 PRO A CA 1
ATOM 5234 C C . PRO A 1 707 ? -4.587 -25.747 -45.341 1.00 95.62 707 PRO A C 1
ATOM 5236 O O . PRO A 1 707 ? -3.933 -25.351 -44.384 1.00 95.62 707 PRO A O 1
ATOM 5239 N N . GLU A 1 708 ? -5.892 -25.992 -45.275 1.00 94.44 708 GLU A N 1
ATOM 5240 C CA . GLU A 1 708 ? -6.690 -25.817 -44.061 1.00 94.44 708 GLU A CA 1
ATOM 5241 C C . GLU A 1 708 ? -6.859 -27.136 -43.296 1.00 94.44 708 GLU A C 1
ATOM 5243 O O . GLU A 1 708 ? -6.909 -28.226 -43.885 1.00 94.44 708 GLU A O 1
ATOM 5248 N N . ASP A 1 709 ? -7.012 -27.023 -41.978 1.00 93.94 709 ASP A N 1
ATOM 5249 C CA . ASP A 1 709 ? -7.356 -28.140 -41.104 1.00 93.94 709 ASP A CA 1
ATOM 5250 C C . ASP A 1 709 ? -8.683 -28.795 -41.519 1.00 93.94 709 ASP A C 1
ATOM 5252 O O . ASP A 1 709 ? -9.643 -28.150 -41.951 1.00 93.94 709 ASP A O 1
ATOM 5256 N N . ASN A 1 710 ? -8.749 -30.117 -41.396 1.00 89.94 710 ASN A N 1
ATOM 5257 C CA . ASN A 1 710 ? -9.929 -30.908 -41.716 1.00 89.94 710 ASN A CA 1
ATOM 5258 C C . ASN A 1 710 ? -10.365 -31.707 -40.483 1.00 89.94 710 ASN A C 1
ATOM 5260 O O . ASN A 1 710 ? -9.660 -32.615 -40.057 1.00 89.94 710 ASN A O 1
ATOM 5264 N N . GLU A 1 711 ? -11.581 -31.464 -39.994 1.00 86.75 711 GLU A N 1
ATOM 5265 C CA . GLU A 1 711 ? -12.256 -32.356 -39.044 1.00 86.75 711 GLU A CA 1
ATOM 5266 C C . GLU A 1 711 ? -13.299 -33.204 -39.789 1.00 86.75 711 GLU A C 1
ATOM 5268 O O . GLU A 1 711 ? -14.143 -32.671 -40.524 1.00 86.75 711 GLU A O 1
ATOM 5273 N N . ARG A 1 712 ? -13.234 -34.535 -39.680 1.00 87.56 712 ARG A N 1
ATOM 5274 C CA . ARG A 1 712 ? -14.141 -35.454 -40.397 1.00 87.56 712 ARG A CA 1
ATOM 5275 C C . ARG A 1 712 ? -14.640 -36.576 -39.497 1.00 87.56 712 ARG A C 1
ATOM 5277 O O . ARG A 1 712 ? -13.850 -37.210 -38.818 1.00 87.56 712 ARG A O 1
ATOM 5284 N N . CYS A 1 713 ? -15.934 -36.903 -39.554 1.00 84.19 713 CYS A N 1
ATOM 5285 C CA . CYS A 1 713 ? -16.423 -38.126 -38.912 1.00 84.19 713 CYS A CA 1
ATOM 5286 C C . CYS A 1 713 ? -15.860 -39.376 -39.623 1.00 84.19 713 CYS A C 1
ATOM 5288 O O . CYS A 1 713 ? -15.596 -39.350 -40.832 1.00 84.19 713 CYS A O 1
ATOM 5290 N N . LEU A 1 714 ? -15.718 -40.486 -38.892 1.00 84.81 714 LEU A N 1
ATOM 5291 C CA . LEU A 1 714 ? -15.177 -41.746 -39.421 1.00 84.81 714 LEU A CA 1
ATOM 5292 C C . LEU A 1 714 ? -15.890 -42.199 -40.713 1.00 84.81 714 LEU A C 1
ATOM 5294 O O . LEU A 1 714 ? -17.111 -42.365 -40.744 1.00 84.81 714 LEU A O 1
ATOM 5298 N N . GLY A 1 715 ? -15.112 -42.427 -41.777 1.00 83.06 715 GLY A N 1
ATOM 5299 C CA . GLY A 1 715 ? -15.603 -42.788 -43.112 1.00 83.06 715 GLY A CA 1
ATOM 5300 C C . GLY A 1 715 ? -15.927 -41.609 -44.041 1.00 83.06 715 GLY A C 1
ATOM 5301 O O . GLY A 1 715 ? -16.331 -41.854 -45.176 1.00 83.06 715 GLY A O 1
ATOM 5302 N N . GLY A 1 716 ? -15.754 -40.357 -43.600 1.00 86.44 716 GLY A N 1
ATOM 5303 C CA . GLY A 1 716 ? -15.829 -39.168 -44.460 1.00 86.44 716 GLY A CA 1
ATOM 5304 C C . GLY A 1 716 ? -14.604 -38.987 -45.370 1.00 86.44 716 GLY A C 1
ATOM 5305 O O . GLY A 1 716 ? -13.646 -39.750 -45.285 1.00 86.44 716 GLY A O 1
ATOM 5306 N N . ASP A 1 717 ? -14.614 -37.956 -46.222 1.00 91.88 717 ASP A N 1
ATOM 5307 C CA . ASP A 1 717 ? -13.493 -37.611 -47.113 1.00 91.88 717 ASP A CA 1
ATOM 5308 C C . ASP A 1 717 ? -12.833 -36.287 -46.677 1.00 91.88 717 ASP A C 1
ATOM 5310 O O . ASP A 1 717 ? -13.527 -35.301 -46.404 1.00 91.88 717 ASP A O 1
ATOM 5314 N N . ALA A 1 718 ? -11.499 -36.239 -46.646 1.00 93.00 718 ALA A N 1
ATOM 5315 C CA . ALA A 1 718 ? -10.703 -35.043 -46.350 1.00 93.00 718 ALA A CA 1
ATOM 5316 C C . ALA A 1 718 ? -10.022 -34.497 -47.611 1.00 93.00 718 ALA A C 1
ATOM 5318 O O . ALA A 1 718 ? -9.595 -35.269 -48.474 1.00 93.00 718 ALA A O 1
ATOM 5319 N N . ASN A 1 719 ? -9.920 -33.169 -47.715 1.00 94.88 719 ASN A N 1
ATOM 5320 C CA . ASN A 1 719 ? -9.263 -32.491 -48.833 1.00 94.88 719 ASN A CA 1
ATOM 5321 C C . ASN A 1 719 ? -8.338 -31.391 -48.311 1.00 94.88 719 ASN A C 1
ATOM 5323 O O . ASN A 1 719 ? -8.780 -30.536 -47.548 1.00 94.88 719 ASN A O 1
ATOM 5327 N N . PHE A 1 720 ? -7.092 -31.397 -48.772 1.00 96.50 720 PHE A N 1
ATOM 5328 C CA . PHE A 1 720 ? -6.096 -30.367 -48.498 1.00 96.50 720 PHE A CA 1
ATOM 5329 C C . PHE A 1 720 ? -5.677 -29.739 -49.816 1.00 96.50 720 PHE A C 1
ATOM 5331 O O . PHE A 1 720 ? -5.286 -30.454 -50.737 1.00 96.50 720 PHE A O 1
ATOM 5338 N N . SER A 1 721 ? -5.736 -28.417 -49.908 1.00 95.06 721 SER A N 1
ATOM 5339 C CA . SER A 1 721 ? -5.395 -27.701 -51.133 1.00 95.06 721 SER A CA 1
ATOM 5340 C C . SER A 1 721 ? -4.356 -26.625 -50.884 1.00 95.06 721 SER A C 1
ATOM 5342 O O . SER A 1 721 ? -4.425 -25.929 -49.880 1.00 95.06 721 SER A O 1
ATOM 5344 N N . VAL A 1 722 ? -3.453 -26.451 -51.839 1.00 95.56 722 VAL A N 1
ATOM 5345 C CA . VAL A 1 722 ? -2.518 -25.332 -51.916 1.00 95.56 722 VAL A CA 1
ATOM 5346 C C . VAL A 1 722 ? -2.730 -24.546 -53.205 1.00 95.56 722 VAL A C 1
ATOM 5348 O O . VAL A 1 722 ? -3.271 -25.076 -54.173 1.00 95.56 722 VAL A O 1
ATOM 5351 N N . THR A 1 723 ? -2.300 -23.284 -53.239 1.00 94.00 723 THR A N 1
ATOM 5352 C CA . THR A 1 723 ? -2.257 -22.491 -54.482 1.00 94.00 723 THR A CA 1
ATOM 5353 C C . THR A 1 723 ? -0.812 -22.218 -54.861 1.00 94.00 723 THR A C 1
ATOM 5355 O O . THR A 1 723 ? -0.104 -21.532 -54.127 1.00 94.00 723 THR A O 1
ATOM 5358 N N . VAL A 1 724 ? -0.386 -22.740 -56.010 1.00 92.56 724 VAL A N 1
ATOM 5359 C CA . VAL A 1 724 ? 0.960 -22.540 -56.559 1.00 92.56 724 VAL A CA 1
ATOM 5360 C C . VAL A 1 724 ? 0.876 -21.593 -57.751 1.00 92.56 724 VAL A C 1
ATOM 5362 O O . VAL A 1 724 ? 0.048 -21.782 -58.643 1.00 92.56 724 VAL A O 1
ATOM 5365 N N . THR A 1 725 ? 1.695 -20.545 -57.755 1.00 88.56 725 THR A N 1
ATOM 5366 C CA . THR A 1 725 ? 1.640 -19.483 -58.776 1.00 88.56 725 THR A CA 1
ATOM 5367 C C . THR A 1 725 ? 2.336 -19.874 -60.076 1.00 88.56 725 THR A C 1
ATOM 5369 O O . THR A 1 725 ? 1.898 -19.441 -61.144 1.00 88.56 725 THR A O 1
ATOM 5372 N N . GLU A 1 726 ? 3.347 -20.745 -60.005 1.00 86.06 726 GLU A N 1
ATOM 5373 C CA . GLU A 1 726 ? 4.123 -21.221 -61.153 1.00 86.06 726 GLU A CA 1
ATOM 5374 C C . GLU A 1 726 ? 3.709 -22.637 -61.596 1.00 86.06 726 GLU A C 1
ATOM 5376 O O . GLU A 1 726 ? 4.059 -23.627 -60.948 1.00 86.06 726 GLU A O 1
ATOM 5381 N N . PRO A 1 727 ? 3.028 -22.800 -62.750 1.00 82.00 727 PRO A N 1
ATOM 5382 C CA . PRO A 1 727 ? 2.527 -24.102 -63.206 1.00 82.00 727 PRO A CA 1
ATOM 5383 C C . PRO A 1 727 ? 3.613 -25.136 -63.542 1.00 82.00 727 PRO A C 1
ATOM 5385 O O . PRO A 1 727 ? 3.302 -26.310 -63.743 1.00 82.00 727 PRO A O 1
ATOM 5388 N N . SER A 1 728 ? 4.869 -24.705 -63.698 1.00 84.56 728 SER A N 1
ATOM 5389 C CA . SER A 1 728 ? 6.019 -25.588 -63.930 1.00 84.56 728 SER A CA 1
ATOM 5390 C C . SER A 1 728 ? 6.675 -26.102 -62.650 1.00 84.56 728 SER A C 1
ATOM 5392 O O . SER A 1 728 ? 7.557 -26.957 -62.747 1.00 84.56 728 SER A O 1
ATOM 5394 N N . ALA A 1 729 ? 6.266 -25.610 -61.478 1.00 88.75 729 ALA A N 1
ATOM 5395 C CA . ALA A 1 729 ? 6.781 -26.084 -60.207 1.00 88.75 729 ALA A CA 1
ATOM 5396 C C . ALA A 1 729 ? 6.341 -27.528 -59.926 1.00 88.75 729 ALA A C 1
ATOM 5398 O O . ALA A 1 729 ? 5.295 -28.008 -60.369 1.00 88.75 729 ALA A O 1
ATOM 5399 N N . THR A 1 730 ? 7.177 -28.253 -59.195 1.00 93.94 730 THR A N 1
ATOM 5400 C CA . THR A 1 730 ? 6.930 -29.638 -58.798 1.00 93.94 730 THR A CA 1
ATOM 5401 C C . THR A 1 730 ? 6.393 -29.688 -57.377 1.00 93.94 730 THR A C 1
ATOM 5403 O O . THR A 1 730 ? 6.913 -29.001 -56.506 1.00 93.94 730 THR A O 1
ATOM 5406 N N . ILE A 1 731 ? 5.357 -30.500 -57.154 1.00 95.38 731 ILE A N 1
ATOM 5407 C CA . ILE A 1 731 ? 4.605 -30.581 -55.896 1.00 95.38 731 ILE A CA 1
ATOM 5408 C C . ILE A 1 731 ? 4.728 -31.980 -55.294 1.00 95.38 731 ILE A C 1
ATOM 5410 O O . ILE A 1 731 ? 4.619 -32.977 -56.014 1.00 95.38 731 ILE A O 1
ATOM 5414 N N . GLN A 1 732 ? 4.888 -32.061 -53.972 1.00 97.06 732 GLN A N 1
ATOM 5415 C CA . GLN A 1 732 ? 4.896 -33.312 -53.218 1.00 97.06 732 GLN A CA 1
ATOM 5416 C C . GLN A 1 732 ? 4.256 -33.140 -51.832 1.00 97.06 732 GLN A C 1
ATOM 5418 O O . GLN A 1 732 ? 4.748 -32.381 -51.003 1.00 97.06 732 GLN A O 1
ATOM 5423 N N . TRP A 1 733 ? 3.206 -33.909 -51.544 1.00 97.81 733 TRP A N 1
ATOM 5424 C CA . TRP A 1 733 ? 2.571 -33.967 -50.224 1.00 97.81 733 TRP A CA 1
ATOM 5425 C C . TRP A 1 733 ? 3.270 -34.945 -49.282 1.00 97.81 733 TRP A C 1
ATOM 5427 O O . TRP A 1 733 ? 3.784 -35.982 -49.710 1.00 97.81 733 TRP A O 1
ATOM 5437 N N . PHE A 1 734 ? 3.230 -34.647 -47.989 1.00 97.19 734 PHE A N 1
ATOM 5438 C CA . PHE A 1 734 ? 3.808 -35.422 -46.899 1.00 97.19 734 PHE A CA 1
ATOM 5439 C C . PHE A 1 734 ? 2.785 -35.606 -45.778 1.00 97.19 734 PHE A C 1
ATOM 5441 O O . PHE A 1 734 ? 2.002 -34.701 -45.504 1.00 97.19 734 PHE A O 1
ATOM 5448 N N . LYS A 1 735 ? 2.845 -36.757 -45.099 1.00 95.19 735 LYS A N 1
ATOM 5449 C CA . LYS A 1 735 ? 2.236 -36.974 -43.781 1.00 95.19 735 LYS A CA 1
ATOM 5450 C C . LYS A 1 735 ? 3.356 -37.074 -42.750 1.00 95.19 735 LYS A C 1
ATOM 5452 O O . LYS A 1 735 ? 4.182 -37.995 -42.814 1.00 95.19 735 LYS A O 1
ATOM 5457 N N . GLY A 1 736 ? 3.423 -36.123 -41.821 1.00 90.88 736 GLY A N 1
ATOM 5458 C CA . GLY A 1 736 ? 4.619 -35.919 -41.003 1.00 90.88 736 GLY A CA 1
ATOM 5459 C C . GLY A 1 736 ? 5.855 -35.769 -41.901 1.00 90.88 736 GLY A C 1
ATOM 5460 O O . GLY A 1 736 ? 5.839 -35.004 -42.856 1.00 90.88 736 GLY A O 1
ATOM 5461 N N . ALA A 1 737 ? 6.921 -36.532 -41.649 1.00 87.88 737 ALA A N 1
ATOM 5462 C CA . ALA A 1 737 ? 8.132 -36.522 -42.484 1.00 87.88 737 ALA A CA 1
ATOM 5463 C C . ALA A 1 737 ? 8.083 -37.452 -43.717 1.00 87.88 737 ALA A C 1
ATOM 5465 O O . ALA A 1 737 ? 9.055 -37.521 -44.468 1.00 87.88 737 ALA A O 1
ATOM 5466 N N . THR A 1 738 ? 6.990 -38.193 -43.933 1.00 94.00 738 THR A N 1
ATOM 5467 C CA . THR A 1 738 ? 6.931 -39.238 -44.971 1.00 94.00 738 THR A CA 1
ATOM 5468 C C . THR A 1 738 ? 6.239 -38.725 -46.236 1.00 94.00 738 THR A C 1
ATOM 5470 O O . THR A 1 738 ? 5.092 -38.284 -46.134 1.00 94.00 738 THR A O 1
ATOM 5473 N N . PRO A 1 739 ? 6.866 -38.805 -47.428 1.00 95.75 739 PRO A N 1
ATOM 5474 C CA . PRO A 1 739 ? 6.223 -38.402 -48.675 1.00 95.75 739 PRO A CA 1
ATOM 5475 C C . PRO A 1 739 ? 5.068 -39.347 -49.017 1.00 95.75 739 PRO A C 1
ATOM 5477 O O . PRO A 1 739 ? 5.200 -40.573 -48.956 1.00 95.75 739 PRO A O 1
ATOM 5480 N N . LEU A 1 740 ? 3.932 -38.769 -49.392 1.00 95.44 740 LEU A N 1
ATOM 5481 C CA . LEU A 1 740 ? 2.744 -39.499 -49.809 1.00 95.44 740 LEU A CA 1
ATOM 5482 C C . LEU A 1 740 ? 2.842 -39.910 -51.278 1.00 95.44 740 LEU A C 1
ATOM 5484 O O . LEU A 1 740 ? 3.423 -39.223 -52.116 1.00 95.44 740 LEU A O 1
ATOM 5488 N N . ALA A 1 741 ? 2.224 -41.038 -51.608 1.00 94.81 741 ALA A N 1
ATOM 5489 C CA . ALA A 1 741 ? 2.120 -41.524 -52.974 1.00 94.81 741 ALA A CA 1
ATOM 5490 C C . ALA A 1 741 ? 0.654 -41.777 -53.322 1.00 94.81 741 ALA A C 1
ATOM 5492 O O . ALA A 1 741 ? -0.130 -42.213 -52.481 1.00 94.81 741 ALA A O 1
ATOM 5493 N N . ASN A 1 742 ? 0.296 -41.538 -54.583 1.00 93.56 742 ASN A N 1
ATOM 5494 C CA . ASN A 1 742 ? -1.041 -41.848 -55.082 1.00 93.56 742 ASN A CA 1
ATOM 5495 C C . ASN A 1 742 ? -1.306 -43.363 -55.020 1.00 93.56 742 ASN A C 1
ATOM 5497 O O . ASN A 1 742 ? -0.515 -44.155 -55.542 1.00 93.56 742 ASN A O 1
ATOM 5501 N N . GLY A 1 743 ? -2.439 -43.759 -54.434 1.00 86.50 743 GLY A N 1
ATOM 5502 C CA . GLY A 1 743 ? -2.857 -45.155 -54.303 1.00 86.50 743 GLY A CA 1
ATOM 5503 C C . GLY A 1 743 ? -3.737 -45.413 -53.074 1.00 86.50 743 GLY A C 1
ATOM 5504 O O . GLY A 1 743 ? -3.661 -44.707 -52.073 1.00 86.50 743 GLY A O 1
ATOM 5505 N N . GLY A 1 744 ? -4.574 -46.455 -53.133 1.00 89.31 744 GLY A N 1
ATOM 5506 C CA . GLY A 1 744 ? -5.517 -46.768 -52.052 1.00 89.31 744 GLY A CA 1
ATOM 5507 C C . GLY A 1 744 ? -6.554 -45.655 -51.868 1.00 89.31 744 GLY A C 1
ATOM 5508 O O . GLY A 1 744 ? -7.229 -45.298 -52.830 1.00 89.31 744 GLY A O 1
ATOM 5509 N N . SER A 1 745 ? -6.656 -45.129 -50.645 1.00 90.75 745 SER A N 1
ATOM 5510 C CA . SER A 1 745 ? -7.548 -44.022 -50.268 1.00 90.75 745 SER A CA 1
ATOM 5511 C C . SER A 1 745 ? -7.016 -42.628 -50.628 1.00 90.75 745 SER A C 1
ATOM 5513 O O . SER A 1 745 ? -7.767 -41.663 -50.506 1.00 90.75 745 SER A O 1
ATOM 5515 N N . ILE A 1 746 ? -5.752 -42.512 -51.059 1.00 95.62 746 ILE A N 1
ATOM 5516 C CA . ILE A 1 746 ? -5.052 -41.237 -51.280 1.00 95.62 746 ILE A CA 1
ATOM 5517 C C . ILE A 1 746 ? -4.928 -40.932 -52.779 1.00 95.62 746 ILE A C 1
ATOM 5519 O O . ILE A 1 746 ? -4.442 -41.758 -53.562 1.00 95.62 746 ILE A O 1
ATOM 5523 N N . SER A 1 747 ? -5.294 -39.712 -53.174 1.00 96.00 747 SER A N 1
ATOM 5524 C CA . SER A 1 747 ? -5.105 -39.177 -54.529 1.00 96.00 747 SER A CA 1
ATOM 5525 C C . SER A 1 747 ? -4.683 -37.709 -54.503 1.00 96.00 747 SER A C 1
ATOM 5527 O O . SER A 1 747 ? -5.097 -36.980 -53.614 1.00 96.00 747 SER A O 1
ATOM 5529 N N . GLY A 1 748 ? -3.894 -37.266 -55.485 1.00 94.94 748 GLY A N 1
ATOM 5530 C CA . GLY A 1 748 ? -3.424 -35.879 -55.573 1.00 94.94 748 GLY A CA 1
ATOM 5531 C C . GLY A 1 748 ? -2.105 -35.590 -54.845 1.00 94.94 748 GLY A C 1
ATOM 5532 O O . GLY A 1 748 ? -1.739 -34.436 -54.684 1.00 94.94 748 GLY A O 1
ATOM 5533 N N . ALA A 1 749 ? -1.334 -36.618 -54.469 1.00 96.25 749 ALA A N 1
ATOM 5534 C CA . ALA A 1 749 ? -0.092 -36.476 -53.696 1.00 96.25 749 ALA A CA 1
ATOM 5535 C C . ALA A 1 749 ? 1.026 -35.655 -54.377 1.00 96.25 749 ALA A C 1
ATOM 5537 O O . ALA A 1 749 ? 1.993 -35.288 -53.722 1.00 96.25 749 ALA A O 1
ATOM 5538 N N . THR A 1 750 ? 0.898 -35.355 -55.670 1.00 95.62 750 THR A N 1
ATOM 5539 C CA . THR A 1 750 ? 1.825 -34.505 -56.441 1.00 95.62 750 THR A CA 1
ATOM 5540 C C . THR A 1 750 ? 1.074 -33.414 -57.211 1.00 95.62 750 THR A C 1
ATOM 5542 O O . THR A 1 750 ? 1.396 -33.119 -58.361 1.00 95.62 750 THR A O 1
ATOM 5545 N N . SER A 1 751 ? -0.022 -32.919 -56.640 1.00 94.31 751 SER A N 1
ATOM 5546 C CA . SER A 1 751 ? -0.917 -31.925 -57.233 1.00 94.31 751 SER A CA 1
ATOM 5547 C C . SER A 1 751 ? -1.324 -30.910 -56.172 1.00 94.31 751 SER A C 1
ATOM 5549 O O . SER A 1 751 ? -1.231 -31.192 -54.982 1.00 94.31 751 SER A O 1
ATOM 5551 N N . ASP A 1 752 ? -1.873 -29.783 -56.609 1.00 93.88 752 ASP A N 1
ATOM 5552 C CA . ASP A 1 752 ? -2.374 -28.706 -55.749 1.00 93.88 752 ASP A CA 1
ATOM 5553 C C . ASP A 1 752 ? -3.446 -29.155 -54.743 1.00 93.88 752 ASP A C 1
ATOM 5555 O O . ASP A 1 752 ? -3.621 -28.511 -53.722 1.00 93.88 752 ASP A O 1
ATOM 5559 N N . ASN A 1 753 ? -4.166 -30.253 -55.001 1.00 95.06 753 ASN A N 1
ATOM 5560 C CA . ASN A 1 753 ? -5.203 -30.775 -54.112 1.00 95.06 753 ASN A CA 1
ATOM 5561 C C . ASN A 1 753 ? -4.949 -32.248 -53.772 1.00 95.06 753 ASN A C 1
ATOM 5563 O O . ASN A 1 753 ? -4.953 -33.098 -54.667 1.00 95.06 753 ASN A O 1
ATOM 5567 N N . LEU A 1 754 ? -4.781 -32.540 -52.485 1.00 97.25 754 LEU A N 1
ATOM 5568 C CA . LEU A 1 754 ? -4.694 -33.869 -51.895 1.00 97.25 754 LEU A CA 1
ATOM 5569 C C . LEU A 1 754 ? -6.064 -34.279 -51.349 1.00 97.25 754 LEU A C 1
ATOM 5571 O O . LEU A 1 754 ? -6.626 -33.609 -50.491 1.00 97.25 754 LEU A O 1
ATOM 5575 N N . THR A 1 755 ? -6.563 -35.432 -51.780 1.00 96.56 755 THR A N 1
ATOM 5576 C CA . THR A 1 755 ? -7.806 -36.031 -51.283 1.00 96.56 755 THR A CA 1
ATOM 5577 C C . THR A 1 755 ? -7.516 -37.360 -50.595 1.00 96.56 755 THR A C 1
ATOM 5579 O O . THR A 1 755 ? -6.834 -38.223 -51.159 1.00 96.56 755 THR A O 1
ATOM 5582 N N . ILE A 1 756 ? -8.090 -37.543 -49.405 1.00 96.75 756 ILE A N 1
ATOM 5583 C CA . ILE A 1 756 ? -8.080 -38.789 -48.634 1.00 96.75 756 ILE A CA 1
ATOM 5584 C C . ILE A 1 756 ? -9.531 -39.236 -48.460 1.00 96.75 756 ILE A C 1
ATOM 5586 O O . ILE A 1 756 ? -10.320 -38.553 -47.814 1.00 96.75 756 ILE A O 1
ATOM 5590 N N . THR A 1 757 ? -9.895 -40.365 -49.063 1.00 93.88 757 THR A N 1
ATOM 5591 C CA . THR A 1 757 ? -11.270 -40.891 -49.025 1.00 93.88 757 THR A CA 1
ATOM 5592 C C . THR A 1 757 ? -11.457 -41.962 -47.957 1.00 93.88 757 THR A C 1
ATOM 5594 O O . THR A 1 757 ? -10.539 -42.741 -47.698 1.00 93.88 757 THR A O 1
ATOM 5597 N N . ASN A 1 758 ? -12.660 -42.063 -47.387 1.00 89.25 758 ASN A N 1
ATOM 5598 C CA . ASN A 1 758 ? -12.980 -43.007 -46.303 1.00 89.25 758 ASN A CA 1
ATOM 5599 C C . ASN A 1 758 ? -11.986 -42.927 -45.129 1.00 89.25 758 ASN A C 1
ATOM 5601 O O . ASN A 1 758 ? -11.410 -43.938 -44.720 1.00 89.25 758 ASN A O 1
ATOM 5605 N N . VAL A 1 759 ? -11.784 -41.715 -44.622 1.00 90.50 759 VAL A N 1
ATOM 5606 C CA . VAL A 1 759 ? -10.855 -41.379 -43.544 1.00 90.50 759 VAL A CA 1
ATOM 5607 C C . VAL A 1 759 ? -11.098 -42.257 -42.310 1.00 90.50 759 VAL A C 1
ATOM 5609 O O . VAL A 1 759 ? -12.223 -42.358 -41.805 1.00 90.50 759 VAL A O 1
ATOM 5612 N N . GLY A 1 760 ? -10.034 -42.893 -41.821 1.00 88.06 760 GLY A N 1
ATOM 5613 C CA . GLY A 1 760 ? -10.004 -43.633 -40.560 1.00 88.06 760 GLY A CA 1
ATOM 5614 C C . GLY A 1 760 ? -9.028 -43.027 -39.551 1.00 88.06 760 GLY A C 1
ATOM 5615 O O . GLY A 1 760 ? -8.243 -42.147 -39.875 1.00 88.06 760 GLY A O 1
ATOM 5616 N N . ILE A 1 761 ? -9.019 -43.554 -38.323 1.00 82.44 761 ILE A N 1
ATOM 5617 C CA . ILE A 1 761 ? -8.168 -43.049 -37.223 1.00 82.44 761 ILE A CA 1
ATOM 5618 C C . ILE A 1 761 ? -6.671 -43.075 -37.596 1.00 82.44 761 ILE A C 1
ATOM 5620 O O . ILE A 1 761 ? -5.904 -42.208 -37.205 1.00 82.44 761 ILE A O 1
ATOM 5624 N N . SER A 1 762 ? -6.226 -44.035 -38.416 1.00 87.00 762 SER A N 1
ATOM 5625 C CA . SER A 1 762 ? -4.831 -44.087 -38.887 1.00 87.00 762 SER A CA 1
ATOM 5626 C C . SER A 1 762 ? -4.447 -42.951 -39.835 1.00 87.00 762 SER A C 1
ATOM 5628 O O . SER A 1 762 ? -3.257 -42.757 -40.094 1.00 87.00 762 SER A O 1
ATOM 5630 N N . ASP A 1 763 ? -5.430 -42.244 -40.389 1.00 91.81 763 ASP A N 1
ATOM 5631 C CA . ASP A 1 763 ? -5.228 -41.112 -41.284 1.00 91.81 763 ASP A CA 1
ATOM 5632 C C . ASP A 1 763 ? -5.052 -39.803 -40.505 1.00 91.81 763 ASP A C 1
ATOM 5634 O O . ASP A 1 763 ? -4.511 -38.860 -41.075 1.00 91.81 763 ASP A O 1
ATOM 5638 N N . GLU A 1 764 ? -5.330 -39.769 -39.199 1.00 91.31 764 GLU A N 1
ATOM 5639 C CA . GLU A 1 764 ? -5.033 -38.614 -38.343 1.00 91.31 764 GLU A CA 1
ATOM 5640 C C . GLU A 1 764 ? -3.557 -38.217 -38.410 1.00 91.31 764 GLU A C 1
ATOM 5642 O O . GLU A 1 764 ? -2.656 -39.063 -38.524 1.00 91.31 764 GLU A O 1
ATOM 5647 N N . GLY A 1 765 ? -3.308 -36.914 -38.359 1.00 91.56 765 GLY A N 1
ATOM 5648 C CA . GLY A 1 765 ? -1.964 -36.354 -38.330 1.00 91.56 765 GLY A CA 1
ATOM 5649 C C . GLY A 1 765 ? -1.814 -35.098 -39.174 1.00 91.56 765 GLY A C 1
ATOM 5650 O O . GLY A 1 765 ? -2.773 -34.576 -39.731 1.00 91.56 765 GLY A O 1
ATOM 5651 N N . SER A 1 766 ? -0.574 -34.626 -39.249 1.00 95.62 766 SER A N 1
ATOM 5652 C CA . SER A 1 766 ? -0.196 -33.408 -39.961 1.00 95.62 766 SER A CA 1
ATOM 5653 C C . SER A 1 766 ? 0.192 -33.702 -41.411 1.00 95.62 766 SER A C 1
ATOM 5655 O O . SER A 1 766 ? 0.990 -34.610 -41.684 1.00 95.62 766 SER A O 1
ATOM 5657 N N . TYR A 1 767 ? -0.358 -32.906 -42.321 1.00 97.00 767 TYR A N 1
ATOM 5658 C CA . TYR A 1 767 ? -0.152 -32.948 -43.758 1.00 97.00 767 TYR A CA 1
ATOM 5659 C C . TYR A 1 767 ? 0.465 -31.637 -44.228 1.00 97.00 767 TYR A C 1
ATOM 5661 O O . TYR A 1 767 ? -0.034 -30.563 -43.915 1.00 97.00 767 TYR A O 1
ATOM 5669 N N . ARG A 1 768 ? 1.542 -31.727 -45.007 1.00 97.12 768 ARG A N 1
ATOM 5670 C CA . ARG A 1 768 ? 2.186 -30.559 -45.624 1.00 97.12 768 ARG A CA 1
ATOM 5671 C C . ARG A 1 768 ? 2.575 -30.845 -47.060 1.00 97.12 768 ARG A C 1
ATOM 5673 O O . ARG A 1 768 ? 2.782 -31.997 -47.440 1.00 97.12 768 ARG A O 1
ATOM 5680 N N . CYS A 1 769 ? 2.723 -29.795 -47.838 1.00 95.88 769 CYS A N 1
ATOM 5681 C CA . CYS A 1 769 ? 3.118 -29.826 -49.230 1.00 95.88 769 CYS A CA 1
ATOM 5682 C C . CYS A 1 769 ? 4.497 -29.178 -49.387 1.00 95.88 769 CYS A C 1
ATOM 5684 O O . CYS A 1 769 ? 4.777 -28.168 -48.759 1.00 95.88 769 CYS A O 1
ATOM 5686 N N . VAL A 1 770 ? 5.359 -29.736 -50.231 1.00 95.38 770 VAL A N 1
ATOM 5687 C CA . VAL A 1 770 ? 6.611 -29.101 -50.662 1.00 95.38 770 VAL A CA 1
ATOM 5688 C C . VAL A 1 770 ? 6.512 -28.826 -52.153 1.00 95.38 770 VAL A C 1
ATOM 5690 O O . VAL A 1 770 ? 6.161 -29.718 -52.931 1.00 95.38 770 VAL A O 1
ATOM 5693 N N . VAL A 1 771 ? 6.820 -27.595 -52.537 1.00 94.94 771 VAL A N 1
ATOM 5694 C CA . VAL A 1 771 ? 6.781 -27.072 -53.896 1.00 94.94 771 VAL A CA 1
ATOM 5695 C C . VAL A 1 771 ? 8.173 -26.580 -54.263 1.00 94.94 771 VAL A C 1
ATOM 5697 O O . VAL A 1 771 ? 8.806 -25.877 -53.488 1.00 94.94 771 VAL A O 1
ATOM 5700 N N . THR A 1 772 ? 8.677 -26.940 -55.436 1.00 90.69 772 THR A N 1
ATOM 5701 C CA . THR A 1 772 ? 9.952 -26.400 -55.924 1.00 90.69 772 THR A CA 1
ATOM 5702 C C . THR A 1 772 ? 9.908 -26.133 -57.414 1.00 90.69 772 THR A C 1
ATOM 5704 O O . THR A 1 772 ? 9.413 -26.961 -58.182 1.00 90.69 772 THR A O 1
ATOM 5707 N N . ASP A 1 773 ? 10.446 -24.993 -57.830 1.00 87.12 773 ASP A N 1
ATOM 5708 C CA . ASP A 1 773 ? 10.599 -24.620 -59.238 1.00 87.12 773 ASP A CA 1
ATOM 5709 C C . ASP A 1 773 ? 11.997 -24.959 -59.806 1.00 87.12 773 ASP A C 1
ATOM 5711 O O . ASP A 1 773 ? 12.270 -24.740 -60.987 1.00 87.12 773 ASP A O 1
ATOM 5715 N N . GLY A 1 774 ? 12.864 -25.560 -58.982 1.00 83.31 774 GLY A N 1
ATOM 5716 C CA . GLY A 1 774 ? 14.240 -25.931 -59.308 1.00 83.31 774 GLY A CA 1
ATOM 5717 C C . GLY A 1 774 ? 15.309 -24.993 -58.742 1.00 83.31 774 GLY A C 1
ATOM 5718 O O . GLY A 1 774 ? 16.460 -25.422 -58.652 1.00 83.31 774 GLY A O 1
ATOM 5719 N N . CYS A 1 775 ? 14.941 -23.771 -58.350 1.00 82.94 775 CYS A N 1
ATOM 5720 C CA . CYS A 1 775 ? 15.802 -22.802 -57.660 1.00 82.94 775 CYS A CA 1
ATOM 5721 C C . CYS A 1 775 ? 15.265 -22.561 -56.241 1.00 82.94 775 CYS A C 1
ATOM 5723 O O . CYS A 1 775 ? 15.969 -22.774 -55.258 1.00 82.94 775 CYS A O 1
ATOM 5725 N N . ILE A 1 776 ? 13.970 -22.264 -56.157 1.00 87.12 776 ILE A N 1
ATOM 5726 C CA . ILE A 1 776 ? 13.214 -21.946 -54.953 1.00 87.12 776 ILE A CA 1
ATOM 5727 C C . ILE A 1 776 ? 12.519 -23.207 -54.427 1.00 87.12 776 ILE A C 1
ATOM 5729 O O . ILE A 1 776 ? 12.044 -24.065 -55.188 1.00 87.12 776 ILE A O 1
ATOM 5733 N N . VAL A 1 777 ? 12.450 -23.336 -53.102 1.00 89.19 777 VAL A N 1
ATOM 5734 C CA . VAL A 1 777 ? 11.721 -24.405 -52.409 1.00 89.19 777 VAL A CA 1
ATOM 5735 C C . VAL A 1 777 ? 10.765 -23.774 -51.403 1.00 89.19 777 VAL A C 1
ATOM 5737 O O . VAL A 1 777 ? 11.196 -23.205 -50.409 1.00 89.19 777 VAL A O 1
ATOM 5740 N N . ALA A 1 778 ? 9.465 -23.928 -51.634 1.00 91.44 778 ALA A N 1
ATOM 5741 C CA . ALA A 1 778 ? 8.408 -23.503 -50.728 1.00 91.44 778 ALA A CA 1
ATOM 5742 C C . ALA A 1 778 ? 7.803 -24.716 -50.015 1.00 91.44 778 ALA A C 1
ATOM 5744 O O . ALA A 1 778 ? 7.422 -25.698 -50.651 1.00 91.44 778 ALA A O 1
ATOM 5745 N N . THR A 1 779 ? 7.694 -24.663 -48.692 1.00 93.31 779 THR A N 1
ATOM 5746 C CA . THR A 1 779 ? 6.990 -25.686 -47.905 1.00 93.31 779 THR A CA 1
ATOM 5747 C C . THR A 1 779 ? 5.728 -25.065 -47.327 1.00 93.31 779 THR A C 1
ATOM 5749 O O . THR A 1 779 ? 5.781 -23.957 -46.810 1.00 93.31 779 THR A O 1
ATOM 5752 N N . SER A 1 780 ? 4.593 -25.751 -47.445 1.00 94.31 780 SER A N 1
ATOM 5753 C CA . SER A 1 780 ? 3.336 -25.294 -46.864 1.00 94.31 780 SER A CA 1
ATOM 5754 C C . SER A 1 780 ? 3.352 -25.434 -45.355 1.00 94.31 780 SER A C 1
ATOM 5756 O O . SER A 1 780 ? 4.017 -26.321 -44.805 1.00 94.31 780 SER A O 1
ATOM 5758 N N . GLU A 1 781 ? 2.480 -24.664 -44.721 1.00 93.50 781 GLU A N 1
ATOM 5759 C CA . GLU A 1 781 ? 2.062 -24.930 -43.357 1.00 93.50 781 GLU A CA 1
ATOM 5760 C C . GLU A 1 781 ? 1.493 -26.347 -43.222 1.00 93.50 781 GLU A C 1
ATOM 5762 O O . GLU A 1 781 ? 1.036 -26.984 -44.186 1.00 93.50 781 GLU A O 1
ATOM 5767 N N . ALA A 1 782 ? 1.566 -26.854 -41.997 1.00 93.44 782 ALA A N 1
ATOM 5768 C CA . ALA A 1 782 ? 1.026 -28.144 -41.620 1.00 93.44 782 ALA A CA 1
ATOM 5769 C C . ALA A 1 782 ? -0.483 -28.036 -41.361 1.00 93.44 782 ALA A C 1
ATOM 5771 O O . ALA A 1 782 ? -0.887 -27.460 -40.360 1.00 93.44 782 ALA A O 1
ATOM 5772 N N . ALA A 1 783 ? -1.299 -28.680 -42.194 1.00 94.81 783 ALA A N 1
ATOM 5773 C CA . ALA A 1 783 ? -2.724 -28.861 -41.935 1.00 94.81 783 ALA A CA 1
ATOM 5774 C C . ALA A 1 783 ? -2.985 -30.195 -41.230 1.00 94.81 783 ALA A C 1
ATOM 5776 O O . ALA A 1 783 ? -2.426 -31.237 -41.585 1.00 94.81 783 ALA A O 1
ATOM 5777 N N . THR A 1 784 ? -3.843 -30.186 -40.226 1.00 94.56 784 THR A N 1
ATOM 5778 C CA . THR A 1 784 ? -4.209 -31.358 -39.439 1.00 94.56 784 THR A CA 1
ATOM 5779 C C . THR A 1 784 ? -5.441 -32.054 -40.014 1.00 94.56 784 THR A C 1
ATOM 5781 O O . THR A 1 784 ? -6.377 -31.427 -40.510 1.00 94.56 784 THR A O 1
ATOM 5784 N N . LEU A 1 785 ? -5.430 -33.388 -39.975 1.00 92.56 785 LEU A N 1
ATOM 5785 C CA . LEU A 1 785 ? -6.632 -34.207 -40.109 1.00 92.56 785 LEU A CA 1
ATOM 5786 C C . LEU A 1 785 ? -7.012 -34.732 -38.730 1.00 92.56 785 LEU A C 1
ATOM 5788 O O . LEU A 1 785 ? -6.268 -35.542 -38.168 1.00 92.56 785 LEU A O 1
ATOM 5792 N N . GLU A 1 786 ? -8.172 -34.322 -38.235 1.00 87.75 786 GLU A N 1
ATOM 5793 C CA . GLU A 1 786 ? -8.797 -34.871 -37.034 1.00 87.75 786 GLU A CA 1
ATOM 5794 C C . GLU A 1 786 ? -10.008 -35.728 -37.418 1.00 87.75 786 GLU A C 1
ATOM 5796 O O . GLU A 1 786 ? -10.806 -35.354 -38.288 1.00 87.75 786 GLU A O 1
ATOM 5801 N N . VAL A 1 787 ? -10.145 -36.901 -36.791 1.00 83.94 787 VAL A N 1
ATOM 5802 C CA . VAL A 1 787 ? -11.219 -37.846 -37.107 1.00 83.94 787 VAL A CA 1
ATOM 5803 C C . VAL A 1 787 ? -12.190 -37.967 -35.936 1.00 83.94 787 VAL A C 1
ATOM 5805 O O . VAL A 1 787 ? -12.038 -38.806 -35.047 1.00 83.94 787 VAL A O 1
ATOM 5808 N N . ALA A 1 788 ? -13.248 -37.151 -35.963 1.00 64.69 788 ALA A N 1
ATOM 5809 C CA . ALA A 1 788 ? -14.319 -37.173 -34.973 1.00 64.69 788 ALA A CA 1
ATOM 5810 C C . ALA A 1 788 ? -15.029 -38.547 -34.950 1.00 64.69 788 ALA A C 1
ATOM 5812 O O . ALA A 1 788 ? -15.370 -39.119 -35.985 1.00 64.69 788 ALA A O 1
ATOM 5813 N N . GLY A 1 789 ? -15.230 -39.114 -33.755 1.00 70.25 789 GLY A N 1
ATOM 5814 C CA . GLY A 1 789 ? -15.644 -40.518 -33.570 1.00 70.25 789 GLY A CA 1
ATOM 5815 C C . GLY A 1 789 ? -17.075 -40.900 -34.021 1.00 70.25 789 GLY A C 1
ATOM 5816 O O . GLY A 1 789 ? -17.375 -40.963 -35.207 1.00 70.25 789 GLY A O 1
ATOM 5817 N N . THR A 1 790 ? -17.956 -41.306 -33.096 1.00 79.12 790 THR A N 1
ATOM 5818 C CA . THR A 1 790 ? -19.267 -41.930 -33.412 1.00 79.12 790 THR A CA 1
ATOM 5819 C C . THR A 1 790 ? -20.454 -41.019 -33.084 1.00 79.12 790 THR A C 1
ATOM 5821 O O . THR A 1 790 ? -20.413 -40.278 -32.104 1.00 79.12 790 THR A O 1
ATOM 5824 N N . ALA A 1 791 ? -21.526 -41.071 -33.883 1.00 81.75 791 ALA A N 1
ATOM 5825 C CA . ALA A 1 791 ? -22.751 -40.293 -33.656 1.00 81.75 791 ALA A CA 1
ATOM 5826 C C . ALA A 1 791 ? -23.459 -40.658 -32.334 1.00 81.75 791 ALA A C 1
ATOM 5828 O O . ALA A 1 791 ? -23.326 -41.783 -31.844 1.00 81.75 791 ALA A O 1
ATOM 5829 N N . ALA A 1 792 ? -24.227 -39.716 -31.777 1.00 88.25 792 ALA A N 1
ATOM 5830 C CA . ALA A 1 792 ? -25.032 -39.946 -30.579 1.00 88.25 792 ALA A CA 1
ATOM 5831 C C . ALA A 1 792 ? -26.133 -40.997 -30.826 1.00 88.25 792 ALA A C 1
ATOM 5833 O O . ALA A 1 792 ? -26.854 -40.923 -31.820 1.00 88.25 792 ALA A O 1
ATOM 5834 N N . THR A 1 793 ? -26.261 -41.966 -29.916 1.00 92.06 793 THR A N 1
ATOM 5835 C CA . THR A 1 793 ? -27.258 -43.048 -29.966 1.00 92.06 793 THR A CA 1
ATOM 5836 C C . THR A 1 793 ? -27.860 -43.331 -28.590 1.00 92.06 793 THR A C 1
ATOM 5838 O O . THR A 1 793 ? -27.133 -43.421 -27.600 1.00 92.06 793 THR A O 1
ATOM 5841 N N . ILE A 1 794 ? -29.179 -43.501 -28.505 1.00 94.94 794 ILE A N 1
ATOM 5842 C CA . ILE A 1 794 ? -29.907 -43.778 -27.258 1.00 94.94 794 ILE A CA 1
ATOM 5843 C C . ILE A 1 794 ? -29.869 -45.281 -26.958 1.00 94.94 794 ILE A C 1
ATOM 5845 O O . ILE A 1 794 ? -30.312 -46.118 -27.743 1.00 94.94 794 ILE A O 1
ATOM 5849 N N . THR A 1 795 ? -29.367 -45.634 -25.778 1.00 94.38 795 THR A N 1
ATOM 5850 C CA . THR A 1 795 ? -29.237 -47.014 -25.294 1.00 94.38 795 THR A CA 1
ATOM 5851 C C . THR A 1 795 ? -30.336 -47.415 -24.311 1.00 94.38 795 THR A C 1
ATOM 5853 O O . THR A 1 795 ? -30.721 -48.582 -24.303 1.00 94.38 795 THR A O 1
ATOM 5856 N N . ASN A 1 796 ? -30.888 -46.466 -23.540 1.00 93.12 796 ASN A N 1
ATOM 5857 C CA . ASN A 1 796 ? -32.015 -46.690 -22.626 1.00 93.12 796 ASN A CA 1
ATOM 5858 C C . ASN A 1 796 ? -33.107 -45.632 -22.837 1.00 93.12 796 ASN A C 1
ATOM 5860 O O . ASN A 1 796 ? -32.812 -44.440 -22.878 1.00 93.12 796 ASN A O 1
ATOM 5864 N N . GLN A 1 797 ? -34.357 -46.085 -22.936 1.00 94.44 797 GLN A N 1
ATOM 5865 C CA . GLN A 1 797 ? -35.550 -45.251 -23.133 1.00 94.44 797 GLN A CA 1
ATOM 5866 C C . GLN A 1 797 ? -36.217 -44.903 -21.785 1.00 94.44 797 GLN A C 1
ATOM 5868 O O . GLN A 1 797 ? -36.062 -45.685 -20.841 1.00 94.44 797 GLN A O 1
ATOM 5873 N N . PRO A 1 798 ? -36.977 -43.792 -21.691 1.00 91.56 798 PRO A N 1
ATOM 5874 C CA . PRO A 1 798 ? -37.680 -43.419 -20.462 1.00 91.56 798 PRO A CA 1
ATOM 5875 C C . PRO A 1 798 ? -38.881 -44.341 -20.180 1.00 91.56 798 PRO A C 1
ATOM 5877 O O . PRO A 1 798 ? -39.356 -45.056 -21.066 1.00 91.56 798 PRO A O 1
ATOM 5880 N N . GLU A 1 799 ? -39.374 -44.344 -18.935 1.00 88.56 799 GLU A N 1
ATOM 5881 C CA . GLU A 1 799 ? -40.573 -45.107 -18.558 1.00 88.56 799 GLU A CA 1
ATOM 5882 C C . GLU A 1 799 ? -41.806 -44.600 -19.322 1.00 88.56 799 GLU A C 1
ATOM 5884 O O . GLU A 1 799 ? -42.028 -43.398 -19.438 1.00 88.56 799 GLU A O 1
ATOM 5889 N N . VAL A 1 800 ? -42.607 -45.530 -19.851 1.00 87.19 800 VAL A N 1
ATOM 5890 C CA . VAL A 1 800 ? -43.674 -45.219 -20.818 1.00 87.19 800 VAL A CA 1
ATOM 5891 C C . VAL A 1 800 ? -44.898 -44.538 -20.206 1.00 87.19 800 VAL A C 1
ATOM 5893 O O . VAL A 1 800 ? -45.583 -43.811 -20.916 1.00 87.19 800 VAL A O 1
ATOM 5896 N N . PHE A 1 801 ? -45.197 -44.784 -18.926 1.00 86.94 801 PHE A N 1
ATOM 5897 C CA . PHE A 1 801 ? -46.366 -44.220 -18.251 1.00 86.94 801 PHE A CA 1
ATOM 5898 C C . PHE A 1 801 ? -46.166 -44.158 -16.734 1.00 86.94 801 PHE A C 1
ATOM 5900 O O . PHE A 1 801 ? -45.854 -45.175 -16.112 1.00 86.94 801 PHE A O 1
ATOM 5907 N N . ILE A 1 802 ? -46.409 -42.992 -16.133 1.00 86.25 802 ILE A N 1
ATOM 5908 C CA . ILE A 1 802 ? -46.338 -42.757 -14.687 1.00 86.25 802 ILE A CA 1
ATOM 5909 C C . ILE A 1 802 ? -47.633 -42.071 -14.220 1.00 86.25 802 ILE A C 1
ATOM 5911 O O . ILE A 1 802 ? -47.974 -40.995 -14.696 1.00 86.25 802 ILE A O 1
ATOM 5915 N N . GLU A 1 803 ? -48.330 -42.654 -13.236 1.00 81.81 803 GLU A N 1
ATOM 5916 C CA . GLU A 1 803 ? -49.492 -42.034 -12.571 1.00 81.81 803 GLU A CA 1
ATOM 5917 C C . GLU A 1 803 ? -49.157 -41.659 -11.118 1.00 81.81 803 GLU A C 1
ATOM 5919 O O . GLU A 1 803 ? -48.612 -42.482 -10.365 1.00 81.81 803 GLU A O 1
ATOM 5924 N N . ARG A 1 804 ? -49.459 -40.421 -10.703 1.00 77.19 804 ARG A N 1
ATOM 5925 C CA . ARG A 1 804 ? -49.177 -39.914 -9.345 1.00 77.19 804 ARG A CA 1
ATOM 5926 C C . ARG A 1 804 ? -50.272 -39.000 -8.796 1.00 77.19 804 ARG A C 1
ATOM 5928 O O . ARG A 1 804 ? -51.061 -38.414 -9.522 1.00 77.19 804 ARG A O 1
ATOM 5935 N N . CYS A 1 805 ? -50.302 -38.856 -7.474 1.00 71.75 805 CYS A N 1
ATOM 5936 C CA . CYS A 1 805 ? -51.123 -37.840 -6.821 1.00 71.75 805 CYS A CA 1
ATOM 5937 C C . CYS A 1 805 ? -50.485 -36.455 -6.983 1.00 71.75 805 CYS A C 1
ATOM 5939 O O . CYS A 1 805 ? -49.262 -36.346 -7.081 1.00 71.75 805 CYS A O 1
ATOM 5941 N N . ALA A 1 806 ? -51.306 -35.403 -6.933 1.00 79.00 806 ALA A N 1
ATOM 5942 C CA . ALA A 1 806 ? -50.789 -34.042 -6.860 1.00 79.00 806 ALA A CA 1
ATOM 5943 C C . ALA A 1 806 ? -49.892 -33.871 -5.614 1.00 79.00 806 ALA A C 1
ATOM 5945 O O . ALA A 1 806 ? -50.252 -34.332 -4.528 1.00 79.00 806 ALA A O 1
ATOM 5946 N N . GLY A 1 807 ? -48.733 -33.232 -5.782 1.00 75.69 807 GLY A N 1
ATOM 5947 C CA . GLY A 1 807 ? -47.708 -33.033 -4.755 1.00 75.69 807 GLY A CA 1
ATOM 5948 C C . GLY A 1 807 ? -46.643 -34.135 -4.660 1.00 75.69 807 GLY A C 1
ATOM 5949 O O . GLY A 1 807 ? -45.829 -34.089 -3.746 1.00 75.69 807 GLY A O 1
ATOM 5950 N N . ALA A 1 808 ? -46.629 -35.127 -5.557 1.00 83.12 808 ALA A N 1
ATOM 5951 C CA . ALA A 1 808 ? -45.583 -36.158 -5.595 1.00 83.12 808 ALA A CA 1
ATOM 5952 C C . ALA A 1 808 ? -44.392 -35.764 -6.491 1.00 83.12 808 ALA A C 1
ATOM 5954 O O . ALA A 1 808 ? -44.537 -34.938 -7.382 1.00 83.12 808 ALA A O 1
ATOM 5955 N N . ASP A 1 809 ? -43.239 -36.411 -6.322 1.00 89.19 809 ASP A N 1
ATOM 5956 C CA . ASP A 1 809 ? -42.089 -36.248 -7.223 1.00 89.19 809 ASP A CA 1
ATOM 5957 C C . ASP A 1 809 ? -42.058 -37.359 -8.295 1.00 89.19 809 ASP A C 1
ATOM 5959 O O . ASP A 1 809 ? -42.436 -38.510 -8.035 1.00 89.19 809 ASP A O 1
ATOM 5963 N N . VAL A 1 810 ? -41.604 -37.023 -9.506 1.00 91.06 810 VAL A N 1
ATOM 5964 C CA . VAL A 1 810 ? -41.518 -37.898 -10.692 1.00 91.06 810 VAL A CA 1
ATOM 5965 C C . VAL A 1 810 ? -40.172 -37.708 -11.393 1.00 91.06 810 VAL A C 1
ATOM 5967 O O . VAL A 1 810 ? -39.637 -36.604 -11.417 1.00 91.06 810 VAL A O 1
ATOM 5970 N N . SER A 1 811 ? -39.624 -38.763 -12.003 1.00 92.75 811 SER A N 1
ATOM 5971 C CA . SER A 1 811 ? -38.425 -38.657 -12.837 1.00 92.75 811 SER A CA 1
ATOM 5972 C C . SER A 1 811 ? -38.511 -39.468 -14.132 1.00 92.75 811 SER A C 1
ATOM 5974 O O . SER A 1 811 ? -39.067 -40.565 -14.157 1.00 92.75 811 SER A O 1
ATOM 5976 N N . PHE A 1 812 ? -37.925 -38.926 -15.203 1.00 94.38 812 PHE A N 1
ATOM 5977 C CA . PHE A 1 812 ? -37.698 -39.592 -16.489 1.00 94.38 812 PHE A CA 1
ATOM 5978 C C . PHE A 1 812 ? -36.194 -39.663 -16.754 1.00 94.38 812 PHE A C 1
ATOM 5980 O O . PHE A 1 812 ? -35.494 -38.671 -16.574 1.00 94.38 812 PHE A O 1
ATOM 5987 N N . SER A 1 813 ? -35.673 -40.807 -17.197 1.00 93.50 813 SER A N 1
ATOM 5988 C CA . SER A 1 813 ? -34.241 -40.976 -17.473 1.00 93.50 813 SER A CA 1
ATOM 5989 C C . SER A 1 813 ? -33.986 -41.699 -18.790 1.00 93.50 813 SER A C 1
ATOM 5991 O O . SER A 1 813 ? -34.761 -42.562 -19.199 1.00 93.50 813 SER A O 1
ATOM 5993 N N . ILE A 1 814 ? -32.887 -41.340 -19.452 1.00 94.81 814 ILE A N 1
ATOM 5994 C CA . ILE A 1 814 ? -32.387 -42.006 -20.655 1.00 94.81 814 ILE A CA 1
ATOM 5995 C C . ILE A 1 814 ? -30.900 -42.341 -20.522 1.00 94.81 814 ILE A C 1
ATOM 5997 O O . ILE A 1 814 ? -30.190 -41.789 -19.686 1.00 94.81 814 ILE A O 1
ATOM 6001 N N . GLY A 1 815 ? -30.418 -43.261 -21.353 1.00 93.50 815 GLY A N 1
ATOM 6002 C CA . GLY A 1 815 ? -28.991 -43.560 -21.506 1.00 93.50 815 GLY A CA 1
ATOM 6003 C C . GLY A 1 815 ? -28.576 -43.361 -22.955 1.00 93.50 815 GLY A C 1
ATOM 6004 O O . GLY A 1 815 ? -29.358 -43.690 -23.844 1.00 93.50 815 GLY A O 1
ATOM 6005 N N . ALA A 1 816 ? -27.370 -42.846 -23.202 1.00 92.94 816 ALA A N 1
ATOM 6006 C CA . ALA A 1 816 ? -26.857 -42.616 -24.550 1.00 92.94 816 ALA A CA 1
ATOM 6007 C C . ALA A 1 816 ? -25.348 -42.898 -24.670 1.00 92.94 816 ALA A C 1
ATOM 6009 O O . ALA A 1 816 ? -24.613 -42.806 -23.689 1.00 92.94 816 ALA A O 1
ATOM 6010 N N . ASN A 1 817 ? -24.909 -43.253 -25.880 1.00 89.06 817 ASN A N 1
ATOM 6011 C CA . ASN A 1 817 ? -23.517 -43.449 -26.293 1.00 89.06 817 ASN A CA 1
ATOM 6012 C C . ASN A 1 817 ? -23.187 -42.540 -27.485 1.00 89.06 817 ASN A C 1
ATOM 6014 O O . ASN A 1 817 ? -24.077 -42.139 -28.225 1.00 89.06 817 ASN A O 1
ATOM 6018 N N . GLY A 1 818 ? -21.904 -42.276 -27.712 1.00 85.12 818 GLY A N 1
ATOM 6019 C CA . GLY A 1 818 ? -21.398 -41.492 -28.839 1.00 85.12 818 GLY A CA 1
ATOM 6020 C C . GLY A 1 818 ? -20.111 -40.772 -28.451 1.00 85.12 818 GLY A C 1
ATOM 6021 O O . GLY A 1 818 ? -19.690 -40.825 -27.292 1.00 85.12 818 GLY A O 1
ATOM 6022 N N . SER A 1 819 ? -19.482 -40.102 -29.410 1.00 83.19 819 SER A N 1
ATOM 6023 C CA . SER A 1 819 ? -18.386 -39.176 -29.119 1.00 83.19 819 SER A CA 1
ATOM 6024 C C . SER A 1 819 ? -18.864 -38.023 -28.243 1.00 83.19 819 SER A C 1
ATOM 6026 O O . SER A 1 819 ? -19.965 -37.510 -28.439 1.00 83.19 819 SER A O 1
ATOM 6028 N N . GLN A 1 820 ? -18.034 -37.645 -27.275 1.00 82.31 820 GLN A N 1
ATOM 6029 C CA . GLN A 1 820 ? -18.298 -36.535 -26.362 1.00 82.31 820 GLN A CA 1
ATOM 6030 C C . GLN A 1 820 ? -17.989 -35.181 -27.030 1.00 82.31 820 GLN A C 1
ATOM 6032 O O . GLN A 1 820 ? -17.142 -35.153 -27.923 1.00 82.31 820 GLN A O 1
ATOM 6037 N N . PRO A 1 821 ? -18.617 -34.075 -26.584 1.00 84.38 821 PRO A N 1
ATOM 6038 C CA . PRO A 1 821 ? -19.691 -34.022 -25.587 1.00 84.38 821 PRO A CA 1
ATOM 6039 C C . PRO A 1 821 ? -21.046 -34.491 -26.152 1.00 84.38 821 PRO A C 1
ATOM 6041 O O . PRO A 1 821 ? -21.378 -34.234 -27.309 1.00 84.38 821 PRO A O 1
ATOM 6044 N N . LEU A 1 822 ? -21.827 -35.195 -25.324 1.00 89.31 822 LEU A N 1
ATOM 6045 C CA . LEU A 1 822 ? -23.240 -35.487 -25.594 1.00 89.31 822 LEU A CA 1
ATOM 6046 C C . LEU A 1 822 ? -24.123 -34.398 -24.973 1.00 89.31 822 LEU A C 1
ATOM 6048 O O . LEU A 1 822 ? -23.976 -34.110 -23.788 1.00 89.31 822 LEU A O 1
ATOM 6052 N N . HIS A 1 823 ? -25.068 -33.876 -25.754 1.00 93.94 823 HIS A N 1
ATOM 6053 C CA . HIS A 1 823 ? -26.062 -32.885 -25.327 1.00 93.94 823 HIS A CA 1
ATOM 6054 C C . HIS A 1 823 ? -27.470 -33.486 -25.287 1.00 93.94 823 HIS A C 1
ATOM 6056 O O . HIS A 1 823 ? -27.812 -34.276 -26.166 1.00 93.94 823 HIS A O 1
ATOM 6062 N N . TYR A 1 824 ? -28.282 -33.088 -24.309 1.00 95.81 824 TYR A N 1
ATOM 6063 C CA . TYR A 1 824 ? -29.602 -33.605 -23.949 1.00 95.81 824 TYR A CA 1
ATOM 6064 C C . TYR A 1 824 ? -30.631 -32.466 -23.869 1.00 95.81 824 TYR A C 1
ATOM 6066 O O . TYR A 1 824 ? -30.511 -31.552 -23.056 1.00 95.81 824 TYR A O 1
ATOM 6074 N N . GLU A 1 825 ? -31.706 -32.553 -24.653 1.00 95.94 825 GLU A N 1
ATOM 6075 C CA . GLU A 1 825 ? -32.810 -31.586 -24.629 1.00 95.94 825 GLU A CA 1
ATOM 6076 C C . GLU A 1 825 ? -34.135 -32.289 -24.315 1.00 95.94 825 GLU A C 1
ATOM 6078 O O . GLU A 1 825 ? -34.692 -33.002 -25.154 1.00 95.94 825 GLU A O 1
ATOM 6083 N N . TRP A 1 826 ? -34.664 -32.075 -23.107 1.00 95.94 826 TRP A N 1
ATOM 6084 C CA . TRP A 1 826 ? -35.988 -32.570 -22.725 1.00 95.94 826 TRP A CA 1
ATOM 6085 C C . TRP A 1 826 ? -37.107 -31.702 -23.296 1.00 95.94 826 TRP A C 1
ATOM 6087 O O . TRP A 1 826 ? -37.037 -30.470 -23.293 1.00 95.94 826 TRP A O 1
ATOM 6097 N N . ARG A 1 827 ? -38.177 -32.356 -23.743 1.00 95.06 827 ARG A N 1
ATOM 6098 C CA . ARG A 1 827 ? -39.361 -31.746 -24.341 1.00 95.06 827 ARG A CA 1
ATOM 6099 C C . ARG A 1 827 ? -40.629 -32.270 -23.689 1.00 95.06 827 ARG A C 1
ATOM 6101 O O . ARG A 1 827 ? -40.746 -33.478 -23.500 1.00 95.06 827 ARG A O 1
ATOM 6108 N N . LYS A 1 828 ? -41.581 -31.375 -23.432 1.00 95.38 828 LYS A N 1
ATOM 6109 C CA . LYS A 1 828 ? -42.948 -31.690 -23.003 1.00 95.38 828 LYS A CA 1
ATOM 6110 C C . LYS A 1 828 ? -43.908 -31.340 -24.130 1.00 95.38 828 LYS A C 1
ATOM 6112 O O . LYS A 1 828 ? -43.831 -30.243 -24.685 1.00 95.38 828 LYS A O 1
ATOM 6117 N N . ASP A 1 829 ? -44.761 -32.283 -24.507 1.00 93.25 829 ASP A N 1
ATOM 6118 C CA . ASP A 1 829 ? -45.746 -32.147 -25.587 1.00 93.25 829 ASP A CA 1
ATOM 6119 C C . ASP A 1 829 ? -45.111 -31.637 -26.900 1.00 93.25 829 ASP A C 1
ATOM 6121 O O . ASP A 1 829 ? -45.672 -30.840 -27.656 1.00 93.25 829 ASP A O 1
ATOM 6125 N N . GLY A 1 830 ? -43.876 -32.084 -27.159 1.00 88.06 830 GLY A N 1
ATOM 6126 C CA . GLY A 1 830 ? -43.086 -31.737 -28.341 1.00 88.06 830 GLY A CA 1
ATOM 6127 C C . GLY A 1 830 ? -42.366 -30.383 -28.299 1.00 88.06 830 GLY A C 1
ATOM 6128 O O . GLY A 1 830 ? -41.690 -30.055 -29.275 1.00 88.06 830 GLY A O 1
ATOM 6129 N N . GLN A 1 831 ? -42.465 -29.610 -27.213 1.00 90.75 831 GLN A N 1
ATOM 6130 C CA . GLN A 1 831 ? -41.768 -28.327 -27.040 1.00 90.75 831 GLN A CA 1
ATOM 6131 C C . GLN A 1 831 ? -40.619 -28.425 -26.029 1.00 90.75 831 GLN A C 1
ATOM 6133 O O . GLN A 1 831 ? -40.762 -29.157 -25.051 1.00 90.75 831 GLN A O 1
ATOM 6138 N N . PRO A 1 832 ? -39.506 -27.685 -26.212 1.00 90.00 832 PRO A N 1
ATOM 6139 C CA . PRO A 1 832 ? -38.417 -27.631 -25.235 1.00 90.00 832 PRO A CA 1
ATOM 6140 C C . PRO A 1 832 ? -38.927 -27.285 -23.833 1.00 90.00 832 PRO A C 1
ATOM 6142 O O . PRO A 1 832 ? -39.599 -26.274 -23.636 1.00 90.00 832 PRO A O 1
ATOM 6145 N N . PHE A 1 833 ? -38.605 -28.140 -22.865 1.00 84.75 833 PHE A N 1
ATOM 6146 C CA . PHE A 1 833 ? -39.090 -28.058 -21.485 1.00 84.75 833 PHE A CA 1
ATOM 6147 C C . PHE A 1 833 ? -38.158 -27.237 -20.571 1.00 84.75 833 PHE A C 1
ATOM 6149 O O . PHE A 1 833 ? -38.450 -27.052 -19.395 1.00 84.75 833 PHE A O 1
ATOM 6156 N N . GLY A 1 834 ? -37.039 -26.721 -21.101 1.00 76.81 834 GLY A N 1
ATOM 6157 C CA . GLY A 1 834 ? -36.106 -25.852 -20.366 1.00 76.81 834 GLY A CA 1
ATOM 6158 C C . GLY A 1 834 ? -35.340 -26.547 -19.233 1.00 76.81 834 GLY A C 1
ATOM 6159 O O . GLY A 1 834 ? -34.897 -25.885 -18.299 1.00 76.81 834 GLY A O 1
ATOM 6160 N N . ALA A 1 835 ? -35.213 -27.874 -19.293 1.00 83.38 835 ALA A N 1
ATOM 6161 C CA . ALA A 1 835 ? -34.496 -28.667 -18.299 1.00 83.38 835 ALA A CA 1
ATOM 6162 C C . ALA A 1 835 ? -32.965 -28.577 -18.470 1.00 83.38 835 ALA A C 1
ATOM 6164 O O . ALA A 1 835 ? -32.499 -28.247 -19.562 1.00 83.38 835 ALA A O 1
ATOM 6165 N N . PRO A 1 836 ? -32.178 -28.914 -17.429 1.00 84.31 836 PRO A N 1
ATOM 6166 C CA . PRO A 1 836 ? -30.728 -29.048 -17.545 1.00 84.31 836 PRO A CA 1
ATOM 6167 C C . PRO A 1 836 ? -30.313 -30.035 -18.646 1.00 84.31 836 PRO A C 1
ATOM 6169 O O . PRO A 1 836 ? -30.999 -31.037 -18.863 1.00 84.31 836 PRO A O 1
ATOM 6172 N N . ASP A 1 837 ? -29.164 -29.766 -19.277 1.00 92.56 837 ASP A N 1
ATOM 6173 C CA . ASP A 1 837 ? -28.488 -30.647 -20.242 1.00 92.56 837 ASP A CA 1
ATOM 6174 C C . ASP A 1 837 ? -27.977 -31.913 -19.527 1.00 92.56 837 ASP A C 1
ATOM 6176 O O . ASP A 1 837 ? -26.819 -32.024 -19.121 1.00 92.56 837 ASP A O 1
ATOM 6180 N N . ALA A 1 838 ? -28.908 -32.824 -19.237 1.00 93.69 838 ALA A N 1
ATOM 6181 C CA . ALA A 1 838 ? -28.682 -33.996 -18.412 1.00 93.69 838 ALA A CA 1
ATOM 6182 C C . ALA A 1 838 ? -29.552 -35.187 -18.852 1.00 93.69 838 ALA A C 1
ATOM 6184 O O . ALA A 1 838 ? -30.705 -35.020 -19.267 1.00 93.69 838 ALA A O 1
ATOM 6185 N N . PRO A 1 839 ? -29.067 -36.427 -18.654 1.00 93.75 839 PRO A N 1
ATOM 6186 C CA . PRO A 1 839 ? -29.784 -37.643 -19.040 1.00 93.75 839 PRO A CA 1
ATOM 6187 C C . PRO A 1 839 ? -31.016 -37.950 -18.170 1.00 93.75 839 PRO A C 1
ATOM 6189 O O . PRO A 1 839 ? -31.667 -38.972 -18.370 1.00 93.75 839 PRO A O 1
ATOM 6192 N N . THR A 1 840 ? -31.337 -37.135 -17.159 1.00 94.69 840 THR A N 1
ATOM 6193 C CA . THR A 1 840 ? -32.481 -37.348 -16.259 1.00 94.69 840 THR A CA 1
ATOM 6194 C C . THR A 1 840 ? -33.224 -36.044 -15.988 1.00 94.69 840 THR A C 1
ATOM 6196 O O . THR A 1 840 ? -32.622 -35.067 -15.548 1.00 94.69 840 THR A O 1
ATOM 6199 N N . LEU A 1 841 ? -34.540 -36.064 -16.201 1.00 94.00 841 LEU A N 1
ATOM 6200 C CA . LEU A 1 841 ? -35.481 -35.007 -15.854 1.00 94.00 841 LEU A CA 1
ATOM 6201 C C . LEU A 1 841 ? -36.184 -35.352 -14.538 1.00 94.00 841 LEU A C 1
ATOM 6203 O O . LEU A 1 841 ? -36.822 -36.397 -14.445 1.00 94.00 841 LEU A O 1
ATOM 6207 N N . ASN A 1 842 ? -36.112 -34.464 -13.546 1.00 93.44 842 ASN A N 1
ATOM 6208 C CA . ASN A 1 842 ? -36.837 -34.595 -12.280 1.00 93.44 842 ASN A CA 1
ATOM 6209 C C . ASN A 1 842 ? -37.919 -33.509 -12.184 1.00 93.44 842 ASN A C 1
ATOM 6211 O O . ASN A 1 842 ? -37.615 -32.325 -12.314 1.00 93.44 842 ASN A O 1
ATOM 6215 N N . LEU A 1 843 ? -39.161 -33.916 -11.930 1.00 92.69 843 LEU A N 1
ATOM 6216 C CA . LEU A 1 843 ? -40.316 -33.057 -11.676 1.00 92.69 843 LEU A CA 1
ATOM 6217 C C . LEU A 1 843 ? -40.695 -33.197 -10.203 1.00 92.69 843 LEU A C 1
ATOM 6219 O O . LEU A 1 843 ? -41.029 -34.293 -9.756 1.00 92.69 843 LEU A O 1
ATOM 6223 N N . LEU A 1 844 ? -40.624 -32.108 -9.444 1.00 91.44 844 LEU A N 1
ATOM 6224 C CA . LEU A 1 844 ? -40.935 -32.119 -8.015 1.00 91.44 844 LEU A CA 1
ATOM 6225 C C . LEU A 1 844 ? -42.329 -31.546 -7.765 1.00 91.44 844 LEU A C 1
ATOM 6227 O O . LEU A 1 844 ? -42.713 -30.577 -8.416 1.00 91.44 844 LEU A O 1
ATOM 6231 N N . ASN A 1 845 ? -43.047 -32.096 -6.787 1.00 85.25 845 ASN A N 1
ATOM 6232 C CA . ASN A 1 845 ? -44.382 -31.650 -6.374 1.00 85.25 845 ASN A CA 1
ATOM 6233 C C . ASN A 1 845 ? -45.376 -31.493 -7.542 1.00 85.25 845 ASN A C 1
ATOM 6235 O O . ASN A 1 845 ? -46.018 -30.452 -7.686 1.00 85.25 845 ASN A O 1
ATOM 6239 N N . VAL A 1 846 ? -45.510 -32.532 -8.367 1.00 88.19 846 VAL A N 1
ATOM 6240 C CA . VAL A 1 846 ? -46.288 -32.491 -9.610 1.00 88.19 846 VAL A CA 1
ATOM 6241 C C . VAL A 1 846 ? -47.744 -32.099 -9.379 1.00 88.19 846 VAL A C 1
ATOM 6243 O O . VAL A 1 846 ? -48.392 -32.521 -8.423 1.00 88.19 846 VAL A O 1
ATOM 6246 N N . SER A 1 847 ? -48.282 -31.312 -10.294 1.00 86.81 847 SER A N 1
ATOM 6247 C CA . SER A 1 847 ? -49.665 -30.861 -10.342 1.00 86.81 847 SER A CA 1
ATOM 6248 C C . SER A 1 847 ? -50.370 -31.426 -11.576 1.00 86.81 847 SER A C 1
ATOM 6250 O O . SER A 1 847 ? -49.765 -32.087 -12.419 1.00 86.81 847 SER A O 1
ATOM 6252 N N . THR A 1 848 ? -51.666 -31.155 -11.722 1.00 80.69 848 THR A N 1
ATOM 6253 C CA . THR A 1 848 ? -52.399 -31.534 -12.939 1.00 80.69 848 THR A CA 1
ATOM 6254 C C . THR A 1 848 ? -51.817 -30.896 -14.199 1.00 80.69 848 THR A C 1
ATOM 6256 O O . THR A 1 848 ? -51.911 -31.504 -15.263 1.00 80.69 848 THR A O 1
ATOM 6259 N N . ASP A 1 849 ? -51.176 -29.730 -14.079 1.00 88.00 849 ASP A N 1
ATOM 6260 C CA . ASP A 1 849 ? -50.573 -29.013 -15.205 1.00 88.00 849 ASP A CA 1
ATOM 6261 C C . ASP A 1 849 ? -49.314 -29.711 -15.725 1.00 88.00 849 ASP A C 1
ATOM 6263 O O . ASP A 1 849 ? -48.928 -29.490 -16.869 1.00 88.00 849 ASP A O 1
ATOM 6267 N N . ASP A 1 850 ? -48.700 -30.593 -14.932 1.00 90.69 850 ASP A N 1
ATOM 6268 C CA . ASP A 1 850 ? -47.517 -31.372 -15.313 1.00 90.69 850 ASP A CA 1
ATOM 6269 C C . ASP A 1 850 ? -47.857 -32.616 -16.144 1.00 90.69 850 ASP A C 1
ATOM 6271 O O . ASP A 1 850 ? -46.959 -33.224 -16.729 1.00 90.69 850 ASP A O 1
ATOM 6275 N N . THR A 1 851 ? -49.147 -32.952 -16.256 1.00 90.19 851 THR A N 1
ATOM 6276 C CA . THR A 1 851 ? -49.654 -34.017 -17.135 1.00 90.19 851 THR A CA 1
ATOM 6277 C C . THR A 1 851 ? -49.237 -33.748 -18.582 1.00 90.19 851 THR A C 1
ATOM 6279 O O . THR A 1 851 ? -49.397 -32.625 -19.066 1.00 90.19 851 THR A O 1
ATOM 6282 N N . GLY A 1 852 ? -48.710 -34.761 -19.271 1.00 91.62 852 GLY A N 1
ATOM 6283 C CA . GLY A 1 852 ? -48.277 -34.638 -20.665 1.00 91.62 852 GLY A CA 1
ATOM 6284 C C . GLY A 1 852 ? -47.227 -35.665 -21.087 1.00 91.62 852 GLY A C 1
ATOM 6285 O O . GLY A 1 852 ? -46.838 -36.540 -20.307 1.00 91.62 852 GLY A O 1
ATOM 6286 N N . ASP A 1 853 ? -46.769 -35.520 -22.329 1.00 95.69 853 ASP A N 1
ATOM 6287 C CA . ASP A 1 853 ? -45.822 -36.416 -22.997 1.00 95.69 853 ASP A CA 1
ATOM 6288 C C . ASP A 1 853 ? -44.392 -35.862 -22.928 1.00 95.69 853 ASP A C 1
ATOM 6290 O O . ASP A 1 853 ? -44.110 -34.780 -23.449 1.00 95.69 853 ASP A O 1
ATOM 6294 N N . TYR A 1 854 ? -43.456 -36.622 -22.359 1.00 96.06 854 TYR A N 1
ATOM 6295 C CA . TYR A 1 854 ? -42.053 -36.226 -22.217 1.00 96.06 854 TYR A CA 1
ATOM 6296 C C . TYR A 1 854 ? -41.140 -37.012 -23.172 1.00 96.06 854 TYR A C 1
ATOM 6298 O O . TYR A 1 854 ? -41.212 -38.237 -23.262 1.00 96.06 854 TYR A O 1
ATOM 6306 N N . THR A 1 855 ? -40.257 -36.309 -23.891 1.00 96.50 855 THR A N 1
ATOM 6307 C CA . THR A 1 855 ? -39.233 -36.880 -24.799 1.00 96.50 855 THR A CA 1
ATOM 6308 C C . THR A 1 855 ? -37.884 -36.185 -24.608 1.00 96.50 855 THR A C 1
ATOM 6310 O O . THR A 1 855 ? -37.843 -35.061 -24.118 1.00 96.50 855 THR A O 1
ATOM 6313 N N . CYS A 1 856 ? -36.777 -36.822 -24.994 1.00 95.94 856 CYS A N 1
ATOM 6314 C CA . CYS A 1 856 ? -35.428 -36.255 -24.916 1.00 95.94 856 CYS A CA 1
ATOM 6315 C C . CYS A 1 856 ? -34.679 -36.426 -26.246 1.00 95.94 856 CYS A C 1
ATOM 6317 O O . CYS A 1 856 ? -34.631 -37.531 -26.791 1.00 95.94 856 CYS A O 1
ATOM 6319 N N . LEU A 1 857 ? -34.108 -35.344 -26.778 1.00 95.69 857 LEU A N 1
ATOM 6320 C CA . LEU A 1 857 ? -33.223 -35.359 -27.948 1.00 95.69 857 LEU A CA 1
ATOM 6321 C C . LEU A 1 857 ? -31.764 -35.406 -27.482 1.00 95.69 857 LEU A C 1
ATOM 6323 O O . LEU A 1 857 ? -31.353 -34.523 -26.734 1.00 95.69 857 LEU A O 1
ATOM 6327 N N . VAL A 1 858 ? -30.990 -36.390 -27.950 1.00 96.00 858 VAL A N 1
ATOM 6328 C CA . VAL A 1 858 ? -29.549 -36.502 -27.670 1.00 96.00 858 VAL A CA 1
ATOM 6329 C C . VAL A 1 858 ? -28.735 -36.201 -28.923 1.00 96.00 858 VAL A C 1
ATOM 6331 O O . VAL A 1 858 ? -29.044 -36.744 -29.982 1.00 96.00 858 VAL A O 1
ATOM 6334 N N . SER A 1 859 ? -27.690 -35.377 -28.830 1.00 92.62 859 SER A N 1
ATOM 6335 C CA . SER A 1 859 ? -26.873 -34.969 -29.986 1.00 92.62 859 SER A CA 1
ATOM 6336 C C . SER A 1 859 ? -25.377 -34.831 -29.696 1.00 92.62 859 SER A C 1
ATOM 6338 O O . SER A 1 859 ? -24.993 -34.493 -28.580 1.00 92.62 859 SER A O 1
ATOM 6340 N N . ASN A 1 860 ? -24.550 -35.026 -30.728 1.00 88.25 860 ASN A N 1
ATOM 6341 C CA . ASN A 1 860 ? -23.141 -34.621 -30.799 1.00 88.25 860 ASN A CA 1
ATOM 6342 C C . ASN A 1 860 ? -22.779 -34.132 -32.218 1.00 88.25 860 ASN A C 1
ATOM 6344 O O . ASN A 1 860 ? -23.638 -34.087 -33.101 1.00 88.25 860 ASN A O 1
ATOM 6348 N N . ALA A 1 861 ? -21.503 -33.807 -32.456 1.00 83.38 861 ALA A N 1
ATOM 6349 C CA . ALA A 1 861 ? -21.013 -33.301 -33.744 1.00 83.38 861 ALA A CA 1
ATOM 6350 C C . ALA A 1 861 ? -21.302 -34.225 -34.948 1.00 83.38 861 ALA A C 1
ATOM 6352 O O . ALA A 1 861 ? -21.437 -33.747 -36.072 1.00 83.38 861 ALA A O 1
ATOM 6353 N N . CYS A 1 862 ? -21.447 -35.537 -34.725 1.00 82.56 862 CYS A N 1
ATOM 6354 C CA . CYS A 1 862 ? -21.676 -36.515 -35.791 1.00 82.56 862 CYS A CA 1
ATOM 6355 C C . CYS A 1 862 ? -23.154 -36.943 -35.945 1.00 82.56 862 CYS A C 1
ATOM 6357 O O . CYS A 1 862 ? -23.457 -37.706 -36.865 1.00 82.56 862 CYS A O 1
ATOM 6359 N N . GLY A 1 863 ? -24.089 -36.481 -35.100 1.00 86.06 863 GLY A N 1
ATOM 6360 C CA . GLY A 1 863 ? -25.526 -36.743 -35.280 1.00 86.06 863 GLY A CA 1
ATOM 6361 C C . GLY A 1 863 ? -26.387 -36.627 -34.018 1.00 86.06 863 GLY A C 1
ATOM 6362 O O . GLY A 1 863 ? -25.892 -36.335 -32.931 1.00 86.06 863 GLY A O 1
ATOM 6363 N N . SER A 1 864 ? -27.695 -36.870 -34.165 1.00 91.12 864 SER A N 1
ATOM 6364 C CA . SER A 1 864 ? -28.672 -36.832 -33.068 1.00 91.12 864 SER A CA 1
ATOM 6365 C C . SER A 1 864 ? -29.747 -37.923 -33.157 1.00 91.12 864 SER A C 1
ATOM 6367 O O . SER A 1 864 ? -30.065 -38.413 -34.243 1.00 91.12 864 SER A O 1
ATOM 6369 N N . GLU A 1 865 ? -30.326 -38.287 -32.010 1.00 95.56 865 GLU A N 1
ATOM 6370 C CA . GLU A 1 865 ? -31.411 -39.267 -31.876 1.00 95.56 865 GLU A CA 1
ATOM 6371 C C . GLU A 1 865 ? -32.452 -38.805 -30.835 1.00 95.56 865 GLU A C 1
ATOM 6373 O O . GLU A 1 865 ? -32.098 -38.257 -29.793 1.00 95.56 865 GLU A O 1
ATOM 6378 N N . LEU A 1 866 ? -33.748 -39.008 -31.115 1.00 95.75 866 LEU A N 1
ATOM 6379 C CA . LEU A 1 866 ? -34.873 -38.627 -30.243 1.00 95.75 866 LEU A CA 1
ATOM 6380 C C . LEU A 1 866 ? -35.442 -39.855 -29.515 1.00 95.75 866 LEU A C 1
ATOM 6382 O O . LEU A 1 866 ? -35.666 -40.893 -30.139 1.00 95.75 866 LEU A O 1
ATOM 6386 N N . SER A 1 867 ? -35.714 -39.731 -28.214 1.00 96.38 867 SER A N 1
ATOM 6387 C 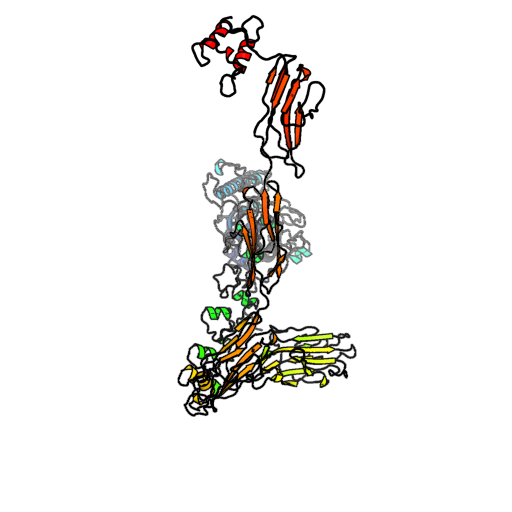CA . SER A 1 867 ? -36.265 -40.813 -27.388 1.00 96.38 867 SER A CA 1
ATOM 6388 C C . SER A 1 867 ? -37.720 -41.162 -27.727 1.00 96.38 867 SER A C 1
ATOM 6390 O O . SER A 1 867 ? -38.451 -40.396 -28.359 1.00 96.38 867 SER A O 1
ATOM 6392 N N . ALA A 1 868 ? -38.174 -42.311 -27.224 1.00 94.38 868 ALA A N 1
ATOM 6393 C CA . ALA A 1 868 ? -39.593 -42.631 -27.103 1.00 94.38 868 ALA A CA 1
ATOM 6394 C C . ALA A 1 868 ? -40.292 -41.716 -26.072 1.00 94.38 868 ALA A C 1
ATOM 6396 O O . ALA A 1 868 ? -39.628 -41.073 -25.255 1.00 94.38 868 ALA A O 1
ATOM 6397 N N . VAL A 1 869 ? -41.629 -41.673 -26.129 1.00 94.44 869 VAL A N 1
ATOM 6398 C CA . VAL A 1 869 ? -42.491 -40.868 -25.245 1.00 94.44 869 VAL A CA 1
ATOM 6399 C C . VAL A 1 869 ? -42.666 -41.545 -23.881 1.00 94.44 869 VAL A C 1
ATOM 6401 O O . VAL A 1 869 ? -42.981 -42.736 -23.833 1.00 94.44 869 VAL A O 1
ATOM 6404 N N . GLY A 1 870 ? -42.506 -40.778 -22.799 1.00 94.44 870 GLY A N 1
ATOM 6405 C CA . GLY A 1 870 ? -42.969 -41.124 -21.452 1.00 94.44 870 GLY A CA 1
ATOM 6406 C C . GLY A 1 870 ? -44.144 -40.240 -21.024 1.00 94.44 870 GLY A C 1
ATOM 6407 O O . GLY A 1 870 ? -44.007 -39.020 -20.983 1.00 94.44 870 GLY A O 1
ATOM 6408 N N . GLU A 1 871 ? -45.294 -40.841 -20.719 1.00 93.25 871 GLU A N 1
ATOM 6409 C CA . GLU A 1 871 ? -46.535 -40.136 -20.354 1.00 93.25 871 GLU A CA 1
ATOM 6410 C C . GLU A 1 871 ? -46.656 -39.966 -18.823 1.00 93.25 871 GLU A C 1
ATOM 6412 O O . GLU A 1 871 ? -46.466 -40.926 -18.071 1.00 93.25 871 GLU A O 1
ATOM 6417 N N . LEU A 1 872 ? -46.995 -38.762 -18.342 1.00 91.38 872 LEU A N 1
ATOM 6418 C CA . LEU A 1 872 ? -47.312 -38.481 -16.930 1.00 91.38 872 LEU A CA 1
ATOM 6419 C C . LEU A 1 872 ? -48.797 -38.131 -16.760 1.00 91.38 872 LEU A C 1
ATOM 6421 O O . LEU A 1 872 ? -49.284 -37.234 -17.442 1.00 91.38 872 LEU A O 1
ATOM 6425 N N . ALA A 1 873 ? -49.479 -38.760 -15.794 1.00 85.00 873 ALA A N 1
ATOM 6426 C CA . ALA A 1 873 ? -50.849 -38.440 -15.373 1.00 85.00 873 ALA A CA 1
ATOM 6427 C C . ALA A 1 873 ? -50.952 -38.123 -13.864 1.00 85.00 873 ALA A C 1
ATOM 6429 O O . ALA A 1 873 ? -50.392 -38.847 -13.034 1.00 85.00 873 ALA A O 1
ATOM 6430 N N . VAL A 1 874 ? -51.701 -37.069 -13.492 1.00 81.06 874 VAL A N 1
ATOM 6431 C CA . VAL A 1 874 ? -51.842 -36.608 -12.090 1.00 81.06 874 VAL A CA 1
ATOM 6432 C C . VAL A 1 874 ? -53.321 -36.419 -11.655 1.00 81.06 874 VAL A C 1
ATOM 6434 O O . VAL A 1 874 ? -54.011 -35.602 -12.261 1.00 81.06 874 VAL A O 1
ATOM 6437 N N . GLY A 1 875 ? -53.838 -37.111 -10.604 1.00 66.62 875 GLY A N 1
ATOM 6438 C CA . GLY A 1 875 ? -55.213 -36.875 -10.054 1.00 66.62 875 GLY A CA 1
ATOM 6439 C C . GLY A 1 875 ? -55.855 -37.894 -9.056 1.00 66.62 875 GLY A C 1
ATOM 6440 O O . GLY A 1 875 ? -55.336 -38.986 -8.860 1.00 66.62 875 GLY A O 1
ATOM 6441 N N . GLY A 1 876 ? -57.014 -37.536 -8.435 1.00 59.25 876 GLY A N 1
ATOM 6442 C CA . GLY A 1 876 ? -57.887 -38.361 -7.544 1.00 59.25 876 GLY A CA 1
ATOM 6443 C C . GLY A 1 876 ? -59.400 -37.971 -7.601 1.00 59.25 876 GLY A C 1
ATOM 6444 O O . GLY A 1 876 ? -59.718 -36.852 -7.989 1.00 59.25 876 GLY A O 1
ATOM 6445 N N . GLY A 1 877 ? -60.357 -38.873 -7.287 1.00 60.44 877 GLY A N 1
ATOM 6446 C CA . GLY A 1 877 ? -61.817 -38.700 -7.552 1.00 60.44 877 GLY A CA 1
ATOM 6447 C C . GLY A 1 877 ? -62.596 -37.724 -6.634 1.00 60.44 877 GLY A C 1
ATOM 6448 O O . GLY A 1 877 ? -62.262 -37.582 -5.460 1.00 60.44 877 GLY A O 1
ATOM 6449 N N . VAL A 1 878 ? -63.664 -37.073 -7.138 1.00 68.44 878 VAL A N 1
ATOM 6450 C CA . VAL A 1 878 ? -64.398 -35.963 -6.461 1.00 68.44 878 VAL A CA 1
ATOM 6451 C C . VAL A 1 878 ? -65.887 -36.293 -6.238 1.00 68.44 878 VAL A C 1
ATOM 6453 O O . VAL A 1 878 ? -66.533 -36.825 -7.136 1.00 68.44 878 VAL A O 1
ATOM 6456 N N . PHE A 1 879 ? -66.482 -35.953 -5.084 1.00 77.62 879 PHE A N 1
ATOM 6457 C CA . PHE A 1 879 ? -67.931 -36.120 -4.857 1.00 77.62 879 PHE A CA 1
ATOM 6458 C C . PHE A 1 879 ? -68.763 -35.171 -5.737 1.00 77.62 879 PHE A C 1
ATOM 6460 O O . PHE A 1 879 ? -68.507 -33.976 -5.813 1.00 77.62 879 PHE A O 1
ATOM 6467 N N . THR A 1 880 ? -69.778 -35.716 -6.406 1.00 81.56 880 THR A N 1
ATOM 6468 C CA . THR A 1 880 ? -70.753 -34.979 -7.236 1.00 81.56 880 THR A CA 1
ATOM 6469 C C . THR A 1 880 ? -72.125 -34.894 -6.590 1.00 81.56 880 THR A C 1
ATOM 6471 O O . THR A 1 880 ? -72.912 -34.011 -6.922 1.00 81.56 880 THR A O 1
ATOM 6474 N N . GLN A 1 881 ? -72.420 -35.809 -5.669 1.00 87.19 881 GLN A N 1
ATOM 6475 C CA . GLN A 1 881 ? -73.616 -35.762 -4.852 1.00 87.19 881 GLN A CA 1
ATOM 6476 C C . GLN A 1 881 ? -73.268 -36.135 -3.422 1.00 87.19 881 GLN A C 1
ATOM 6478 O O . GLN A 1 881 ? -72.555 -37.104 -3.160 1.00 87.19 881 GLN A O 1
ATOM 6483 N N . HIS A 1 882 ? -73.837 -35.350 -2.531 1.00 90.25 882 HIS A N 1
ATOM 6484 C CA . HIS A 1 882 ? -73.615 -35.330 -1.106 1.00 90.25 882 HIS A CA 1
ATOM 6485 C C . HIS A 1 882 ? -74.906 -35.773 -0.394 1.00 90.25 882 HIS A C 1
ATOM 6487 O O . HIS A 1 882 ? -75.987 -35.407 -0.877 1.00 90.25 882 HIS A O 1
ATOM 6493 N N . PRO A 1 883 ? -74.843 -36.561 0.698 1.00 90.56 883 PRO A N 1
ATOM 6494 C CA . PRO A 1 883 ? -76.028 -36.846 1.498 1.00 90.56 883 PRO A CA 1
ATOM 6495 C C . PRO A 1 883 ? -76.555 -35.556 2.143 1.00 90.56 883 PRO A C 1
ATOM 6497 O O . PRO A 1 883 ? -75.808 -34.603 2.365 1.00 90.56 883 PRO A O 1
ATOM 6500 N N . THR A 1 884 ? -77.858 -35.519 2.417 1.00 88.56 884 THR A N 1
ATOM 6501 C CA . THR A 1 884 ? -78.558 -34.341 2.948 1.00 88.56 884 THR A CA 1
ATOM 6502 C C . THR A 1 884 ? -79.317 -34.686 4.219 1.00 88.56 884 THR A C 1
ATOM 6504 O O . THR A 1 884 ? -79.800 -35.814 4.351 1.00 88.56 884 THR A O 1
ATOM 6507 N N . ASP A 1 885 ? -79.491 -33.697 5.090 1.00 88.31 885 ASP A N 1
ATOM 6508 C CA . ASP A 1 885 ? -80.222 -33.837 6.349 1.00 88.31 885 ASP A CA 1
ATOM 6509 C C . ASP A 1 885 ? -81.671 -34.302 6.138 1.00 88.31 885 ASP A C 1
ATOM 6511 O O . ASP A 1 885 ? -82.331 -33.925 5.163 1.00 88.31 885 ASP A O 1
ATOM 6515 N N . GLN A 1 886 ? -82.182 -35.128 7.054 1.00 87.44 886 GLN A N 1
ATOM 6516 C CA . GLN A 1 886 ? -83.570 -35.603 7.046 1.00 87.44 886 GLN A CA 1
ATOM 6517 C C . GLN A 1 886 ? -84.159 -35.613 8.463 1.00 87.44 886 GLN A C 1
ATOM 6519 O O . GLN A 1 886 ? -83.503 -36.041 9.408 1.00 87.44 886 GLN A O 1
ATOM 6524 N N . CYS A 1 887 ? -85.427 -35.205 8.595 1.00 83.38 887 CYS A N 1
ATOM 6525 C CA . CYS A 1 887 ? -86.222 -35.365 9.816 1.00 83.38 887 CYS A CA 1
ATOM 6526 C C . CYS A 1 887 ? -87.426 -36.259 9.528 1.00 83.38 887 CYS A C 1
ATOM 6528 O O . CYS A 1 887 ? -88.183 -35.990 8.592 1.00 83.38 887 CYS A O 1
ATOM 6530 N N . VAL A 1 888 ? -87.601 -37.333 10.299 1.00 83.88 888 VAL A N 1
ATOM 6531 C CA . VAL A 1 888 ? -88.687 -38.305 10.086 1.00 83.88 888 VAL A CA 1
ATOM 6532 C C . VAL A 1 888 ? -89.334 -38.739 11.398 1.00 83.88 888 VAL A C 1
ATOM 6534 O O . VAL A 1 888 ? -88.719 -38.670 12.453 1.00 83.88 888 VAL A O 1
ATOM 6537 N N . GLU A 1 889 ? -90.567 -39.236 11.351 1.00 81.62 889 GLU A N 1
ATOM 6538 C CA . GLU A 1 889 ? -91.197 -39.844 12.530 1.00 81.62 889 GLU A CA 1
ATOM 6539 C C . GLU A 1 889 ? -90.728 -41.294 12.749 1.00 81.62 889 GLU A C 1
ATOM 6541 O O . GLU A 1 889 ? -90.336 -41.999 11.806 1.00 81.62 889 GLU A O 1
ATOM 6546 N N . THR A 1 890 ? -90.793 -41.771 13.994 1.00 87.75 890 THR A N 1
ATOM 6547 C CA . THR A 1 890 ? -90.468 -43.158 14.346 1.00 87.75 890 THR A CA 1
ATOM 6548 C C . THR A 1 890 ? -91.291 -44.141 13.504 1.00 87.75 890 THR A C 1
ATOM 6550 O O . THR A 1 890 ? -92.514 -44.065 13.401 1.00 87.75 890 THR A O 1
ATOM 6553 N N . GLY A 1 891 ? -90.602 -45.118 12.915 1.00 84.56 891 GLY A N 1
ATOM 6554 C CA . GLY A 1 891 ? -91.159 -46.131 12.020 1.00 84.56 891 GLY A CA 1
ATOM 6555 C C . GLY A 1 891 ? -90.996 -45.818 10.529 1.00 84.56 891 GLY A C 1
ATOM 6556 O O . GLY A 1 891 ? -91.222 -46.703 9.698 1.00 84.56 891 GLY A O 1
ATOM 6557 N N . ALA A 1 892 ? -90.551 -44.610 10.169 1.00 89.12 892 ALA A N 1
ATOM 6558 C CA . ALA A 1 892 ? -90.268 -44.236 8.784 1.00 89.12 892 ALA A CA 1
ATOM 6559 C C . ALA A 1 892 ? -89.064 -44.995 8.189 1.00 89.12 892 ALA A C 1
ATOM 6561 O O . ALA A 1 892 ? -88.324 -45.699 8.877 1.00 89.12 892 ALA A O 1
ATOM 6562 N N . THR A 1 893 ? -88.868 -44.869 6.875 1.00 91.75 893 THR A N 1
ATOM 6563 C CA . THR A 1 893 ? -87.670 -45.357 6.174 1.00 91.75 893 THR A CA 1
ATOM 6564 C C . THR A 1 893 ? -86.915 -44.175 5.581 1.00 91.75 893 THR A C 1
ATOM 6566 O O . THR A 1 893 ? -87.517 -43.363 4.885 1.00 91.75 893 THR A O 1
ATOM 6569 N N . VAL A 1 894 ? -85.611 -44.114 5.839 1.00 93.06 894 VAL A N 1
ATOM 6570 C CA . VAL A 1 894 ? -84.681 -43.059 5.415 1.00 93.06 894 VAL A CA 1
ATOM 6571 C C . VAL A 1 894 ? -83.707 -43.610 4.384 1.00 93.06 894 VAL A C 1
ATOM 6573 O O . VAL A 1 894 ? -83.230 -44.739 4.518 1.00 93.06 894 VAL A O 1
ATOM 6576 N N . VAL A 1 895 ? -83.393 -42.805 3.369 1.00 93.81 895 VAL A N 1
ATOM 6577 C CA . VAL A 1 895 ? -82.386 -43.128 2.351 1.00 93.81 895 VAL A CA 1
ATOM 6578 C C . VAL A 1 895 ? -81.444 -41.938 2.172 1.00 93.81 895 VAL A C 1
ATOM 6580 O O . VAL A 1 895 ? -81.895 -40.840 1.850 1.00 93.81 895 VAL A O 1
ATOM 6583 N N . LEU A 1 896 ? -80.145 -42.171 2.365 1.00 93.81 896 LEU A N 1
ATOM 6584 C CA . LEU A 1 896 ? -79.062 -41.209 2.161 1.00 93.81 896 LEU A CA 1
ATOM 6585 C C . LEU A 1 896 ? -78.263 -41.599 0.912 1.00 93.81 896 LEU A C 1
ATOM 6587 O O . LEU A 1 896 ? -77.903 -42.765 0.739 1.00 93.81 896 LEU A O 1
ATOM 6591 N N . HIS A 1 897 ? -77.984 -40.629 0.041 1.00 93.19 897 HIS A N 1
ATOM 6592 C CA . HIS A 1 897 ? -77.351 -40.856 -1.261 1.00 93.19 897 HIS A CA 1
ATOM 6593 C C . HIS A 1 897 ? -76.075 -40.028 -1.426 1.00 93.19 897 HIS A C 1
ATOM 6595 O O . HIS A 1 897 ? -76.060 -38.845 -1.107 1.00 93.19 897 HIS A O 1
ATOM 6601 N N . ALA A 1 898 ? -75.035 -40.645 -1.986 1.00 90.06 898 ALA A N 1
ATOM 6602 C CA . ALA A 1 898 ? -73.775 -40.014 -2.349 1.00 90.06 898 ALA A CA 1
ATOM 6603 C C . ALA A 1 898 ? -73.246 -40.565 -3.688 1.00 90.06 898 ALA A C 1
ATOM 6605 O O . ALA A 1 898 ? -73.361 -41.759 -3.971 1.00 90.06 898 ALA A O 1
ATOM 6606 N N . SER A 1 899 ? -72.645 -39.702 -4.510 1.00 87.00 899 SER A N 1
ATOM 6607 C CA . SER A 1 899 ? -72.063 -40.053 -5.820 1.00 87.00 899 SER A CA 1
ATOM 6608 C C . SER A 1 899 ? -70.721 -39.343 -6.022 1.00 87.00 899 SER A C 1
ATOM 6610 O O . SER A 1 899 ? -70.556 -38.223 -5.548 1.00 87.00 899 SER A O 1
ATOM 6612 N N . ALA A 1 900 ? -69.774 -39.952 -6.747 1.00 77.88 900 ALA A N 1
ATOM 6613 C CA . ALA A 1 900 ? -68.444 -39.391 -7.041 1.00 77.88 900 ALA A CA 1
ATOM 6614 C C . ALA A 1 900 ? -68.055 -39.560 -8.526 1.00 77.88 900 ALA A C 1
ATOM 6616 O O . ALA A 1 900 ? -68.557 -40.467 -9.192 1.00 77.88 900 ALA A O 1
ATOM 6617 N N . THR A 1 901 ? -67.195 -38.682 -9.058 1.00 73.88 901 THR A N 1
ATOM 6618 C CA . THR A 1 901 ? -66.639 -38.764 -10.418 1.00 73.88 901 THR A CA 1
ATOM 6619 C C . THR A 1 901 ? -65.585 -39.863 -10.517 1.00 73.88 901 THR A C 1
ATOM 6621 O O . THR A 1 901 ? -64.683 -39.950 -9.689 1.00 73.88 901 THR A O 1
ATOM 6624 N N . GLY A 1 902 ? -65.677 -40.684 -11.566 1.00 65.19 902 GLY A N 1
ATOM 6625 C CA . GLY A 1 902 ? -64.770 -41.806 -11.831 1.00 65.19 902 GLY A CA 1
ATOM 6626 C C . GLY A 1 902 ? -65.448 -43.173 -11.680 1.00 65.19 902 GLY A C 1
ATOM 6627 O O . GLY A 1 902 ? -66.648 -43.271 -11.426 1.00 65.19 902 GLY A O 1
ATOM 6628 N N . SER A 1 903 ? -64.684 -44.250 -11.861 1.00 62.88 903 SER A N 1
ATOM 6629 C CA . SER A 1 903 ? -65.159 -45.636 -11.728 1.00 62.88 903 SER A CA 1
ATOM 6630 C C . SER A 1 903 ? -64.138 -46.488 -10.974 1.00 62.88 903 SER A C 1
ATOM 6632 O O . SER A 1 903 ? -62.951 -46.196 -11.036 1.00 62.88 903 SER A O 1
ATOM 6634 N N . GLY A 1 904 ? -64.578 -47.559 -10.303 1.00 66.44 904 GLY A N 1
ATOM 6635 C CA . GLY A 1 904 ? -63.678 -48.473 -9.579 1.00 66.44 904 GLY A CA 1
ATOM 6636 C C . GLY A 1 904 ? -63.455 -48.142 -8.098 1.00 66.44 904 GLY A C 1
ATOM 6637 O O . GLY A 1 904 ? -62.546 -48.698 -7.490 1.00 66.44 904 GLY A O 1
ATOM 6638 N N . PHE A 1 905 ? -64.283 -47.272 -7.509 1.00 73.31 905 PHE A N 1
ATOM 6639 C CA . PHE A 1 905 ? -64.226 -46.960 -6.079 1.00 73.31 905 PHE A CA 1
ATOM 6640 C C . PHE A 1 905 ? -64.873 -48.038 -5.206 1.00 73.31 905 PHE A C 1
ATOM 6642 O O . PHE A 1 905 ? -65.911 -48.611 -5.550 1.00 73.31 905 PHE A O 1
ATOM 6649 N N . PHE A 1 906 ? -64.305 -48.225 -4.021 1.00 83.00 906 PHE A N 1
ATOM 6650 C CA . PHE A 1 906 ? -64.953 -48.869 -2.887 1.00 83.00 906 PHE A CA 1
ATOM 6651 C C . PHE A 1 906 ? -65.649 -47.810 -2.024 1.00 83.00 906 PHE A C 1
ATOM 6653 O O . PHE A 1 906 ? -65.144 -46.697 -1.886 1.00 83.00 906 PHE A O 1
ATOM 6660 N N . TRP A 1 907 ? -66.799 -48.164 -1.443 1.00 86.94 907 TRP A N 1
ATOM 6661 C CA . TRP A 1 907 ? -67.626 -47.262 -0.636 1.00 86.94 907 TRP A CA 1
ATOM 6662 C C . TRP A 1 907 ? -67.662 -47.688 0.831 1.00 86.94 907 TRP A C 1
ATOM 6664 O O . TRP A 1 907 ? -67.735 -48.883 1.128 1.00 86.94 907 TRP A O 1
ATOM 6674 N N . ALA A 1 908 ? -67.677 -46.710 1.733 1.00 89.56 908 ALA A N 1
ATOM 6675 C CA . ALA A 1 908 ? -67.904 -46.909 3.163 1.00 89.56 908 ALA A CA 1
ATOM 6676 C C . ALA A 1 908 ? -68.726 -45.753 3.751 1.00 89.56 908 ALA A C 1
ATOM 6678 O O . ALA A 1 908 ? -68.631 -44.632 3.260 1.00 89.56 908 ALA A O 1
ATOM 6679 N N . TRP A 1 909 ? -69.501 -46.017 4.805 1.00 93.44 909 TRP A N 1
ATOM 6680 C CA . TRP A 1 909 ? -70.249 -44.994 5.546 1.00 93.44 909 TRP A CA 1
ATOM 6681 C C . TRP A 1 909 ? -69.854 -44.973 7.020 1.00 93.44 909 TRP A C 1
ATOM 6683 O O . TRP A 1 909 ? -69.572 -46.024 7.602 1.00 93.44 909 TRP A O 1
ATOM 6693 N N . THR A 1 910 ? -69.897 -43.798 7.638 1.00 93.75 910 THR A N 1
ATOM 6694 C CA . THR A 1 910 ? -69.784 -43.620 9.091 1.00 93.75 910 THR A CA 1
ATOM 6695 C C . THR A 1 910 ? -71.053 -42.987 9.659 1.00 93.75 910 THR A C 1
ATOM 6697 O O . THR A 1 910 ? -71.778 -42.309 8.936 1.00 93.75 910 THR A O 1
ATOM 6700 N N . LYS A 1 911 ? -71.331 -43.258 10.939 1.00 94.25 911 LYS A N 1
ATOM 6701 C CA . LYS A 1 911 ? -72.326 -42.588 11.777 1.00 94.25 911 LYS A CA 1
ATOM 6702 C C . LYS A 1 911 ? -71.612 -42.077 13.024 1.00 94.25 911 LYS A C 1
ATOM 6704 O O . LYS A 1 911 ? -71.030 -42.897 13.736 1.00 94.25 911 LYS A O 1
ATOM 6709 N N . ASP A 1 912 ? -71.633 -40.772 13.271 1.00 89.81 912 ASP A N 1
ATOM 6710 C CA . ASP A 1 912 ? -70.953 -40.124 14.402 1.00 89.81 912 ASP A CA 1
ATOM 6711 C C . ASP A 1 912 ? -69.475 -40.578 14.506 1.00 89.81 912 ASP A C 1
ATOM 6713 O O . ASP A 1 912 ? -68.969 -40.957 15.563 1.00 89.81 912 ASP A O 1
ATOM 6717 N N . GLY A 1 913 ? -68.801 -40.664 13.350 1.00 84.75 913 GLY A N 1
ATOM 6718 C CA . GLY A 1 913 ? -67.411 -41.121 13.218 1.00 84.75 913 GLY A CA 1
ATOM 6719 C C . GLY A 1 913 ? -67.181 -42.641 13.282 1.00 84.75 913 GLY A C 1
ATOM 6720 O O . GLY A 1 913 ? -66.065 -43.099 13.037 1.00 84.75 913 GLY A O 1
ATOM 6721 N N . LEU A 1 914 ? -68.205 -43.455 13.558 1.00 89.31 914 LEU A N 1
ATOM 6722 C CA . LEU A 1 914 ? -68.088 -44.915 13.641 1.00 89.31 914 LEU A CA 1
ATOM 6723 C C . LEU A 1 914 ? -68.557 -45.600 12.356 1.00 89.31 914 LEU A C 1
ATOM 6725 O O . LEU A 1 914 ? -69.603 -45.271 11.807 1.00 89.31 914 LEU A O 1
ATOM 6729 N N . GLY A 1 915 ? -67.802 -46.595 11.883 1.00 89.38 915 GLY A N 1
ATOM 6730 C CA . GLY A 1 915 ? -68.129 -47.332 10.659 1.00 89.38 915 GLY A CA 1
ATOM 6731 C C . GLY A 1 915 ? -69.501 -48.010 10.720 1.00 89.38 915 GLY A C 1
ATOM 6732 O O . GLY A 1 915 ? -69.776 -48.818 11.610 1.00 89.38 915 GLY A O 1
ATOM 6733 N N . VAL A 1 916 ? -70.351 -47.713 9.740 1.00 91.00 916 VAL A N 1
ATOM 6734 C CA . VAL A 1 916 ? -71.677 -48.316 9.587 1.00 91.00 916 VAL A CA 1
ATOM 6735 C C . VAL A 1 916 ? -71.540 -49.644 8.853 1.00 91.00 916 VAL A C 1
ATOM 6737 O O . VAL A 1 916 ? -70.838 -49.758 7.850 1.00 91.00 916 VAL A O 1
ATOM 6740 N N . THR A 1 917 ? -72.236 -50.670 9.338 1.00 92.12 917 THR A N 1
ATOM 6741 C CA . THR A 1 917 ? -72.257 -51.996 8.710 1.00 92.12 917 THR A CA 1
ATOM 6742 C C . THR A 1 917 ? -73.684 -52.413 8.377 1.00 92.12 917 THR A C 1
ATOM 6744 O O . THR A 1 917 ? -74.646 -51.971 9.003 1.00 92.12 917 THR A O 1
ATOM 6747 N N . ASN A 1 918 ? -73.832 -53.259 7.357 1.00 90.50 918 ASN A N 1
ATOM 6748 C CA . ASN A 1 918 ? -75.136 -53.789 6.967 1.00 90.50 918 ASN A CA 1
ATOM 6749 C C . ASN A 1 918 ? -75.661 -54.776 8.023 1.00 90.50 918 ASN A C 1
ATOM 6751 O O . ASN A 1 918 ? -74.942 -55.696 8.417 1.00 90.50 918 ASN A O 1
ATOM 6755 N N . GLY A 1 919 ? -76.927 -54.637 8.423 1.00 83.25 919 GLY A N 1
ATOM 6756 C CA . GLY A 1 919 ? -77.581 -55.517 9.394 1.00 83.25 919 GLY A CA 1
ATOM 6757 C C . GLY A 1 919 ? -78.753 -54.853 10.124 1.00 83.25 919 GLY A C 1
ATOM 6758 O O . GLY A 1 919 ? -78.801 -53.635 10.289 1.00 83.25 919 GLY A O 1
ATOM 6759 N N . GLY A 1 920 ? -79.718 -55.659 10.582 1.00 87.12 920 GLY A N 1
ATOM 6760 C CA . GLY A 1 920 ? -80.906 -55.157 11.282 1.00 87.12 920 GLY A CA 1
ATOM 6761 C C . GLY A 1 920 ? -81.743 -54.217 10.407 1.00 87.12 920 GLY A C 1
ATOM 6762 O O . GLY A 1 920 ? -82.297 -54.648 9.401 1.00 87.12 920 GLY A O 1
ATOM 6763 N N . GLN A 1 921 ? -81.830 -52.947 10.809 1.00 88.69 921 GLN A N 1
ATOM 6764 C CA . GLN A 1 921 ? -82.573 -51.882 10.122 1.00 88.69 921 GLN A CA 1
ATOM 6765 C C . GLN A 1 921 ? -81.792 -51.225 8.964 1.00 88.69 921 GLN A C 1
ATOM 6767 O O . GLN A 1 921 ? -82.409 -50.507 8.180 1.00 88.69 921 GLN A O 1
ATOM 6772 N N . ILE A 1 922 ? -80.472 -51.456 8.848 1.00 92.75 922 ILE A N 1
ATOM 6773 C CA . ILE A 1 922 ? -79.559 -50.736 7.938 1.00 92.75 922 ILE A CA 1
ATOM 6774 C C . ILE A 1 922 ? -79.087 -51.628 6.779 1.00 92.75 922 ILE A C 1
ATOM 6776 O O . ILE A 1 922 ? -78.652 -52.765 6.983 1.00 92.75 922 ILE A O 1
ATOM 6780 N N . SER A 1 923 ? -79.109 -51.088 5.559 1.00 93.19 923 SER A N 1
ATOM 6781 C CA . SER A 1 923 ? -78.575 -51.721 4.345 1.00 93.19 923 SER A CA 1
ATOM 6782 C C . SER A 1 923 ? -77.911 -50.702 3.407 1.00 93.19 923 SER A C 1
ATOM 6784 O O . SER A 1 923 ? -78.232 -49.520 3.454 1.00 93.19 923 SER A O 1
ATOM 6786 N N . GLY A 1 924 ? -76.983 -51.147 2.554 1.00 89.94 924 GLY A N 1
ATOM 6787 C CA . GLY A 1 924 ? -76.293 -50.297 1.572 1.00 89.94 924 GLY A CA 1
ATOM 6788 C C . GLY A 1 924 ? -74.995 -49.618 2.042 1.00 89.94 924 GLY A C 1
ATOM 6789 O O . GLY A 1 924 ? -74.402 -48.867 1.275 1.00 89.94 924 GLY A O 1
ATOM 6790 N N . ALA A 1 925 ? -74.475 -49.935 3.234 1.00 91.19 925 ALA A N 1
ATOM 6791 C CA . ALA A 1 925 ? -73.310 -49.274 3.851 1.00 91.19 925 ALA A CA 1
ATOM 6792 C C . ALA A 1 925 ? -71.966 -49.414 3.105 1.00 91.19 925 ALA A C 1
ATOM 6794 O O . ALA A 1 925 ? -70.988 -48.765 3.461 1.00 91.19 925 ALA A O 1
ATOM 6795 N N . THR A 1 926 ? -71.905 -50.244 2.064 1.00 90.88 926 THR A N 1
ATOM 6796 C CA . THR A 1 926 ? -70.731 -50.411 1.186 1.00 90.88 926 THR A CA 1
ATOM 6797 C C . THR A 1 926 ? -71.027 -49.980 -0.249 1.00 90.88 926 THR A C 1
ATOM 6799 O O . THR A 1 926 ? -70.447 -50.497 -1.203 1.00 90.88 926 THR A O 1
ATOM 6802 N N . THR A 1 927 ? -72.001 -49.092 -0.423 1.00 90.50 927 THR A N 1
ATOM 6803 C CA . THR A 1 927 ? -72.408 -48.521 -1.710 1.00 90.50 927 THR A CA 1
ATOM 6804 C C . THR A 1 927 ? -72.596 -47.015 -1.547 1.00 90.50 927 THR A C 1
ATOM 6806 O O . THR A 1 927 ? -72.673 -46.536 -0.420 1.00 90.50 927 THR A O 1
ATOM 6809 N N . GLY A 1 928 ? -72.745 -46.260 -2.637 1.00 88.00 928 GLY A N 1
ATOM 6810 C CA . GLY A 1 928 ? -73.090 -44.831 -2.571 1.00 88.00 928 GLY A CA 1
ATOM 6811 C C . GLY A 1 928 ? -74.506 -44.537 -2.048 1.00 88.00 928 GLY A C 1
ATOM 6812 O O . GLY A 1 928 ? -74.997 -43.426 -2.175 1.00 88.00 928 GLY A O 1
ATOM 6813 N N . THR A 1 929 ? -75.241 -45.514 -1.514 1.00 93.56 929 THR A N 1
ATOM 6814 C CA . THR A 1 929 ? -76.600 -45.311 -0.998 1.00 93.56 929 THR A CA 1
ATOM 6815 C C . THR A 1 929 ? -76.819 -46.113 0.275 1.00 93.56 929 THR A C 1
ATOM 6817 O O . THR A 1 929 ? -76.770 -47.340 0.249 1.00 93.56 929 THR A O 1
ATOM 6820 N N . LEU A 1 930 ? -77.116 -45.424 1.375 1.00 94.94 930 LEU A N 1
ATOM 6821 C CA . LEU A 1 930 ? -77.422 -46.018 2.672 1.00 94.94 930 LEU A CA 1
ATOM 6822 C C . LEU A 1 930 ? -78.931 -45.940 2.938 1.00 94.94 930 LEU A C 1
ATOM 6824 O O . LEU A 1 930 ? -79.536 -44.886 2.795 1.00 94.94 930 LEU A O 1
ATOM 6828 N N . THR A 1 931 ? -79.557 -47.049 3.325 1.00 95.69 931 THR A N 1
ATOM 6829 C CA . THR A 1 931 ? -80.994 -47.129 3.638 1.00 95.69 931 THR A CA 1
ATOM 6830 C C . THR A 1 931 ? -81.212 -47.639 5.058 1.00 95.69 931 THR A C 1
ATOM 6832 O O . THR A 1 931 ? -80.686 -48.693 5.424 1.00 95.69 931 THR A O 1
ATOM 6835 N N . ILE A 1 932 ? -82.034 -46.928 5.832 1.00 95.00 932 ILE A N 1
ATOM 6836 C CA . ILE A 1 932 ? -82.394 -47.239 7.220 1.00 95.00 932 ILE A CA 1
ATOM 6837 C C . ILE A 1 932 ? -83.918 -47.380 7.309 1.00 95.00 932 ILE A C 1
ATOM 6839 O O . ILE A 1 932 ? -84.650 -46.415 7.125 1.00 95.00 932 ILE A O 1
ATOM 6843 N N . THR A 1 933 ? -84.415 -48.585 7.576 1.00 93.31 933 THR A N 1
ATOM 6844 C CA . THR A 1 933 ? -85.860 -48.884 7.656 1.00 93.31 933 THR A CA 1
ATOM 6845 C C . THR A 1 933 ? -86.365 -48.917 9.095 1.00 93.31 933 THR A C 1
ATOM 6847 O O . THR A 1 933 ? -85.626 -49.295 10.002 1.00 93.31 933 THR A O 1
ATOM 6850 N N . ASN A 1 934 ? -87.647 -48.594 9.298 1.00 88.88 934 ASN A N 1
ATOM 6851 C CA . ASN A 1 934 ? -88.303 -48.610 10.610 1.00 88.88 934 ASN A CA 1
ATOM 6852 C C . ASN A 1 934 ? -87.502 -47.821 11.662 1.00 88.88 934 ASN A C 1
ATOM 6854 O O . ASN A 1 934 ? -87.158 -48.361 12.714 1.00 88.88 934 ASN A O 1
ATOM 6858 N N . VAL A 1 935 ? -87.138 -46.585 11.313 1.00 90.69 935 VAL A N 1
ATOM 6859 C CA . VAL A 1 935 ? -86.259 -45.688 12.074 1.00 90.69 935 VAL A CA 1
ATOM 6860 C C . VAL A 1 935 ? -86.763 -45.513 13.507 1.00 90.69 935 VAL A C 1
ATOM 6862 O O . VAL A 1 935 ? -87.959 -45.392 13.749 1.00 90.69 935 VAL A O 1
ATOM 6865 N N . THR A 1 936 ? -85.843 -45.508 14.464 1.00 90.12 936 THR A N 1
ATOM 6866 C CA . THR A 1 936 ? -86.087 -45.230 15.886 1.00 90.12 936 THR A CA 1
ATOM 6867 C C . THR A 1 936 ? -85.177 -44.088 16.340 1.00 90.12 936 THR A C 1
ATOM 6869 O O . THR A 1 936 ? -84.194 -43.804 15.649 1.00 90.12 936 THR A O 1
ATOM 6872 N N . PRO A 1 937 ? -85.394 -43.482 17.522 1.00 86.12 937 PRO A N 1
ATOM 6873 C CA . PRO A 1 937 ? -84.524 -42.411 18.013 1.00 86.12 937 PRO A CA 1
ATOM 6874 C C . PRO A 1 937 ? -83.035 -42.794 18.102 1.00 86.12 937 PRO A C 1
ATOM 6876 O O . PRO A 1 937 ? -82.168 -41.940 17.973 1.00 86.12 937 PRO A O 1
ATOM 6879 N N . ALA A 1 938 ? -82.704 -44.085 18.236 1.00 87.12 938 ALA A N 1
ATOM 6880 C CA . ALA A 1 938 ? -81.317 -44.567 18.241 1.00 87.12 938 ALA A CA 1
ATOM 6881 C C . ALA A 1 938 ? -80.604 -44.449 16.876 1.00 87.12 938 ALA A C 1
ATOM 6883 O O . ALA A 1 938 ? -79.377 -44.557 16.792 1.00 87.12 938 ALA A O 1
ATOM 6884 N N . ASN A 1 939 ? -81.352 -44.256 15.788 1.00 90.62 939 ASN A N 1
ATOM 6885 C CA . ASN A 1 939 ? -80.795 -44.076 14.450 1.00 90.62 939 ASN A CA 1
ATOM 6886 C C . ASN A 1 939 ? -80.429 -42.613 14.154 1.00 90.62 939 ASN A C 1
ATOM 6888 O O . ASN A 1 939 ? -79.696 -42.392 13.190 1.00 90.62 939 ASN A O 1
ATOM 6892 N N . ALA A 1 940 ? -80.869 -41.659 14.984 1.00 89.06 940 ALA A N 1
ATOM 6893 C CA . ALA A 1 940 ? -80.494 -40.253 14.866 1.00 89.06 940 ALA A CA 1
ATOM 6894 C C . ALA A 1 940 ? -78.981 -40.057 15.056 1.00 89.06 940 ALA A C 1
ATOM 6896 O O . ALA A 1 940 ? -78.374 -40.778 15.856 1.00 89.06 940 ALA A O 1
ATOM 6897 N N . GLY A 1 941 ? -78.383 -39.139 14.300 1.00 89.25 941 GLY A N 1
ATOM 6898 C CA . GLY A 1 941 ? -76.937 -38.867 14.272 1.00 89.25 941 GLY A CA 1
ATOM 6899 C C . GLY A 1 941 ? -76.457 -38.392 12.898 1.00 89.25 941 GLY A C 1
ATOM 6900 O O . GLY A 1 941 ? -77.263 -38.269 11.971 1.00 89.25 941 GLY A O 1
ATOM 6901 N N . GLU A 1 942 ? -75.156 -38.147 12.770 1.00 93.75 942 GLU A N 1
ATOM 6902 C CA . GLU A 1 942 ? -74.512 -37.597 11.570 1.00 93.75 942 GLU A CA 1
ATOM 6903 C C . GLU A 1 942 ? -73.870 -38.691 10.723 1.00 93.75 942 GLU A C 1
ATOM 6905 O O . GLU A 1 942 ? -73.145 -39.541 11.238 1.00 93.75 942 GLU A O 1
ATOM 6910 N N . TYR A 1 943 ? -74.112 -38.671 9.413 1.00 94.81 943 TYR A N 1
ATOM 6911 C CA . TYR A 1 943 ? -73.627 -39.688 8.483 1.00 94.81 943 TYR A CA 1
ATOM 6912 C C . TYR A 1 943 ? -72.713 -39.101 7.400 1.00 94.81 943 TYR A C 1
ATOM 6914 O O . TYR A 1 943 ? -73.048 -38.085 6.794 1.00 94.81 943 TYR A O 1
ATOM 6922 N N . ILE A 1 944 ? -71.599 -39.788 7.105 1.00 92.31 944 ILE A N 1
ATOM 6923 C CA . ILE A 1 944 ? -70.629 -39.421 6.050 1.00 92.31 944 ILE A CA 1
ATOM 6924 C C . ILE A 1 944 ? -70.357 -40.624 5.140 1.00 92.31 944 ILE A C 1
ATOM 6926 O O . ILE A 1 944 ? -70.197 -41.747 5.624 1.00 92.31 944 ILE A O 1
ATOM 6930 N N . ALA A 1 945 ? -70.260 -40.395 3.828 1.00 90.81 945 ALA A N 1
ATOM 6931 C CA . ALA A 1 945 ? -69.834 -41.387 2.841 1.00 90.81 945 ALA A CA 1
ATOM 6932 C C . ALA A 1 945 ? -68.366 -41.189 2.429 1.00 90.81 945 ALA A C 1
ATOM 6934 O O . ALA A 1 945 ? -67.918 -40.066 2.240 1.00 90.81 945 ALA A O 1
ATOM 6935 N N . TYR A 1 946 ? -67.633 -42.275 2.188 1.00 85.56 946 TYR A N 1
ATOM 6936 C CA . TYR A 1 946 ? -66.258 -42.270 1.675 1.00 85.56 946 TYR A CA 1
ATOM 6937 C C . TYR A 1 946 ? -66.153 -43.100 0.394 1.00 85.56 946 TYR A C 1
ATOM 6939 O O . TYR A 1 946 ? -66.713 -44.199 0.329 1.00 85.56 946 TYR A O 1
ATOM 6947 N N . ALA A 1 947 ? -65.389 -42.605 -0.587 1.00 83.06 947 ALA A N 1
ATOM 6948 C CA . ALA A 1 947 ? -65.060 -43.301 -1.836 1.00 83.06 947 ALA A CA 1
ATOM 6949 C C . ALA A 1 947 ? -63.530 -43.363 -2.034 1.00 83.06 947 ALA A C 1
ATOM 6951 O O . ALA A 1 947 ? -62.866 -42.333 -1.942 1.00 83.06 947 ALA A O 1
ATOM 6952 N N . TYR A 1 948 ? -62.961 -44.552 -2.286 1.00 74.06 948 TYR A N 1
ATOM 6953 C CA . TYR A 1 948 ? -61.499 -44.757 -2.392 1.00 74.06 948 TYR A CA 1
ATOM 6954 C C . TYR A 1 948 ? -61.095 -45.855 -3.401 1.00 74.06 948 TYR A C 1
ATOM 6956 O O . TYR A 1 948 ? -61.893 -46.744 -3.704 1.00 74.06 948 TYR A O 1
ATOM 6964 N N . ASN A 1 949 ? -59.853 -45.817 -3.911 1.00 67.94 949 ASN A N 1
ATOM 6965 C CA . ASN A 1 949 ? -59.224 -46.843 -4.769 1.00 67.94 949 ASN A CA 1
ATOM 6966 C C . ASN A 1 949 ? -58.035 -47.529 -4.049 1.00 67.94 949 ASN A C 1
ATOM 6968 O O . ASN A 1 949 ? -57.620 -47.103 -2.975 1.00 67.94 949 ASN A O 1
ATOM 6972 N N . THR A 1 950 ? -57.486 -48.627 -4.579 1.00 61.22 950 THR A N 1
ATOM 6973 C CA . THR A 1 950 ? -56.363 -49.328 -3.924 1.00 61.22 950 THR A CA 1
ATOM 6974 C C . THR A 1 950 ? -54.995 -48.775 -4.350 1.00 61.22 950 THR A C 1
ATOM 6976 O O . THR A 1 950 ? -54.482 -49.197 -5.377 1.00 61.22 950 THR A O 1
ATOM 6979 N N . SER A 1 951 ? -54.409 -47.936 -3.480 1.00 54.47 951 SER A N 1
ATOM 6980 C CA . SER A 1 951 ? -53.008 -47.445 -3.393 1.00 54.47 951 SER A CA 1
ATOM 6981 C C . SER A 1 951 ? -52.405 -46.633 -4.563 1.00 54.47 951 SER A C 1
ATOM 6983 O O . SER A 1 951 ? -52.340 -47.154 -5.670 1.00 54.47 951 SER A O 1
ATOM 6985 N N . PRO A 1 952 ? -51.826 -45.434 -4.300 1.00 51.09 952 PRO A N 1
ATOM 6986 C CA . PRO A 1 952 ? -51.825 -44.686 -3.037 1.00 51.09 952 PRO A CA 1
ATOM 6987 C C . PRO A 1 952 ? -53.206 -44.056 -2.804 1.00 51.09 952 PRO A C 1
ATOM 6989 O O . PRO A 1 952 ? -53.794 -43.469 -3.702 1.00 51.09 952 PRO A O 1
ATOM 6992 N N . LEU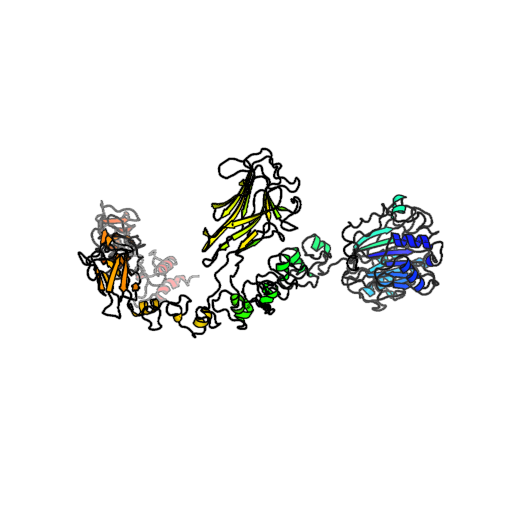 A 1 953 ? -53.749 -44.237 -1.599 1.00 56.72 953 LEU A N 1
ATOM 6993 C CA . LEU A 1 953 ? -55.132 -43.905 -1.251 1.00 56.72 953 LEU A CA 1
ATOM 6994 C C . LEU A 1 953 ? -55.382 -42.387 -1.281 1.00 56.72 953 LEU A C 1
ATOM 6996 O O . LEU A 1 953 ? -54.975 -41.679 -0.363 1.00 56.72 953 LEU A O 1
ATOM 7000 N N . CYS A 1 954 ? -56.127 -41.897 -2.271 1.00 57.72 954 CYS A N 1
ATOM 7001 C CA . CYS A 1 954 ? -56.810 -40.607 -2.164 1.00 57.72 954 CYS A CA 1
ATOM 7002 C C . CYS A 1 954 ? -58.117 -40.818 -1.379 1.00 57.72 954 CYS A C 1
ATOM 7004 O O . CYS A 1 954 ? -59.105 -41.286 -1.943 1.00 57.72 954 CYS A O 1
ATOM 7006 N N . PHE A 1 955 ? -58.130 -40.537 -0.071 1.00 60.28 955 PHE A N 1
ATOM 7007 C CA . PHE A 1 955 ? -59.363 -40.562 0.726 1.00 60.28 955 PHE A CA 1
ATOM 7008 C C . PHE A 1 955 ? -60.092 -39.223 0.608 1.00 60.28 955 PHE A C 1
ATOM 7010 O O . PHE A 1 955 ? -59.621 -38.231 1.153 1.00 60.28 955 PHE A O 1
ATOM 7017 N N . ASN A 1 956 ? -61.266 -39.214 -0.023 1.00 65.19 956 ASN A N 1
ATOM 7018 C CA . ASN A 1 956 ? -62.210 -38.102 0.076 1.00 65.19 956 ASN A CA 1
ATOM 7019 C C . ASN A 1 956 ? -63.465 -38.579 0.828 1.00 65.19 956 ASN A C 1
ATOM 7021 O O . ASN A 1 956 ? -63.995 -39.656 0.538 1.00 65.19 956 ASN A O 1
ATOM 7025 N N . GLY A 1 957 ? -63.911 -37.807 1.822 1.00 74.19 957 GLY A N 1
ATOM 7026 C CA . GLY A 1 957 ? -65.222 -37.960 2.463 1.00 74.19 957 GLY A CA 1
ATOM 7027 C C . GLY A 1 957 ? -66.244 -37.011 1.832 1.00 74.19 957 GLY A C 1
ATOM 7028 O O . GLY A 1 957 ? -65.872 -35.967 1.296 1.00 74.19 957 GLY A O 1
ATOM 7029 N N . SER A 1 958 ? -67.526 -37.363 1.878 1.00 84.25 958 SER A N 1
ATOM 7030 C CA . SER A 1 958 ? -68.613 -36.420 1.619 1.00 84.25 958 SER A CA 1
ATOM 7031 C C . SER A 1 958 ? -68.713 -35.396 2.761 1.00 84.25 958 SER A C 1
ATOM 7033 O O . SER A 1 958 ? -68.095 -35.556 3.808 1.00 84.25 958 SER A O 1
ATOM 7035 N N . ASN A 1 959 ? -69.534 -34.361 2.593 1.00 87.25 959 ASN A N 1
ATOM 7036 C CA . ASN A 1 959 ? -70.115 -33.630 3.720 1.00 87.25 959 ASN A CA 1
ATOM 7037 C C . ASN A 1 959 ? -70.903 -34.562 4.670 1.00 87.25 959 ASN A C 1
ATOM 7039 O O . ASN A 1 959 ? -71.259 -35.695 4.320 1.00 87.25 959 ASN A O 1
ATOM 7043 N N . GLU A 1 960 ? -71.198 -34.028 5.849 1.00 88.31 960 GLU A N 1
ATOM 7044 C CA . GLU A 1 960 ? -72.052 -34.633 6.869 1.00 88.31 960 GLU A CA 1
ATOM 7045 C C . GLU A 1 960 ? -73.539 -34.435 6.545 1.00 88.31 960 GLU A C 1
ATOM 7047 O O . GLU A 1 960 ? -73.928 -33.414 5.974 1.00 88.31 960 GLU A O 1
ATOM 7052 N N . ALA A 1 961 ? -74.357 -35.428 6.906 1.00 88.50 961 ALA A N 1
ATOM 7053 C CA . ALA A 1 961 ? -75.814 -35.366 6.846 1.00 88.50 961 ALA A CA 1
ATOM 7054 C C . ALA A 1 961 ? -76.441 -35.819 8.172 1.00 88.50 961 ALA A C 1
ATOM 7056 O O . ALA A 1 961 ? -76.229 -36.957 8.605 1.00 88.50 961 ALA A O 1
ATOM 7057 N N . ALA A 1 962 ? -77.241 -34.957 8.793 1.00 87.88 962 ALA A N 1
ATOM 7058 C CA . ALA A 1 962 ? -77.912 -35.202 10.063 1.00 87.88 962 ALA A CA 1
ATOM 7059 C C . ALA A 1 962 ? -79.274 -35.891 9.877 1.00 87.88 962 ALA A C 1
ATOM 7061 O O . ALA A 1 962 ? -80.125 -35.455 9.099 1.00 87.88 962 ALA A O 1
ATOM 7062 N N . LEU A 1 963 ? -79.516 -36.958 10.641 1.00 89.25 963 LEU A N 1
ATOM 7063 C CA . LEU A 1 963 ? -80.829 -37.594 10.757 1.00 89.25 963 LEU A CA 1
ATOM 7064 C C . LEU A 1 963 ? -81.445 -37.291 12.129 1.00 89.25 963 LEU A C 1
ATOM 7066 O O . LEU A 1 963 ? -80.890 -37.705 13.147 1.00 89.25 963 LEU A O 1
ATOM 7070 N N . THR A 1 964 ? -82.613 -36.644 12.162 1.00 85.00 964 THR A N 1
ATOM 7071 C CA . THR A 1 964 ? -83.406 -36.393 13.383 1.00 85.00 964 THR A CA 1
ATOM 7072 C C . THR A 1 964 ? -84.729 -37.170 13.365 1.00 85.00 964 THR A C 1
ATOM 7074 O O . THR A 1 964 ? -85.272 -37.481 12.302 1.00 85.00 964 THR A O 1
ATOM 7077 N N . VAL A 1 965 ? -85.237 -37.551 14.548 1.00 83.94 965 VAL A N 1
ATOM 7078 C CA . VAL A 1 965 ? -86.432 -38.406 14.682 1.00 83.94 965 VAL A CA 1
ATOM 7079 C C . VAL A 1 965 ? -87.429 -37.814 15.687 1.00 83.94 965 VAL A C 1
ATOM 7081 O O . VAL A 1 965 ? -87.035 -37.521 16.811 1.00 83.94 965 VAL A O 1
ATOM 7084 N N . ASP A 1 966 ? -88.701 -37.668 15.287 1.00 68.38 966 ASP A N 1
ATOM 7085 C CA . ASP A 1 966 ? -89.853 -37.186 16.091 1.00 68.38 966 ASP A CA 1
ATOM 7086 C C . ASP A 1 966 ? -89.808 -35.722 16.609 1.00 68.38 966 ASP A C 1
ATOM 7088 O O . ASP A 1 966 ? -90.499 -35.386 17.568 1.00 68.38 966 ASP A O 1
ATOM 7092 N N . ALA A 1 967 ? -89.056 -34.819 15.969 1.00 62.78 967 ALA A N 1
ATOM 7093 C CA . ALA A 1 967 ? -88.987 -33.396 16.352 1.00 62.78 967 ALA A CA 1
ATOM 7094 C C . ALA A 1 967 ? -88.908 -32.458 15.129 1.00 62.78 967 ALA A C 1
ATOM 7096 O O . ALA A 1 967 ? -87.955 -31.700 14.972 1.00 62.78 967 ALA A O 1
ATOM 7097 N N . CYS A 1 968 ? -89.883 -32.546 14.218 1.00 62.12 968 CYS A N 1
ATOM 7098 C CA . CYS A 1 968 ? -89.774 -31.928 12.888 1.00 62.12 968 CYS A CA 1
ATOM 7099 C C . CYS A 1 968 ? -90.441 -30.543 12.707 1.00 62.12 968 CYS A C 1
ATOM 7101 O O . CYS A 1 968 ? -90.505 -30.088 11.567 1.00 62.12 968 CYS A O 1
ATOM 7103 N N . ASN A 1 969 ? -90.943 -29.858 13.752 1.00 56.69 969 ASN A N 1
ATOM 7104 C CA . ASN A 1 969 ? -91.454 -28.476 13.624 1.00 56.69 969 ASN A CA 1
ATOM 7105 C C . ASN A 1 969 ? -91.464 -27.703 14.972 1.00 56.69 969 ASN A C 1
ATOM 7107 O O . ASN A 1 969 ? -92.118 -28.192 15.892 1.00 56.69 969 ASN A O 1
ATOM 7111 N N . PRO A 1 970 ? -90.800 -26.535 15.111 1.00 55.84 970 PRO A N 1
ATOM 7112 C CA . PRO A 1 970 ? -90.675 -25.847 16.404 1.00 55.84 970 PRO A CA 1
ATOM 7113 C C . PRO A 1 970 ? -91.715 -24.758 16.756 1.00 55.84 970 PRO A C 1
ATOM 7115 O O . PRO A 1 970 ? -91.669 -24.312 17.889 1.00 55.84 970 PRO A O 1
ATOM 7118 N N . CYS A 1 971 ? -92.649 -24.315 15.895 1.00 59.09 971 CYS A N 1
ATOM 7119 C CA . CYS A 1 971 ? -93.537 -23.181 16.258 1.00 59.09 971 CYS A CA 1
ATOM 7120 C C . CYS A 1 971 ? -95.008 -23.363 15.812 1.00 59.09 971 CYS A C 1
ATOM 7122 O O . CYS A 1 971 ? -95.319 -23.203 14.625 1.00 59.09 971 CYS A O 1
ATOM 7124 N N . PRO A 1 972 ? -95.932 -23.693 16.732 1.00 57.88 972 PRO A N 1
ATOM 7125 C CA . PRO A 1 972 ? -97.344 -23.917 16.409 1.00 57.88 972 PRO A CA 1
ATOM 7126 C C . PRO A 1 972 ? -98.283 -22.719 16.677 1.00 57.88 972 PRO A C 1
ATOM 7128 O O . PRO A 1 972 ? -99.356 -22.677 16.063 1.00 57.88 972 PRO A O 1
ATOM 7131 N N . THR A 1 973 ? -97.905 -21.735 17.510 1.00 64.69 973 THR A N 1
ATOM 7132 C CA . THR A 1 973 ? -98.831 -20.698 18.015 1.00 64.69 973 THR A CA 1
ATOM 7133 C C . THR A 1 973 ? -98.271 -19.268 17.827 1.00 64.69 973 THR A C 1
ATOM 7135 O O . THR A 1 973 ? -97.148 -18.987 18.226 1.00 64.69 973 THR A O 1
ATOM 7138 N N . PRO A 1 974 ? -98.992 -18.320 17.181 1.00 67.19 974 PRO A N 1
ATOM 7139 C CA . PRO A 1 974 ? -98.494 -16.952 16.977 1.00 67.19 974 PRO A CA 1
ATOM 7140 C C . PRO A 1 974 ? -98.196 -16.189 18.280 1.00 67.19 974 PRO A C 1
ATOM 7142 O O . PRO A 1 974 ? -99.130 -15.792 18.978 1.00 67.19 974 PRO A O 1
ATOM 7145 N N . GLY A 1 975 ? -96.914 -15.930 18.552 1.00 70.38 975 GLY A N 1
ATOM 7146 C CA . GLY A 1 975 ? -96.431 -15.159 19.706 1.00 70.38 975 GLY A CA 1
ATOM 7147 C C . GLY A 1 975 ? -96.014 -15.987 20.925 1.00 70.38 975 GLY A C 1
ATOM 7148 O O . GLY A 1 975 ? -95.330 -15.434 21.773 1.00 70.38 975 GLY A O 1
ATOM 7149 N N . ASP A 1 976 ? -96.386 -17.268 20.968 1.00 75.94 976 ASP A N 1
ATOM 7150 C CA . ASP A 1 976 ? -96.030 -18.272 21.987 1.00 75.94 976 ASP A CA 1
ATOM 7151 C C . ASP A 1 976 ? -95.258 -19.380 21.249 1.00 75.94 976 ASP A C 1
ATOM 7153 O O . ASP A 1 976 ? -95.838 -20.232 20.563 1.00 75.94 976 ASP A O 1
ATOM 7157 N N . PHE A 1 977 ? -93.936 -19.232 21.215 1.00 72.62 977 PHE A N 1
ATOM 7158 C CA . PHE A 1 977 ? -93.034 -19.957 20.325 1.00 72.62 977 PHE A CA 1
ATOM 7159 C C . PHE A 1 977 ? -92.391 -21.182 20.971 1.00 72.62 977 PHE A C 1
ATOM 7161 O O . PHE A 1 977 ? -91.884 -22.023 20.224 1.00 72.62 977 PHE A O 1
ATOM 7168 N N . ASP A 1 978 ? -92.433 -21.323 22.297 1.00 70.62 978 ASP A N 1
ATOM 7169 C CA . ASP A 1 978 ? -92.152 -22.599 22.968 1.00 70.62 978 ASP A CA 1
ATOM 7170 C C . ASP A 1 978 ? -93.408 -23.432 23.291 1.00 70.62 978 ASP A C 1
ATOM 7172 O O . ASP A 1 978 ? -93.270 -24.588 23.709 1.00 70.62 978 ASP A O 1
ATOM 7176 N N . ASP A 1 979 ? -94.600 -22.915 22.966 1.00 69.56 979 ASP A N 1
ATOM 7177 C CA . ASP A 1 979 ? -95.906 -23.583 23.081 1.00 69.56 979 ASP A CA 1
ATOM 7178 C C . ASP A 1 979 ? -96.250 -23.968 24.530 1.00 69.56 979 ASP A C 1
ATOM 7180 O O . ASP A 1 979 ? -96.874 -25.008 24.791 1.00 69.56 979 ASP A O 1
ATOM 7184 N N . ASP A 1 980 ? -95.821 -23.146 25.491 1.00 77.38 980 ASP A N 1
ATOM 7185 C CA . ASP A 1 980 ? -96.066 -23.366 26.915 1.00 77.38 980 ASP A CA 1
ATOM 7186 C C . ASP A 1 980 ? -97.368 -22.710 27.427 1.00 77.38 980 ASP A C 1
ATOM 7188 O O . ASP A 1 980 ? -97.887 -23.073 28.498 1.00 77.38 980 ASP A O 1
ATOM 7192 N N . GLY A 1 981 ? -97.994 -21.882 26.586 1.00 75.38 981 GLY A N 1
ATOM 7193 C CA . GLY A 1 981 ? -99.331 -21.333 26.770 1.00 75.38 981 GLY A CA 1
ATOM 7194 C C . GLY A 1 981 ? -99.373 -19.885 27.253 1.00 75.38 981 GLY A C 1
ATOM 7195 O O . GLY A 1 981 ? -100.484 -19.392 27.520 1.00 75.38 981 GLY A O 1
ATOM 7196 N N . ASP A 1 982 ? -98.233 -19.207 27.392 1.00 78.44 982 ASP A N 1
ATOM 7197 C CA . ASP A 1 982 ? -98.173 -17.761 27.584 1.00 78.44 982 ASP A CA 1
ATOM 7198 C C . ASP A 1 982 ? -97.214 -17.053 26.604 1.00 78.44 982 ASP A C 1
ATOM 7200 O O . ASP A 1 982 ? -96.832 -17.617 25.592 1.00 78.44 982 ASP A O 1
ATOM 7204 N N . ILE A 1 983 ? -97.054 -15.734 26.753 1.00 82.62 983 ILE A N 1
ATOM 7205 C CA . ILE A 1 983 ? -96.169 -14.937 25.889 1.00 82.62 983 ILE A CA 1
ATOM 7206 C C . ILE A 1 983 ? -95.229 -14.203 26.826 1.00 82.62 983 ILE A C 1
ATOM 7208 O O . ILE A 1 983 ? -95.647 -13.226 27.467 1.00 82.62 983 ILE A O 1
ATOM 7212 N N . ASP A 1 984 ? -93.989 -14.667 26.916 1.00 81.88 984 ASP A N 1
ATOM 7213 C CA . ASP A 1 984 ? -92.989 -14.175 27.851 1.00 81.88 984 ASP A CA 1
ATOM 7214 C C . ASP A 1 984 ? -91.596 -13.961 27.210 1.00 81.88 984 ASP A C 1
ATOM 7216 O O . ASP A 1 984 ? -91.452 -13.721 26.009 1.00 81.88 984 ASP A O 1
ATOM 7220 N N . LEU A 1 985 ? -90.547 -13.865 28.031 1.00 81.62 985 LEU A N 1
ATOM 7221 C CA . LEU A 1 985 ? -89.184 -13.612 27.550 1.00 81.62 985 LEU A CA 1
ATOM 7222 C C . LEU A 1 985 ? -88.548 -14.828 26.855 1.00 81.62 985 LEU A C 1
ATOM 7224 O O . LEU A 1 985 ? -87.631 -14.628 26.054 1.00 81.62 985 LEU A O 1
ATOM 7228 N N . ALA A 1 986 ? -88.993 -16.051 27.150 1.00 77.19 986 ALA A N 1
ATOM 7229 C CA . ALA A 1 986 ? -88.529 -17.266 26.488 1.00 77.19 986 ALA A CA 1
ATOM 7230 C C . ALA A 1 986 ? -88.958 -17.282 25.013 1.00 77.19 986 ALA A C 1
ATOM 7232 O O . ALA A 1 986 ? -88.140 -17.572 24.136 1.00 77.19 986 ALA A O 1
ATOM 7233 N N . ASP A 1 987 ? -90.165 -16.802 24.716 1.00 79.56 987 ASP A N 1
ATOM 7234 C CA . ASP A 1 987 ? -90.643 -16.639 23.340 1.00 79.56 987 ASP A CA 1
ATOM 7235 C C . ASP A 1 987 ? -89.824 -15.621 22.547 1.00 79.56 987 ASP A C 1
ATOM 7237 O O . ASP A 1 987 ? -89.518 -15.823 21.369 1.00 79.56 987 ASP A O 1
ATOM 7241 N N . VAL A 1 988 ? -89.409 -14.526 23.195 1.00 78.88 988 VAL A N 1
ATOM 7242 C CA . VAL A 1 988 ? -88.548 -13.508 22.569 1.00 78.88 988 VAL A CA 1
ATOM 7243 C C . VAL A 1 988 ? -87.182 -14.096 22.214 1.00 78.88 988 VAL A C 1
ATOM 7245 O O . VAL A 1 988 ? -86.630 -13.784 21.157 1.00 78.88 988 VAL A O 1
ATOM 7248 N N . GLN A 1 989 ? -86.634 -14.953 23.077 1.00 77.69 989 GLN A N 1
ATOM 7249 C CA . GLN A 1 989 ? -85.364 -15.635 22.831 1.00 77.69 989 GLN A CA 1
ATOM 7250 C C . GLN A 1 989 ? -85.456 -16.498 21.561 1.00 77.69 989 GLN A C 1
ATOM 7252 O O . GLN A 1 989 ? -84.614 -16.371 20.671 1.00 77.69 989 GLN A O 1
ATOM 7257 N N . ILE A 1 990 ? -86.516 -17.300 21.434 1.00 73.00 990 ILE A N 1
ATOM 7258 C CA . ILE A 1 990 ? -86.745 -18.169 20.270 1.00 73.00 990 ILE A CA 1
ATOM 7259 C C . ILE A 1 990 ? -86.991 -17.341 19.004 1.00 73.00 990 ILE A C 1
ATOM 7261 O O . ILE A 1 990 ? -86.433 -17.641 17.945 1.00 73.00 990 ILE A O 1
ATOM 7265 N N . PHE A 1 991 ? -87.742 -16.242 19.114 1.00 77.00 991 PHE A N 1
ATOM 7266 C CA . PHE A 1 991 ? -87.950 -15.308 18.008 1.00 77.00 991 PHE A CA 1
ATOM 7267 C C . PHE A 1 991 ? -86.624 -14.730 17.482 1.00 77.00 991 PHE A C 1
ATOM 7269 O O . PHE A 1 991 ? -86.424 -14.650 16.270 1.00 77.00 991 PHE A O 1
ATOM 7276 N N . VAL A 1 992 ? -85.688 -14.362 18.366 1.00 76.31 992 VAL A N 1
ATOM 7277 C CA . VAL A 1 992 ? -84.361 -13.847 17.976 1.00 76.31 992 VAL A CA 1
ATOM 7278 C C . VAL A 1 992 ? -83.481 -14.942 17.360 1.00 76.31 992 VAL A C 1
ATOM 7280 O O . VAL A 1 992 ? -82.772 -14.688 16.387 1.00 76.31 992 VAL A O 1
ATOM 7283 N N . GLU A 1 993 ? -83.541 -16.170 17.872 1.00 74.38 993 GLU A N 1
ATOM 7284 C CA . GLU A 1 993 ? -82.749 -17.303 17.367 1.00 74.38 993 GLU A CA 1
ATOM 7285 C C . GLU A 1 993 ? -83.156 -17.762 15.956 1.00 74.38 993 GLU A C 1
ATOM 7287 O O . GLU A 1 993 ? -82.370 -18.412 15.250 1.00 74.38 993 GLU A O 1
ATOM 7292 N N . CYS A 1 994 ? -84.350 -17.378 15.503 1.00 71.38 994 CYS A N 1
ATOM 7293 C CA . CYS A 1 994 ? -84.826 -17.622 14.144 1.00 71.38 994 CYS A CA 1
ATOM 7294 C C . CYS A 1 994 ? -84.163 -16.741 13.069 1.00 71.38 994 CYS A C 1
ATOM 7296 O O . CYS A 1 994 ? -84.368 -16.988 11.875 1.00 71.38 994 CYS A O 1
ATOM 7298 N N . PHE A 1 995 ? -83.320 -15.780 13.460 1.00 69.56 995 PHE A N 1
ATOM 7299 C CA . PHE A 1 995 ? -82.478 -15.017 12.543 1.00 69.56 995 PHE A CA 1
ATOM 7300 C C . PHE A 1 995 ? -81.073 -15.622 12.437 1.00 69.56 995 PHE A C 1
ATOM 7302 O O . PHE A 1 995 ? -80.522 -16.169 13.396 1.00 69.56 995 PHE A O 1
ATOM 7309 N N . ASP A 1 996 ? -80.492 -15.575 11.242 1.00 68.38 996 ASP A N 1
ATOM 7310 C CA . ASP A 1 996 ? -79.078 -15.889 11.038 1.00 68.38 996 ASP A CA 1
ATOM 7311 C C . ASP A 1 996 ? -78.167 -14.691 11.373 1.00 68.38 996 ASP A C 1
ATOM 7313 O O . ASP A 1 996 ? -78.629 -13.609 11.738 1.00 68.38 996 ASP A O 1
ATOM 7317 N N . GLU A 1 997 ? -76.849 -14.873 11.248 1.00 66.56 997 GLU A N 1
ATOM 7318 C CA . GLU A 1 997 ? -75.846 -13.837 11.554 1.00 66.56 997 GLU A CA 1
ATOM 7319 C C . GLU A 1 997 ? -75.982 -12.567 10.689 1.00 66.56 997 GLU A C 1
ATOM 7321 O O . GLU A 1 997 ? -75.430 -11.522 11.033 1.00 66.56 997 GLU A O 1
ATOM 7326 N N . ASN A 1 998 ? -76.744 -12.634 9.592 1.00 59.88 998 ASN A N 1
ATOM 7327 C CA . ASN A 1 998 ? -77.036 -11.518 8.694 1.00 59.88 998 ASN A CA 1
ATOM 7328 C C . ASN A 1 998 ? -78.474 -10.989 8.855 1.00 59.88 998 ASN A C 1
ATOM 7330 O O . ASN A 1 998 ? -78.910 -10.150 8.064 1.00 59.88 998 ASN A O 1
ATOM 7334 N N . ILE A 1 999 ? -79.183 -11.426 9.904 1.00 57.09 999 ILE A N 1
ATOM 7335 C CA . ILE A 1 999 ? -80.542 -11.007 10.269 1.00 57.09 999 ILE A CA 1
ATOM 7336 C C . ILE A 1 999 ? -81.588 -11.438 9.214 1.00 57.09 999 ILE A C 1
ATOM 7338 O O . ILE A 1 999 ? -82.652 -10.832 9.083 1.00 57.09 999 ILE A O 1
ATOM 7342 N N . PHE A 1 1000 ? -81.320 -12.510 8.459 1.00 62.34 1000 PHE A N 1
ATOM 7343 C CA . PHE A 1 1000 ? -82.317 -13.150 7.596 1.00 62.34 1000 PHE A CA 1
ATOM 7344 C C . PHE A 1 1000 ? -83.015 -14.298 8.319 1.00 62.34 1000 PHE A C 1
ATOM 7346 O O . PHE A 1 1000 ? -82.429 -14.994 9.148 1.00 62.34 1000 PHE A O 1
ATOM 7353 N N . LEU A 1 1001 ? -84.292 -14.497 7.992 1.00 63.91 1001 LEU A N 1
ATOM 7354 C CA . LEU A 1 1001 ? -85.092 -15.558 8.584 1.00 63.91 1001 LEU A CA 1
ATOM 7355 C C . LEU A 1 1001 ? -84.600 -16.926 8.112 1.00 63.91 1001 LEU A C 1
ATOM 7357 O O . LEU A 1 1001 ? -84.509 -17.181 6.907 1.00 63.91 1001 LEU A O 1
ATOM 7361 N N . LYS A 1 1002 ? -84.331 -17.828 9.055 1.00 67.69 1002 LYS A N 1
ATOM 7362 C CA . LYS A 1 1002 ? -83.996 -19.214 8.723 1.00 67.69 1002 LYS A CA 1
ATOM 7363 C C . LYS A 1 1002 ? -85.208 -19.883 8.050 1.00 67.69 1002 LYS A C 1
ATOM 7365 O O . LYS A 1 1002 ? -86.325 -19.724 8.545 1.00 67.69 1002 LYS A O 1
ATOM 7370 N N . PRO A 1 1003 ? -85.028 -20.687 6.981 1.00 60.69 1003 PRO A N 1
ATOM 7371 C CA . PRO A 1 1003 ? -86.141 -21.295 6.239 1.00 60.69 1003 PRO A CA 1
ATOM 7372 C C . PRO A 1 1003 ? -87.100 -22.149 7.086 1.00 60.69 1003 PRO A C 1
ATOM 7374 O O . PRO A 1 1003 ? -88.270 -22.278 6.750 1.00 60.69 1003 PRO A O 1
ATOM 7377 N N . ALA A 1 1004 ? -86.622 -22.721 8.197 1.00 57.56 1004 ALA A N 1
ATOM 7378 C CA . ALA A 1 1004 ? -87.431 -23.512 9.128 1.00 57.56 1004 ALA A CA 1
ATOM 7379 C C . ALA A 1 1004 ? -88.302 -22.668 10.089 1.00 57.56 1004 ALA A C 1
ATOM 7381 O O . ALA A 1 1004 ? -89.109 -23.236 10.818 1.00 57.56 1004 ALA A O 1
ATOM 7382 N N . CYS A 1 1005 ? -88.157 -21.337 10.086 1.00 64.12 1005 CYS A N 1
ATOM 7383 C CA . CYS A 1 1005 ? -88.810 -20.406 11.012 1.00 64.12 1005 CYS A CA 1
ATOM 7384 C C . CYS A 1 1005 ? -89.854 -19.487 10.344 1.00 64.12 1005 CYS A C 1
ATOM 7386 O O . CYS A 1 1005 ? -90.280 -18.520 10.963 1.00 64.12 1005 CYS A O 1
ATOM 7388 N N . GLU A 1 1006 ? -90.296 -19.738 9.103 1.00 65.62 1006 GLU A N 1
ATOM 7389 C CA . GLU A 1 1006 ? -91.211 -18.830 8.363 1.00 65.62 1006 GLU A CA 1
ATOM 7390 C C . GLU A 1 1006 ? -92.488 -18.418 9.129 1.00 65.62 1006 GLU A C 1
ATOM 7392 O O . GLU A 1 1006 ? -93.074 -17.372 8.858 1.00 65.62 1006 GLU A O 1
ATOM 7397 N N . CYS A 1 1007 ? -92.900 -19.219 10.107 1.00 67.00 1007 CYS A N 1
ATOM 7398 C CA . CYS A 1 1007 ? -94.048 -19.009 10.985 1.00 67.00 1007 CYS A CA 1
ATOM 7399 C C . CYS A 1 1007 ? -93.918 -17.855 12.002 1.00 67.00 1007 CYS A C 1
ATOM 7401 O O . CYS A 1 1007 ? -94.948 -17.464 12.550 1.00 67.00 1007 CYS A O 1
ATOM 7403 N N . VAL A 1 1008 ? -92.727 -17.276 12.238 1.00 71.12 1008 VAL A N 1
ATOM 7404 C CA . VAL A 1 1008 ? -92.577 -16.093 13.120 1.00 71.12 1008 VAL A CA 1
ATOM 7405 C C . VAL A 1 1008 ? -92.978 -14.766 12.451 1.00 71.12 1008 VAL A C 1
ATOM 7407 O O . VAL A 1 1008 ? -93.066 -13.743 13.124 1.00 71.12 1008 VAL A O 1
ATOM 7410 N N . ASN A 1 1009 ? -93.255 -14.760 11.140 1.00 71.50 1009 ASN A N 1
ATOM 7411 C CA . ASN A 1 1009 ? -93.854 -13.614 10.446 1.00 71.50 1009 ASN A CA 1
ATOM 7412 C C . ASN A 1 1009 ? -95.382 -13.651 10.618 1.00 71.50 1009 ASN A C 1
ATOM 7414 O O . ASN A 1 1009 ? -96.077 -14.470 10.008 1.00 71.50 1009 ASN A O 1
ATOM 7418 N N . LEU A 1 1010 ? -95.905 -12.767 11.466 1.00 69.00 1010 LEU A N 1
ATOM 7419 C CA . LEU A 1 1010 ? -97.293 -12.776 11.923 1.00 69.00 1010 LEU A CA 1
ATOM 7420 C C . LEU A 1 1010 ? -98.218 -11.924 11.035 1.00 69.00 1010 LEU A C 1
ATOM 7422 O O . LEU A 1 1010 ? -99.443 -11.995 11.180 1.00 69.00 1010 LEU A O 1
ATOM 7426 N N . ASN A 1 1011 ? -97.667 -11.180 10.068 1.00 69.19 1011 ASN A N 1
ATOM 7427 C CA . ASN A 1 1011 ? -98.410 -10.315 9.153 1.00 69.19 1011 ASN A CA 1
ATOM 7428 C C . ASN A 1 1011 ? -98.355 -10.820 7.696 1.00 69.19 1011 ASN A C 1
ATOM 7430 O O . ASN A 1 1011 ? -97.507 -10.397 6.909 1.00 69.19 1011 ASN A O 1
ATOM 7434 N N . PRO A 1 1012 ? -99.331 -11.632 7.242 1.00 57.06 1012 PRO A N 1
ATOM 7435 C CA . PRO A 1 1012 ? -99.269 -12.362 5.964 1.00 57.06 1012 PRO A CA 1
ATOM 7436 C C . PRO A 1 1012 ? -99.341 -11.498 4.684 1.00 57.06 1012 PRO A C 1
ATOM 7438 O O . PRO A 1 1012 ? -99.465 -12.028 3.580 1.00 57.06 1012 PRO A O 1
ATOM 7441 N N . GLY A 1 1013 ? -99.297 -10.167 4.804 1.00 57.28 1013 GLY A N 1
ATOM 7442 C CA . GLY A 1 1013 ? -99.222 -9.218 3.689 1.00 57.28 1013 GLY A CA 1
ATOM 7443 C C . GLY A 1 1013 ? -97.848 -8.564 3.492 1.00 57.28 1013 GLY A C 1
ATOM 7444 O O . GLY A 1 1013 ? -97.674 -7.870 2.489 1.00 57.28 1013 GLY A O 1
ATOM 7445 N N . SER A 1 1014 ? -96.895 -8.771 4.410 1.00 57.78 1014 SER A N 1
ATOM 7446 C CA . SER A 1 1014 ? -95.534 -8.230 4.339 1.00 57.78 1014 SER A CA 1
ATOM 7447 C C . SER A 1 1014 ? -94.519 -9.373 4.188 1.00 57.78 1014 SER A C 1
ATOM 7449 O O . SER A 1 1014 ? -94.545 -10.317 4.974 1.00 57.78 1014 SER A O 1
ATOM 7451 N N . PRO A 1 1015 ? -93.624 -9.341 3.182 1.00 57.84 1015 PRO A N 1
ATOM 7452 C CA . PRO A 1 1015 ? -92.618 -10.385 2.982 1.00 57.84 1015 PRO A CA 1
ATOM 7453 C C . PRO A 1 1015 ? -91.391 -10.232 3.900 1.00 57.84 1015 PRO A C 1
ATOM 7455 O O . PRO A 1 1015 ? -90.400 -10.930 3.702 1.00 57.84 1015 PRO A O 1
ATOM 7458 N N . VAL A 1 1016 ? -91.420 -9.299 4.854 1.00 63.19 1016 VAL A N 1
ATOM 7459 C CA . VAL A 1 1016 ? -90.317 -8.994 5.772 1.00 63.19 1016 VAL A CA 1
ATOM 7460 C C . VAL A 1 1016 ? -90.847 -8.886 7.195 1.00 63.19 1016 VAL A C 1
ATOM 7462 O O . VAL A 1 1016 ? -91.943 -8.360 7.380 1.00 63.19 1016 VAL A O 1
ATOM 7465 N N . ILE A 1 1017 ? -90.052 -9.343 8.168 1.00 67.50 1017 ILE A N 1
ATOM 7466 C CA . ILE A 1 1017 ? -90.319 -9.079 9.585 1.00 67.50 1017 ILE A CA 1
ATOM 7467 C C . ILE A 1 1017 ? -90.256 -7.575 9.799 1.00 67.50 1017 ILE A C 1
ATOM 7469 O O . ILE A 1 1017 ? -89.246 -6.937 9.478 1.00 67.50 1017 ILE A O 1
ATOM 7473 N N . ASP A 1 1018 ? -91.328 -7.012 10.333 1.00 67.69 1018 ASP A N 1
ATOM 7474 C CA . ASP A 1 1018 ? -91.410 -5.596 10.640 1.00 67.69 1018 ASP A CA 1
ATOM 7475 C C . ASP A 1 1018 ? -91.850 -5.345 12.086 1.00 67.69 1018 ASP A C 1
ATOM 7477 O O . ASP A 1 1018 ? -91.965 -6.247 12.918 1.00 67.69 1018 ASP A O 1
ATOM 7481 N N . LEU A 1 1019 ? -92.023 -4.067 12.420 1.00 71.81 1019 LEU A N 1
ATOM 7482 C CA . LEU A 1 1019 ? -92.342 -3.651 13.779 1.00 71.81 1019 LEU A CA 1
ATOM 7483 C C . LEU A 1 1019 ? -93.647 -4.285 14.292 1.00 71.81 1019 LEU A C 1
ATOM 7485 O O . LEU A 1 1019 ? -93.784 -4.471 15.497 1.00 71.81 1019 LEU A O 1
ATOM 7489 N N . ALA A 1 1020 ? -94.583 -4.628 13.405 1.00 69.06 1020 ALA A N 1
ATOM 7490 C CA . ALA A 1 1020 ? -95.861 -5.204 13.792 1.00 69.06 1020 ALA A CA 1
ATOM 7491 C C . ALA A 1 1020 ? -95.759 -6.701 14.142 1.00 69.06 1020 ALA A C 1
ATOM 7493 O O . ALA A 1 1020 ? -96.613 -7.193 14.874 1.00 69.06 1020 ALA A O 1
ATOM 7494 N N . ASP A 1 1021 ? -94.714 -7.412 13.703 1.00 71.56 1021 ASP A N 1
ATOM 7495 C CA . ASP A 1 1021 ? -94.421 -8.777 14.176 1.00 71.56 1021 ASP A CA 1
ATOM 7496 C C . ASP A 1 1021 ? -93.816 -8.758 15.591 1.00 71.56 1021 ASP A C 1
ATOM 7498 O O . ASP A 1 1021 ? -94.062 -9.654 16.393 1.00 71.56 1021 ASP A O 1
ATOM 7502 N N . TRP A 1 1022 ? -93.098 -7.681 15.938 1.00 75.88 1022 TRP A N 1
ATOM 7503 C CA . TRP A 1 1022 ? -92.578 -7.448 17.291 1.00 75.88 1022 TRP A CA 1
ATOM 7504 C C . TRP A 1 1022 ? -93.651 -6.950 18.277 1.00 75.88 1022 TRP A C 1
ATOM 7506 O O . TRP A 1 1022 ? -93.509 -7.096 19.493 1.00 75.88 1022 TRP A O 1
ATOM 7516 N N . GLU A 1 1023 ? -94.747 -6.362 17.785 1.00 73.56 1023 GLU A N 1
ATOM 7517 C CA . GLU A 1 1023 ? -95.810 -5.795 18.629 1.00 73.56 1023 GLU A CA 1
ATOM 7518 C C . GLU A 1 1023 ? -96.539 -6.840 19.491 1.00 73.56 1023 GLU A C 1
ATOM 7520 O O . GLU A 1 1023 ? -97.124 -6.468 20.511 1.00 73.56 1023 GLU A O 1
ATOM 7525 N N . VAL A 1 1024 ? -96.453 -8.136 19.163 1.00 74.00 1024 VAL A N 1
ATOM 7526 C CA . VAL A 1 1024 ? -97.009 -9.214 20.002 1.00 74.00 1024 VAL A CA 1
ATOM 7527 C C . VAL A 1 1024 ? -96.363 -9.258 21.395 1.00 74.00 1024 VAL A C 1
ATOM 7529 O O . VAL A 1 1024 ? -97.035 -9.570 22.376 1.00 74.00 1024 VAL A O 1
ATOM 7532 N N . PHE A 1 1025 ? -95.107 -8.810 21.505 1.00 75.75 1025 PHE A N 1
ATOM 7533 C CA . PHE A 1 1025 ? -94.360 -8.700 22.760 1.00 75.75 1025 PHE A CA 1
ATOM 7534 C C . PHE A 1 1025 ? -94.536 -7.343 23.461 1.00 75.75 1025 PHE A C 1
ATOM 7536 O O . PHE A 1 1025 ? -94.054 -7.146 24.576 1.00 75.75 1025 PHE A O 1
ATOM 7543 N N . ALA A 1 1026 ? -95.252 -6.383 22.865 1.00 72.81 1026 ALA A N 1
ATOM 7544 C CA . ALA A 1 1026 ? -95.476 -5.063 23.465 1.00 72.81 1026 ALA A CA 1
ATOM 7545 C C . ALA A 1 1026 ? -96.133 -5.081 24.869 1.00 72.81 1026 ALA A C 1
ATOM 7547 O O . ALA A 1 1026 ? -95.799 -4.211 25.683 1.00 72.81 1026 ALA A O 1
ATOM 7548 N N . PRO A 1 1027 ? -97.021 -6.037 25.224 1.00 68.88 1027 PRO A N 1
ATOM 7549 C CA . PRO A 1 1027 ? -97.532 -6.165 26.590 1.00 68.88 1027 PRO A CA 1
ATOM 7550 C C . PRO A 1 1027 ? -96.432 -6.407 27.638 1.00 68.88 1027 PRO A C 1
ATOM 7552 O O . PRO A 1 1027 ? -96.551 -5.896 28.753 1.00 68.88 1027 PRO A O 1
ATOM 7555 N N . LEU A 1 1028 ? -95.334 -7.084 27.274 1.00 69.06 1028 LEU A N 1
ATOM 7556 C CA . LEU A 1 1028 ? -94.172 -7.309 28.148 1.00 69.06 1028 LEU A CA 1
ATOM 7557 C C . LEU A 1 1028 ? -93.397 -6.014 28.445 1.00 69.06 1028 LEU A C 1
ATOM 7559 O O . LEU A 1 1028 ? -92.692 -5.929 29.447 1.00 69.06 1028 LEU A O 1
ATOM 7563 N N . LEU A 1 1029 ? -93.563 -4.978 27.613 1.00 63.34 1029 LEU A N 1
ATOM 7564 C CA . LEU A 1 1029 ? -92.876 -3.687 27.733 1.00 63.34 1029 LEU A CA 1
ATOM 7565 C C . LEU A 1 1029 ? -93.674 -2.625 28.518 1.00 63.34 1029 LEU A C 1
ATOM 7567 O O . LEU A 1 1029 ? -93.174 -1.516 28.707 1.00 63.34 1029 LEU A O 1
ATOM 7571 N N . THR A 1 1030 ? -94.911 -2.916 28.956 1.00 62.44 1030 THR A N 1
ATOM 7572 C CA . THR A 1 1030 ? -95.807 -1.931 29.615 1.00 62.44 1030 THR A CA 1
ATOM 7573 C C . THR A 1 1030 ? -96.377 -2.353 30.982 1.00 62.44 1030 THR A C 1
ATOM 7575 O O . THR A 1 1030 ? -97.225 -1.649 31.539 1.00 62.44 1030 THR A O 1
ATOM 7578 N N . GLY A 1 1031 ? -95.888 -3.451 31.569 1.00 60.00 1031 GLY A N 1
ATOM 7579 C CA . GLY A 1 1031 ? -96.033 -3.738 33.007 1.00 60.00 1031 GLY A CA 1
ATOM 7580 C C . GLY A 1 1031 ? -95.104 -2.861 33.870 1.00 60.00 1031 GLY A C 1
ATOM 7581 O O . GLY A 1 1031 ? -94.281 -2.149 33.301 1.00 60.00 1031 GLY A O 1
ATOM 7582 N N . PRO A 1 1032 ? -95.246 -2.839 35.213 1.00 46.09 1032 PRO A N 1
ATOM 7583 C CA . PRO A 1 1032 ? -94.411 -1.994 36.074 1.00 46.09 1032 PRO A CA 1
ATOM 7584 C C . PRO A 1 1032 ? -92.912 -2.265 35.936 1.00 46.09 1032 PRO A C 1
ATOM 7586 O O . PRO A 1 1032 ? -92.540 -3.446 35.775 1.00 46.09 1032 PRO A O 1
#

Sequence (1032 aa):
MRIKSTALLVTLICALPAAAFDPIAGDYSRDNPLHIRVMAYNTQRNFISTPSTDDAFNRILVAIDPDVIVFEEIETNVAQSTMIARLNAVLPPPSGSWQVQFGLTGGIRTVLASRFPLADTRTDTIPAAGTRGVTIGRIDLPNAIYADDIYIMGVHLKAFSGSEEDADRQQSADAITNWLADARGVPRPSGNNIVLPNGTPMIVLGDFNLVGPSPQPALTLINGDIQNEVTYGPDVKGDWDNTDMGDLMPADPFTSDTDTWPSTSTNPSSRLDRFIYTDSSTVVANSFVLNTLTMNGAALAGTGLFSNDTTTSSTADHLPIVMDIEIVQDCNENSIPDEVEIAAGSATDCNANMIPDDCEALDDCNNNGIADLCDIANEQSFDCNNNIVPDECEPLADCNANGVQDICDIAAGTSSDCNHNDVPDLCELILGADDCNNNNIPDECEPDEDCNNNGTQDICDIANETSIDCDGNGVPDSCELDGIDDVVVLASDFETQFPPVGWSANGLWHGSTDCPRTNSCDPVTWAYFGDDSVCNFATGLTEVGVMSAPQVTIPSGAISATLTYCSAYNGEGGNANGSGFDWAYVTVNGAEVDDAGADGVQNTWEVRTVNLNAYIGQTINLEWHFDSRDGSANTGLGWQVDNIELIAPTPAERDCNENGTLDSCEIASGSSNDCNLDGIPDECSPDCNANTIPDVCDAAALLTGQPEDNERCLGGDANFSVTVTEPSATIQWFKGATPLANGGSISGATSDNLTITNVGISDEGSYRCVVTDGCIVATSEAATLEVAGTAATITNQPEVFIERCAGADVSFSIGANGSQPLHYEWRKDGQPFGAPDAPTLNLLNVSTDDTGDYTCLVSNACGSELSAVGELAVGGGVFTQHPTDQCVETGATVVLHASATGSGFFWAWTKDGLGVTNGGQISGATTGTLTITNVTPANAGEYIAYAYNTSPLCFNGSNEAALTVDACNPCPTPGDFDDDGDIDLADVQIFVECFDENIFLKPACECVNLNPGSPVIDLADWEVFAPLLTGP

Foldseek 3Di:
DDDDDDPPPPVVPPPDQFDPCDLQLQQLTDNDPLWAKEKEFAKDACLLPDPQQLVLVLLVCLSNVHQKYKYWFYALVDDPVSVFVSCCVSRNQPDDTKDKWWADNDGITIMIIGSADWDPWDNAFVVGLLAPTKIWTWGDDPVVQAVAIAIEIEGHGDADEDPVSVVSLLSNLLRVLLRLCLCCVNAWPSGNSHHGPQLHKYKYWYFSNPPYPDCNSVCCNFQQCRPCCVRSNHGFASARVRHGWDKDQAAAPQPRASAWADAPDPHHDHNGIIITIHPLFKDWPDKHWDQLLRRDPSSCVSSVHHSCSCHPVHIGNITMIMTTIDGFDPLVPPSDGLQRCCVVVVADDQVPSSHGPLSDPADPQVPPSAHQSRCCSVVVFHDQVPPSGGQQRPPDPPQVPPSGHQLNCCSVVVFDDQVPPSGGQQSVVVVPQDDLVPPSGRVVSVVPQCLVPPPAGQSRCCVVVVAPDLVPPSGGPVNLVPWWDWDWFDKDFCQPAPPPPQKDKDWQWGWDQQQDFPPDPDHGTWTFRDDNVQLFNQPLDKIKMKIKHHWTAAALQFPWKKKKKKKAAWDQADDPVPPGFKWKFKDKVNHTQGTPRNVPHGRHIDIDMTTPRVRHRHTIMIMIMIIRRHSPPRSINGMIIGTIIMIGMGGRFDPQVPPPATLSRCCVVVVFPDQPPPSGGLCNADDQPPPSGHLNNVLCVQWPAAFAADEEAQQAKDKTFTDGPDPQKWKAKDFVPHTDDDDDQWDQRTHRMIMGGRDDPVNWGWMKMWIGNPRHIHIHDTYTYHHAYFWKDWDAAWAAEDEEEQQAKDKTFTDIDGGDDKFKFKDWQRHGPPDPRDRMDIDGRDDQVNFTWMKMWIGDPHGIDIHDIHTYGYDDKAKPDFFAADEEEQQAKDKTATDIPDDAKWKAKDFQNHTDDDDDQWDDRGHRMIMGGRDDQVPWTKMKMWIFHPPPTPIDIGDIYTYHYDPQAQADDQQCRNPPPDHDVVSVVVLQVQADPVRDGDPRPCVLQPDVVDPDDDPVSVCSCVVVVPDD

Radius of gyration: 59.45 Å; chains: 1; bounding box: 147×108×138 Å

Secondary structure (DSSP, 8-state):
-----SSTTTTTSTTSPPPP-BTTTTB---SSTTPEEEEEEEB-TTGGG-HHHHHHHHHHHHHH--SEEEEEEEETTS-HHHHHHHHHHHS--SSS--EEEE--SSSEEEEEEESS-EEEEESS-SS---SSEEEEEEE---TTT-SS-EEEEEEEPPPS-SHHHHHHHHHHHHHHHHHHHHHTT---TT-----PPTT--EEEEEE----SS--HHHHHHHH---S-HHHH-S---SSTTSSPPEEE----TTT-------SS-SS-----EEEEE-TTS-EEEEEEE--TTT--HHHHHHH---TTTTSTTTTBSS--EEEEEE----TT-SSS-HHHHHHHTSS--SS-SSS-GGGS----SS-SSS-HHHHHHTTSS--SS-SSS-GGGS-----S-SSS-HHHHHHHTSS--SS-SSS-HHHHHHHT---SS-SSS-GGG-TT--TT-SSS-HHHHHHTTSS--SS-SSS-HHHHTT--B--EEEEE---S-SSPTT-EE-TTEEEESSSPPSS-SSSS-EEEESBTTTTB---SS--EEEEEPPPEE--TT-S--EEEEEEEEESS---TTS--SEEEEEEETTEEEEESSTT----S-EEEEEE-GGGTTSEE-EEEEEEE-SSS---S-EEEEEEEEEE--B-----TT-SSS-HHHHHHHTSS--SS-SSS-GGGS--SS-SSS-HHHHHHHHEEEPPPPEEEETT--EEEE-EES-TT-EEEEEETTEEP-SBTTEE-TTSSEEEE-S--GGG-EEEEEEEE-SS-EEE---EEEEEE----EEEEPPPSEEEE-TT--EEEE-EEESSSPPEEEEEETTEE----SSSEEEE-S--GGG-EEEEEEEEETTEEEEPPPEEEEE----EEE----EEE-TT--EEEE-EESSSS-EEEEEETTEEP-SBTTEE-TTTTEEEE-S--GGG-EEEEEEEE-SSS---EEPPPEEEEES------BTTBSS-SSS-SHHHHHHHHHTB-TTSPBPGGGGGG---TT-SS--HHHHGGGGGGGS--